Protein 2AZN (pdb70)

GO terms:
  GO:0050661 NADP binding (F, IDA)
  GO:0051287 NAD binding (F, IDA)
  GO:0016616 oxidoreductase activity, acting on the CH-OH group of donors, NAD or NADP as acceptor (F, IDA)
  GO:0009231 riboflavin biosynthetic process (P, IDA)
  GO:0046983 protein dimerization activity (F, IDA)

Secondary structure (DSSP, 8-state):
----EEEEEE--TT-BSS-TT-------HHHHHHHHHHHHTSSB--BHHHHHHH----S--SS--SSPPBEEEE-TT----TT-GGGSTTS-EEEEE-S---HHHHHHHHHHH---EEEE--SSS--TTT--HHHHTT--EEEE---HHHHH--TT----EEEEEE-S-----TTS-BSS-SS--SSGGGSPPEEEEEEEEETTEEEEEEEE--/-PPPEEEEEE--TT-BSS-TT-------HHHHHHHHHHHHTSSB--BHHHHHHH-------SS--S-PPBEEEE-TT----TT-GGGSSSS-EEEEE-S---HHHHHHHHHHH---EEEE--SSS--TTT--HHHHTT--EEEE---HHHHH--TT----EEEEEE-S-----TTS-BSS-SS--SSGGGSPPEEEEEEEEETTEEEEEEEE--/----EEEEEE--TT-BSS-TT-------HHHHHHHHHHHHTSSB--BHHHHHHH----S--SS--S--PBEEEE-TT----TT-GGGSTTS-EEEEE-S---HHHHHHHHHHH---EEEE--SSS--TTT--HHHHTT--EEEE---HHHHH--TT----EEEEEE-S-----TTS-BSS-SS--SSGGGSPPEEEEEEEEETTEEEEEEEE--/----EEEEEE--TT-BSS-TT-------HHHHHHHHHHHHTSSB--BHHHHHHH----S--SS--S--PBEEEE-TT----TT-GGGSSSS-EEEEE-S---HHHHHHHHHHH---EEEE--SSS--TTT--HHHHTT--EEEE---HHHHH--TT----EEEEEE-S-----TTS-BSS-SS--SSGGGSPPEEEEEEEEETTEEEEEEEE--/----EEEEEE--TT-BSS-TT-------HHHHHHHHHHHHTSSB--BHHHHHHH----S--SS--S--PBEEEE-TT----TT-GGGSSSS-EEEEE-S---HHHHHHHHHHH---EEEE--SSS--TTT--HHHHTT--EEEE---HHHHH--TT----EEEEEE-S-----TTS-BSS-SS--SSGGGSPPEEEEEEEEETTEEEEEEEE--/--S-EEEEEE--TT-BSS-TT-------HHHHHHHHHHHHTSSB--BHHHHHHH----S--SS--SSPPBEEEE-TT----TT-GGGSSSS-EEEEE-S---HHHHHHHHHHH---EEEE--SSS--TTT--HHHHTT--EEEE---HHHHH--TT----EEEEEE-S-----TTS-BSS-SS--SSGGGSPPEEEEEEEEETTEEEEEEEE--

Foldseek 3Di:
DAAAAEEEEAEAPVFFCAFLVRHRPTDDPQVVLVVLVVQQPFQEEEEVVCCVRPLDLSFRDPDDHDAGHEYEYFEAQPPRDPPRNVLDDSHAYEYEYAPDDDVVSVVVCVSSVVRHHYHHAHDPGHDVRVVCVCVVVVGRYYYYHYAADVVQCVLVVNHFKYKYKYGHDDRDDPNGGGRHDHPDDDDPVPHWDWDFDDKDATPRIMMTIIGTDD/DDAAAEEEEAEAPVFFCAFLVRHRPTDDLLVVVVVLVVQLVFQEEEELVCCVRPLDQQFRDSDDHPAGHEYEYFEAQPPRDPPRNVLDVRHAYEYEYAPDDDVVSVVVCVVSVVPHHYHHAHDPGHDVVVVCVCVVVVGRYYYYHYAADVQQCVLVVNHFKYKYKYGHDDRDDPNGGGRHDHPDDPDPVPHWDWDFDDKDAGDRIMMTIIGTDD/DDAAAEEEEAEAPVFFCAFLVRHRPTDDLQVVLVVLVVQLPFQEEEELVCCVRPLDQSFRDSDDHPAGHEYEYFEAQPPRDPPRNVLDVPHAYEYEYAPDDDVVSVVVCVVSVVPHHYHHAHDPGHDVRVVCVCVVVVGRYYYYHYAADVVQCVLVVNHFKYKYKYGHDDRDDPSGGGRHDHPDDPDPVSHWDWDFDDKDATDRIIMTIIGTDD/DFAAAEEEEAEAPVFFCAFLVRHRPTDDLQVVLVVLVVQQVFQEEEELVCCVRPLDQSFRDSDDHDAGHEYEYFEAQPPRDPPRNVLDDRHAYEYEYAPDDDPVSVVVCVSSVVPHHYHHAHDPGHDVVVVSVCRVVVGRYYYYHYAADVVQCVLVVRHFKYKYKYGHDDRDDPNGGGRHDHPDDPDPVSHWDWDFDDKDATDRIMMTIIGTDD/DLAAAEEEEAEAPVFFCAFLVRHRPTDDLQVVLVVLVVQLVFQEEEELVCCVRPLDQSFRDSDDHDAGHEYEYFEAQPPRDPPRNVLDVNHAYEYEYAPDDDVVSVVVCVVSVVPHHYHHAHDPGHDVVVVSVCSVVVGRYYYYHYAADVVQCVLVVRHFKYKYKYGHDDRDDPSGGGRHDHPDDPDPVSHWDWDFDDKDATDRIIMTIIGTDD/DLAAAEEEEAEAPVFFCAFLVRHRPTDDLQVVLVVLVVQQVFQEEEEPVCCVRPLDQQFRDSDDHDAGHEYEYFEAQPPRDPPRNVLDVSHAYEYEYAPDDDVVSVVVCVVSVVPHHYHHAHDPGHDVVVVSVCVVVVGRYYYYHYAADVVQCVLVVNHFKYKYKYGHDDRDDPSGGGRHDHPDDPDPVSHWDWDFDDKDATDRIMMTIIGTDD

InterPro domains:
  IPR002734 Bacterial bifunctional deaminase-reductase, C-terminal [PF01872] (9-218)
  IPR006401 2,5-diamino-6-hydroxy-4-(5-phosphoribosylamino)pyrimidine 1-reductase, archaeal [TIGR01508] (9-222)
  IPR011549 Riboflavin-specific deaminase, C-terminal [TIGR00227] (8-221)
  IPR024072 Dihydrofolate reductase-like domain superfamily [G3DSA:3.40.430.10] (6-224)
  IPR024072 Dihydrofolate reductase-like domain superfamily [SSF53597] (7-219)
  IPR050765 Riboflavin Biosynthesis HTP Reductase [PTHR38011] (6-221)

Radius of gyration: 44.78 Å; Cα contacts (8 Å, |Δi|>4): 2693; chains: 6; bounding box: 64×157×82 Å

Sequence (1284 aa):
EKKPYIISNVGTLDGKLATINNDSRISCEEDLIRVHKIRANVDGIVGIGTVLKDDPRLTVHKIKSDRNPVRIVVDSKLRVPLNARVLNKDAKTIIATTEDTNEEKEKKIKILEDGVEVVKCGRGKVDLKKLDILYDKGIKSILLEGGGTLNWGFKEGLVDEVSVYIAPKIFGGKEAPTYVDGEGFKTVDECVKLELKNFYRLGEGIVLEFKVKKEKKPYIISNVGTLDGKLATINNDSRISCEEDLIRVHKIRANVDGIVGIGTVLKDDPRLTVHKIKSDRNPVRIVVDSKLRVPLNARVLNKDAKTIIATTEDTNEEKEKKIKILEDGVEVVKCGRGKVDLKKLDILYDKGIKSILLEGGGTLNWGFKEGLVDEVSVYIAPKIFGGKEAPTYVDGEGFKTVDECVKLELKNFYRLGEGIVLEFKVKKEKKPYIISNVGTLDGKLATINNDSRISCEEDLIRVHKIRANVDGIVGIGTVLKDDPRLTVHKIKSDRNPVRIVVDSKLRVPLNARVLNKDAKTIIATTEDTNEEKEKKIKILEDGVEVVKCGRGKVDLKKLDILYDKGIKSILLEGGGTLNWGFKEGLVDEVSVYIAPKIFGGKEAPTYVDGEGFKTVDECVKLELKNFYRLGEGIVLEFKVKKEKKPYIISNVGTLDGKLATINNDSRISCEEDLIRVHKIRANVDGIVGIGTVLKDDPRLTVHKIKSDRNPVRIVVDSKLRVPLNARVLNKDAKTIIATTEDTNEEKEKKIKILEDGVEVVKCGRGKVDLKKLDILYDKGIKSILLEGGGTLNWGFKEGLVDEVSVYIAPKIFGGKEAPTYVDGEGFKTVDECVKLELKNFYRLGEGIVLEFKVKKEKKPYIISNVGTLDGKLATINNDSRISCEEDLIRVHKIRANVDGIVGIGTVLKDDPRLTVHKIKSDRNPVRIVVDSKLRVPLNARVLNKDAKTIIATTEDTNEEKEKKIKILEDGVEVVKCGRGKVDLKKLDILYDKGIKSILLEGGGTLNWGFKEGLVDEVSVYIAPKIFGGKEAPTYVDGEGFKTVDECVKLELKNFYRLGEGIVLEFKVKKEKKPYIISNVGTLDGKLATINNDSRISCEEDLIRVHKIRANVDGIVGIGTVLKDDPRLTVHKIKSDRNPVRIVVDSKLRVPLNARVLNKDAKTIIATTEDTNEEKEKKIKILEDGVEVVKCGRGKVDLKKLDILYDKGIKSILLEGGGTLNWGFKEGLVDEVSVYIAPKIFGGKEAPTYVDGEGFKTVDECVKLELKNFYRLGEGIVLEFKVKK

CATH classification: 3.40.430.10

Solvent-accessible surface area: 66749 Å² total

Structure (mmCIF, N/CA/C/O backbone):
data_2AZN
#
_entry.id   2AZN
#
_cell.length_a   137.171
_cell.length_b   137.171
_cell.length_c   213.870
_cell.angle_alpha   90.00
_cell.angle_beta   90.00
_cell.angle_gamma   90.00
#
_symmetry.space_group_name_H-M   'P 43 21 2'
#
loop_
_entity.id
_entity.type
_entity.pdbx_description
1 polymer 'Putative 5-amino-6-(5-phosphoribosylamino)uracil reductase'
2 non-polymer '2-(6-(2-CYCLOHEXYLETHOXY)-TETRAHYDRO-4,5-DIHYDROXY-2(HYDROXYMETHYL)-2H-PYRAN-3-YLOXY)-TETRAHYDRO-6(HYDROXYMETHYL)-2H-PY RAN-3,4,5-TRIOL'
3 non-polymer 'NADP NICOTINAMIDE-ADENINE-DINUCLEOTIDE PHOSPHATE'
4 non-polymer '4-(2-HYDROXYETHYL)-1-PIPERAZINE ETHANESULFONIC ACID'
5 water water
#
loop_
_atom_site.group_PDB
_atom_site.id
_atom_site.type_symbol
_atom_site.label_atom_id
_atom_site.label_alt_id
_atom_site.label_comp_id
_atom_site.label_asym_id
_atom_site.label_entity_id
_atom_site.label_seq_id
_atom_site.pdbx_PDB_ins_code
_atom_site.Cartn_x
_atom_site.Cartn_y
_atom_site.Cartn_z
_atom_site.occupancy
_atom_site.B_iso_or_equiv
_atom_site.auth_seq_id
_atom_site.auth_comp_id
_atom_site.auth_asym_id
_atom_site.auth_atom_id
_atom_site.pdbx_PDB_model_num
ATOM 1 N N . GLU A 1 1 ? 4.888 -71.738 -30.847 1.00 76.44 6 GLU A N 1
ATOM 2 C CA . GLU A 1 1 ? 4.281 -70.912 -31.945 1.00 76.64 6 GLU A CA 1
ATOM 3 C C . GLU A 1 1 ? 3.341 -71.614 -32.931 1.00 75.85 6 GLU A C 1
ATOM 4 O O . GLU A 1 1 ? 3.438 -72.815 -33.155 1.00 76.83 6 GLU A O 1
ATOM 10 N N . LYS A 1 2 ? 2.464 -70.832 -33.547 1.00 74.72 7 LYS A N 1
ATOM 11 C CA . LYS A 1 2 ? 1.503 -71.329 -34.522 1.00 73.96 7 LYS A CA 1
ATOM 12 C C . LYS A 1 2 ? 0.927 -70.057 -35.121 1.00 71.13 7 LYS A C 1
ATOM 13 O O . LYS A 1 2 ? 1.400 -69.589 -36.153 1.00 72.99 7 LYS A O 1
ATOM 19 N N . LYS A 1 3 ? -0.085 -69.507 -34.466 1.00 65.77 8 LYS A N 1
ATOM 20 C CA . LYS A 1 3 ? -0.738 -68.290 -34.912 1.00 61.65 8 LYS A CA 1
ATOM 21 C C . LYS A 1 3 ? -1.929 -68.033 -33.997 1.00 57.06 8 LYS A C 1
ATOM 22 O O . LYS A 1 3 ? -2.543 -68.959 -33.471 1.00 55.62 8 LYS A O 1
ATOM 28 N N . PRO A 1 4 ? -2.308 -66.778 -33.840 1.00 54.21 9 PRO A N 1
ATOM 29 C CA . PRO A 1 4 ? -3.439 -66.438 -32.975 1.00 51.96 9 PRO A CA 1
ATOM 30 C C . PRO A 1 4 ? -4.813 -66.748 -33.548 1.00 50.89 9 PRO A C 1
ATOM 31 O O . PRO A 1 4 ? -4.972 -66.944 -34.754 1.00 50.87 9 PRO A O 1
ATOM 35 N N . TYR A 1 5 ? -5.801 -66.789 -32.661 1.00 49.56 10 TYR A N 1
ATOM 36 C CA . TYR A 1 5 ? -7.169 -67.048 -33.063 1.00 49.12 10 TYR A CA 1
ATOM 37 C C . TYR A 1 5 ? -7.612 -65.690 -33.566 1.00 48.81 10 TYR A C 1
ATOM 38 O O . TYR A 1 5 ? -7.461 -64.680 -32.871 1.00 50.31 10 TYR A O 1
ATOM 47 N N . ILE A 1 6 ? -8.167 -65.651 -34.765 1.00 48.09 11 ILE A N 1
ATOM 48 C CA . ILE A 1 6 ? -8.596 -64.388 -35.327 1.00 47.00 11 ILE A CA 1
ATOM 49 C C . ILE A 1 6 ? -10.069 -64.213 -35.604 1.00 46.71 11 ILE A C 1
ATOM 50 O O . ILE A 1 6 ? -10.681 -65.005 -36.309 1.00 47.52 11 ILE A O 1
ATOM 55 N N . ILE A 1 7 ? -10.622 -63.152 -35.030 1.00 46.58 12 ILE A N 1
ATOM 56 C CA . ILE A 1 7 ? -12.027 -62.819 -35.185 1.00 46.79 12 ILE A CA 1
ATOM 57 C C . ILE A 1 7 ? -12.137 -61.574 -36.043 1.00 46.95 12 ILE A C 1
ATOM 58 O O . ILE A 1 7 ? -11.536 -60.537 -35.740 1.00 47.59 12 ILE A O 1
ATOM 63 N N . SER A 1 8 ? -12.903 -61.676 -37.118 1.00 47.34 13 SER A N 1
ATOM 64 C CA . SER A 1 8 ? -13.100 -60.553 -38.023 1.00 46.76 13 SER A CA 1
ATOM 65 C C . SER A 1 8 ? -14.455 -59.940 -37.716 1.00 47.26 13 SER A C 1
ATOM 66 O O . SER A 1 8 ? -15.485 -60.619 -37.795 1.00 48.62 13 SER A O 1
ATOM 69 N N . ASN A 1 9 ? -14.463 -58.667 -37.345 1.00 46.60 14 ASN A N 1
ATOM 70 C CA . ASN A 1 9 ? -15.722 -58.007 -37.040 1.00 46.60 14 ASN A CA 1
ATOM 71 C C . ASN A 1 9 ? -15.846 -56.759 -37.880 1.00 46.05 14 ASN A C 1
ATOM 72 O O . ASN A 1 9 ? -14.847 -56.129 -38.222 1.00 48.43 14 ASN A O 1
ATOM 77 N N . VAL A 1 10 ? -17.071 -56.403 -38.233 1.00 45.05 15 VAL A N 1
ATOM 78 C CA . VAL A 1 10 ? -17.263 -55.219 -39.041 1.00 43.77 15 VAL A CA 1
ATOM 79 C C . VAL A 1 10 ? -18.693 -54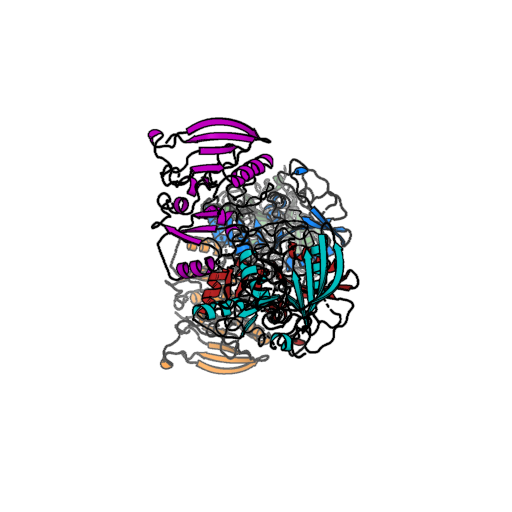.721 -38.948 1.00 42.62 15 VAL A C 1
ATOM 80 O O . VAL A 1 10 ? -19.596 -55.456 -38.546 1.00 42.03 15 VAL A O 1
ATOM 84 N N . GLY A 1 11 ? -18.881 -53.454 -39.297 1.00 42.83 16 GLY A N 1
ATOM 85 C CA . GLY A 1 11 ? -20.200 -52.849 -39.270 1.00 41.75 16 GLY A CA 1
ATOM 86 C C . GLY A 1 11 ? -20.374 -52.407 -40.704 1.00 43.57 16 GLY A C 1
ATOM 87 O O . GLY A 1 11 ? -19.568 -51.610 -41.203 1.00 43.77 16 GLY A O 1
ATOM 96 N N . THR A 1 13 ? -23.285 -51.676 -44.261 1.00 44.47 18 THR A N 1
ATOM 97 C CA . THR A 1 13 ? -24.627 -51.373 -44.708 1.00 44.50 18 THR A CA 1
ATOM 98 C C . THR A 1 13 ? -25.161 -52.652 -45.343 1.00 45.00 18 THR A C 1
ATOM 99 O O . THR A 1 13 ? -24.415 -53.622 -45.536 1.00 44.48 18 THR A O 1
ATOM 103 N N . LEU A 1 14 ? -26.448 -52.654 -45.667 1.00 44.97 19 LEU A N 1
ATOM 104 C CA . LEU A 1 14 ? -27.056 -53.823 -46.272 1.00 44.17 19 LEU A CA 1
ATOM 105 C C . LEU A 1 14 ? -26.360 -54.166 -47.588 1.00 44.61 19 LEU A C 1
ATOM 106 O O . LEU A 1 14 ? -26.304 -55.340 -47.964 1.00 43.61 19 LEU A O 1
ATOM 111 N N . ASP A 1 15 ? -25.821 -53.155 -48.279 1.00 44.32 20 ASP A N 1
ATOM 112 C CA . ASP A 1 15 ? -25.133 -53.414 -49.545 1.00 44.23 20 ASP A CA 1
ATOM 113 C C . ASP A 1 15 ? -23.624 -53.624 -49.382 1.00 44.81 20 ASP A C 1
ATOM 114 O O . ASP A 1 15 ? -22.839 -53.388 -50.310 1.00 43.58 20 ASP A O 1
ATOM 119 N N . GLY A 1 16 ? -23.240 -54.071 -48.184 1.00 44.80 21 GLY A N 1
ATOM 120 C CA . GLY A 1 16 ? -21.847 -54.346 -47.854 1.00 44.48 21 GLY A CA 1
ATOM 121 C C . GLY A 1 16 ? -20.813 -53.237 -47.786 1.00 45.02 21 GLY A C 1
ATOM 122 O O . GLY A 1 16 ? -19.613 -53.518 -47.790 1.00 44.74 21 GLY A O 1
ATOM 123 N N . LYS A 1 17 ? -21.246 -51.983 -47.711 1.00 44.95 22 LYS A N 1
ATOM 124 C CA . LYS A 1 17 ? -20.288 -50.885 -47.645 1.00 45.05 22 LYS A CA 1
ATOM 125 C C . LYS A 1 17 ? -19.835 -50.589 -46.217 1.00 45.86 22 LYS A C 1
ATOM 126 O O . LYS A 1 17 ? -20.611 -50.729 -45.264 1.00 46.90 22 LYS A O 1
ATOM 132 N N . LEU A 1 18 ? -18.574 -50.185 -46.068 1.00 46.59 23 LEU A N 1
ATOM 133 C CA . LEU A 1 18 ? -18.024 -49.861 -44.747 1.00 45.83 23 LEU A CA 1
ATOM 134 C C . LEU A 1 18 ? -18.044 -48.354 -44.554 1.00 46.91 23 LEU A C 1
ATOM 135 O O . LEU A 1 18 ? -17.749 -47.860 -43.466 1.00 49.18 23 LEU A O 1
ATOM 140 N N . ALA A 1 19 ? -18.375 -47.628 -45.620 1.00 46.81 24 ALA A N 1
ATOM 141 C CA . ALA A 1 19 ? -18.437 -46.170 -45.587 1.00 46.24 24 ALA A CA 1
ATOM 142 C C . ALA A 1 19 ? -18.933 -45.703 -46.943 1.00 46.85 24 ALA A C 1
ATOM 143 O O . ALA A 1 19 ? -18.962 -46.484 -47.890 1.00 48.73 24 ALA A O 1
ATOM 145 N N . THR A 1 20 ? -19.323 -44.437 -47.035 1.00 46.90 25 THR A N 1
ATOM 146 C CA . THR A 1 20 ? -19.816 -43.876 -48.285 1.00 47.64 25 THR A CA 1
ATOM 147 C C . THR A 1 20 ? -18.605 -43.552 -49.150 1.00 48.41 25 THR A C 1
ATOM 148 O O . THR A 1 20 ? -17.468 -43.730 -48.710 1.00 48.27 25 THR A O 1
ATOM 152 N N . ILE A 1 21 ? -18.841 -43.079 -50.373 1.00 49.70 26 ILE A N 1
ATOM 153 C CA . ILE A 1 21 ? -17.732 -42.739 -51.264 1.00 51.27 26 ILE A CA 1
ATOM 154 C C . ILE A 1 21 ? -16.976 -41.525 -50.728 1.00 53.07 26 ILE A C 1
ATOM 155 O O . ILE A 1 21 ? -15.894 -41.195 -51.216 1.00 52.80 26 ILE A O 1
ATOM 160 N N . ASN A 1 22 ? -17.559 -40.859 -49.732 1.00 54.74 27 ASN A N 1
ATOM 161 C CA . ASN A 1 22 ? -16.942 -39.680 -49.121 1.00 58.06 27 ASN A CA 1
ATOM 162 C C . ASN A 1 22 ? -16.465 -39.989 -47.704 1.00 59.13 27 ASN A C 1
ATOM 163 O O . ASN A 1 22 ? -16.347 -39.103 -46.857 1.00 59.60 27 ASN A O 1
ATOM 168 N N . ASN A 1 23 ? -16.205 -41.268 -47.464 1.00 59.88 28 ASN A N 1
ATOM 169 C CA . ASN A 1 23 ? -15.734 -41.773 -46.185 1.00 59.81 28 ASN A CA 1
ATOM 170 C C . ASN A 1 23 ? -16.598 -41.515 -44.961 1.00 60.00 28 ASN A C 1
ATOM 171 O O . ASN A 1 23 ? -16.087 -41.445 -43.848 1.00 60.02 28 ASN A O 1
ATOM 176 N N . ASP A 1 24 ? -17.904 -41.368 -45.150 1.00 60.88 29 ASP A N 1
ATOM 177 C CA . ASP A 1 24 ? -18.778 -41.138 -44.003 1.00 61.34 29 ASP A CA 1
ATOM 178 C C . ASP A 1 24 ? -19.115 -42.553 -43.533 1.00 62.31 29 ASP A C 1
ATOM 179 O O . ASP A 1 24 ? -19.757 -43.320 -44.261 1.00 62.87 29 ASP A O 1
ATOM 184 N N . SER A 1 25 ? -18.672 -42.909 -42.329 1.00 63.03 30 SER A N 1
ATOM 185 C CA . SER A 1 25 ? -18.942 -44.247 -41.810 1.00 64.55 30 SER A CA 1
ATOM 186 C C . SER A 1 25 ? -19.805 -44.370 -40.562 1.00 66.23 30 SER A C 1
ATOM 187 O O . SER A 1 25 ? -19.574 -45.258 -39.736 1.00 66.21 30 SER A O 1
ATOM 190 N N . ARG A 1 26 ? -20.795 -43.496 -40.413 1.00 68.44 31 ARG A N 1
ATOM 191 C CA . ARG A 1 26 ? -21.670 -43.566 -39.244 1.00 70.91 31 ARG A CA 1
ATOM 192 C C . ARG A 1 26 ? -22.683 -44.682 -39.528 1.00 71.60 31 ARG A C 1
ATOM 193 O O . ARG A 1 26 ? -23.842 -44.436 -39.876 1.00 72.50 31 ARG A O 1
ATOM 201 N N . ILE A 1 27 ? -22.217 -45.915 -39.376 1.00 71.49 32 ILE A N 1
ATOM 202 C CA . ILE A 1 27 ? -23.033 -47.095 -39.614 1.00 71.29 32 ILE A CA 1
ATOM 203 C C . ILE A 1 27 ? -23.564 -47.745 -38.343 1.00 72.51 32 ILE A C 1
ATOM 204 O O . ILE A 1 27 ? -24.777 -47.889 -38.173 1.00 72.61 32 ILE A O 1
ATOM 209 N N . SER A 1 28 ? -22.653 -48.142 -37.459 1.00 73.94 33 SER A N 1
ATOM 210 C CA . SER A 1 28 ? -23.025 -48.785 -36.200 1.00 75.59 33 SER A CA 1
ATOM 211 C C . SER A 1 28 ? -23.720 -47.857 -35.209 1.00 76.53 33 SER A C 1
ATOM 212 O O . SER A 1 28 ? -23.349 -46.689 -35.048 1.00 76.63 33 SER A O 1
ATOM 215 N N . CYS A 1 29 ? -24.730 -48.400 -34.542 1.00 77.12 34 CYS A N 1
ATOM 216 C CA . CYS A 1 29 ? -25.494 -47.664 -33.553 1.00 77.59 34 CYS A CA 1
ATOM 217 C C . CYS A 1 29 ? -24.742 -47.828 -32.228 1.00 77.00 34 CYS A C 1
ATOM 218 O O . CYS A 1 29 ? -23.634 -48.367 -32.195 1.00 76.89 34 CYS A O 1
ATOM 221 N N . GLU A 1 30 ? -25.353 -47.379 -31.142 1.00 76.32 35 GLU A N 1
ATOM 222 C CA . GLU A 1 30 ? -24.754 -47.468 -29.819 1.00 74.96 35 GLU A CA 1
ATOM 223 C C . GLU A 1 30 ? -24.664 -48.910 -29.319 1.00 72.99 35 GLU A C 1
ATOM 224 O O . GLU A 1 30 ? -23.640 -49.331 -28.778 1.00 72.75 35 GLU A O 1
ATOM 230 N N . GLU A 1 31 ? -25.746 -49.662 -29.489 1.00 70.87 36 GLU A N 1
ATOM 231 C CA . GLU A 1 31 ? -25.766 -51.049 -29.045 1.00 69.55 36 GLU A CA 1
ATOM 232 C C . GLU A 1 31 ? -24.608 -51.840 -29.645 1.00 68.38 36 GLU A C 1
ATOM 233 O O . GLU A 1 31 ? -23.936 -52.604 -28.943 1.00 68.06 36 GLU A O 1
ATOM 239 N N . ASP A 1 32 ? -24.370 -51.653 -30.942 1.00 66.38 37 ASP A N 1
ATOM 240 C CA . ASP A 1 32 ? -23.289 -52.365 -31.612 1.00 63.26 37 ASP A CA 1
ATOM 241 C C . ASP A 1 32 ? -21.906 -51.955 -31.110 1.00 62.26 37 ASP A C 1
ATOM 242 O O . ASP A 1 32 ? -21.017 -52.803 -30.980 1.00 61.69 37 ASP A O 1
ATOM 247 N N . LEU A 1 33 ? -21.717 -50.668 -30.829 1.00 61.44 38 LEU A N 1
ATOM 248 C CA . LEU A 1 33 ? -20.423 -50.206 -30.340 1.00 60.97 38 LEU A CA 1
ATOM 249 C C . LEU A 1 33 ? -20.112 -50.874 -29.005 1.00 59.35 38 LEU A C 1
ATOM 250 O O . LEU A 1 33 ? -18.963 -51.223 -28.735 1.00 59.58 38 LEU A O 1
ATOM 255 N N . ILE A 1 34 ? -21.137 -51.066 -28.179 1.00 57.81 39 ILE A N 1
ATOM 256 C CA . ILE A 1 34 ? -20.945 -51.707 -26.878 1.00 57.86 39 ILE A CA 1
ATOM 257 C C . ILE A 1 34 ? -20.481 -53.139 -27.140 1.00 57.08 39 ILE A C 1
ATOM 258 O O . ILE A 1 34 ? -19.505 -53.617 -26.539 1.00 57.59 39 ILE A O 1
ATOM 263 N N . ARG A 1 35 ? -21.184 -53.819 -28.044 1.00 55.28 40 ARG A N 1
ATOM 264 C CA . ARG A 1 35 ? -20.845 -55.198 -28.387 1.00 53.97 40 ARG A CA 1
ATOM 265 C C . ARG A 1 35 ? -19.398 -55.288 -28.860 1.00 53.99 40 ARG A C 1
ATOM 266 O O . ARG A 1 35 ? -18.653 -56.183 -28.446 1.00 54.56 40 ARG A O 1
ATOM 274 N N . VAL A 1 36 ? -19.003 -54.354 -29.718 1.00 52.39 41 VAL A N 1
ATOM 275 C CA . VAL A 1 36 ? -17.646 -54.341 -30.237 1.00 53.16 41 VAL A CA 1
ATOM 276 C C . VAL A 1 36 ? -16.624 -54.140 -29.132 1.00 53.94 41 VAL A C 1
ATOM 277 O O . VAL A 1 36 ? -15.596 -54.822 -29.088 1.00 54.19 41 VAL A O 1
ATOM 281 N N . HIS A 1 37 ? -16.903 -53.206 -28.229 1.00 56.18 42 HIS A N 1
ATOM 282 C CA . HIS A 1 37 ? -15.974 -52.951 -27.139 1.00 57.16 42 HIS A CA 1
ATOM 283 C C . HIS A 1 37 ? -15.870 -54.125 -26.179 1.00 56.26 42 HIS A C 1
ATOM 284 O O . HIS A 1 37 ? -14.811 -54.358 -25.579 1.00 54.92 42 HIS A O 1
ATOM 291 N N . LYS A 1 38 ? -16.950 -54.887 -26.052 1.00 55.12 43 LYS A N 1
ATOM 292 C CA . LYS A 1 38 ? -16.910 -56.034 -25.161 1.00 55.76 43 LYS A CA 1
ATOM 293 C C . LYS A 1 38 ? -15.944 -57.041 -25.782 1.00 55.24 43 LYS A C 1
ATOM 294 O O . LYS A 1 38 ? -15.190 -57.708 -25.074 1.00 55.09 43 LYS A O 1
ATOM 300 N N . ILE A 1 39 ? -15.962 -57.132 -27.112 1.00 54.22 44 ILE A N 1
ATOM 301 C CA . ILE A 1 39 ? -15.083 -58.049 -27.828 1.00 53.15 44 ILE A CA 1
ATOM 302 C C . ILE A 1 39 ? -13.644 -57.556 -27.665 1.00 53.44 44 ILE A C 1
ATOM 303 O O . ILE A 1 39 ? -12.722 -58.342 -27.431 1.00 53.50 44 ILE A O 1
ATOM 308 N N . ARG A 1 40 ? -13.458 -56.245 -27.788 1.00 53.35 45 ARG A N 1
ATOM 309 C CA . ARG A 1 40 ? -12.129 -55.653 -27.650 1.00 54.04 45 ARG A CA 1
ATOM 310 C C . ARG A 1 40 ? -11.560 -55.954 -26.271 1.00 53.97 45 ARG A C 1
ATOM 311 O O . ARG A 1 40 ? -10.361 -56.189 -26.114 1.00 54.08 45 ARG A O 1
ATOM 319 N N . ALA A 1 41 ? -12.436 -55.937 -25.275 1.00 53.94 46 ALA A N 1
ATOM 320 C CA . ALA A 1 41 ? -12.046 -56.204 -23.900 1.00 55.57 46 ALA A CA 1
ATOM 321 C C . ALA A 1 41 ? -11.655 -57.663 -23.671 1.00 56.56 46 ALA A C 1
ATOM 322 O O . ALA A 1 41 ? -11.013 -57.982 -22.673 1.00 57.46 46 ALA A O 1
ATOM 324 N N . ASN A 1 42 ? -12.013 -58.542 -24.602 1.00 57.48 47 ASN A N 1
ATOM 325 C CA . ASN A 1 42 ? -11.690 -59.958 -24.457 1.00 57.89 47 ASN A CA 1
ATOM 326 C C . ASN A 1 42 ? -10.635 -60.556 -25.370 1.00 57.02 47 ASN A C 1
ATOM 327 O O . ASN A 1 42 ? -10.446 -61.774 -25.367 1.00 58.55 47 ASN A O 1
ATOM 332 N N . VAL A 1 43 ? -9.946 -59.733 -26.148 1.00 53.67 48 VAL A N 1
ATOM 333 C CA . VAL A 1 43 ? -8.921 -60.255 -27.046 1.00 50.07 48 VAL A CA 1
ATOM 334 C C . VAL A 1 43 ? -7.570 -59.705 -26.630 1.00 49.00 48 VAL A C 1
ATOM 335 O O . VAL A 1 43 ? -7.503 -58.711 -25.921 1.00 47.84 48 VAL A O 1
ATOM 339 N N . ASP A 1 44 ? -6.498 -60.346 -27.069 1.00 49.99 49 ASP A N 1
ATOM 340 C CA . ASP A 1 44 ? -5.157 -59.887 -26.724 1.00 50.84 49 ASP A CA 1
ATOM 341 C C . ASP A 1 44 ? -4.730 -58.709 -27.592 1.00 50.99 49 ASP A C 1
ATOM 342 O O . ASP A 1 44 ? -3.936 -57.873 -27.164 1.00 52.11 49 ASP A O 1
ATOM 347 N N . GLY A 1 45 ? -5.256 -58.642 -28.812 1.00 50.04 50 GLY A N 1
ATOM 348 C CA . GLY A 1 45 ? -4.899 -57.549 -29.694 1.00 48.38 50 GLY A CA 1
ATOM 349 C C . GLY A 1 45 ? -5.971 -57.159 -30.695 1.00 47.77 50 GLY A C 1
ATOM 350 O O . GLY A 1 45 ? -6.891 -57.925 -30.978 1.00 47.33 50 GLY A O 1
ATOM 351 N N . ILE A 1 46 ? -5.863 -55.937 -31.207 1.00 46.92 51 ILE A N 1
ATOM 352 C CA . ILE A 1 46 ? -6.799 -55.416 -32.191 1.00 46.11 51 ILE A CA 1
ATOM 353 C C . ILE A 1 46 ? -5.908 -55.099 -33.380 1.00 45.74 51 ILE A C 1
ATOM 354 O O . ILE A 1 46 ? -4.877 -54.439 -33.237 1.00 46.95 51 ILE A O 1
ATOM 367 N N . VAL A 1 48 ? -5.611 -53.605 -37.420 1.00 40.99 53 VAL A N 1
ATOM 368 C CA . VAL A 1 48 ? -6.211 -52.742 -38.431 1.00 40.02 53 VAL A CA 1
ATOM 369 C C . VAL A 1 48 ? -5.179 -52.401 -39.519 1.00 39.42 53 VAL A C 1
ATOM 370 O O . VAL A 1 48 ? -3.969 -52.466 -39.288 1.00 39.62 53 VAL A O 1
ATOM 374 N N . GLY A 1 49 ? -5.663 -52.051 -40.706 1.00 38.41 54 GLY A N 1
ATOM 375 C CA . GLY A 1 49 ? -4.777 -51.710 -41.799 1.00 38.90 54 GLY A CA 1
ATOM 376 C C . GLY A 1 49 ? -4.445 -50.228 -41.829 1.00 39.63 54 GLY A C 1
ATOM 377 O O . GLY A 1 49 ? -5.211 -49.400 -41.322 1.00 40.02 54 GLY A O 1
ATOM 378 N N . ILE A 1 50 ? -3.310 -49.883 -42.431 1.00 39.89 55 ILE A N 1
ATOM 379 C CA . ILE A 1 50 ? -2.901 -48.487 -42.511 1.00 40.13 55 ILE A CA 1
ATOM 380 C C . ILE A 1 50 ? -3.981 -47.632 -43.175 1.00 41.74 55 ILE A C 1
ATOM 381 O O . ILE A 1 50 ? -4.215 -46.489 -42.772 1.00 42.59 55 ILE A O 1
ATOM 386 N N . GLY A 1 51 ? -4.651 -48.197 -44.177 1.00 41.76 56 GLY A N 1
ATOM 387 C CA . GLY A 1 51 ? -5.698 -47.468 -44.868 1.00 40.85 56 GLY A CA 1
ATOM 388 C C . GLY A 1 51 ? -6.732 -46.908 -43.911 1.00 43.40 56 GLY A C 1
ATOM 389 O O . GLY A 1 51 ? -7.146 -45.750 -44.030 1.00 45.82 56 GLY A O 1
ATOM 390 N N . THR A 1 52 ? -7.152 -47.720 -42.949 1.00 43.27 57 THR A N 1
ATOM 391 C CA . THR A 1 52 ? -8.144 -47.283 -41.980 1.00 43.64 57 THR A CA 1
ATOM 392 C C . THR A 1 52 ? -7.578 -46.226 -41.037 1.00 43.50 57 THR A C 1
ATOM 393 O O . THR A 1 52 ? -8.278 -45.289 -40.655 1.00 44.46 57 THR A O 1
ATOM 397 N N . VAL A 1 53 ? -6.310 -46.375 -40.666 1.00 43.04 58 VAL A N 1
ATOM 398 C CA . VAL A 1 53 ? -5.673 -45.421 -39.771 1.00 41.49 58 VAL A CA 1
ATOM 399 C C . VAL A 1 53 ? -5.619 -44.047 -40.436 1.00 43.19 58 VAL A C 1
ATOM 400 O O . VAL A 1 53 ? -5.934 -43.039 -39.804 1.00 44.29 58 VAL A O 1
ATOM 404 N N . LEU A 1 54 ? -5.234 -44.014 -41.713 1.00 43.51 59 LEU A N 1
ATOM 405 C CA . LEU A 1 54 ? -5.140 -42.760 -42.454 1.00 43.86 59 LEU A CA 1
ATOM 406 C C . LEU A 1 54 ? -6.484 -42.073 -42.637 1.00 45.21 59 LEU A C 1
ATOM 407 O O . LEU A 1 54 ? -6.578 -40.859 -42.535 1.00 46.27 59 LEU A O 1
ATOM 412 N N . LYS A 1 55 ? -7.529 -42.846 -42.882 1.00 47.77 60 LYS A N 1
ATOM 413 C CA . LYS A 1 55 ? -8.844 -42.268 -43.079 1.00 50.17 60 LYS A CA 1
ATOM 414 C C . LYS A 1 55 ? -9.674 -41.979 -41.828 1.00 50.74 60 LYS A C 1
ATOM 415 O O . LYS A 1 55 ? -10.452 -41.027 -41.817 1.00 51.31 60 LYS A O 1
ATOM 421 N N . ASP A 1 56 ? -9.506 -42.773 -40.775 1.00 51.38 61 ASP A N 1
ATOM 422 C CA . ASP A 1 56 ? -10.284 -42.558 -39.558 1.00 52.20 61 ASP A CA 1
ATOM 423 C C . ASP A 1 56 ? -9.548 -42.160 -38.287 1.00 50.90 61 ASP A C 1
ATOM 424 O O . ASP A 1 56 ? -10.180 -41.717 -37.331 1.00 52.28 61 ASP A O 1
ATOM 429 N N . ASP A 1 57 ? -8.229 -42.320 -38.268 1.00 49.35 62 ASP A N 1
ATOM 430 C CA . ASP A 1 57 ? -7.432 -41.974 -37.093 1.00 49.37 62 ASP A CA 1
ATOM 431 C C . ASP A 1 57 ? -8.091 -42.541 -35.823 1.00 48.68 62 ASP A C 1
ATOM 432 O O . ASP A 1 57 ? -8.390 -41.806 -34.884 1.00 48.26 62 ASP A O 1
ATOM 437 N N . PRO A 1 58 ? -8.321 -43.861 -35.783 1.00 48.54 63 PRO A N 1
ATOM 438 C CA . PRO A 1 58 ? -8.952 -44.502 -34.620 1.00 48.60 63 PRO A CA 1
ATOM 439 C C . PRO A 1 58 ? -8.010 -44.690 -33.442 1.00 48.27 63 PRO A C 1
ATOM 440 O O . PRO A 1 58 ? -6.796 -44.663 -33.605 1.00 48.10 63 PRO A O 1
ATOM 444 N N . ARG A 1 59 ? -8.578 -44.891 -32.257 1.00 50.17 64 ARG A N 1
ATOM 445 C CA . ARG A 1 59 ? -7.770 -45.094 -31.063 1.00 51.72 64 ARG A CA 1
ATOM 446 C C . ARG A 1 59 ? -7.564 -46.581 -30.847 1.00 50.30 64 ARG A C 1
ATOM 447 O O . ARG A 1 59 ? -6.523 -47.010 -30.346 1.00 49.66 64 ARG A O 1
ATOM 455 N N . LEU A 1 60 ? -8.551 -47.360 -31.277 1.00 50.21 65 LEU A N 1
ATOM 456 C CA . LEU A 1 60 ? -8.512 -48.811 -31.143 1.00 51.86 65 LEU A CA 1
ATOM 457 C C . LEU A 1 60 ? -8.320 -49.227 -29.690 1.00 52.72 65 LEU A C 1
ATOM 458 O O . LEU A 1 60 ? -7.468 -50.061 -29.384 1.00 52.26 65 LEU A O 1
ATOM 463 N N . THR A 1 61 ? -9.106 -48.632 -28.798 1.00 54.53 66 THR A N 1
ATOM 464 C CA . THR A 1 61 ? -9.027 -48.943 -27.373 1.00 57.48 66 THR A CA 1
ATOM 465 C C . THR A 1 61 ? -10.428 -49.160 -26.826 1.00 59.35 66 THR A C 1
ATOM 466 O O . THR A 1 61 ? -11.417 -48.801 -27.459 1.00 60.32 66 THR A O 1
ATOM 470 N N . VAL A 1 62 ? -10.506 -49.750 -25.646 1.00 63.00 67 VAL A N 1
ATOM 471 C CA . VAL A 1 62 ? -11.786 -50.010 -25.006 1.00 67.37 67 VAL A CA 1
ATOM 472 C C . VAL A 1 62 ? -12.195 -48.706 -24.312 1.00 71.41 67 VAL A C 1
ATOM 473 O O . VAL A 1 62 ? -11.550 -48.304 -23.346 1.00 71.38 67 VAL A O 1
ATOM 477 N N . HIS A 1 63 ? -13.240 -48.034 -24.790 1.00 76.76 68 HIS A N 1
ATOM 478 C CA . HIS A 1 63 ? -13.637 -46.788 -24.138 1.00 83.15 68 HIS A CA 1
ATOM 479 C C . HIS A 1 63 ? -15.104 -46.566 -23.784 1.00 86.08 68 HIS A C 1
ATOM 480 O O . HIS A 1 63 ? -15.423 -45.592 -23.106 1.00 87.31 68 HIS A O 1
ATOM 487 N N . LYS A 1 64 ? -16.005 -47.431 -24.234 1.00 88.96 69 LYS A N 1
ATOM 488 C CA . LYS A 1 64 ? -17.416 -47.247 -23.895 1.00 91.96 69 LYS A CA 1
ATOM 489 C C . LYS A 1 64 ? -17.918 -48.500 -23.186 1.00 93.54 69 LYS A C 1
ATOM 490 O O . LYS A 1 64 ? -18.992 -49.034 -23.484 1.00 93.73 69 LYS A O 1
ATOM 496 N N . ILE A 1 65 ? -17.107 -48.941 -22.229 1.00 94.93 70 ILE A N 1
ATOM 497 C CA . ILE A 1 65 ? -17.372 -50.122 -21.422 1.00 96.34 70 ILE A CA 1
ATOM 498 C C . ILE A 1 65 ? -16.282 -50.184 -20.350 1.00 97.76 70 ILE A C 1
ATOM 499 O O . ILE A 1 65 ? -15.190 -49.646 -20.546 1.00 97.85 70 ILE A O 1
ATOM 504 N N . LYS A 1 66 ? -16.585 -50.827 -19.223 1.00 99.60 71 LYS A N 1
ATOM 505 C CA . LYS A 1 66 ? -15.628 -50.963 -18.123 1.00 100.59 71 LYS A CA 1
ATOM 506 C C . LYS A 1 66 ? -14.325 -51.530 -18.679 1.00 100.38 71 LYS A C 1
ATOM 507 O O . LYS A 1 66 ? -14.308 -52.630 -19.241 1.00 100.46 71 LYS A O 1
ATOM 513 N N . SER A 1 67 ? -13.236 -50.786 -18.517 1.00 99.83 72 SER A N 1
ATOM 514 C CA . SER A 1 67 ? -11.941 -51.226 -19.018 1.00 99.10 72 SER A CA 1
ATOM 515 C C . SER A 1 67 ? -10.830 -51.317 -17.976 1.00 98.38 72 SER A C 1
ATOM 516 O O . SER A 1 67 ? -10.579 -50.366 -17.235 1.00 98.57 72 SER A O 1
ATOM 519 N N . ASP A 1 68 ? -10.175 -52.477 -17.921 1.00 97.22 73 ASP A N 1
ATOM 520 C CA . ASP A 1 68 ? -9.080 -52.696 -16.977 1.00 95.40 73 ASP A CA 1
ATOM 521 C C . ASP A 1 68 ? -7.814 -52.262 -17.708 1.00 92.55 73 ASP A C 1
ATOM 522 O O . ASP A 1 68 ? -7.165 -51.282 -17.334 1.00 92.99 73 ASP A O 1
ATOM 527 N N . ARG A 1 69 ? -7.476 -53.008 -18.758 1.00 87.84 74 ARG A N 1
ATOM 528 C CA . ARG A 1 69 ? -6.299 -52.729 -19.573 1.00 82.78 74 ARG A CA 1
ATOM 529 C C . ARG A 1 69 ? -6.675 -52.899 -21.043 1.00 78.39 74 ARG A C 1
ATOM 530 O O . ARG A 1 69 ? -7.631 -53.603 -21.372 1.00 78.10 74 ARG A O 1
ATOM 538 N N . ASN A 1 70 ? -5.933 -52.243 -21.926 1.00 72.30 75 ASN A N 1
ATOM 539 C CA . ASN A 1 70 ? -6.216 -52.331 -23.350 1.00 65.40 75 ASN A CA 1
ATOM 540 C C . ASN A 1 70 ? -5.398 -53.376 -24.083 1.00 59.55 75 ASN A C 1
ATOM 541 O O . ASN A 1 70 ? -4.262 -53.663 -23.720 1.00 57.75 75 ASN A O 1
ATOM 546 N N . PRO A 1 71 ? -5.981 -53.974 -25.130 1.00 55.48 76 PRO A N 1
ATOM 547 C CA . PRO A 1 71 ? -5.260 -54.988 -25.902 1.00 52.52 76 PRO A CA 1
ATOM 548 C C . PRO A 1 71 ? -4.222 -54.306 -26.779 1.00 49.87 76 PRO A C 1
ATOM 549 O O . PRO A 1 71 ? -4.336 -53.115 -27.059 1.00 48.69 76 PRO A O 1
ATOM 553 N N . VAL A 1 72 ? -3.207 -55.048 -27.198 1.00 47.32 77 VAL A N 1
ATOM 554 C CA . VAL A 1 72 ? -2.170 -54.480 -28.047 1.00 46.52 77 VAL A CA 1
ATOM 555 C C . VAL A 1 72 ? -2.780 -54.056 -29.388 1.00 45.45 77 VAL A C 1
ATOM 556 O O . VAL A 1 72 ? -3.645 -54.755 -29.926 1.00 44.32 77 VAL A O 1
ATOM 560 N N . ARG A 1 73 ? -2.356 -52.904 -29.908 1.00 44.07 78 ARG A N 1
ATOM 561 C CA . ARG A 1 73 ? -2.869 -52.417 -31.191 1.00 43.89 78 ARG A CA 1
ATOM 562 C C . ARG A 1 73 ? -1.839 -52.755 -32.258 1.00 43.90 78 ARG A C 1
ATOM 563 O O . ARG A 1 73 ? -0.646 -52.453 -32.115 1.00 43.43 78 ARG A O 1
ATOM 571 N N . ILE A 1 74 ? -2.306 -53.380 -33.330 1.00 42.45 79 ILE A N 1
ATOM 572 C CA . ILE A 1 74 ? -1.428 -53.764 -34.414 1.00 42.35 79 ILE A CA 1
ATOM 573 C C . ILE A 1 74 ? -1.856 -53.092 -35.707 1.00 41.69 79 ILE A C 1
ATOM 574 O O . ILE A 1 74 ? -3.028 -53.159 -36.096 1.00 42.71 79 ILE A O 1
ATOM 579 N N . VAL A 1 75 ? -0.909 -52.429 -36.360 1.00 40.09 80 VAL A N 1
ATOM 580 C CA . VAL A 1 75 ? -1.193 -51.741 -37.614 1.00 40.92 80 VAL A CA 1
ATOM 581 C C . VAL A 1 75 ? -0.347 -52.320 -38.750 1.00 41.08 80 VAL A C 1
ATOM 582 O O . VAL A 1 75 ? 0.888 -52.340 -38.656 1.00 41.10 80 VAL A O 1
ATOM 586 N N . VAL A 1 76 ? -0.998 -52.816 -39.804 1.00 40.27 81 VAL A N 1
ATOM 587 C CA . VAL A 1 76 ? -0.263 -53.380 -40.942 1.00 41.55 81 VAL A CA 1
ATOM 588 C C . VAL A 1 76 ? 0.000 -52.171 -41.840 1.00 41.90 81 VAL A C 1
ATOM 589 O O . VAL A 1 76 ? -0.933 -51.593 -42.413 1.00 41.18 81 VAL A O 1
ATOM 593 N N . ASP A 1 77 ? 1.273 -51.797 -41.944 1.00 42.73 82 ASP A N 1
ATOM 594 C CA . ASP A 1 77 ? 1.696 -50.646 -42.729 1.00 43.95 82 ASP A CA 1
ATOM 595 C C . ASP A 1 77 ? 2.987 -50.921 -43.499 1.00 43.79 82 ASP A C 1
ATOM 596 O O . ASP A 1 77 ? 4.086 -50.702 -42.998 1.00 43.74 82 ASP A O 1
ATOM 601 N N . SER A 1 78 ? 2.847 -51.386 -44.730 1.00 46.21 83 SER A N 1
ATOM 602 C CA . SER A 1 78 ? 3.996 -51.699 -45.587 1.00 48.03 83 SER A CA 1
ATOM 603 C C . SER A 1 78 ? 5.082 -50.654 -45.730 1.00 48.15 83 SER A C 1
ATOM 604 O O . SER A 1 78 ? 6.259 -50.976 -45.624 1.00 48.34 83 SER A O 1
ATOM 607 N N . LYS A 1 79 ? 4.692 -49.412 -45.991 1.00 49.66 84 LYS A N 1
ATOM 608 C CA . LYS A 1 79 ? 5.664 -48.346 -46.157 1.00 50.97 84 LYS A CA 1
ATOM 609 C C . LYS A 1 79 ? 5.837 -47.425 -44.960 1.00 50.47 84 LYS A C 1
ATOM 610 O O . LYS A 1 79 ? 6.494 -46.388 -45.075 1.00 52.05 84 LYS A O 1
ATOM 616 N N . LEU A 1 80 ? 5.264 -47.798 -43.819 1.00 47.35 85 LEU A N 1
ATOM 617 C CA . LEU A 1 80 ? 5.374 -46.978 -42.616 1.00 46.72 85 LEU A CA 1
ATOM 618 C C . LEU A 1 80 ? 4.820 -45.584 -42.855 1.00 46.28 85 LEU A C 1
ATOM 619 O O . LEU A 1 80 ? 5.496 -44.590 -42.612 1.00 47.63 85 LEU A O 1
ATOM 624 N N . ARG A 1 81 ? 3.590 -45.512 -43.337 1.00 46.23 86 ARG A N 1
ATOM 625 C CA . ARG A 1 81 ? 2.954 -44.238 -43.604 1.00 45.69 86 ARG A CA 1
ATOM 626 C C . ARG A 1 81 ? 2.140 -43.749 -42.410 1.00 45.22 86 ARG A C 1
ATOM 627 O O . ARG A 1 81 ? 1.535 -42.678 -42.469 1.00 46.17 86 ARG A O 1
ATOM 635 N N . VAL A 1 82 ? 2.115 -44.530 -41.331 1.00 43.95 87 VAL A N 1
ATOM 636 C CA . VAL A 1 82 ? 1.359 -44.133 -40.144 1.00 43.46 87 VAL A CA 1
ATOM 637 C C . VAL A 1 82 ? 1.835 -42.748 -39.686 1.00 42.99 87 VAL A C 1
ATOM 638 O O . VAL A 1 82 ? 3.009 -42.547 -39.392 1.00 44.07 87 VAL A O 1
ATOM 642 N N . PRO A 1 83 ? 0.932 -41.766 -39.658 1.00 42.71 88 PRO A N 1
ATOM 643 C CA . PRO A 1 83 ? 1.278 -40.403 -39.237 1.00 42.52 88 PRO A CA 1
ATOM 644 C C . PRO A 1 83 ? 1.847 -40.394 -37.820 1.00 42.43 88 PRO A C 1
ATOM 645 O O . PRO A 1 83 ? 1.294 -41.027 -36.922 1.00 43.53 88 PRO A O 1
ATOM 649 N N . LEU A 1 84 ? 2.944 -39.669 -37.623 1.00 42.82 89 LEU A N 1
ATOM 650 C CA . LEU A 1 84 ? 3.578 -39.587 -36.313 1.00 41.79 89 LEU A CA 1
ATOM 651 C C . LEU A 1 84 ? 2.646 -39.091 -35.210 1.00 42.32 89 LEU A C 1
ATOM 652 O O . LEU A 1 84 ? 2.905 -39.327 -34.030 1.00 44.76 89 LEU A O 1
ATOM 657 N N . ASN A 1 85 ? 1.554 -38.432 -35.590 1.00 40.99 90 ASN A N 1
ATOM 658 C CA . ASN A 1 85 ? 0.607 -37.916 -34.614 1.00 41.29 90 ASN A CA 1
ATOM 659 C C . ASN A 1 85 ? -0.712 -38.667 -34.606 1.00 41.98 90 ASN A C 1
ATOM 660 O O . ASN A 1 85 ? -1.719 -38.148 -34.107 1.00 41.57 90 ASN A O 1
ATOM 665 N N . ALA A 1 86 ? -0.712 -39.881 -35.158 1.00 41.30 91 ALA A N 1
ATOM 666 C CA . ALA A 1 86 ? -1.930 -40.695 -35.202 1.00 41.30 91 ALA A CA 1
ATOM 667 C C . ALA A 1 86 ? -2.290 -41.124 -33.783 1.00 41.64 91 ALA A C 1
ATOM 668 O O . ALA A 1 86 ? -1.413 -41.457 -32.984 1.00 41.98 91 ALA A O 1
ATOM 670 N N . ARG A 1 87 ? -3.578 -41.127 -33.469 1.00 42.36 92 ARG A N 1
ATOM 671 C CA . ARG A 1 87 ? -4.004 -41.521 -32.138 1.00 44.63 92 ARG A CA 1
ATOM 672 C C . ARG A 1 87 ? -3.624 -42.957 -31.787 1.00 44.56 92 ARG A C 1
ATOM 673 O O . ARG A 1 87 ? -3.394 -43.272 -30.616 1.00 44.35 92 ARG A O 1
ATOM 681 N N . VAL A 1 88 ? -3.533 -43.818 -32.800 1.00 43.31 93 VAL A N 1
ATOM 682 C CA . VAL A 1 88 ? -3.180 -45.213 -32.569 1.00 42.03 93 VAL A CA 1
ATOM 683 C C . VAL A 1 88 ? -1.779 -45.317 -31.967 1.00 42.54 93 VAL A C 1
ATOM 684 O O . VAL A 1 88 ? -1.377 -46.383 -31.491 1.00 42.88 93 VAL A O 1
ATOM 688 N N . LEU A 1 89 ? -1.040 -44.209 -31.989 1.00 41.79 94 LEU A N 1
ATOM 689 C CA . LEU A 1 89 ? 0.313 -44.195 -31.439 1.00 43.00 94 LEU A CA 1
ATOM 690 C C . LEU A 1 89 ? 0.363 -43.543 -30.058 1.00 43.43 94 LEU A C 1
ATOM 691 O O . LEU A 1 89 ? 1.445 -43.354 -29.499 1.00 44.29 94 LEU A O 1
ATOM 696 N N . ASN A 1 90 ? -0.791 -43.190 -29.504 1.00 44.21 95 ASN A N 1
ATOM 697 C CA . ASN A 1 90 ? -0.799 -42.565 -28.192 1.00 46.40 95 ASN A CA 1
ATOM 698 C C . ASN A 1 90 ? -0.409 -43.576 -27.108 1.00 49.21 95 ASN A C 1
ATOM 699 O O . ASN A 1 90 ? -0.085 -44.734 -27.402 1.00 51.41 95 ASN A O 1
ATOM 704 N N . LYS A 1 91 ? -0.472 -43.150 -25.854 1.00 51.22 96 LYS A N 1
ATOM 705 C CA . LYS A 1 91 ? -0.104 -44.010 -24.738 1.00 52.85 96 LYS A CA 1
ATOM 706 C C . LYS A 1 91 ? -1.205 -44.802 -24.040 1.00 51.56 96 LYS A C 1
ATOM 707 O O . LYS A 1 91 ? -0.954 -45.424 -23.018 1.00 51.12 96 LYS A O 1
ATOM 713 N N . ASP A 1 92 ? -2.411 -44.792 -24.587 1.00 51.73 97 ASP A N 1
ATOM 714 C CA . ASP A 1 92 ? -3.508 -45.530 -23.965 1.00 51.70 97 ASP A CA 1
ATOM 715 C C . ASP A 1 92 ? -3.276 -47.038 -23.987 1.00 50.60 97 ASP A C 1
ATOM 716 O O . ASP A 1 92 ? -3.883 -47.779 -23.213 1.00 50.74 97 ASP A O 1
ATOM 721 N N . ALA A 1 93 ? -2.400 -47.494 -24.876 1.00 48.31 98 ALA A N 1
ATOM 722 C CA . ALA A 1 93 ? -2.122 -48.914 -24.976 1.00 45.93 98 ALA A CA 1
ATOM 723 C C . ALA A 1 93 ? -0.837 -49.175 -25.725 1.00 45.74 98 ALA A C 1
ATOM 724 O O . ALA A 1 93 ? -0.243 -48.267 -26.293 1.00 47.11 98 ALA A O 1
ATOM 726 N N . LYS A 1 94 ? -0.408 -50.427 -25.721 1.00 45.57 99 LYS A N 1
ATOM 727 C CA . LYS A 1 94 ? 0.806 -50.807 -26.410 1.00 46.33 99 LYS A CA 1
ATOM 728 C C . LYS A 1 94 ? 0.483 -50.839 -27.907 1.00 45.12 99 LYS A C 1
ATOM 729 O O . LYS A 1 94 ? -0.641 -51.159 -28.302 1.00 44.43 99 LYS A O 1
ATOM 735 N N . THR A 1 95 ? 1.460 -50.504 -28.740 1.00 42.99 100 THR A N 1
ATOM 736 C CA . THR A 1 95 ? 1.236 -50.509 -30.172 1.00 42.01 100 THR A CA 1
ATOM 737 C C . THR A 1 95 ? 2.373 -51.130 -30.971 1.00 41.43 100 THR A C 1
ATOM 738 O O . THR A 1 95 ? 3.553 -50.916 -30.688 1.00 39.74 100 THR A O 1
ATOM 742 N N . ILE A 1 96 ? 1.997 -51.924 -31.966 1.00 41.48 101 ILE A N 1
ATOM 743 C CA . ILE A 1 96 ? 2.971 -52.577 -32.827 1.00 42.05 101 ILE A CA 1
ATOM 744 C C . ILE A 1 96 ? 2.648 -52.189 -34.263 1.00 42.41 101 ILE A C 1
ATOM 745 O O . ILE A 1 96 ? 1.493 -52.268 -34.696 1.00 41.65 101 ILE A O 1
ATOM 750 N N . ILE A 1 97 ? 3.659 -51.741 -34.994 1.00 42.20 102 ILE A N 1
ATOM 751 C CA . ILE A 1 97 ? 3.453 -51.365 -36.383 1.00 42.19 102 ILE A CA 1
ATOM 752 C C . ILE A 1 97 ? 4.165 -52.446 -37.192 1.00 42.26 102 ILE A C 1
ATOM 753 O O . ILE A 1 97 ? 5.382 -52.620 -37.059 1.00 41.81 102 ILE A O 1
ATOM 758 N N . ALA A 1 98 ? 3.411 -53.193 -37.995 1.00 41.67 103 ALA A N 1
ATOM 759 C CA . ALA A 1 98 ? 4.006 -54.246 -38.819 1.00 42.60 103 ALA A CA 1
ATOM 760 C C . ALA A 1 98 ? 4.274 -53.622 -40.197 1.00 43.26 103 ALA A C 1
ATOM 761 O O . ALA A 1 98 ? 3.347 -53.163 -40.878 1.00 42.95 103 ALA A O 1
ATOM 763 N N . THR A 1 99 ? 5.542 -53.585 -40.585 1.00 43.46 104 THR A N 1
ATOM 764 C CA . THR A 1 99 ? 5.933 -53.017 -41.864 1.00 44.83 104 THR A CA 1
ATOM 765 C C . THR A 1 99 ? 6.801 -54.032 -42.613 1.00 46.70 104 THR A C 1
ATOM 766 O O . THR A 1 99 ? 7.088 -55.107 -42.090 1.00 45.97 104 THR A O 1
ATOM 770 N N . THR A 1 100 ? 7.228 -53.692 -43.826 1.00 48.27 105 THR A N 1
ATOM 771 C CA . THR A 1 100 ? 8.059 -54.610 -44.604 1.00 51.50 105 THR A CA 1
ATOM 772 C C . THR A 1 100 ? 9.527 -54.467 -44.263 1.00 53.98 105 THR A C 1
ATOM 773 O O . THR A 1 100 ? 9.923 -53.531 -43.571 1.00 55.89 105 THR A O 1
ATOM 777 N N . GLU A 1 101 ? 10.333 -55.396 -44.766 1.00 56.47 106 GLU A N 1
ATOM 778 C CA . GLU A 1 101 ? 11.771 -55.374 -44.522 1.00 59.84 106 GLU A CA 1
ATOM 779 C C . GLU A 1 101 ? 12.465 -54.422 -45.494 1.00 60.42 106 GLU A C 1
ATOM 780 O O . GLU A 1 101 ? 13.663 -54.182 -45.381 1.00 59.80 106 GLU A O 1
ATOM 786 N N . ASP A 1 102 ? 11.712 -53.891 -46.454 1.00 61.78 107 ASP A N 1
ATOM 787 C CA . ASP A 1 102 ? 12.277 -52.962 -47.422 1.00 63.90 107 ASP A CA 1
ATOM 788 C C . ASP A 1 102 ? 12.724 -51.747 -46.614 1.00 65.63 107 ASP A C 1
ATOM 789 O O . ASP A 1 102 ? 12.099 -51.404 -45.610 1.00 66.19 107 ASP A O 1
ATOM 794 N N . THR A 1 103 ? 13.794 -51.087 -47.042 1.00 67.39 108 THR A N 1
ATOM 795 C CA . THR A 1 103 ? 14.272 -49.927 -46.305 1.00 69.77 108 THR A CA 1
ATOM 796 C C . THR A 1 103 ? 14.879 -48.804 -47.126 1.00 69.62 108 THR A C 1
ATOM 797 O O . THR A 1 103 ? 15.236 -48.977 -48.286 1.00 69.97 108 THR A O 1
ATOM 801 N N . ASN A 1 104 ? 14.953 -47.639 -46.492 1.00 70.13 109 ASN A N 1
ATOM 802 C CA . ASN A 1 104 ? 15.508 -46.425 -47.064 1.00 69.87 109 ASN A CA 1
ATOM 803 C C . ASN A 1 104 ? 15.856 -45.573 -45.849 1.00 70.36 109 ASN A C 1
ATOM 804 O O . ASN A 1 104 ? 15.343 -45.806 -44.753 1.00 71.08 109 ASN A O 1
ATOM 809 N N . GLU A 1 105 ? 16.737 -44.602 -46.031 1.00 70.47 110 GLU A N 1
ATOM 810 C CA . GLU A 1 105 ? 17.147 -43.741 -44.932 1.00 70.34 110 GLU A CA 1
ATOM 811 C C . GLU A 1 105 ? 16.038 -43.060 -44.141 1.00 68.45 110 GLU A C 1
ATOM 812 O O . GLU A 1 105 ? 16.100 -42.999 -42.909 1.00 67.68 110 GLU A O 1
ATOM 818 N N . GLU A 1 106 ? 15.027 -42.558 -44.841 1.00 66.52 111 GLU A N 1
ATOM 819 C CA . GLU A 1 106 ? 13.920 -41.884 -44.179 1.00 65.94 111 GLU A CA 1
ATOM 820 C C . GLU A 1 106 ? 13.098 -42.844 -43.322 1.00 63.54 111 GLU A C 1
ATOM 821 O O . GLU A 1 106 ? 12.686 -42.508 -42.205 1.00 63.92 111 GLU A O 1
ATOM 827 N N . LYS A 1 107 ? 12.884 -44.047 -43.833 1.00 59.78 112 LYS A N 1
ATOM 828 C CA . LYS A 1 107 ? 12.115 -45.044 -43.109 1.00 57.89 112 LYS A CA 1
ATOM 829 C C . LYS A 1 107 ? 12.807 -45.417 -41.799 1.00 56.76 112 LYS A C 1
ATOM 830 O O . LYS A 1 107 ? 12.165 -45.543 -40.752 1.00 56.05 112 LYS A O 1
ATOM 836 N N . GLU A 1 108 ? 14.121 -45.587 -41.862 1.00 56.28 113 GLU A N 1
ATOM 837 C CA . GLU A 1 108 ? 14.882 -45.945 -40.677 1.00 56.68 113 GLU A CA 1
ATOM 838 C C . GLU A 1 108 ? 14.777 -44.867 -39.615 1.00 55.74 113 GLU A C 1
ATOM 839 O O . GLU A 1 108 ? 14.679 -45.169 -38.423 1.00 56.33 113 GLU A O 1
ATOM 845 N N . LYS A 1 109 ? 14.789 -43.610 -40.048 1.00 53.86 114 LYS A N 1
ATOM 846 C CA . LYS A 1 109 ? 14.692 -42.495 -39.118 1.00 52.61 114 LYS A CA 1
ATOM 847 C C . LYS A 1 109 ? 13.325 -42.498 -38.454 1.00 50.74 114 LYS A C 1
ATOM 848 O O . LYS A 1 109 ? 13.209 -42.312 -37.238 1.00 50.97 114 LYS A O 1
ATOM 854 N N . LYS A 1 110 ? 12.291 -42.709 -39.262 1.00 47.99 115 LYS A N 1
ATOM 855 C CA . LYS A 1 110 ? 10.930 -42.731 -38.751 1.00 47.64 115 LYS A CA 1
ATOM 856 C C . LYS A 1 110 ? 10.795 -43.837 -37.708 1.00 46.99 115 LYS A C 1
ATOM 857 O O . LYS A 1 110 ? 10.136 -43.668 -36.685 1.00 48.31 115 LYS A O 1
ATOM 863 N N . ILE A 1 111 ? 11.439 -44.964 -37.964 1.00 47.23 116 ILE A N 1
ATOM 864 C CA . ILE A 1 111 ? 11.383 -46.079 -37.033 1.00 48.16 116 ILE A CA 1
ATOM 865 C C . ILE A 1 111 ? 12.003 -45.678 -35.692 1.00 48.71 116 ILE A C 1
ATOM 866 O O . ILE A 1 111 ? 11.488 -46.035 -34.630 1.00 47.89 116 ILE A O 1
ATOM 871 N N . LYS A 1 112 ? 13.101 -44.927 -35.744 1.00 48.97 117 LYS A N 1
ATOM 872 C CA . LYS A 1 112 ? 13.779 -44.479 -34.530 1.00 50.52 117 LYS A CA 1
ATOM 873 C C . LYS A 1 112 ? 12.837 -43.603 -33.697 1.00 50.69 117 LYS A C 1
ATOM 874 O O . LYS A 1 112 ? 12.742 -43.742 -32.472 1.00 52.15 117 LYS A O 1
ATOM 880 N N . ILE A 1 113 ? 12.142 -42.701 -34.378 1.00 48.75 118 ILE A N 1
ATOM 881 C CA . ILE A 1 113 ? 11.208 -41.799 -33.733 1.00 48.52 118 ILE A CA 1
ATOM 882 C C . ILE A 1 113 ? 10.064 -42.574 -33.089 1.00 48.60 118 ILE A C 1
ATOM 883 O O . ILE A 1 113 ? 9.672 -42.303 -31.954 1.00 50.03 118 ILE A O 1
ATOM 888 N N . LEU A 1 114 ? 9.529 -43.543 -33.822 1.00 48.96 119 LEU A N 1
ATOM 889 C CA . LEU A 1 114 ? 8.433 -44.349 -33.310 1.00 48.11 119 LEU A CA 1
ATOM 890 C C . LEU A 1 114 ? 8.867 -45.133 -32.067 1.00 48.04 119 LEU A C 1
ATOM 891 O O . LEU A 1 114 ? 8.124 -45.220 -31.092 1.00 48.64 119 LEU A O 1
ATOM 896 N N . GLU A 1 115 ? 10.071 -45.689 -32.100 1.00 47.90 120 GLU A N 1
ATOM 897 C CA . GLU A 1 115 ? 10.566 -46.454 -30.971 1.00 50.77 120 GLU A CA 1
ATOM 898 C C . GLU A 1 115 ? 10.768 -45.552 -29.765 1.00 50.91 120 GLU A C 1
ATOM 899 O O . GLU A 1 115 ? 10.495 -45.947 -28.632 1.00 50.80 120 GLU A O 1
ATOM 905 N N . ASP A 1 116 ? 11.213 -44.329 -30.021 1.00 51.14 121 ASP A N 1
ATOM 906 C CA . ASP A 1 116 ? 11.443 -43.368 -28.958 1.00 51.82 121 ASP A CA 1
ATOM 907 C C . ASP A 1 116 ? 10.107 -43.081 -28.274 1.00 52.76 121 ASP A C 1
ATOM 908 O O . ASP A 1 116 ? 10.057 -42.803 -27.073 1.00 55.03 121 ASP A O 1
ATOM 921 N N . GLY A 1 118 ? 7.916 -45.213 -27.749 1.00 48.54 123 GLY A N 1
ATOM 922 C CA . GLY A 1 118 ? 7.442 -46.447 -27.145 1.00 48.67 123 GLY A CA 1
ATOM 923 C C . GLY A 1 118 ? 6.661 -47.359 -28.076 1.00 48.67 123 GLY A C 1
ATOM 924 O O . GLY A 1 118 ? 5.978 -48.281 -27.630 1.00 49.29 123 GLY A O 1
ATOM 925 N N . VAL A 1 119 ? 6.759 -47.110 -29.374 1.00 47.41 124 VAL A N 1
ATOM 926 C CA . VAL A 1 119 ? 6.053 -47.924 -30.348 1.00 47.40 124 VAL A CA 1
ATOM 927 C C . VAL A 1 119 ? 6.991 -48.999 -30.868 1.00 47.22 124 VAL A C 1
ATOM 928 O O . VAL A 1 119 ? 8.138 -48.720 -31.190 1.00 48.30 124 VAL A O 1
ATOM 932 N N . GLU A 1 120 ? 6.522 -50.236 -30.926 1.00 47.74 125 GLU A N 1
ATOM 933 C CA . GLU A 1 120 ? 7.378 -51.296 -31.422 1.00 48.63 125 GLU A CA 1
ATOM 934 C C . GLU A 1 120 ? 7.157 -51.469 -32.923 1.00 47.72 125 GLU A C 1
ATOM 935 O O . GLU A 1 120 ? 6.018 -51.430 -33.402 1.00 48.23 125 GLU A O 1
ATOM 941 N N . VAL A 1 121 ? 8.244 -51.639 -33.663 1.00 46.70 126 VAL A N 1
ATOM 942 C CA . VAL A 1 121 ? 8.147 -51.818 -35.103 1.00 46.90 126 VAL A CA 1
ATOM 943 C C . VAL A 1 121 ? 8.669 -53.190 -35.509 1.00 47.84 126 VAL A C 1
ATOM 944 O O . VAL A 1 121 ? 9.824 -53.532 -35.252 1.00 47.60 126 VAL A O 1
ATOM 948 N N . VAL A 1 122 ? 7.800 -53.972 -36.138 1.00 48.89 127 VAL A N 1
ATOM 949 C CA . VAL A 1 122 ? 8.137 -55.316 -36.595 1.00 50.18 127 VAL A CA 1
ATOM 950 C C . VAL A 1 122 ? 8.255 -55.337 -38.124 1.00 51.77 127 VAL A C 1
ATOM 951 O O . VAL A 1 122 ? 7.326 -54.930 -38.828 1.00 52.91 127 VAL A O 1
ATOM 955 N N . LYS A 1 123 ? 9.402 -55.789 -38.626 1.00 52.65 128 LYS A N 1
ATOM 956 C CA . LYS A 1 123 ? 9.651 -55.871 -40.063 1.00 54.75 128 LYS A CA 1
ATOM 957 C C . LYS A 1 123 ? 9.317 -57.292 -40.492 1.00 55.95 128 LYS A C 1
ATOM 958 O O . LYS A 1 123 ? 9.857 -58.250 -39.942 1.00 56.59 128 LYS A O 1
ATOM 964 N N . CYS A 1 124 ? 8.456 -57.441 -41.490 1.00 56.52 129 CYS A N 1
ATOM 965 C CA . CYS A 1 124 ? 8.088 -58.782 -41.920 1.00 57.96 129 CYS A CA 1
ATOM 966 C C . CYS A 1 124 ? 7.534 -58.858 -43.347 1.00 56.95 129 CYS A C 1
ATOM 967 O O . CYS A 1 124 ? 6.367 -58.546 -43.582 1.00 57.02 129 CYS A O 1
ATOM 970 N N . GLY A 1 125 ? 8.371 -59.281 -44.289 1.00 56.25 130 GLY A N 1
ATOM 971 C CA . GLY A 1 125 ? 7.941 -59.390 -45.672 1.00 56.11 130 GLY A CA 1
ATOM 972 C C . GLY A 1 125 ? 8.576 -58.375 -46.605 1.00 56.16 130 GLY A C 1
ATOM 973 O O . GLY A 1 125 ? 9.259 -57.457 -46.159 1.00 56.62 130 GLY A O 1
ATOM 974 N N . ARG A 1 126 ? 8.342 -58.548 -47.904 1.00 56.70 131 ARG A N 1
ATOM 975 C CA . ARG A 1 126 ? 8.875 -57.663 -48.937 1.00 57.33 131 ARG A CA 1
ATOM 976 C C . ARG A 1 126 ? 7.723 -57.154 -49.800 1.00 56.32 131 ARG A C 1
ATOM 977 O O . ARG A 1 126 ? 6.814 -57.913 -50.127 1.00 55.86 131 ARG A O 1
ATOM 985 N N . GLY A 1 127 ? 7.756 -55.875 -50.162 1.00 55.38 132 GLY A N 1
ATOM 986 C CA . GLY A 1 127 ? 6.694 -55.317 -50.982 1.00 55.49 132 GLY A CA 1
ATOM 987 C C . GLY A 1 127 ? 5.427 -55.070 -50.186 1.00 55.23 132 GLY A C 1
ATOM 988 O O . GLY A 1 127 ? 4.896 -53.954 -50.162 1.00 55.83 132 GLY A O 1
ATOM 989 N N . LYS A 1 128 ? 4.929 -56.123 -49.547 1.00 54.33 133 LYS A N 1
ATOM 990 C CA . LYS A 1 128 ? 3.720 -56.030 -48.735 1.00 53.95 133 LYS A CA 1
ATOM 991 C C . LYS A 1 128 ? 4.042 -56.845 -47.491 1.00 52.72 133 LYS A C 1
ATOM 992 O O . LYS A 1 128 ? 4.944 -57.686 -47.515 1.00 52.39 133 LYS A O 1
ATOM 998 N N . VAL A 1 129 ? 3.324 -56.603 -46.402 1.00 51.70 134 VAL A N 1
ATOM 999 C CA . VAL A 1 129 ? 3.579 -57.351 -45.178 1.00 49.08 134 VAL A CA 1
ATOM 1000 C C . VAL A 1 129 ? 3.156 -58.818 -45.335 1.00 49.35 134 VAL A C 1
ATOM 1001 O O . VAL A 1 129 ? 2.079 -59.121 -45.863 1.00 48.35 134 VAL A O 1
ATOM 1005 N N . ASP A 1 130 ? 4.024 -59.717 -44.881 1.00 48.13 135 ASP A N 1
ATOM 1006 C CA . ASP A 1 130 ? 3.785 -61.157 -44.945 1.00 48.17 135 ASP A CA 1
ATOM 1007 C C . ASP A 1 130 ? 2.921 -61.509 -43.737 1.00 48.09 135 ASP A C 1
ATOM 1008 O O . ASP A 1 130 ? 3.434 -61.767 -42.651 1.00 46.60 135 ASP A O 1
ATOM 1013 N N . LEU A 1 131 ? 1.607 -61.522 -43.932 1.00 47.96 136 LEU A N 1
ATOM 1014 C CA . LEU A 1 131 ? 0.686 -61.832 -42.853 1.00 48.84 136 LEU A CA 1
ATOM 1015 C C . LEU A 1 131 ? 0.904 -63.162 -42.120 1.00 51.70 136 LEU A C 1
ATOM 1016 O O . LEU A 1 131 ? 0.757 -63.222 -40.891 1.00 50.32 136 LEU A O 1
ATOM 1021 N N . LYS A 1 132 ? 1.244 -64.228 -42.844 1.00 54.04 137 LYS A N 1
ATOM 1022 C CA . LYS A 1 132 ? 1.463 -65.519 -42.182 1.00 55.65 137 LYS A CA 1
ATOM 1023 C C . LYS A 1 132 ? 2.630 -65.424 -41.207 1.00 54.68 137 LYS A C 1
ATOM 1024 O O . LYS A 1 132 ? 2.523 -65.851 -40.059 1.00 52.76 137 LYS A O 1
ATOM 1030 N N . LYS A 1 133 ? 3.747 -64.865 -41.659 1.00 55.21 138 LYS A N 1
ATOM 1031 C CA . LYS A 1 133 ? 4.906 -64.732 -40.786 1.00 55.13 138 LYS A CA 1
ATOM 1032 C C . LYS A 1 133 ? 4.569 -63.802 -39.618 1.00 54.72 138 LYS A C 1
ATOM 1033 O O . LYS A 1 133 ? 4.995 -64.040 -38.489 1.00 54.19 138 LYS A O 1
ATOM 1039 N N . LEU A 1 134 ? 3.794 -62.751 -39.882 1.00 53.56 139 LEU A N 1
ATOM 1040 C CA . LEU A 1 134 ? 3.426 -61.818 -38.824 1.00 51.93 139 LEU A CA 1
ATOM 1041 C C . LEU A 1 134 ? 2.652 -62.537 -37.729 1.00 51.89 139 LEU A C 1
ATOM 1042 O O . LEU A 1 134 ? 2.844 -62.264 -36.542 1.00 49.46 139 LEU A O 1
ATOM 1055 N N . ASP A 1 136 ? 3.022 -65.517 -36.756 1.00 54.97 141 ASP A N 1
ATOM 1056 C CA . ASP A 1 136 ? 3.943 -66.279 -35.915 1.00 56.37 141 ASP A CA 1
ATOM 1057 C C . ASP A 1 136 ? 4.567 -65.343 -34.899 1.00 55.79 141 ASP A C 1
ATOM 1058 O O . ASP A 1 136 ? 4.627 -65.654 -33.712 1.00 54.93 141 ASP A O 1
ATOM 1063 N N . ILE A 1 137 ? 5.049 -64.199 -35.378 1.00 54.03 142 ILE A N 1
ATOM 1064 C CA . ILE A 1 137 ? 5.675 -63.214 -34.511 1.00 51.77 142 ILE A CA 1
ATOM 1065 C C . ILE A 1 137 ? 4.726 -62.761 -33.405 1.00 52.35 142 ILE A C 1
ATOM 1066 O O . ILE A 1 137 ? 5.113 -62.680 -32.239 1.00 51.78 142 ILE A O 1
ATOM 1071 N N . LEU A 1 138 ? 3.482 -62.469 -33.759 1.00 52.33 143 LEU A N 1
ATOM 1072 C CA . LEU A 1 138 ? 2.529 -62.029 -32.754 1.00 52.55 143 LEU A CA 1
ATOM 1073 C C . LEU A 1 138 ? 2.217 -63.125 -31.755 1.00 53.84 143 LEU A C 1
ATOM 1074 O O . LEU A 1 138 ? 2.008 -62.852 -30.575 1.00 53.17 143 LEU A O 1
ATOM 1079 N N . TYR A 1 139 ? 2.180 -64.371 -32.217 1.00 56.06 144 TYR A N 1
ATOM 1080 C CA . TYR A 1 139 ? 1.891 -65.468 -31.304 1.00 56.30 144 TYR A CA 1
ATOM 1081 C C . TYR A 1 139 ? 3.022 -65.595 -30.292 1.00 56.86 144 TYR A C 1
ATOM 1082 O O . TYR A 1 139 ? 2.764 -65.747 -29.102 1.00 55.84 144 TYR A O 1
ATOM 1091 N N . ASP A 1 140 ? 4.269 -65.520 -30.755 1.00 58.25 145 ASP A N 1
ATOM 1092 C CA . ASP A 1 140 ? 5.404 -65.630 -29.846 1.00 60.59 145 ASP A CA 1
ATOM 1093 C C . ASP A 1 140 ? 5.425 -64.509 -28.822 1.00 59.71 145 ASP A C 1
ATOM 1094 O O . ASP A 1 140 ? 6.085 -64.620 -27.795 1.00 60.62 145 ASP A O 1
ATOM 1099 N N . LYS A 1 141 ? 4.710 -63.426 -29.102 1.00 58.77 146 LYS A N 1
ATOM 1100 C CA . LYS A 1 141 ? 4.666 -62.299 -28.180 1.00 57.79 146 LYS A CA 1
ATOM 1101 C C . LYS A 1 141 ? 3.600 -62.521 -27.130 1.00 57.10 146 LYS A C 1
ATOM 1102 O O . LYS A 1 141 ? 3.419 -61.700 -26.238 1.00 57.13 146 LYS A O 1
ATOM 1108 N N . GLY A 1 142 ? 2.882 -63.628 -27.239 1.00 56.41 147 GLY A N 1
ATOM 1109 C CA . GLY A 1 142 ? 1.843 -63.904 -26.269 1.00 55.08 147 GLY A CA 1
ATOM 1110 C C . GLY A 1 142 ? 0.455 -63.476 -26.713 1.00 55.93 147 GLY A C 1
ATOM 1111 O O . GLY A 1 142 ? -0.511 -63.621 -25.959 1.00 56.37 147 GLY A O 1
ATOM 1112 N N . ILE A 1 143 ? 0.338 -62.939 -27.924 1.00 55.74 148 ILE A N 1
ATOM 1113 C CA . ILE A 1 143 ? -0.964 -62.508 -28.427 1.00 54.61 148 ILE A CA 1
ATOM 1114 C C . ILE A 1 143 ? -1.611 -63.725 -29.076 1.00 54.76 148 ILE A C 1
ATOM 1115 O O . ILE A 1 143 ? -1.244 -64.120 -30.181 1.00 56.52 148 ILE A O 1
ATOM 1120 N N . LYS A 1 144 ? -2.574 -64.327 -28.389 1.00 54.33 149 LYS A N 1
ATOM 1121 C CA . LYS A 1 144 ? -3.232 -65.505 -28.939 1.00 55.59 149 LYS A CA 1
ATOM 1122 C C . LYS A 1 144 ? -4.612 -65.289 -29.529 1.00 53.85 149 LYS A C 1
ATOM 1123 O O . LYS A 1 144 ? -5.168 -66.190 -30.151 1.00 53.27 149 LYS A O 1
ATOM 1129 N N . SER A 1 145 ? -5.171 -64.106 -29.329 1.00 52.16 150 SER A N 1
ATOM 1130 C CA . SER A 1 145 ? -6.486 -63.804 -29.866 1.00 50.89 150 SER A CA 1
ATOM 1131 C C . SER A 1 145 ? -6.411 -62.383 -30.400 1.00 49.96 150 SER A C 1
ATOM 1132 O O . SER A 1 145 ? -5.881 -61.485 -29.735 1.00 49.05 150 SER A O 1
ATOM 1135 N N . ILE A 1 146 ? -6.926 -62.182 -31.606 1.00 47.82 151 ILE A N 1
ATOM 1136 C CA . ILE A 1 146 ? -6.903 -60.862 -32.209 1.00 45.10 151 ILE A CA 1
ATOM 1137 C C . ILE A 1 146 ? -8.217 -60.504 -32.878 1.00 45.29 151 ILE A C 1
ATOM 1138 O O . ILE A 1 146 ? -8.811 -61.313 -33.588 1.00 44.78 151 ILE A O 1
ATOM 1143 N N . LEU A 1 147 ? -8.673 -59.284 -32.625 1.00 44.42 152 LEU A N 1
ATOM 1144 C CA . LEU A 1 147 ? -9.901 -58.799 -33.210 1.00 43.04 152 LEU A CA 1
ATOM 1145 C C . LEU A 1 147 ? -9.429 -58.036 -34.438 1.00 44.43 152 LEU A C 1
ATOM 1146 O O . LEU A 1 147 ? -8.716 -57.030 -34.325 1.00 41.70 152 LEU A O 1
ATOM 1151 N N . LEU A 1 148 ? -9.786 -58.537 -35.617 1.00 45.73 153 LEU A N 1
ATOM 1152 C CA . LEU A 1 148 ? -9.399 -57.893 -36.873 1.00 46.38 153 LEU A CA 1
ATOM 1153 C C . LEU A 1 148 ? -10.514 -56.919 -37.245 1.00 47.09 153 LEU A C 1
ATOM 1154 O O . LEU A 1 148 ? -11.632 -57.345 -37.477 1.00 47.78 153 LEU A O 1
ATOM 1159 N N . GLU A 1 149 ? -10.241 -55.627 -37.287 1.00 48.87 154 GLU A N 1
ATOM 1160 C CA . GLU A 1 149 ? -11.278 -54.658 -37.636 1.00 52.47 154 GLU A CA 1
ATOM 1161 C C . GLU A 1 149 ? -11.180 -54.169 -39.080 1.00 52.96 154 GLU A C 1
ATOM 1162 O O . GLU A 1 149 ? -11.973 -53.359 -39.546 1.00 55.50 154 GLU A O 1
ATOM 1168 N N . GLY A 1 150 ? -10.194 -54.689 -39.798 1.00 52.29 155 GLY A N 1
ATOM 1169 C CA . GLY A 1 150 ? -10.002 -54.313 -41.192 1.00 51.03 155 GLY A CA 1
ATOM 1170 C C . GLY A 1 150 ? -9.103 -53.133 -41.533 1.00 49.33 155 GLY A C 1
ATOM 1171 O O . GLY A 1 150 ? -8.068 -52.901 -40.926 1.00 51.34 155 GLY A O 1
ATOM 1172 N N . GLY A 1 151 ? -9.505 -52.338 -42.520 1.00 47.99 156 GLY A N 1
ATOM 1173 C CA . GLY A 1 151 ? -10.729 -52.575 -43.228 1.00 46.97 156 GLY A CA 1
ATOM 1174 C C . GLY A 1 151 ? -10.601 -53.463 -44.450 1.00 47.33 156 GLY A C 1
ATOM 1175 O O . GLY A 1 151 ? -9.822 -54.430 -44.510 1.00 47.86 156 GLY A O 1
ATOM 1176 N N . GLY A 1 152 ? -11.434 -53.114 -45.416 1.00 45.83 157 GLY A N 1
ATOM 1177 C CA . GLY A 1 152 ? -11.533 -53.808 -46.687 1.00 43.59 157 GLY A CA 1
ATOM 1178 C C . GLY A 1 152 ? -10.330 -54.443 -47.347 1.00 44.31 157 GLY A C 1
ATOM 1179 O O . GLY A 1 152 ? -10.390 -55.594 -47.763 1.00 44.73 157 GLY A O 1
ATOM 1180 N N . THR A 1 153 ? -9.253 -53.692 -47.505 1.00 43.18 158 THR A N 1
ATOM 1181 C CA . THR A 1 153 ? -8.054 -54.217 -48.128 1.00 43.32 158 THR A CA 1
ATOM 1182 C C . THR A 1 153 ? -7.325 -55.217 -47.254 1.00 43.51 158 THR A C 1
ATOM 1183 O O . THR A 1 153 ? -6.874 -56.267 -47.729 1.00 45.27 158 THR A O 1
ATOM 1187 N N . LEU A 1 154 ? -7.202 -54.910 -45.979 1.00 42.34 159 LEU A N 1
ATOM 1188 C CA . LEU A 1 154 ? -6.515 -55.824 -45.079 1.00 42.21 159 LEU A CA 1
ATOM 1189 C C . LEU A 1 154 ? -7.341 -57.104 -44.940 1.00 40.31 159 LEU A C 1
ATOM 1190 O O . LEU A 1 154 ? -6.786 -58.197 -44.901 1.00 38.59 159 LEU A O 1
ATOM 1195 N N . ASN A 1 155 ? -8.665 -56.965 -44.875 1.00 38.75 160 ASN A N 1
ATOM 1196 C CA . ASN A 1 155 ? -9.524 -58.136 -44.741 1.00 40.34 160 ASN A CA 1
ATOM 1197 C C . ASN A 1 155 ? -9.256 -59.080 -45.907 1.00 41.77 160 ASN A C 1
ATOM 1198 O O . ASN A 1 155 ? -9.156 -60.290 -45.717 1.00 42.26 160 ASN A O 1
ATOM 1203 N N . TRP A 1 156 ? -9.139 -58.532 -47.118 1.00 41.37 161 TRP A N 1
ATOM 1204 C CA . TRP A 1 156 ? -8.873 -59.376 -48.269 1.00 40.71 161 TRP A CA 1
ATOM 1205 C C . TRP A 1 156 ? -7.582 -60.145 -48.018 1.00 41.37 161 TRP A C 1
ATOM 1206 O O . TRP A 1 156 ? -7.536 -61.365 -48.178 1.00 42.00 161 TRP A O 1
ATOM 1217 N N . GLY A 1 157 ? -6.538 -59.421 -47.625 1.00 40.85 162 GLY A N 1
ATOM 1218 C CA . GLY A 1 157 ? -5.261 -60.051 -47.362 1.00 41.21 162 GLY A CA 1
ATOM 1219 C C . GLY A 1 157 ? -5.340 -61.188 -46.356 1.00 43.51 162 GLY A C 1
ATOM 1220 O O . GLY A 1 157 ? -4.719 -62.236 -46.545 1.00 42.55 162 GLY A O 1
ATOM 1229 N N . PHE A 1 159 ? -8.181 -62.944 -45.429 1.00 45.31 164 PHE A N 1
ATOM 1230 C CA . PHE A 1 159 ? -9.014 -64.031 -45.940 1.00 46.45 164 PHE A CA 1
ATOM 1231 C C . PHE A 1 159 ? -8.288 -64.807 -47.037 1.00 47.88 164 PHE A C 1
ATOM 1232 O O . PHE A 1 159 ? -8.387 -66.028 -47.120 1.00 47.74 164 PHE A O 1
ATOM 1240 N N . LYS A 1 160 ? -7.540 -64.097 -47.868 1.00 49.23 165 LYS A N 1
ATOM 1241 C CA . LYS A 1 160 ? -6.815 -64.747 -48.940 1.00 51.81 165 LYS A CA 1
ATOM 1242 C C . LYS A 1 160 ? -5.846 -65.784 -48.385 1.00 51.85 165 LYS A C 1
ATOM 1243 O O . LYS A 1 160 ? -5.688 -66.853 -48.962 1.00 52.93 165 LYS A O 1
ATOM 1249 N N . GLU A 1 161 ? -5.197 -65.467 -47.269 1.00 52.36 166 GLU A N 1
ATOM 1250 C CA . GLU A 1 161 ? -4.248 -66.393 -46.655 1.00 52.76 166 GLU A CA 1
ATOM 1251 C C . GLU A 1 161 ? -4.944 -67.354 -45.693 1.00 51.31 166 GLU A C 1
ATOM 1252 O O . GLU A 1 161 ? -4.287 -68.139 -45.014 1.00 51.60 166 GLU A O 1
ATOM 1258 N N . GLY A 1 162 ? -6.272 -67.283 -45.640 1.00 49.50 167 GLY A N 1
ATOM 1259 C CA . GLY A 1 162 ? -7.032 -68.149 -44.759 1.00 49.03 167 GLY A CA 1
ATOM 1260 C C . GLY A 1 162 ? -6.633 -68.033 -43.297 1.00 50.24 167 GLY A C 1
ATOM 1261 O O . GLY A 1 162 ? -6.538 -69.037 -42.588 1.00 51.07 167 GLY A O 1
ATOM 1262 N N . LEU A 1 163 ? -6.412 -66.808 -42.831 1.00 49.92 168 LEU A N 1
ATOM 1263 C CA . LEU A 1 163 ? -6.019 -66.587 -41.445 1.00 47.83 168 LEU A CA 1
ATOM 1264 C C . LEU A 1 163 ? -7.166 -66.203 -40.516 1.00 47.73 168 LEU A C 1
ATOM 1265 O O . LEU A 1 163 ? -6.951 -66.021 -39.320 1.00 48.56 168 LEU A O 1
ATOM 1270 N N . VAL A 1 164 ? -8.375 -66.070 -41.052 1.00 46.76 169 VAL A N 1
ATOM 1271 C CA . VAL A 1 164 ? -9.527 -65.704 -40.230 1.00 46.55 169 VAL A CA 1
ATOM 1272 C C . VAL A 1 164 ? -10.266 -66.944 -39.722 1.00 46.89 169 VAL A C 1
ATOM 1273 O O . VAL A 1 164 ? -10.617 -67.824 -40.503 1.00 47.55 169 VAL A O 1
ATOM 1277 N N . ASP A 1 165 ? -10.516 -67.003 -38.419 1.00 47.72 170 ASP A N 1
ATOM 1278 C CA . ASP A 1 165 ? -11.212 -68.142 -37.817 1.00 49.37 170 ASP A CA 1
ATOM 1279 C C . ASP A 1 165 ? -12.722 -67.964 -37.730 1.00 49.56 170 ASP A C 1
ATOM 1280 O O . ASP A 1 165 ? -13.472 -68.888 -38.031 1.00 49.51 170 ASP A O 1
ATOM 1285 N N . GLU A 1 166 ? -13.182 -66.800 -37.294 1.00 50.44 171 GLU A N 1
ATOM 1286 C CA . GLU A 1 166 ? -14.616 -66.593 -37.214 1.00 51.07 171 GLU A CA 1
ATOM 1287 C C . GLU A 1 166 ? -14.976 -65.172 -37.626 1.00 49.56 171 GLU A C 1
ATOM 1288 O O . GLU A 1 166 ? -14.121 -64.284 -37.662 1.00 49.31 171 GLU A O 1
ATOM 1294 N N . VAL A 1 167 ? -16.247 -64.965 -37.940 1.00 47.39 172 VAL A N 1
ATOM 1295 C CA . VAL A 1 167 ? -16.716 -63.668 -38.365 1.00 46.39 172 VAL A CA 1
ATOM 1296 C C . VAL A 1 167 ? -18.002 -63.207 -37.696 1.00 47.64 172 VAL A C 1
ATOM 1297 O O . VAL A 1 167 ? -18.914 -63.996 -37.484 1.00 48.65 172 VAL A O 1
ATOM 1301 N N . SER A 1 168 ? -18.062 -61.924 -37.360 1.00 48.11 173 SER A N 1
ATOM 1302 C CA . SER A 1 168 ? -19.243 -61.345 -36.736 1.00 48.96 173 SER A CA 1
ATOM 1303 C C . SER A 1 168 ? -19.466 -60.078 -37.561 1.00 47.85 173 SER A C 1
ATOM 1304 O O . SER A 1 168 ? -18.552 -59.271 -37.751 1.00 48.64 173 SER A O 1
ATOM 1307 N N . VAL A 1 169 ? -20.677 -59.927 -38.078 1.00 46.37 174 VAL A N 1
ATOM 1308 C CA . VAL A 1 169 ? -21.020 -58.774 -38.890 1.00 46.28 174 VAL A CA 1
ATOM 1309 C C . VAL A 1 169 ? -22.284 -58.074 -38.416 1.00 46.94 174 VAL A C 1
ATOM 1310 O O . VAL A 1 169 ? -23.300 -58.723 -38.159 1.00 47.77 174 VAL A O 1
ATOM 1314 N N . TYR A 1 170 ? -22.218 -56.755 -38.279 1.00 45.63 175 TYR A N 1
ATOM 1315 C CA . TYR A 1 170 ? -23.385 -56.015 -37.854 1.00 45.06 175 TYR A CA 1
ATOM 1316 C C . TYR A 1 170 ? -23.864 -55.361 -39.144 1.00 45.42 175 TYR A C 1
ATOM 1317 O O . TYR A 1 170 ? -23.105 -54.643 -39.795 1.00 47.39 175 TYR A O 1
ATOM 1326 N N . ILE A 1 171 ? -25.113 -55.606 -39.515 1.00 45.43 176 ILE A N 1
ATOM 1327 C CA . ILE A 1 171 ? -25.654 -55.027 -40.733 1.00 46.22 176 ILE A CA 1
ATOM 1328 C C . ILE A 1 171 ? -26.639 -53.922 -40.397 1.00 47.79 176 ILE A C 1
ATOM 1329 O O . ILE A 1 171 ? -27.670 -54.167 -39.769 1.00 48.49 176 ILE A O 1
ATOM 1334 N N . ALA A 1 172 ? -26.314 -52.704 -40.817 1.00 48.55 177 ALA A N 1
ATOM 1335 C CA . ALA A 1 172 ? -27.172 -51.558 -40.559 1.00 49.30 177 ALA A CA 1
ATOM 1336 C C . ALA A 1 172 ? -28.296 -51.509 -41.574 1.00 51.37 177 ALA A C 1
ATOM 1337 O O . ALA A 1 172 ? -28.125 -51.904 -42.730 1.00 52.40 177 ALA A O 1
ATOM 1339 N N . PRO A 1 173 ? -29.471 -51.021 -41.154 1.00 52.25 178 PRO A N 1
ATOM 1340 C CA . PRO A 1 173 ? -30.618 -50.927 -42.057 1.00 51.33 178 PRO A CA 1
ATOM 1341 C C . PRO A 1 173 ? -30.512 -49.758 -43.031 1.00 50.94 178 PRO A C 1
ATOM 1342 O O . PRO A 1 173 ? -31.385 -48.890 -43.062 1.00 50.93 178 PRO A O 1
ATOM 1346 N N . LYS A 1 174 ? -29.438 -49.718 -43.813 1.00 50.08 179 LYS A N 1
ATOM 1347 C CA . LYS A 1 174 ? -29.288 -48.633 -44.772 1.00 50.47 179 LYS A CA 1
ATOM 1348 C C . LYS A 1 174 ? -28.504 -49.045 -46.013 1.00 48.77 179 LYS A C 1
ATOM 1349 O O . LYS A 1 174 ? -27.834 -50.079 -46.025 1.00 49.91 179 LYS A O 1
ATOM 1355 N N . ILE A 1 175 ? -28.606 -48.231 -47.057 1.00 46.98 180 ILE A N 1
ATOM 1356 C CA . ILE A 1 175 ? -27.924 -48.494 -48.311 1.00 46.06 180 ILE A CA 1
ATOM 1357 C C . ILE A 1 175 ? -27.147 -47.273 -48.768 1.00 46.46 180 ILE A C 1
ATOM 1358 O O . ILE A 1 175 ? -27.711 -46.182 -48.876 1.00 46.76 180 ILE A O 1
ATOM 1363 N N . PHE A 1 176 ? -25.859 -47.465 -49.049 1.00 46.03 181 PHE A N 1
ATOM 1364 C CA . PHE A 1 176 ? -24.997 -46.367 -49.499 1.00 45.93 181 PHE A CA 1
ATOM 1365 C C . PHE A 1 176 ? -24.805 -46.300 -51.012 1.00 46.43 181 PHE A C 1
ATOM 1366 O O . PHE A 1 176 ? -24.819 -45.207 -51.594 1.00 47.19 181 PHE A O 1
ATOM 1374 N N . GLY A 1 177 ? -24.591 -47.462 -51.634 1.00 45.52 182 GLY A N 1
ATOM 1375 C CA . GLY A 1 177 ? -24.384 -47.509 -53.070 1.00 45.09 182 GLY A CA 1
ATOM 1376 C C . GLY A 1 177 ? -22.958 -47.076 -53.365 1.00 45.49 182 GLY A C 1
ATOM 1377 O O . GLY A 1 177 ? -22.185 -46.833 -52.437 1.00 45.06 182 GLY A O 1
ATOM 1378 N N . GLY A 1 178 ? -22.595 -46.997 -54.643 1.00 45.72 183 GLY A N 1
ATOM 1379 C CA . GLY A 1 178 ? -21.251 -46.588 -55.012 1.00 45.62 183 GLY A CA 1
ATOM 1380 C C . GLY A 1 178 ? -20.264 -47.699 -55.318 1.00 47.02 183 GLY A C 1
ATOM 1381 O O . GLY A 1 178 ? -19.828 -48.414 -54.418 1.00 46.03 183 GLY A O 1
ATOM 1382 N N . LYS A 1 179 ? -19.905 -47.836 -56.593 1.00 48.79 184 LYS A N 1
ATOM 1383 C CA . LYS A 1 179 ? -18.958 -48.861 -57.032 1.00 49.92 184 LYS A CA 1
ATOM 1384 C C . LYS A 1 179 ? -17.573 -48.599 -56.444 1.00 50.52 184 LYS A C 1
ATOM 1385 O O . LYS A 1 179 ? -16.731 -49.495 -56.393 1.00 51.21 184 LYS A O 1
ATOM 1391 N N . GLU A 1 180 ? -17.345 -47.361 -56.013 1.00 51.04 185 GLU A N 1
ATOM 1392 C CA . GLU A 1 180 ? -16.068 -46.947 -55.432 1.00 51.73 185 GLU A CA 1
ATOM 1393 C C . GLU A 1 180 ? -16.055 -46.993 -53.903 1.00 50.05 185 GLU A C 1
ATOM 1394 O O . GLU A 1 180 ? -15.005 -46.826 -53.283 1.00 49.02 185 GLU A O 1
ATOM 1400 N N . ALA A 1 181 ? -17.219 -47.191 -53.291 1.00 47.56 186 ALA A N 1
ATOM 1401 C CA . ALA A 1 181 ? -17.286 -47.246 -51.836 1.00 45.69 186 ALA A CA 1
ATOM 1402 C C . ALA A 1 181 ? -16.603 -48.506 -51.321 1.00 44.74 186 ALA A C 1
ATOM 1403 O O . ALA A 1 181 ? -16.665 -49.562 -51.956 1.00 46.74 186 ALA A O 1
ATOM 1405 N N . PRO A 1 182 ? -15.940 -48.411 -50.157 1.00 44.29 187 PRO A N 1
ATOM 1406 C CA . PRO A 1 182 ? -15.233 -49.551 -49.545 1.00 42.46 187 PRO A CA 1
ATOM 1407 C C . PRO A 1 182 ? -16.229 -50.611 -49.090 1.00 42.56 187 PRO A C 1
ATOM 1408 O O . PRO A 1 182 ? -17.298 -50.278 -48.566 1.00 42.07 187 PRO A O 1
ATOM 1412 N N . THR A 1 183 ? -15.887 -51.881 -49.275 1.00 41.72 188 THR A N 1
ATOM 1413 C CA . THR A 1 183 ? -16.790 -52.940 -48.859 1.00 40.82 188 THR A CA 1
ATOM 1414 C C . THR A 1 183 ? -16.097 -53.769 -47.793 1.00 41.30 188 THR A C 1
ATOM 1415 O O . THR A 1 183 ? -14.900 -53.604 -47.547 1.00 41.56 188 THR A O 1
ATOM 1419 N N . TYR A 1 184 ? -16.854 -54.654 -47.157 1.00 40.94 189 TYR A N 1
ATOM 1420 C CA . TYR A 1 184 ? -16.315 -55.514 -46.117 1.00 40.88 189 TYR A CA 1
ATOM 1421 C C . TYR A 1 184 ? -15.001 -56.156 -46.604 1.00 40.97 189 TYR A C 1
ATOM 1422 O O . TYR A 1 184 ? -14.016 -56.200 -45.872 1.00 41.05 189 TYR A O 1
ATOM 1431 N N . VAL A 1 185 ? -14.978 -56.643 -47.840 1.00 41.27 190 VAL A N 1
ATOM 1432 C CA . VAL A 1 185 ? -13.762 -57.256 -48.370 1.00 40.56 190 VAL A CA 1
ATOM 1433 C C . VAL A 1 185 ? -13.525 -56.791 -49.795 1.00 41.42 190 VAL A C 1
ATOM 1434 O O . VAL A 1 185 ? -14.344 -57.022 -50.687 1.00 41.84 190 VAL A O 1
ATOM 1438 N N . ASP A 1 186 ? -12.400 -56.116 -49.998 1.00 42.34 191 ASP A N 1
ATOM 1439 C CA . ASP A 1 186 ? -12.041 -55.604 -51.310 1.00 43.37 191 ASP A CA 1
ATOM 1440 C C . ASP A 1 186 ? -10.844 -56.352 -51.869 1.00 42.60 191 ASP A C 1
ATOM 1441 O O . ASP A 1 186 ? -10.899 -57.569 -52.023 1.00 42.46 191 ASP A O 1
ATOM 1446 N N . GLY A 1 187 ? -9.762 -55.640 -52.167 1.00 43.69 192 GLY A N 1
ATOM 1447 C CA . GLY A 1 187 ? -8.589 -56.302 -52.710 1.00 44.05 192 GLY A CA 1
ATOM 1448 C C . GLY A 1 187 ? -8.832 -56.926 -54.077 1.00 46.45 192 GLY A C 1
ATOM 1449 O O . GLY A 1 187 ? -9.723 -56.505 -54.822 1.00 46.20 192 GLY A O 1
ATOM 1450 N N . GLU A 1 188 ? -8.036 -57.938 -54.403 1.00 49.14 193 GLU A N 1
ATOM 1451 C CA . GLU A 1 188 ? -8.133 -58.649 -55.682 1.00 51.85 193 GLU A CA 1
ATOM 1452 C C . GLU A 1 188 ? -9.451 -59.409 -55.852 1.00 52.46 193 GLU A C 1
ATOM 1453 O O . GLU A 1 188 ? -10.140 -59.256 -56.863 1.00 51.64 193 GLU A O 1
ATOM 1459 N N . GLY A 1 189 ? -9.787 -60.235 -54.864 1.00 51.15 194 GLY A N 1
ATOM 1460 C CA . GLY A 1 189 ? -11.014 -61.002 -54.932 1.00 49.92 194 GLY A CA 1
ATOM 1461 C C . GLY A 1 189 ? -10.782 -62.378 -55.529 1.00 50.53 194 GLY A C 1
ATOM 1462 O O . GLY A 1 189 ? -9.880 -62.566 -56.349 1.00 49.69 194 GLY A O 1
ATOM 1463 N N . PHE A 1 190 ? -11.587 -63.348 -55.109 1.00 50.16 195 PHE A N 1
ATOM 1464 C CA . PHE A 1 190 ? -11.454 -64.703 -55.616 1.00 50.68 195 PHE A CA 1
ATOM 1465 C C . PHE A 1 190 ? -12.094 -64.779 -56.994 1.00 51.93 195 PHE A C 1
ATOM 1466 O O . PHE A 1 190 ? -13.116 -64.146 -57.241 1.00 51.49 195 PHE A O 1
ATOM 1474 N N . LYS A 1 191 ? -11.499 -65.557 -57.890 1.00 54.06 196 LYS A N 1
ATOM 1475 C CA . LYS A 1 191 ? -12.033 -65.689 -59.241 1.00 56.82 196 LYS A CA 1
ATOM 1476 C C . LYS A 1 191 ? -13.259 -66.585 -59.386 1.00 57.08 196 LYS A C 1
ATOM 1477 O O . LYS A 1 191 ? -14.122 -66.323 -60.226 1.00 56.75 196 LYS A O 1
ATOM 1483 N N . THR A 1 192 ? -13.346 -67.628 -58.571 1.00 57.32 197 THR A N 1
ATOM 1484 C CA . THR A 1 192 ? -14.478 -68.537 -58.652 1.00 57.28 197 THR A CA 1
ATOM 1485 C C . THR A 1 192 ? -15.043 -68.871 -57.281 1.00 58.64 197 THR A C 1
ATOM 1486 O O . THR A 1 192 ? -14.382 -68.686 -56.255 1.00 59.88 197 THR A O 1
ATOM 1490 N N . VAL A 1 193 ? -16.267 -69.381 -57.266 1.00 58.52 198 VAL A N 1
ATOM 1491 C CA . VAL A 1 193 ? -16.901 -69.741 -56.014 1.00 59.38 198 VAL A CA 1
ATOM 1492 C C . VAL A 1 193 ? -16.140 -70.891 -55.359 1.00 60.62 198 VAL A C 1
ATOM 1493 O O . VAL A 1 193 ? -16.097 -70.998 -54.139 1.00 61.03 198 VAL A O 1
ATOM 1497 N N . ASP A 1 194 ? -15.525 -71.735 -56.179 1.00 62.00 199 ASP A N 1
ATOM 1498 C CA . ASP A 1 194 ? -14.768 -72.877 -55.681 1.00 64.59 199 ASP A CA 1
ATOM 1499 C C . ASP A 1 194 ? -13.631 -72.484 -54.752 1.00 64.03 199 ASP A C 1
ATOM 1500 O O . ASP A 1 194 ? -13.368 -73.154 -53.750 1.00 64.83 199 ASP A O 1
ATOM 1505 N N . GLU A 1 195 ? -12.954 -71.394 -55.080 1.00 62.84 200 GLU A N 1
ATOM 1506 C CA . GLU A 1 195 ? -11.843 -70.946 -54.257 1.00 62.36 200 GLU A CA 1
ATOM 1507 C C . GLU A 1 195 ? -12.173 -69.856 -53.234 1.00 59.46 200 GLU A C 1
ATOM 1508 O O . GLU A 1 195 ? -11.288 -69.399 -52.514 1.00 58.77 200 GLU A O 1
ATOM 1514 N N . CYS A 1 196 ? -13.438 -69.454 -53.150 1.00 56.05 201 CYS A N 1
ATOM 1515 C CA . CYS A 1 196 ? -13.803 -68.420 -52.196 1.00 55.02 201 CYS A CA 1
ATOM 1516 C C . CYS A 1 196 ? -13.890 -68.965 -50.769 1.00 54.42 201 CYS A C 1
ATOM 1517 O O . CYS A 1 196 ? -13.873 -70.174 -50.548 1.00 56.19 201 CYS A O 1
ATOM 1520 N N . VAL A 1 197 ? -13.971 -68.059 -49.804 1.00 51.78 202 VAL A N 1
ATOM 1521 C CA . VAL A 1 197 ? -14.059 -68.424 -48.402 1.00 49.80 202 VAL A CA 1
ATOM 1522 C C . VAL A 1 197 ? -15.443 -68.952 -48.049 1.00 50.81 202 VAL A C 1
ATOM 1523 O O . VAL A 1 197 ? -16.455 -68.331 -48.386 1.00 50.50 202 VAL A O 1
ATOM 1527 N N . LYS A 1 198 ? -15.479 -70.093 -47.363 1.00 51.36 203 LYS A N 1
ATOM 1528 C CA . LYS A 1 198 ? -16.730 -70.713 -46.955 1.00 51.94 203 LYS A CA 1
ATOM 1529 C C . LYS A 1 198 ? -16.995 -70.470 -45.486 1.00 52.17 203 LYS A C 1
ATOM 1530 O O . LYS A 1 198 ? -16.088 -70.539 -44.662 1.00 52.27 203 LYS A O 1
ATOM 1536 N N . LEU A 1 199 ? -18.252 -70.211 -45.158 1.00 52.83 204 LEU A N 1
ATOM 1537 C CA . LEU A 1 199 ? -18.630 -69.948 -43.783 1.00 53.92 204 LEU A CA 1
ATOM 1538 C C . LEU A 1 199 ? -19.837 -70.759 -43.340 1.00 55.16 204 LEU A C 1
ATOM 1539 O O . LEU A 1 199 ? -20.516 -71.383 -44.157 1.00 55.01 204 LEU A O 1
ATOM 1544 N N . GLU A 1 200 ? -20.095 -70.737 -42.036 1.00 55.78 205 GLU A N 1
ATOM 1545 C CA . GLU A 1 200 ? -21.223 -71.447 -41.466 1.00 57.24 205 GLU A CA 1
ATOM 1546 C C . GLU A 1 200 ? -21.951 -70.478 -40.543 1.00 56.20 205 GLU A C 1
ATOM 1547 O O . GLU A 1 200 ? -21.384 -70.008 -39.564 1.00 57.47 205 GLU A O 1
ATOM 1553 N N . LEU A 1 201 ? -23.199 -70.166 -40.872 1.00 55.78 206 LEU A N 1
ATOM 1554 C CA . LEU A 1 201 ? -23.997 -69.253 -40.069 1.00 56.61 206 LEU A CA 1
ATOM 1555 C C . LEU A 1 201 ? -24.263 -69.930 -38.721 1.00 58.55 206 LEU A C 1
ATOM 1556 O O . LEU A 1 201 ? -25.084 -70.847 -38.633 1.00 59.59 206 LEU A O 1
ATOM 1561 N N . LYS A 1 202 ? -23.573 -69.481 -37.676 1.00 58.92 207 LYS A N 1
ATOM 1562 C CA . LYS A 1 202 ? -23.748 -70.063 -36.355 1.00 59.68 207 LYS A CA 1
ATOM 1563 C C . LYS A 1 202 ? -24.808 -69.388 -35.501 1.00 60.05 207 LYS A C 1
ATOM 1564 O O . LYS A 1 202 ? -25.520 -70.059 -34.752 1.00 61.33 207 LYS A O 1
ATOM 1570 N N . ASN A 1 203 ? -24.934 -68.071 -35.616 1.00 59.83 208 ASN A N 1
ATOM 1571 C CA . ASN A 1 203 ? -25.925 -67.373 -34.817 1.00 58.81 208 ASN A CA 1
ATOM 1572 C C . ASN A 1 203 ? -26.256 -66.003 -35.395 1.00 57.87 208 ASN A C 1
ATOM 1573 O O . ASN A 1 203 ? -25.502 -65.468 -36.206 1.00 58.93 208 ASN A O 1
ATOM 1578 N N . PHE A 1 204 ? -27.398 -65.452 -34.995 1.00 56.17 209 PHE A N 1
ATOM 1579 C CA . PHE A 1 204 ? -27.831 -64.142 -35.472 1.00 55.46 209 PHE A CA 1
ATOM 1580 C C . PHE A 1 204 ? -28.952 -63.607 -34.595 1.00 55.73 209 PHE A C 1
ATOM 1581 O O . PHE A 1 204 ? -29.709 -64.376 -34.003 1.00 56.70 209 PHE A O 1
ATOM 1589 N N . TYR A 1 205 ? -29.061 -62.286 -34.515 1.00 54.90 210 TYR A N 1
ATOM 1590 C CA . TYR A 1 205 ? -30.091 -61.671 -33.697 1.00 53.89 210 TYR A CA 1
ATOM 1591 C C . TYR A 1 205 ? -30.111 -60.180 -33.944 1.00 55.02 210 TYR A C 1
ATOM 1592 O O . TYR A 1 205 ? -29.081 -59.593 -34.295 1.00 54.97 210 TYR A O 1
ATOM 1601 N N . ARG A 1 206 ? -31.270 -59.554 -33.772 1.00 55.33 211 ARG A N 1
ATOM 1602 C CA . ARG A 1 206 ? -31.311 -58.126 -33.999 1.00 56.76 211 ARG A CA 1
ATOM 1603 C C . ARG A 1 206 ? -30.600 -57.405 -32.860 1.00 56.56 211 ARG A C 1
ATOM 1604 O O . ARG A 1 206 ? -30.500 -57.915 -31.747 1.00 55.95 211 ARG A O 1
ATOM 1612 N N . LEU A 1 207 ? -30.056 -56.240 -33.182 1.00 56.28 212 LEU A N 1
ATOM 1613 C CA . LEU A 1 207 ? -29.341 -55.415 -32.233 1.00 56.25 212 LEU A CA 1
ATOM 1614 C C . LEU A 1 207 ? -29.666 -54.006 -32.691 1.00 57.64 212 LEU A C 1
ATOM 1615 O O . LEU A 1 207 ? -29.313 -53.606 -33.809 1.00 58.15 212 LEU A O 1
ATOM 1620 N N . GLY A 1 208 ? -30.358 -53.256 -31.841 1.00 58.15 213 GLY A N 1
ATOM 1621 C CA . GLY A 1 208 ? -30.711 -51.905 -32.219 1.00 58.62 213 GLY A CA 1
ATOM 1622 C C . GLY A 1 208 ? -31.626 -52.045 -33.418 1.00 59.60 213 GLY A C 1
ATOM 1623 O O . GLY A 1 208 ? -32.448 -52.961 -33.470 1.00 59.05 213 GLY A O 1
ATOM 1624 N N . GLU A 1 209 ? -31.471 -51.158 -34.392 1.00 60.38 214 GLU A N 1
ATOM 1625 C CA . GLU A 1 209 ? -32.292 -51.190 -35.593 1.00 60.22 214 GLU A CA 1
ATOM 1626 C C . GLU A 1 209 ? -31.726 -52.166 -36.634 1.00 59.41 214 GLU A C 1
ATOM 1627 O O . GLU A 1 209 ? -32.339 -52.390 -37.682 1.00 58.20 214 GLU A O 1
ATOM 1633 N N . GLY A 1 210 ? -30.563 -52.746 -36.345 1.00 57.54 215 GLY A N 1
ATOM 1634 C CA . GLY A 1 210 ? -29.967 -53.674 -37.292 1.00 55.55 215 GLY A CA 1
ATOM 1635 C C . GLY A 1 210 ? -29.972 -55.128 -36.869 1.00 54.16 215 GLY A C 1
ATOM 1636 O O . GLY A 1 210 ? -30.826 -55.557 -36.094 1.00 55.53 215 GLY A O 1
ATOM 1637 N N . ILE A 1 211 ? -29.018 -55.896 -37.387 1.00 52.14 216 ILE A N 1
ATOM 1638 C CA . ILE A 1 211 ? -28.914 -57.314 -37.053 1.00 50.49 216 ILE A CA 1
ATOM 1639 C C . ILE A 1 211 ? -27.460 -57.770 -37.062 1.00 50.00 216 ILE A C 1
ATOM 1640 O O . ILE A 1 211 ? -26.641 -57.270 -37.833 1.00 49.93 216 ILE A O 1
ATOM 1645 N N . VAL A 1 212 ? -27.150 -58.721 -36.191 1.00 49.22 217 VAL A N 1
ATOM 1646 C CA . VAL A 1 212 ? -25.803 -59.258 -36.076 1.00 48.63 217 VAL A CA 1
ATOM 1647 C C . VAL A 1 212 ? -25.771 -60.689 -36.600 1.00 50.05 217 VAL A C 1
ATOM 1648 O O . VAL A 1 212 ? -26.651 -61.492 -36.274 1.00 50.33 217 VAL A O 1
ATOM 1652 N N . LEU A 1 213 ? -24.762 -61.000 -37.414 1.00 49.57 218 LEU A N 1
ATOM 1653 C CA . LEU A 1 213 ? -24.608 -62.339 -37.977 1.00 48.65 218 LEU A CA 1
ATOM 1654 C C . LEU A 1 213 ? -23.263 -62.873 -37.518 1.00 49.49 218 LEU A C 1
ATOM 1655 O O . LEU A 1 213 ? -22.248 -62.182 -37.628 1.00 49.12 218 LEU A O 1
ATOM 1660 N N . GLU A 1 214 ? -23.256 -64.097 -36.999 1.00 50.41 219 GLU A N 1
ATOM 1661 C CA . GLU A 1 214 ? -22.029 -64.716 -36.523 1.00 51.54 219 GLU A CA 1
ATOM 1662 C C . GLU A 1 214 ? -21.756 -65.975 -37.322 1.00 52.28 219 GLU A C 1
ATOM 1663 O O . GLU A 1 214 ? -22.605 -66.869 -37.406 1.00 54.02 219 GLU A O 1
ATOM 1669 N N . PHE A 1 215 ? -20.566 -66.036 -37.911 1.00 50.88 220 PHE A N 1
ATOM 1670 C CA . PHE A 1 215 ? -20.154 -67.173 -38.718 1.00 49.88 220 PHE A CA 1
ATOM 1671 C C . PHE A 1 215 ? -18.844 -67.766 -38.234 1.00 51.21 220 PHE A C 1
ATOM 1672 O O . PHE A 1 215 ? -18.050 -67.107 -37.559 1.00 51.88 220 PHE A O 1
ATOM 1680 N N . LYS A 1 216 ? -18.622 -69.019 -38.609 1.00 51.84 221 LYS A N 1
ATOM 1681 C CA . LYS A 1 216 ? -17.404 -69.718 -38.257 1.00 53.19 221 LYS A CA 1
ATOM 1682 C C . LYS A 1 216 ? -16.817 -69.933 -39.647 1.00 53.31 221 LYS A C 1
ATOM 1683 O O . LYS A 1 216 ? -17.551 -70.222 -40.592 1.00 53.33 221 LYS A O 1
ATOM 1689 N N . VAL A 1 217 ? -15.513 -69.761 -39.797 1.00 53.82 222 VAL A N 1
ATOM 1690 C CA . VAL A 1 217 ? -14.910 -69.955 -41.105 1.00 55.60 222 VAL A CA 1
ATOM 1691 C C . VAL A 1 217 ? -14.570 -71.424 -41.272 1.00 58.31 222 VAL A C 1
ATOM 1692 O O . VAL A 1 217 ? -13.936 -72.024 -40.405 1.00 60.01 222 VAL A O 1
ATOM 1696 N N . LYS A 1 218 ? -15.010 -72.007 -42.377 1.00 61.45 223 LYS A N 1
ATOM 1697 C CA . LYS A 1 218 ? -14.745 -73.409 -42.651 1.00 65.38 223 LYS A CA 1
ATOM 1698 C C . LYS A 1 218 ? -13.403 -73.495 -43.352 1.00 67.68 223 LYS A C 1
ATOM 1699 O O . LYS A 1 218 ? -13.309 -73.266 -44.553 1.00 67.85 223 LYS A O 1
ATOM 1705 N N . LYS A 1 219 ? -12.359 -73.808 -42.594 1.00 71.51 224 LYS A N 1
ATOM 1706 C CA . LYS A 1 219 ? -11.021 -73.915 -43.165 1.00 75.19 224 LYS A CA 1
ATOM 1707 C C . LYS A 1 219 ? -10.894 -75.196 -43.990 1.00 77.14 224 LYS A C 1
ATOM 1708 O O . LYS A 1 219 ? -10.538 -75.089 -45.190 1.00 78.65 224 LYS A O 1
ATOM 1711 N N . GLU B 1 1 ? 29.281 -19.680 -6.884 1.00 98.24 6 GLU B N 1
ATOM 1712 C CA . GLU B 1 1 ? 28.042 -18.902 -7.186 1.00 98.54 6 GLU B CA 1
ATOM 1713 C C . GLU B 1 1 ? 26.856 -19.404 -6.354 1.00 97.62 6 GLU B C 1
ATOM 1714 O O . GLU B 1 1 ? 26.626 -20.613 -6.263 1.00 98.88 6 GLU B O 1
ATOM 1720 N N . LYS B 1 2 ? 26.111 -18.478 -5.748 1.00 95.36 7 LYS B N 1
ATOM 1721 C CA . LYS B 1 2 ? 24.956 -18.846 -4.931 1.00 92.66 7 LYS B CA 1
ATOM 1722 C C . LYS B 1 2 ? 24.094 -19.852 -5.691 1.00 89.95 7 LYS B C 1
ATOM 1723 O O . LYS B 1 2 ? 23.834 -19.685 -6.888 1.00 90.13 7 LYS B O 1
ATOM 1729 N N . LYS B 1 3 ? 23.664 -20.901 -4.995 1.00 85.59 8 LYS B N 1
ATOM 1730 C CA . LYS B 1 3 ? 22.839 -21.937 -5.606 1.00 80.20 8 LYS B CA 1
ATOM 1731 C C . LYS B 1 3 ? 21.361 -21.788 -5.259 1.00 76.17 8 LYS B C 1
ATOM 1732 O O . LYS B 1 3 ? 20.983 -20.954 -4.429 1.00 76.14 8 LYS B O 1
ATOM 1738 N N . PRO B 1 4 ? 20.499 -22.578 -5.919 1.00 71.14 9 PRO B N 1
ATOM 1739 C CA . PRO B 1 4 ? 19.061 -22.517 -5.652 1.00 66.57 9 PRO B CA 1
ATOM 1740 C C . PRO B 1 4 ? 18.753 -23.262 -4.358 1.00 62.73 9 PRO B C 1
ATOM 1741 O O . PRO B 1 4 ? 19.436 -24.222 -4.002 1.00 62.44 9 PRO B O 1
ATOM 1745 N N . TYR B 1 5 ? 17.730 -22.815 -3.650 1.00 57.67 10 TYR B N 1
ATOM 1746 C CA . TYR B 1 5 ? 17.351 -23.459 -2.404 1.00 56.00 10 TYR B CA 1
ATOM 1747 C C . TYR B 1 5 ? 16.630 -24.724 -2.848 1.00 55.72 10 TYR B C 1
ATOM 1748 O O . TYR B 1 5 ? 15.722 -24.666 -3.683 1.00 55.40 10 TYR B O 1
ATOM 1757 N N . ILE B 1 6 ? 17.015 -25.864 -2.293 1.00 54.12 11 ILE B N 1
ATOM 1758 C CA . ILE B 1 6 ? 16.376 -27.106 -2.686 1.00 52.01 11 ILE B CA 1
ATOM 1759 C C . ILE B 1 6 ? 15.630 -27.868 -1.607 1.00 51.99 11 ILE B C 1
ATOM 1760 O O . ILE B 1 6 ? 16.185 -28.201 -0.554 1.00 54.07 11 ILE B O 1
ATOM 1765 N N . ILE B 1 7 ? 14.357 -28.128 -1.883 1.00 50.55 12 ILE B N 1
ATOM 1766 C CA . ILE B 1 7 ? 13.492 -28.860 -0.966 1.00 50.39 12 ILE B CA 1
ATOM 1767 C C . ILE B 1 7 ? 13.242 -30.240 -1.560 1.00 51.34 12 ILE B C 1
ATOM 1768 O O . ILE B 1 7 ? 12.825 -30.368 -2.723 1.00 52.22 12 ILE B O 1
ATOM 1773 N N . SER B 1 8 ? 13.510 -31.273 -0.773 1.00 50.06 13 SER B N 1
ATOM 1774 C CA . SER B 1 8 ? 13.299 -32.632 -1.228 1.00 47.75 13 SER B CA 1
ATOM 1775 C C . SER B 1 8 ? 12.029 -33.145 -0.582 1.00 48.28 13 SER B C 1
ATOM 1776 O O . SER B 1 8 ? 11.917 -33.175 0.646 1.00 50.08 13 SER B O 1
ATOM 1779 N N . ASN B 1 9 ? 11.053 -33.516 -1.400 1.00 48.49 14 ASN B N 1
ATOM 1780 C CA . ASN B 1 9 ? 9.802 -34.028 -0.861 1.00 48.00 14 ASN B CA 1
ATOM 1781 C C . ASN B 1 9 ? 9.535 -35.396 -1.449 1.00 47.70 14 ASN B C 1
ATOM 1782 O O . ASN B 1 9 ? 9.948 -35.695 -2.568 1.00 49.67 14 ASN B O 1
ATOM 1787 N N . VAL B 1 10 ? 8.842 -36.232 -0.691 1.00 46.53 15 VAL B N 1
ATOM 1788 C CA . VAL B 1 10 ? 8.546 -37.561 -1.169 1.00 46.00 15 VAL B CA 1
ATOM 1789 C C . VAL B 1 10 ? 7.404 -38.187 -0.381 1.00 46.08 15 VAL B C 1
ATOM 1790 O O . VAL B 1 10 ? 7.082 -37.761 0.737 1.00 46.88 15 VAL B O 1
ATOM 1794 N N . GLY B 1 11 ? 6.778 -39.188 -0.988 1.00 44.67 16 GLY B N 1
ATOM 1795 C CA . GLY B 1 11 ? 5.674 -39.886 -0.353 1.00 43.37 16 GLY B CA 1
ATOM 1796 C C . GLY B 1 11 ? 6.193 -41.306 -0.297 1.00 44.51 16 GLY B C 1
ATOM 1797 O O . GLY B 1 11 ? 6.497 -41.883 -1.340 1.00 44.40 16 GLY B O 1
ATOM 1806 N N . THR B 1 13 ? 6.292 -45.379 1.943 1.00 43.23 18 THR B N 1
ATOM 1807 C CA . THR B 1 13 ? 5.647 -46.320 2.845 1.00 43.23 18 THR B CA 1
ATOM 1808 C C . THR B 1 13 ? 6.464 -46.286 4.136 1.00 44.08 18 THR B C 1
ATOM 1809 O O . THR B 1 13 ? 7.556 -45.698 4.184 1.00 43.99 18 THR B O 1
ATOM 1813 N N . LEU B 1 14 ? 5.958 -46.934 5.179 1.00 44.99 19 LEU B N 1
ATOM 1814 C CA . LEU B 1 14 ? 6.682 -46.948 6.445 1.00 43.90 19 LEU B CA 1
ATOM 1815 C C . LEU B 1 14 ? 8.051 -47.592 6.253 1.00 44.74 19 LEU B C 1
ATOM 1816 O O . LEU B 1 14 ? 9.004 -47.218 6.939 1.00 44.13 19 LEU B O 1
ATOM 1821 N N . ASP B 1 15 ? 8.162 -48.544 5.321 1.00 44.10 20 ASP B N 1
ATOM 1822 C CA . ASP B 1 15 ? 9.453 -49.184 5.100 1.00 43.11 20 ASP B CA 1
ATOM 1823 C C . ASP B 1 15 ? 10.315 -48.489 4.044 1.00 42.83 20 ASP B C 1
ATOM 1824 O O . ASP B 1 15 ? 11.189 -49.099 3.426 1.00 40.63 20 ASP B O 1
ATOM 1829 N N . GLY B 1 16 ? 10.055 -47.195 3.863 1.00 42.66 21 GLY B N 1
ATOM 1830 C CA . GLY B 1 16 ? 10.795 -46.378 2.909 1.00 43.70 21 GLY B CA 1
ATOM 1831 C C . GLY B 1 16 ? 10.687 -46.604 1.414 1.00 43.88 21 GLY B C 1
ATOM 1832 O O . GLY B 1 16 ? 11.526 -46.113 0.656 1.00 45.44 21 GLY B O 1
ATOM 1833 N N . LYS B 1 17 ? 9.664 -47.318 0.970 1.00 43.24 22 LYS B N 1
ATOM 1834 C CA . LYS B 1 17 ? 9.512 -47.570 -0.453 1.00 43.60 22 LYS B CA 1
ATOM 1835 C C . LYS B 1 17 ? 8.736 -46.459 -1.170 1.00 44.73 22 LYS B C 1
ATOM 1836 O O . LYS B 1 17 ? 7.816 -45.863 -0.601 1.00 45.12 22 LYS B O 1
ATOM 1842 N N . LEU B 1 18 ? 9.118 -46.179 -2.414 1.00 45.06 23 LEU B N 1
ATOM 1843 C CA . LEU B 1 18 ? 8.458 -45.147 -3.207 1.00 45.24 23 LEU B CA 1
ATOM 1844 C C . LEU B 1 18 ? 7.435 -45.788 -4.128 1.00 45.90 23 LEU B C 1
ATOM 1845 O O . LEU B 1 18 ? 6.640 -45.095 -4.753 1.00 48.57 23 LEU B O 1
ATOM 1850 N N . ALA B 1 19 ? 7.470 -47.114 -4.208 1.00 45.70 24 ALA B N 1
ATOM 1851 C CA . ALA B 1 19 ? 6.552 -47.885 -5.048 1.00 45.81 24 ALA B CA 1
ATOM 1852 C C . ALA B 1 19 ? 6.836 -49.360 -4.803 1.00 46.55 24 ALA B C 1
ATOM 1853 O O . ALA B 1 19 ? 7.855 -49.702 -4.197 1.00 46.11 24 ALA B O 1
ATOM 1855 N N . THR B 1 20 ? 5.936 -50.230 -5.254 1.00 46.43 25 THR B N 1
ATOM 1856 C CA . THR B 1 20 ? 6.137 -51.657 -5.063 1.00 46.55 25 THR B CA 1
ATOM 1857 C C . THR B 1 20 ? 7.108 -52.143 -6.128 1.00 47.42 25 THR B C 1
ATOM 1858 O O . THR B 1 20 ? 7.558 -51.359 -6.966 1.00 47.48 25 THR B O 1
ATOM 1862 N N . ILE B 1 21 ? 7.437 -53.430 -6.086 1.00 49.52 26 ILE B N 1
ATOM 1863 C CA . ILE B 1 21 ? 8.359 -54.021 -7.045 1.00 50.16 26 ILE B CA 1
ATOM 1864 C C . ILE B 1 21 ? 7.765 -54.003 -8.450 1.00 51.45 26 ILE B C 1
ATOM 1865 O O . ILE B 1 21 ? 8.472 -54.237 -9.428 1.00 53.62 26 ILE B O 1
ATOM 1870 N N . ASN B 1 22 ? 6.467 -53.726 -8.538 1.00 52.72 27 ASN B N 1
ATOM 1871 C CA . ASN B 1 22 ? 5.764 -53.672 -9.823 1.00 55.56 27 ASN B CA 1
ATOM 1872 C C . ASN B 1 22 ? 5.350 -52.252 -10.167 1.00 56.82 27 ASN B C 1
ATOM 1873 O O . ASN B 1 22 ? 4.387 -52.023 -10.896 1.00 57.33 27 ASN B O 1
ATOM 1878 N N . ASN B 1 23 ? 6.092 -51.305 -9.613 1.00 57.53 28 ASN B N 1
ATOM 1879 C CA . ASN B 1 23 ? 5.871 -49.887 -9.812 1.00 58.10 28 ASN B CA 1
ATOM 1880 C C . ASN B 1 23 ? 4.507 -49.316 -9.445 1.00 58.74 28 ASN B C 1
ATOM 1881 O O . ASN B 1 23 ? 4.067 -48.319 -10.023 1.00 59.34 28 ASN B O 1
ATOM 1886 N N . ASP B 1 24 ? 3.824 -49.940 -8.493 1.00 58.91 29 ASP B N 1
ATOM 1887 C CA . ASP B 1 24 ? 2.518 -49.436 -8.076 1.00 60.41 29 ASP B CA 1
ATOM 1888 C C . ASP B 1 24 ? 2.873 -48.393 -7.013 1.00 61.98 29 ASP B C 1
ATOM 1889 O O . ASP B 1 24 ? 3.408 -48.743 -5.958 1.00 62.79 29 ASP B O 1
ATOM 1894 N N . SER B 1 25 ? 2.590 -47.121 -7.278 1.00 62.63 30 SER B N 1
ATOM 1895 C CA . SER B 1 25 ? 2.918 -46.082 -6.307 1.00 64.02 30 SER B CA 1
ATOM 1896 C C . SER B 1 25 ? 1.767 -45.287 -5.711 1.00 65.45 30 SER B C 1
ATOM 1897 O O . SER B 1 25 ? 1.912 -44.095 -5.442 1.00 64.70 30 SER B O 1
ATOM 1900 N N . ARG B 1 26 ? 0.628 -45.934 -5.501 1.00 67.74 31 ARG B N 1
ATOM 1901 C CA . ARG B 1 26 ? -0.521 -45.243 -4.922 1.00 70.18 31 ARG B CA 1
ATOM 1902 C C . ARG B 1 26 ? -0.267 -45.172 -3.414 1.00 70.91 31 ARG B C 1
ATOM 1903 O O . ARG B 1 26 ? -0.849 -45.924 -2.628 1.00 71.32 31 ARG B O 1
ATOM 1911 N N . ILE B 1 27 ? 0.619 -44.259 -3.027 1.00 71.32 32 ILE B N 1
ATOM 1912 C CA . ILE B 1 27 ? 0.986 -44.064 -1.627 1.00 70.82 32 ILE B CA 1
ATOM 1913 C C . ILE B 1 27 ? 0.303 -42.868 -0.968 1.00 72.34 32 ILE B C 1
ATOM 1914 O O . ILE B 1 27 ? -0.396 -43.020 0.036 1.00 71.68 32 ILE B O 1
ATOM 1919 N N . SER B 1 28 ? 0.514 -41.681 -1.529 1.00 74.37 33 SER B N 1
ATOM 1920 C CA . SER B 1 28 ? -0.078 -40.459 -0.989 1.00 75.99 33 SER B CA 1
ATOM 1921 C C . SER B 1 28 ? -1.593 -40.379 -1.144 1.00 76.38 33 SER B C 1
ATOM 1922 O O . SER B 1 28 ? -2.155 -40.776 -2.167 1.00 76.80 33 SER B O 1
ATOM 1925 N N . CYS B 1 29 ? -2.243 -39.861 -0.108 1.00 76.98 34 CYS B N 1
ATOM 1926 C CA . CYS B 1 29 ? -3.694 -39.700 -0.090 1.00 78.04 34 CYS B CA 1
ATOM 1927 C C . CYS B 1 29 ? -3.973 -38.341 -0.733 1.00 77.28 34 CYS B C 1
ATOM 1928 O O . CYS B 1 29 ? -3.049 -37.713 -1.262 1.00 77.18 34 CYS B O 1
ATOM 1931 N N . GLU B 1 30 ? -5.217 -37.860 -0.707 1.00 76.30 35 GLU B N 1
ATOM 1932 C CA . GLU B 1 30 ? -5.407 -36.562 -1.337 1.00 75.32 35 GLU B CA 1
ATOM 1933 C C . GLU B 1 30 ? -4.934 -35.410 -0.495 1.00 73.99 35 GLU B C 1
ATOM 1934 O O . GLU B 1 30 ? -4.500 -34.405 -1.053 1.00 73.60 35 GLU B O 1
ATOM 1940 N N . GLU B 1 31 ? -5.035 -35.512 0.829 1.00 71.78 36 GLU B N 1
ATOM 1941 C CA . GLU B 1 31 ? -4.573 -34.409 1.667 1.00 70.48 36 GLU B CA 1
ATOM 1942 C C . GLU B 1 31 ? -3.110 -34.114 1.330 1.00 68.67 36 GLU B C 1
ATOM 1943 O O . GLU B 1 31 ? -2.709 -32.954 1.211 1.00 69.06 36 GLU B O 1
ATOM 1949 N N . ASP B 1 32 ? -2.316 -35.170 1.167 1.00 66.16 37 ASP B N 1
ATOM 1950 C CA . ASP B 1 32 ? -0.904 -34.999 0.851 1.00 63.35 37 ASP B CA 1
ATOM 1951 C C . ASP B 1 32 ? -0.676 -34.395 -0.529 1.00 62.40 37 ASP B C 1
ATOM 1952 O O . ASP B 1 32 ? 0.211 -33.560 -0.705 1.00 62.20 37 ASP B O 1
ATOM 1957 N N . LEU B 1 33 ? -1.473 -34.809 -1.508 1.00 61.82 38 LEU B N 1
ATOM 1958 C CA . LEU B 1 33 ? -1.321 -34.275 -2.856 1.00 62.12 38 LEU B CA 1
ATOM 1959 C C . LEU B 1 33 ? -1.558 -32.767 -2.841 1.00 61.61 38 LEU B C 1
ATOM 1960 O O . LEU B 1 33 ? -0.878 -32.019 -3.548 1.00 62.03 38 LEU B O 1
ATOM 1965 N N . ILE B 1 34 ? -2.516 -32.322 -2.031 1.00 60.19 39 ILE B N 1
ATOM 1966 C CA . ILE B 1 34 ? -2.818 -30.900 -1.929 1.00 59.27 39 ILE B CA 1
ATOM 1967 C C . ILE B 1 34 ? -1.568 -30.208 -1.374 1.00 58.60 39 ILE B C 1
ATOM 1968 O O . ILE B 1 34 ? -1.102 -29.196 -1.912 1.00 59.35 39 ILE B O 1
ATOM 1973 N N . ARG B 1 35 ? -1.026 -30.771 -0.298 1.00 57.23 40 ARG B N 1
ATOM 1974 C CA . ARG B 1 35 ? 0.166 -30.222 0.338 1.00 55.67 40 ARG B CA 1
ATOM 1975 C C . ARG B 1 35 ? 1.299 -30.097 -0.672 1.00 56.19 40 ARG B C 1
ATOM 1976 O O . ARG B 1 35 ? 1.968 -29.058 -0.754 1.00 57.21 40 ARG B O 1
ATOM 1984 N N . VAL B 1 36 ? 1.504 -31.151 -1.456 1.00 55.36 41 VAL B N 1
ATOM 1985 C CA . VAL B 1 36 ? 2.565 -31.133 -2.452 1.00 54.74 41 VAL B CA 1
ATOM 1986 C C . VAL B 1 36 ? 2.335 -30.066 -3.514 1.00 54.90 41 VAL B C 1
ATOM 1987 O O . VAL B 1 36 ? 3.263 -29.352 -3.897 1.00 53.95 41 VAL B O 1
ATOM 1991 N N . HIS B 1 37 ? 1.102 -29.948 -3.987 1.00 56.06 42 HIS B N 1
ATOM 1992 C CA . HIS B 1 37 ? 0.817 -28.951 -5.006 1.00 58.50 42 HIS B CA 1
ATOM 1993 C C . HIS B 1 37 ? 0.983 -27.533 -4.471 1.00 58.23 42 HIS B C 1
ATOM 1994 O O . HIS B 1 37 ? 1.347 -26.623 -5.221 1.00 57.95 42 HIS B O 1
ATOM 2001 N N . LYS B 1 38 ? 0.747 -27.342 -3.176 1.00 58.29 43 LYS B N 1
ATOM 2002 C CA . LYS B 1 38 ? 0.903 -26.013 -2.602 1.00 58.14 43 LYS B CA 1
ATOM 2003 C C . LYS B 1 38 ? 2.391 -25.694 -2.651 1.00 57.51 43 LYS B C 1
ATOM 2004 O O . LYS B 1 38 ? 2.782 -24.560 -2.928 1.00 59.25 43 LYS B O 1
ATOM 2010 N N . ILE B 1 39 ? 3.225 -26.703 -2.407 1.00 56.24 44 ILE B N 1
ATOM 2011 C CA . ILE B 1 39 ? 4.672 -26.492 -2.439 1.00 55.59 44 ILE B CA 1
ATOM 2012 C C . ILE B 1 39 ? 5.088 -26.193 -3.875 1.00 55.77 44 ILE B C 1
ATOM 2013 O O . ILE B 1 39 ? 5.925 -25.321 -4.128 1.00 55.86 44 ILE B O 1
ATOM 2018 N N . ARG B 1 40 ? 4.508 -26.935 -4.813 1.00 55.88 45 ARG B N 1
ATOM 2019 C CA . ARG B 1 40 ? 4.820 -26.747 -6.223 1.00 56.49 45 ARG B CA 1
ATOM 2020 C C . ARG B 1 40 ? 4.476 -25.328 -6.653 1.00 57.56 45 ARG B C 1
ATOM 2021 O O . ARG B 1 40 ? 5.194 -24.719 -7.451 1.00 58.19 45 ARG B O 1
ATOM 2029 N N . ALA B 1 41 ? 3.381 -24.803 -6.110 1.00 57.23 46 ALA B N 1
ATOM 2030 C CA . ALA B 1 41 ? 2.940 -23.453 -6.439 1.00 58.56 46 ALA B CA 1
ATOM 2031 C C . ALA B 1 41 ? 3.855 -22.377 -5.856 1.00 59.44 46 ALA B C 1
ATOM 2032 O O . ALA B 1 41 ? 3.798 -21.220 -6.272 1.00 60.70 46 ALA B O 1
ATOM 2034 N N . ASN B 1 42 ? 4.711 -22.757 -4.912 1.00 60.09 47 ASN B N 1
ATOM 2035 C CA . ASN B 1 42 ? 5.620 -21.801 -4.289 1.00 60.13 47 ASN B CA 1
ATOM 2036 C C . ASN B 1 42 ? 7.099 -21.890 -4.636 1.00 58.46 47 ASN B C 1
ATOM 2037 O O . ASN B 1 42 ? 7.910 -21.192 -4.024 1.00 60.61 47 ASN B O 1
ATOM 2042 N N . VAL B 1 43 ? 7.470 -22.729 -5.596 1.00 55.45 48 VAL B N 1
ATOM 2043 C CA . VAL B 1 43 ? 8.880 -22.843 -5.959 1.00 52.94 48 VAL B CA 1
ATOM 2044 C C . VAL B 1 43 ? 9.069 -22.401 -7.402 1.00 52.48 48 VAL B C 1
ATOM 2045 O O . VAL B 1 43 ? 8.107 -22.327 -8.157 1.00 51.48 48 VAL B O 1
ATOM 2049 N N . ASP B 1 44 ? 10.303 -22.105 -7.785 1.00 52.53 49 ASP B N 1
ATOM 2050 C CA . ASP B 1 44 ? 10.573 -21.673 -9.150 1.00 54.58 49 ASP B CA 1
ATOM 2051 C C . ASP B 1 44 ? 10.624 -22.847 -10.112 1.00 54.68 49 ASP B C 1
ATOM 2052 O O . ASP B 1 44 ? 10.317 -22.704 -11.297 1.00 55.00 49 ASP B O 1
ATOM 2057 N N . GLY B 1 45 ? 11.032 -24.005 -9.604 1.00 54.28 50 GLY B N 1
ATOM 2058 C CA . GLY B 1 45 ? 11.114 -25.177 -10.452 1.00 52.03 50 GLY B CA 1
ATOM 2059 C C . GLY B 1 45 ? 10.894 -26.491 -9.729 1.00 51.76 50 GLY B C 1
ATOM 2060 O O . GLY B 1 45 ? 10.995 -26.574 -8.501 1.00 52.85 50 GLY B O 1
ATOM 2061 N N . ILE B 1 46 ? 10.566 -27.516 -10.511 1.00 50.44 51 ILE B N 1
ATOM 2062 C CA . ILE B 1 46 ? 10.322 -28.862 -10.016 1.00 48.85 51 ILE B CA 1
ATOM 2063 C C . ILE B 1 46 ? 11.350 -29.707 -10.744 1.00 48.84 51 ILE B C 1
ATOM 2064 O O . ILE B 1 46 ? 11.458 -29.638 -11.974 1.00 48.92 51 ILE B O 1
ATOM 2077 N N . VAL B 1 48 ? 13.069 -33.604 -11.416 1.00 42.67 53 VAL B N 1
ATOM 2078 C CA . VAL B 1 48 ? 12.833 -35.042 -11.366 1.00 41.32 53 VAL B CA 1
ATOM 2079 C C . VAL B 1 48 ? 13.853 -35.774 -12.242 1.00 40.32 53 VAL B C 1
ATOM 2080 O O . VAL B 1 48 ? 14.414 -35.195 -13.180 1.00 40.82 53 VAL B O 1
ATOM 2084 N N . GLY B 1 49 ? 14.107 -37.043 -11.935 1.00 40.08 54 GLY B N 1
ATOM 2085 C CA . GLY B 1 49 ? 15.062 -37.812 -12.719 1.00 39.17 54 GLY B CA 1
ATOM 2086 C C . GLY B 1 49 ? 14.407 -38.526 -13.896 1.00 38.86 54 GLY B C 1
ATOM 2087 O O . GLY B 1 49 ? 13.204 -38.784 -13.883 1.00 39.46 54 GLY B O 1
ATOM 2088 N N . ILE B 1 50 ? 15.191 -38.858 -14.914 1.00 38.60 55 ILE B N 1
ATOM 2089 C CA . ILE B 1 50 ? 14.654 -39.543 -16.082 1.00 39.19 55 ILE B CA 1
ATOM 2090 C C . ILE B 1 50 ? 13.961 -40.849 -15.695 1.00 42.40 55 ILE B C 1
ATOM 2091 O O . ILE B 1 50 ? 12.935 -41.221 -16.279 1.00 44.38 55 ILE B O 1
ATOM 2096 N N . GLY B 1 51 ? 14.519 -41.545 -14.711 1.00 42.38 56 GLY B N 1
ATOM 2097 C CA . GLY B 1 51 ? 13.933 -42.796 -14.278 1.00 40.17 56 GLY B CA 1
ATOM 2098 C C . GLY B 1 51 ? 12.471 -42.638 -13.930 1.00 42.68 56 GLY B C 1
ATOM 2099 O O . GLY B 1 51 ? 11.644 -43.469 -14.303 1.00 44.30 56 GLY B O 1
ATOM 2100 N N . THR B 1 52 ? 12.134 -41.567 -13.226 1.00 42.70 57 THR B N 1
ATOM 2101 C CA . THR B 1 52 ? 10.750 -41.343 -12.847 1.00 44.07 57 THR B CA 1
ATOM 2102 C C . THR B 1 52 ? 9.885 -40.981 -14.047 1.00 43.14 57 THR B C 1
ATOM 2103 O O . THR B 1 52 ? 8.717 -41.357 -14.124 1.00 41.89 57 THR B O 1
ATOM 2107 N N . VAL B 1 53 ? 10.461 -40.248 -14.990 1.00 42.94 58 VAL B N 1
ATOM 2108 C CA . VAL B 1 53 ? 9.711 -39.855 -16.166 1.00 42.04 58 VAL B CA 1
ATOM 2109 C C . VAL B 1 53 ? 9.353 -41.091 -16.977 1.00 43.45 58 VAL B C 1
ATOM 2110 O O . VAL B 1 53 ? 8.222 -41.237 -17.440 1.00 43.85 58 VAL B O 1
ATOM 2114 N N . LEU B 1 54 ? 10.314 -41.992 -17.135 1.00 43.96 59 LEU B N 1
ATOM 2115 C CA . LEU B 1 54 ? 10.077 -43.214 -17.894 1.00 45.14 59 LEU B CA 1
ATOM 2116 C C . LEU B 1 54 ? 9.044 -44.127 -17.249 1.00 46.97 59 LEU B C 1
ATOM 2117 O O . LEU B 1 54 ? 8.244 -44.739 -17.941 1.00 48.56 59 LEU B O 1
ATOM 2122 N N . LYS B 1 55 ? 9.047 -44.218 -15.927 1.00 48.95 60 LYS B N 1
ATOM 2123 C CA . LYS B 1 55 ? 8.092 -45.078 -15.246 1.00 50.88 60 LYS B CA 1
ATOM 2124 C C . LYS B 1 55 ? 6.727 -44.485 -14.934 1.00 51.23 60 LYS B C 1
ATOM 2125 O O . LYS B 1 55 ? 5.738 -45.210 -14.932 1.00 51.91 60 LYS B O 1
ATOM 2131 N N . ASP B 1 56 ? 6.654 -43.180 -14.687 1.00 50.75 61 ASP B N 1
ATOM 2132 C CA . ASP B 1 56 ? 5.373 -42.562 -14.360 1.00 50.73 61 ASP B CA 1
ATOM 2133 C C . ASP B 1 56 ? 4.797 -41.541 -15.331 1.00 49.92 61 ASP B C 1
ATOM 2134 O O . ASP B 1 56 ? 3.620 -41.197 -15.230 1.00 49.17 61 ASP B O 1
ATOM 2139 N N . ASP B 1 57 ? 5.616 -41.048 -16.254 1.00 49.57 62 ASP B N 1
ATOM 2140 C CA . ASP B 1 57 ? 5.162 -40.057 -17.228 1.00 49.45 62 ASP B CA 1
ATOM 2141 C C . ASP B 1 57 ? 4.352 -38.962 -16.525 1.00 48.54 62 ASP B C 1
ATOM 2142 O O . ASP B 1 57 ? 3.195 -38.714 -16.864 1.00 48.62 62 ASP B O 1
ATOM 2147 N N . PRO B 1 58 ? 4.954 -38.296 -15.534 1.00 48.41 63 PRO B N 1
ATOM 2148 C CA . PRO B 1 58 ? 4.282 -37.231 -14.784 1.00 49.61 63 PRO B CA 1
ATOM 2149 C C . PRO B 1 58 ? 4.202 -35.895 -15.541 1.00 50.31 63 PRO B C 1
ATOM 2150 O O . PRO B 1 58 ? 4.949 -35.664 -16.491 1.00 49.84 63 PRO B O 1
ATOM 2154 N N . ARG B 1 59 ? 3.290 -35.022 -15.116 1.00 52.48 64 ARG B N 1
ATOM 2155 C CA . ARG B 1 59 ? 3.123 -33.713 -15.748 1.00 53.87 64 ARG B CA 1
ATOM 2156 C C . ARG B 1 59 ? 3.985 -32.682 -15.027 1.00 54.65 64 ARG B C 1
ATOM 2157 O O . ARG B 1 59 ? 4.522 -31.765 -15.647 1.00 53.11 64 ARG B O 1
ATOM 2165 N N . LEU B 1 60 ? 4.120 -32.840 -13.715 1.00 55.61 65 LEU B N 1
ATOM 2166 C CA . LEU B 1 60 ? 4.918 -31.915 -12.926 1.00 57.25 65 LEU B CA 1
ATOM 2167 C C . LEU B 1 60 ? 4.382 -30.499 -13.081 1.00 57.60 65 LEU B C 1
ATOM 2168 O O . LEU B 1 60 ? 5.141 -29.550 -13.285 1.00 57.64 65 LEU B O 1
ATOM 2173 N N . THR B 1 61 ? 3.066 -30.366 -12.994 1.00 58.48 66 THR B N 1
ATOM 2174 C CA . THR B 1 61 ? 2.423 -29.065 -13.118 1.00 60.41 66 THR B CA 1
ATOM 2175 C C . THR B 1 61 ? 1.460 -28.888 -11.951 1.00 62.10 66 THR B C 1
ATOM 2176 O O . THR B 1 61 ? 0.987 -29.871 -11.377 1.00 61.63 66 THR B O 1
ATOM 2180 N N . VAL B 1 62 ? 1.191 -27.639 -11.586 1.00 65.25 67 VAL B N 1
ATOM 2181 C CA . VAL B 1 62 ? 0.282 -27.362 -10.486 1.00 69.14 67 VAL B CA 1
ATOM 2182 C C . VAL B 1 62 ? -1.126 -27.493 -11.033 1.00 73.06 67 VAL B C 1
ATOM 2183 O O . VAL B 1 62 ? -1.538 -26.706 -11.885 1.00 73.74 67 VAL B O 1
ATOM 2187 N N . HIS B 1 63 ? -1.863 -28.487 -10.545 1.00 78.07 68 HIS B N 1
ATOM 2188 C CA . HIS B 1 63 ? -3.227 -28.708 -11.008 1.00 83.34 68 HIS B CA 1
ATOM 2189 C C . HIS B 1 63 ? -4.219 -29.193 -9.949 1.00 86.23 68 HIS B C 1
ATOM 2190 O O . HIS B 1 63 ? -5.422 -29.256 -10.211 1.00 86.73 68 HIS B O 1
ATOM 2197 N N . LYS B 1 64 ? -3.727 -29.530 -8.759 1.00 89.64 69 LYS B N 1
ATOM 2198 C CA . LYS B 1 64 ? -4.609 -30.004 -7.692 1.00 93.00 69 LYS B CA 1
ATOM 2199 C C . LYS B 1 64 ? -5.111 -28.856 -6.814 1.00 94.76 69 LYS B C 1
ATOM 2200 O O . LYS B 1 64 ? -5.767 -29.074 -5.792 1.00 95.12 69 LYS B O 1
ATOM 2206 N N . ILE B 1 65 ? -4.784 -27.634 -7.227 1.00 96.54 70 ILE B N 1
ATOM 2207 C CA . ILE B 1 65 ? -5.180 -26.417 -6.525 1.00 97.87 70 ILE B CA 1
ATOM 2208 C C . ILE B 1 65 ? -5.197 -25.295 -7.564 1.00 99.25 70 ILE B C 1
ATOM 2209 O O . ILE B 1 65 ? -4.662 -25.452 -8.668 1.00 99.39 70 ILE B O 1
ATOM 2214 N N . LYS B 1 66 ? -5.816 -24.171 -7.219 1.00 100.36 71 LYS B N 1
ATOM 2215 C CA . LYS B 1 66 ? -5.883 -23.042 -8.134 1.00 100.86 71 LYS B CA 1
ATOM 2216 C C . LYS B 1 66 ? -4.458 -22.536 -8.330 1.00 101.16 71 LYS B C 1
ATOM 2217 O O . LYS B 1 66 ? -3.752 -22.240 -7.361 1.00 100.96 71 LYS B O 1
ATOM 2223 N N . SER B 1 67 ? -4.033 -22.461 -9.589 1.00 101.29 72 SER B N 1
ATOM 2224 C CA . SER B 1 67 ? -2.686 -22.002 -9.918 1.00 101.18 72 SER B CA 1
ATOM 2225 C C . SER B 1 67 ? -2.642 -20.815 -10.874 1.00 100.45 72 SER B C 1
ATOM 2226 O O . SER B 1 67 ? -3.418 -20.736 -11.829 1.00 100.71 72 SER B O 1
ATOM 2229 N N . ASP B 1 68 ? -1.719 -19.896 -10.602 1.00 99.20 73 ASP B N 1
ATOM 2230 C CA . ASP B 1 68 ? -1.541 -18.700 -11.422 1.00 97.16 73 ASP B CA 1
ATOM 2231 C C . ASP B 1 68 ? -0.550 -19.007 -12.550 1.00 95.35 73 ASP B C 1
ATOM 2232 O O . ASP B 1 68 ? -0.725 -18.566 -13.692 1.00 95.84 73 ASP B O 1
ATOM 2237 N N . ARG B 1 69 ? 0.492 -19.767 -12.217 1.00 91.96 74 ARG B N 1
ATOM 2238 C CA . ARG B 1 69 ? 1.515 -20.146 -13.186 1.00 87.77 74 ARG B CA 1
ATOM 2239 C C . ARG B 1 69 ? 2.315 -21.356 -12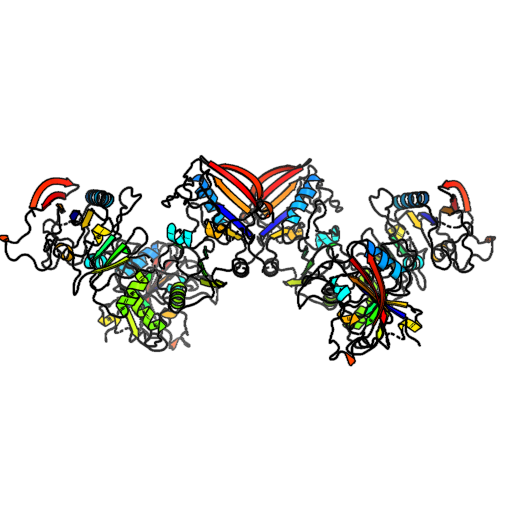.723 1.00 83.19 74 ARG B C 1
ATOM 2240 O O . ARG B 1 69 ? 2.525 -21.554 -11.525 1.00 83.26 74 ARG B O 1
ATOM 2248 N N . ASN B 1 70 ? 2.756 -22.162 -13.686 1.00 76.71 75 ASN B N 1
ATOM 2249 C CA . ASN B 1 70 ? 3.532 -23.361 -13.394 1.00 70.26 75 ASN B CA 1
ATOM 2250 C C . ASN B 1 70 ? 5.044 -23.126 -13.322 1.00 64.98 75 ASN B C 1
ATOM 2251 O O . ASN B 1 70 ? 5.602 -22.359 -14.111 1.00 64.01 75 ASN B O 1
ATOM 2256 N N . PRO B 1 71 ? 5.723 -23.782 -12.359 1.00 59.29 76 PRO B N 1
ATOM 2257 C CA . PRO B 1 71 ? 7.174 -23.645 -12.196 1.00 55.39 76 PRO B CA 1
ATOM 2258 C C . PRO B 1 71 ? 7.873 -24.377 -13.333 1.00 53.36 76 PRO B C 1
ATOM 2259 O O . PRO B 1 71 ? 7.277 -25.246 -13.968 1.00 52.29 76 PRO B O 1
ATOM 2263 N N . VAL B 1 72 ? 9.125 -24.024 -13.598 1.00 51.14 77 VAL B N 1
ATOM 2264 C CA . VAL B 1 72 ? 9.870 -24.674 -14.663 1.00 48.41 77 VAL B CA 1
ATOM 2265 C C . VAL B 1 72 ? 10.092 -26.134 -14.276 1.00 47.42 77 VAL B C 1
ATOM 2266 O O . VAL B 1 72 ? 10.343 -26.437 -13.112 1.00 45.95 77 VAL B O 1
ATOM 2270 N N . ARG B 1 73 ? 9.978 -27.028 -15.257 1.00 46.42 78 ARG B N 1
ATOM 2271 C CA . ARG B 1 73 ? 10.165 -28.461 -15.045 1.00 45.56 78 ARG B CA 1
ATOM 2272 C C . ARG B 1 73 ? 11.571 -28.829 -15.487 1.00 45.79 78 ARG B C 1
ATOM 2273 O O . ARG B 1 73 ? 11.978 -28.519 -16.610 1.00 46.72 78 ARG B O 1
ATOM 2281 N N . ILE B 1 74 ? 12.309 -29.492 -14.603 1.00 44.26 79 ILE B N 1
ATOM 2282 C CA . ILE B 1 74 ? 13.672 -29.891 -14.909 1.00 43.37 79 ILE B CA 1
ATOM 2283 C C . ILE B 1 74 ? 13.811 -31.409 -14.847 1.00 43.90 79 ILE B C 1
ATOM 2284 O O . ILE B 1 74 ? 13.416 -32.042 -13.861 1.00 44.96 79 ILE B O 1
ATOM 2289 N N . VAL B 1 75 ? 14.367 -31.990 -15.903 1.00 42.66 80 VAL B N 1
ATOM 2290 C CA . VAL B 1 75 ? 14.553 -33.427 -15.961 1.00 42.41 80 VAL B CA 1
ATOM 2291 C C . VAL B 1 75 ? 16.027 -33.751 -16.140 1.00 43.85 80 VAL B C 1
ATOM 2292 O O . VAL B 1 75 ? 16.648 -33.294 -17.108 1.00 45.16 80 VAL B O 1
ATOM 2296 N N . VAL B 1 76 ? 16.596 -34.520 -15.208 1.00 43.73 81 VAL B N 1
ATOM 2297 C CA . VAL B 1 76 ? 18.011 -34.894 -15.303 1.00 43.71 81 VAL B CA 1
ATOM 2298 C C . VAL B 1 76 ? 17.990 -36.158 -16.155 1.00 43.91 81 VAL B C 1
ATOM 2299 O O . VAL B 1 76 ? 17.497 -37.206 -15.723 1.00 42.70 81 VAL B O 1
ATOM 2303 N N . ASP B 1 77 ? 18.532 -36.048 -17.365 1.00 44.26 82 ASP B N 1
ATOM 2304 C CA . ASP B 1 77 ? 18.563 -37.148 -18.314 1.00 45.21 82 ASP B CA 1
ATOM 2305 C C . ASP B 1 77 ? 19.903 -37.238 -19.040 1.00 47.06 82 ASP B C 1
ATOM 2306 O O . ASP B 1 77 ? 20.083 -36.627 -20.097 1.00 48.27 82 ASP B O 1
ATOM 2311 N N . SER B 1 78 ? 20.827 -38.018 -18.489 1.00 48.56 83 SER B N 1
ATOM 2312 C CA . SER B 1 78 ? 22.159 -38.191 -19.071 1.00 49.72 83 SER B CA 1
ATOM 2313 C C . SER B 1 78 ? 22.246 -38.532 -20.546 1.00 50.03 83 SER B C 1
ATOM 2314 O O . SER B 1 78 ? 23.018 -37.917 -21.286 1.00 51.00 83 SER B O 1
ATOM 2317 N N . LYS B 1 79 ? 21.469 -39.512 -20.983 1.00 50.94 84 LYS B N 1
ATOM 2318 C CA . LYS B 1 79 ? 21.504 -39.905 -22.384 1.00 51.55 84 LYS B CA 1
ATOM 2319 C C . LYS B 1 79 ? 20.350 -39.391 -23.233 1.00 50.58 84 LYS B C 1
ATOM 2320 O O . LYS B 1 79 ? 20.183 -39.823 -24.375 1.00 51.15 84 LYS B O 1
ATOM 2326 N N . LEU B 1 80 ? 19.572 -38.460 -22.687 1.00 48.72 85 LEU B N 1
ATOM 2327 C CA . LEU B 1 80 ? 18.433 -37.896 -23.408 1.00 47.60 85 LEU B CA 1
ATOM 2328 C C . LEU B 1 80 ? 17.457 -38.989 -23.819 1.00 46.61 85 LEU B C 1
ATOM 2329 O O . LEU B 1 80 ? 17.106 -39.109 -24.995 1.00 46.73 85 LEU B O 1
ATOM 2334 N N . ARG B 1 81 ? 17.030 -39.795 -22.858 1.00 44.77 86 ARG B N 1
ATOM 2335 C CA . ARG B 1 81 ? 16.096 -40.867 -23.152 1.00 44.84 86 ARG B CA 1
ATOM 2336 C C . ARG B 1 81 ? 14.645 -40.446 -22.953 1.00 44.10 86 ARG B C 1
ATOM 2337 O O . ARG B 1 81 ? 13.737 -41.253 -23.141 1.00 44.48 86 ARG B O 1
ATOM 2345 N N . VAL B 1 82 ? 14.427 -39.188 -22.573 1.00 43.21 87 VAL B N 1
ATOM 2346 C CA . VAL B 1 82 ? 13.072 -38.688 -22.358 1.00 42.89 87 VAL B CA 1
ATOM 2347 C C . VAL B 1 82 ? 12.263 -38.915 -23.643 1.00 42.66 87 VAL B C 1
ATOM 2348 O O . VAL B 1 82 ? 12.627 -38.429 -24.713 1.00 42.68 87 VAL B O 1
ATOM 2352 N N . PRO B 1 83 ? 11.168 -39.685 -23.559 1.00 41.73 88 PRO B N 1
ATOM 2353 C CA . PRO B 1 83 ? 10.338 -39.960 -24.740 1.00 41.55 88 PRO B CA 1
ATOM 2354 C C . PRO B 1 83 ? 9.777 -38.673 -25.353 1.00 41.40 88 PRO B C 1
ATOM 2355 O O . PRO B 1 83 ? 9.277 -37.795 -24.643 1.00 40.74 88 PRO B O 1
ATOM 2359 N N . LEU B 1 84 ? 9.857 -38.566 -26.675 1.00 41.20 89 LEU B N 1
ATOM 2360 C CA . LEU B 1 84 ? 9.355 -37.383 -27.364 1.00 42.42 89 LEU B CA 1
ATOM 2361 C C . LEU B 1 84 ? 7.897 -37.058 -27.055 1.00 42.38 89 LEU B C 1
ATOM 2362 O O . LEU B 1 84 ? 7.477 -35.910 -27.200 1.00 44.47 89 LEU B O 1
ATOM 2367 N N . ASN B 1 85 ? 7.133 -38.049 -26.611 1.00 41.10 90 ASN B N 1
ATOM 2368 C CA . ASN B 1 85 ? 5.731 -37.824 -26.288 1.00 40.76 90 ASN B CA 1
ATOM 2369 C C . ASN B 1 85 ? 5.450 -37.811 -24.786 1.00 40.79 90 ASN B C 1
ATOM 2370 O O . ASN B 1 85 ? 4.306 -37.967 -24.356 1.00 40.57 90 ASN B O 1
ATOM 2375 N N . ALA B 1 86 ? 6.495 -37.616 -23.988 1.00 39.93 91 ALA B N 1
ATOM 2376 C CA . ALA B 1 86 ? 6.340 -37.577 -22.542 1.00 40.54 91 ALA B CA 1
ATOM 2377 C C . ALA B 1 86 ? 5.525 -36.341 -22.164 1.00 41.19 91 ALA B C 1
ATOM 2378 O O . ALA B 1 86 ? 5.711 -35.271 -22.743 1.00 41.89 91 ALA B O 1
ATOM 2380 N N . ARG B 1 87 ? 4.634 -36.471 -21.190 1.00 42.45 92 ARG B N 1
ATOM 2381 C CA . ARG B 1 87 ? 3.827 -35.329 -20.788 1.00 44.43 92 ARG B CA 1
ATOM 2382 C C . ARG B 1 87 ? 4.664 -34.175 -20.227 1.00 44.87 92 ARG B C 1
ATOM 2383 O O . ARG B 1 87 ? 4.282 -33.005 -20.338 1.00 44.90 92 ARG B O 1
ATOM 2391 N N . VAL B 1 88 ? 5.816 -34.501 -19.649 1.00 43.77 93 VAL B N 1
ATOM 2392 C CA . VAL B 1 88 ? 6.681 -33.480 -19.077 1.00 43.06 93 VAL B CA 1
ATOM 2393 C C . VAL B 1 88 ? 7.153 -32.517 -20.167 1.00 43.85 93 VAL B C 1
ATOM 2394 O O . VAL B 1 88 ? 7.691 -31.448 -19.886 1.00 43.89 93 VAL B O 1
ATOM 2398 N N . LEU B 1 89 ? 6.946 -32.899 -21.418 1.00 44.27 94 LEU B N 1
ATOM 2399 C CA . LEU B 1 89 ? 7.354 -32.051 -22.530 1.00 44.49 94 LEU B CA 1
ATOM 2400 C C . LEU B 1 89 ? 6.167 -31.292 -23.142 1.00 45.22 94 LEU B C 1
ATOM 2401 O O . LEU B 1 89 ? 6.335 -30.612 -24.151 1.00 44.65 94 LEU B O 1
ATOM 2406 N N . ASN B 1 90 ? 4.975 -31.400 -22.555 1.00 46.24 95 ASN B N 1
ATOM 2407 C CA . ASN B 1 90 ? 3.836 -30.683 -23.131 1.00 47.21 95 ASN B CA 1
ATOM 2408 C C . ASN B 1 90 ? 3.987 -29.178 -22.925 1.00 48.30 95 ASN B C 1
ATOM 2409 O O . ASN B 1 90 ? 5.022 -28.715 -22.453 1.00 49.11 95 ASN B O 1
ATOM 2414 N N . LYS B 1 91 ? 2.951 -28.415 -23.252 1.00 50.17 96 LYS B N 1
ATOM 2415 C CA . LYS B 1 91 ? 3.026 -26.971 -23.098 1.00 51.32 96 LYS B CA 1
ATOM 2416 C C . LYS B 1 91 ? 2.415 -26.342 -21.866 1.00 52.29 96 LYS B C 1
ATOM 2417 O O . LYS B 1 91 ? 2.266 -25.123 -21.813 1.00 54.29 96 LYS B O 1
ATOM 2423 N N . ASP B 1 92 ? 2.087 -27.144 -20.863 1.00 51.81 97 ASP B N 1
ATOM 2424 C CA . ASP B 1 92 ? 1.499 -26.579 -19.662 1.00 51.29 97 ASP B CA 1
ATOM 2425 C C . ASP B 1 92 ? 2.504 -25.741 -18.900 1.00 50.71 97 ASP B C 1
ATOM 2426 O O . ASP B 1 92 ? 2.123 -24.920 -18.063 1.00 52.21 97 ASP B O 1
ATOM 2431 N N . ALA B 1 93 ? 3.787 -25.933 -19.192 1.00 49.16 98 ALA B N 1
ATOM 2432 C CA . ALA B 1 93 ? 4.819 -25.170 -18.498 1.00 47.51 98 ALA B CA 1
ATOM 2433 C C . ALA B 1 93 ? 6.135 -25.245 -19.239 1.00 46.77 98 ALA B C 1
ATOM 2434 O O . ALA B 1 93 ? 6.274 -26.009 -20.191 1.00 47.79 98 ALA B O 1
ATOM 2436 N N . LYS B 1 94 ? 7.102 -24.448 -18.803 1.00 46.40 99 LYS B N 1
ATOM 2437 C CA . LYS B 1 94 ? 8.397 -24.453 -19.443 1.00 46.53 99 LYS B CA 1
ATOM 2438 C C . LYS B 1 94 ? 9.149 -25.704 -18.980 1.00 46.24 99 LYS B C 1
ATOM 2439 O O . LYS B 1 94 ? 8.960 -26.177 -17.849 1.00 45.23 99 LYS B O 1
ATOM 2445 N N . THR B 1 95 ? 10.002 -26.241 -19.848 1.00 44.67 100 THR B N 1
ATOM 2446 C CA . THR B 1 95 ? 10.746 -27.435 -19.496 1.00 43.09 100 THR B CA 1
ATOM 2447 C C . THR B 1 95 ? 12.206 -27.390 -19.903 1.00 44.14 100 THR B C 1
ATOM 2448 O O . THR B 1 95 ? 12.558 -26.938 -20.994 1.00 45.28 100 THR B O 1
ATOM 2452 N N . ILE B 1 96 ? 13.056 -27.863 -19.001 1.00 43.54 101 ILE B N 1
ATOM 2453 C CA . ILE B 1 96 ? 14.485 -27.898 -19.239 1.00 43.65 101 ILE B CA 1
ATOM 2454 C C . ILE B 1 96 ? 14.950 -29.335 -19.053 1.00 43.74 101 ILE B C 1
ATOM 2455 O O . ILE B 1 96 ? 14.630 -29.971 -18.044 1.00 44.86 101 ILE B O 1
ATOM 2460 N N . ILE B 1 97 ? 15.680 -29.855 -20.031 1.00 42.75 102 ILE B N 1
ATOM 2461 C CA . ILE B 1 97 ? 16.184 -31.212 -19.941 1.00 42.54 102 ILE B CA 1
ATOM 2462 C C . ILE B 1 97 ? 17.690 -31.083 -19.733 1.00 42.61 102 ILE B C 1
ATOM 2463 O O . ILE B 1 97 ? 18.391 -30.542 -20.586 1.00 42.48 102 ILE B O 1
ATOM 2468 N N . ALA B 1 98 ? 18.183 -31.555 -18.595 1.00 42.53 103 ALA B N 1
ATOM 2469 C CA . ALA B 1 98 ? 19.612 -31.481 -18.307 1.00 42.98 103 ALA B CA 1
ATOM 2470 C C . ALA B 1 98 ? 20.235 -32.806 -18.727 1.00 43.90 103 ALA B C 1
ATOM 2471 O O . ALA B 1 98 ? 19.889 -33.857 -18.190 1.00 44.61 103 ALA B O 1
ATOM 2473 N N . THR B 1 99 ? 21.133 -32.762 -19.700 1.00 44.26 104 THR B N 1
ATOM 2474 C CA . THR B 1 99 ? 21.781 -33.976 -20.163 1.00 45.28 104 THR B CA 1
ATOM 2475 C C . THR B 1 99 ? 23.298 -33.762 -20.126 1.00 47.29 104 THR B C 1
ATOM 2476 O O . THR B 1 99 ? 23.764 -32.706 -19.705 1.00 46.70 104 THR B O 1
ATOM 2480 N N . THR B 1 100 ? 24.070 -34.757 -20.553 1.00 49.45 105 THR B N 1
ATOM 2481 C CA . THR B 1 100 ? 25.525 -34.619 -20.542 1.00 52.50 105 THR B CA 1
ATOM 2482 C C . THR B 1 100 ? 26.049 -33.985 -21.812 1.00 54.62 105 THR B C 1
ATOM 2483 O O . THR B 1 100 ? 25.312 -33.798 -22.779 1.00 56.13 105 THR B O 1
ATOM 2487 N N . GLU B 1 101 ? 27.338 -33.665 -21.800 1.00 56.94 106 GLU B N 1
ATOM 2488 C CA . GLU B 1 101 ? 27.996 -33.048 -22.942 1.00 59.94 106 GLU B CA 1
ATOM 2489 C C . GLU B 1 101 ? 28.393 -34.102 -23.963 1.00 61.12 106 GLU B C 1
ATOM 2490 O O . GLU B 1 101 ? 28.833 -33.771 -25.065 1.00 62.16 106 GLU B O 1
ATOM 2496 N N . ASP B 1 102 ? 28.238 -35.371 -23.593 1.00 62.04 107 ASP B N 1
ATOM 2497 C CA . ASP B 1 102 ? 28.575 -36.470 -24.492 1.00 64.27 107 ASP B CA 1
ATOM 2498 C C . ASP B 1 102 ? 27.644 -36.322 -25.692 1.00 65.45 107 ASP B C 1
ATOM 2499 O O . ASP B 1 102 ? 26.504 -35.870 -25.540 1.00 65.16 107 ASP B O 1
ATOM 2504 N N . THR B 1 103 ? 28.110 -36.706 -26.876 1.00 67.04 108 THR B N 1
ATOM 2505 C CA . THR B 1 103 ? 27.279 -36.579 -28.065 1.00 68.90 108 THR B CA 1
ATOM 2506 C C . THR B 1 103 ? 27.440 -37.649 -29.125 1.00 69.12 108 THR B C 1
ATOM 2507 O O . THR B 1 103 ? 28.428 -38.378 -29.153 1.00 70.31 108 THR B O 1
ATOM 2511 N N . ASN B 1 104 ? 26.430 -37.732 -29.984 1.00 69.55 109 ASN B N 1
ATOM 2512 C CA . ASN B 1 104 ? 26.368 -38.669 -31.093 1.00 69.65 109 ASN B CA 1
ATOM 2513 C C . ASN B 1 104 ? 25.351 -38.042 -32.045 1.00 70.00 109 ASN B C 1
ATOM 2514 O O . ASN B 1 104 ? 24.555 -37.199 -31.634 1.00 69.52 109 ASN B O 1
ATOM 2519 N N . GLU B 1 105 ? 25.383 -38.436 -33.312 1.00 71.12 110 GLU B N 1
ATOM 2520 C CA . GLU B 1 105 ? 24.456 -37.890 -34.299 1.00 71.26 110 GLU B CA 1
ATOM 2521 C C . GLU B 1 105 ? 22.976 -37.961 -33.934 1.00 69.32 110 GLU B C 1
ATOM 2522 O O . GLU B 1 105 ? 22.244 -36.988 -34.121 1.00 69.13 110 GLU B O 1
ATOM 2528 N N . GLU B 1 106 ? 22.533 -39.097 -33.411 1.00 67.15 111 GLU B N 1
ATOM 2529 C CA . GLU B 1 106 ? 21.134 -39.236 -33.045 1.00 65.96 111 GLU B CA 1
ATOM 2530 C C . GLU B 1 106 ? 20.728 -38.317 -31.899 1.00 63.30 111 GLU B C 1
ATOM 2531 O O . GLU B 1 106 ? 19.635 -37.750 -31.910 1.00 63.40 111 GLU B O 1
ATOM 2537 N N . LYS B 1 107 ? 21.608 -38.152 -30.919 1.00 60.03 112 LYS B N 1
ATOM 2538 C CA . LYS B 1 107 ? 21.303 -37.292 -29.786 1.00 57.56 112 LYS B CA 1
ATOM 2539 C C . LYS B 1 107 ? 21.141 -35.839 -30.240 1.00 57.46 112 LYS B C 1
ATOM 2540 O O . LYS B 1 107 ? 20.239 -35.129 -29.783 1.00 57.10 112 LYS B O 1
ATOM 2546 N N . GLU B 1 108 ? 22.013 -35.393 -31.137 1.00 56.84 113 GLU B N 1
ATOM 2547 C CA . GLU B 1 108 ? 21.933 -34.027 -31.627 1.00 57.07 113 GLU B CA 1
ATOM 2548 C C . GLU B 1 108 ? 20.618 -33.798 -32.372 1.00 55.62 113 GLU B C 1
ATOM 2549 O O . GLU B 1 108 ? 20.022 -32.728 -32.271 1.00 55.29 113 GLU B O 1
ATOM 2555 N N . LYS B 1 109 ? 20.163 -34.801 -33.114 1.00 53.86 114 LYS B N 1
ATOM 2556 C CA . LYS B 1 109 ? 18.919 -34.658 -33.843 1.00 52.89 114 LYS B CA 1
ATOM 2557 C C . LYS B 1 109 ? 17.759 -34.572 -32.857 1.00 51.90 114 LYS B C 1
ATOM 2558 O O . LYS B 1 109 ? 16.869 -33.726 -33.011 1.00 52.01 114 LYS B O 1
ATOM 2564 N N . LYS B 1 110 ? 17.780 -35.424 -31.833 1.00 48.91 115 LYS B N 1
ATOM 2565 C CA . LYS B 1 110 ? 16.714 -35.411 -30.846 1.00 47.89 115 LYS B CA 1
ATOM 2566 C C . LYS B 1 110 ? 16.663 -34.040 -30.172 1.00 47.98 115 LYS B C 1
ATOM 2567 O O . LYS B 1 110 ? 15.587 -33.510 -29.881 1.00 49.42 115 LYS B O 1
ATOM 2573 N N . ILE B 1 111 ? 17.828 -33.456 -29.932 1.00 48.00 116 ILE B N 1
ATOM 2574 C CA . ILE B 1 111 ? 17.877 -32.148 -29.300 1.00 48.16 116 ILE B CA 1
ATOM 2575 C C . ILE B 1 111 ? 17.211 -31.096 -30.198 1.00 49.04 116 ILE B C 1
ATOM 2576 O O . ILE B 1 111 ? 16.527 -30.195 -29.706 1.00 48.72 116 ILE B O 1
ATOM 2581 N N . LYS B 1 112 ? 17.395 -31.214 -31.511 1.00 49.72 117 LYS B N 1
ATOM 2582 C CA . LYS B 1 112 ? 16.790 -30.258 -32.436 1.00 51.56 117 LYS B CA 1
ATOM 2583 C C . LYS B 1 112 ? 15.260 -30.375 -32.350 1.00 51.68 117 LYS B C 1
ATOM 2584 O O . LYS B 1 112 ? 14.554 -29.363 -32.319 1.00 51.71 117 LYS B O 1
ATOM 2590 N N . ILE B 1 113 ? 14.756 -31.607 -32.296 1.00 49.90 118 ILE B N 1
ATOM 2591 C CA . ILE B 1 113 ? 13.322 -31.824 -32.208 1.00 49.32 118 ILE B CA 1
ATOM 2592 C C . ILE B 1 113 ? 12.780 -31.243 -30.907 1.00 49.10 118 ILE B C 1
ATOM 2593 O O . ILE B 1 113 ? 11.733 -30.594 -30.891 1.00 49.47 118 ILE B O 1
ATOM 2598 N N . LEU B 1 114 ? 13.493 -31.478 -29.813 1.00 48.94 119 LEU B N 1
ATOM 2599 C CA . LEU B 1 114 ? 13.062 -30.970 -28.515 1.00 49.42 119 LEU B CA 1
ATOM 2600 C C . LEU B 1 114 ? 12.994 -29.454 -28.504 1.00 49.57 119 LEU B C 1
ATOM 2601 O O . LEU B 1 114 ? 12.054 -28.861 -27.964 1.00 48.78 119 LEU B O 1
ATOM 2606 N N . GLU B 1 115 ? 14.000 -28.819 -29.091 1.00 50.05 120 GLU B N 1
ATOM 2607 C CA . GLU B 1 115 ? 14.022 -27.363 -29.129 1.00 51.85 120 GLU B CA 1
ATOM 2608 C C . GLU B 1 115 ? 12.901 -26.832 -30.015 1.00 52.55 120 GLU B C 1
ATOM 2609 O O . GLU B 1 115 ? 12.307 -25.791 -29.719 1.00 52.02 120 GLU B O 1
ATOM 2615 N N . ASP B 1 116 ? 12.587 -27.554 -31.086 1.00 51.74 121 ASP B N 1
ATOM 2616 C CA . ASP B 1 116 ? 11.528 -27.104 -31.953 1.00 51.63 121 ASP B CA 1
ATOM 2617 C C . ASP B 1 116 ? 10.224 -27.140 -31.165 1.00 51.83 121 ASP B C 1
ATOM 2618 O O . ASP B 1 116 ? 9.325 -26.343 -31.410 1.00 53.64 121 ASP B O 1
ATOM 2631 N N . GLY B 1 118 ? 9.932 -26.300 -28.237 1.00 48.08 123 GLY B N 1
ATOM 2632 C CA . GLY B 1 118 ? 10.012 -25.294 -27.191 1.00 47.14 123 GLY B CA 1
ATOM 2633 C C . GLY B 1 118 ? 10.671 -25.779 -25.912 1.00 48.95 123 GLY B C 1
ATOM 2634 O O . GLY B 1 118 ? 10.570 -25.142 -24.861 1.00 48.04 123 GLY B O 1
ATOM 2635 N N . VAL B 1 119 ? 11.354 -26.914 -25.988 1.00 49.15 124 VAL B N 1
ATOM 2636 C CA . VAL B 1 119 ? 12.013 -27.450 -24.812 1.00 49.13 124 VAL B CA 1
ATOM 2637 C C . VAL B 1 119 ? 13.465 -27.015 -24.814 1.00 48.52 124 VAL B C 1
ATOM 2638 O O . VAL B 1 119 ? 14.129 -27.073 -25.845 1.00 49.65 124 VAL B O 1
ATOM 2642 N N . GLU B 1 120 ? 13.963 -26.567 -23.669 1.00 48.19 125 GLU B N 1
ATOM 2643 C CA . GLU B 1 120 ? 15.351 -26.145 -23.611 1.00 48.33 125 GLU B CA 1
ATOM 2644 C C . GLU B 1 120 ? 16.227 -27.295 -23.142 1.00 47.99 125 GLU B C 1
ATOM 2645 O O . GLU B 1 120 ? 15.878 -28.009 -22.203 1.00 46.37 125 GLU B O 1
ATOM 2651 N N . VAL B 1 121 ? 17.362 -27.475 -23.809 1.00 47.84 126 VAL B N 1
ATOM 2652 C CA . VAL B 1 121 ? 18.281 -28.538 -23.455 1.00 48.59 126 VAL B CA 1
ATOM 2653 C C . VAL B 1 121 ? 19.608 -27.977 -22.961 1.00 50.84 126 VAL B C 1
ATOM 2654 O O . VAL B 1 121 ? 20.301 -27.249 -23.675 1.00 51.98 126 VAL B O 1
ATOM 2658 N N . VAL B 1 122 ? 19.953 -28.330 -21.731 1.00 51.64 127 VAL B N 1
ATOM 2659 C CA . VAL B 1 122 ? 21.190 -27.890 -21.092 1.00 52.33 127 VAL B CA 1
ATOM 2660 C C . VAL B 1 122 ? 22.186 -29.053 -21.013 1.00 53.14 127 VAL B C 1
ATOM 2661 O O . VAL B 1 122 ? 21.867 -30.114 -20.476 1.00 53.27 127 VAL B O 1
ATOM 2665 N N . LYS B 1 123 ? 23.382 -28.856 -21.556 1.00 54.54 128 LYS B N 1
ATOM 2666 C CA . LYS B 1 123 ? 24.411 -29.891 -21.531 1.00 56.56 128 LYS B CA 1
ATOM 2667 C C . LYS B 1 123 ? 25.323 -29.571 -20.351 1.00 58.49 128 LYS B C 1
ATOM 2668 O O . LYS B 1 123 ? 25.846 -28.462 -20.244 1.00 59.41 128 LYS B O 1
ATOM 2674 N 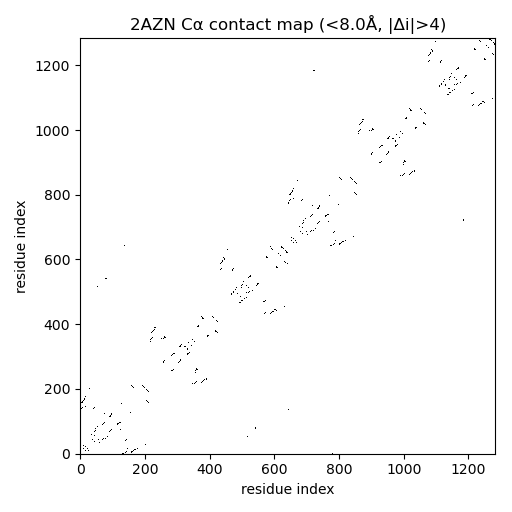N . CYS B 1 124 ? 25.529 -30.537 -19.464 1.00 59.36 129 CYS B N 1
ATOM 2675 C CA . CYS B 1 124 ? 26.378 -30.283 -18.313 1.00 60.33 129 CYS B CA 1
ATOM 2676 C C . CYS B 1 124 ? 26.952 -31.539 -17.656 1.00 59.63 129 CYS B C 1
ATOM 2677 O O . CYS B 1 124 ? 26.263 -32.236 -16.906 1.00 59.50 129 CYS B O 1
ATOM 2680 N N . GLY B 1 125 ? 28.222 -31.813 -17.931 1.00 58.77 130 GLY B N 1
ATOM 2681 C CA . GLY B 1 125 ? 28.867 -32.981 -17.360 1.00 57.22 130 GLY B CA 1
ATOM 2682 C C . GLY B 1 125 ? 29.189 -34.062 -18.374 1.00 57.26 130 GLY B C 1
ATOM 2683 O O . GLY B 1 125 ? 28.773 -33.986 -19.531 1.00 56.97 130 GLY B O 1
ATOM 2684 N N . ARG B 1 126 ? 29.935 -35.071 -17.928 1.00 57.32 131 ARG B N 1
ATOM 2685 C CA . ARG B 1 126 ? 30.338 -36.197 -18.769 1.00 57.94 131 ARG B CA 1
ATOM 2686 C C . ARG B 1 126 ? 29.920 -37.498 -18.085 1.00 57.18 131 ARG B C 1
ATOM 2687 O O . ARG B 1 126 ? 30.060 -37.627 -16.870 1.00 57.67 131 ARG B O 1
ATOM 2695 N N . GLY B 1 127 ? 29.417 -38.458 -18.858 1.00 55.80 132 GLY B N 1
ATOM 2696 C CA . GLY B 1 127 ? 28.998 -39.723 -18.277 1.00 54.64 132 GLY B CA 1
ATOM 2697 C C . GLY B 1 127 ? 27.676 -39.606 -17.544 1.00 54.62 132 GLY B C 1
ATOM 2698 O O . GLY B 1 127 ? 26.723 -40.335 -17.822 1.00 55.34 132 GLY B O 1
ATOM 2699 N N . LYS B 1 128 ? 27.623 -38.693 -16.586 1.00 54.42 133 LYS B N 1
ATOM 2700 C CA . LYS B 1 128 ? 26.415 -38.467 -15.808 1.00 54.40 133 LYS B CA 1
ATOM 2701 C C . LYS B 1 128 ? 26.312 -36.946 -15.686 1.00 53.29 133 LYS B C 1
ATOM 2702 O O . LYS B 1 128 ? 27.309 -36.241 -15.865 1.00 54.09 133 LYS B O 1
ATOM 2708 N N . VAL B 1 129 ? 25.123 -36.435 -15.392 1.00 50.43 134 VAL B N 1
ATOM 2709 C CA . VAL B 1 129 ? 24.957 -34.994 -15.267 1.00 49.85 134 VAL B CA 1
ATOM 2710 C C . VAL B 1 129 ? 25.689 -34.465 -14.042 1.00 50.22 134 VAL B C 1
ATOM 2711 O O . VAL B 1 129 ? 25.596 -35.044 -12.965 1.00 50.52 134 VAL B O 1
ATOM 2715 N N . ASP B 1 130 ? 26.417 -33.365 -14.214 1.00 50.64 135 ASP B N 1
ATOM 2716 C CA . ASP B 1 130 ? 27.160 -32.751 -13.122 1.00 50.15 135 ASP B CA 1
ATOM 2717 C C . ASP B 1 130 ? 26.166 -31.861 -12.393 1.00 50.39 135 ASP B C 1
ATOM 2718 O O . ASP B 1 130 ? 25.953 -30.709 -12.773 1.00 51.54 135 ASP B O 1
ATOM 2723 N N . LEU B 1 131 ? 25.562 -32.397 -11.339 1.00 50.46 136 LEU B N 1
ATOM 2724 C CA . LEU B 1 131 ? 24.582 -31.646 -10.568 1.00 51.73 136 LEU B CA 1
ATOM 2725 C C . LEU B 1 131 ? 25.031 -30.305 -9.994 1.00 53.64 136 LEU B C 1
ATOM 2726 O O . LEU B 1 131 ? 24.243 -29.353 -9.982 1.00 55.23 136 LEU B O 1
ATOM 2731 N N . LYS B 1 132 ? 26.273 -30.210 -9.520 1.00 56.02 137 LYS B N 1
ATOM 2732 C CA . LYS B 1 132 ? 26.760 -28.945 -8.961 1.00 57.22 137 LYS B CA 1
ATOM 2733 C C . LYS B 1 132 ? 26.747 -27.858 -10.034 1.00 56.67 137 LYS B C 1
ATOM 2734 O O . LYS B 1 132 ? 26.223 -26.763 -9.816 1.00 55.66 137 LYS B O 1
ATOM 2740 N N . LYS B 1 133 ? 27.322 -28.162 -11.191 1.00 56.80 138 LYS B N 1
ATOM 2741 C CA . LYS B 1 133 ? 27.351 -27.188 -12.269 1.00 58.60 138 LYS B CA 1
ATOM 2742 C C . LYS B 1 133 ? 25.927 -26.851 -12.714 1.00 58.44 138 LYS B C 1
ATOM 2743 O O . LYS B 1 133 ? 25.621 -25.693 -13.006 1.00 58.84 138 LYS B O 1
ATOM 2749 N N . LEU B 1 134 ? 25.055 -27.858 -12.741 1.00 57.17 139 LEU B N 1
ATOM 2750 C CA . LEU B 1 134 ? 23.674 -27.648 -13.149 1.00 56.06 139 LEU B CA 1
ATOM 2751 C C . LEU B 1 134 ? 23.011 -26.622 -12.250 1.00 56.58 139 LEU B C 1
ATOM 2752 O O . LEU B 1 134 ? 22.258 -25.764 -12.714 1.00 56.92 139 LEU B O 1
ATOM 2765 N N . ASP B 1 136 ? 24.347 -24.163 -10.805 1.00 58.69 141 ASP B N 1
ATOM 2766 C CA . ASP B 1 136 ? 24.812 -22.818 -11.142 1.00 60.53 141 ASP B CA 1
ATOM 2767 C C . ASP B 1 136 ? 24.008 -22.305 -12.330 1.00 59.93 141 ASP B C 1
ATOM 2768 O O . ASP B 1 136 ? 23.504 -21.179 -12.316 1.00 60.84 141 ASP B O 1
ATOM 2773 N N . ILE B 1 137 ? 23.895 -23.146 -13.354 1.00 58.32 142 ILE B N 1
ATOM 2774 C CA . ILE B 1 137 ? 23.160 -22.813 -14.561 1.00 55.88 142 ILE B CA 1
ATOM 2775 C C . ILE B 1 137 ? 21.712 -22.453 -14.238 1.00 56.52 142 ILE B C 1
ATOM 2776 O O . ILE B 1 137 ? 21.188 -21.445 -14.718 1.00 57.81 142 ILE B O 1
ATOM 2781 N N . LEU B 1 138 ? 21.067 -23.265 -13.410 1.00 56.11 143 LEU B N 1
ATOM 2782 C CA . LEU B 1 138 ? 19.680 -22.997 -13.050 1.00 57.43 143 LEU B CA 1
ATOM 2783 C C . LEU B 1 138 ? 19.545 -21.699 -12.267 1.00 58.41 143 LEU B C 1
ATOM 2784 O O . LEU B 1 138 ? 18.566 -20.957 -12.433 1.00 58.62 143 LEU B O 1
ATOM 2789 N N . TYR B 1 139 ? 20.521 -21.422 -11.410 1.00 59.79 144 TYR B N 1
ATOM 2790 C CA . TYR B 1 139 ? 20.462 -20.198 -10.628 1.00 61.38 144 TYR B CA 1
ATOM 2791 C C . TYR B 1 139 ? 20.548 -18.987 -11.559 1.00 62.06 144 TYR B C 1
ATOM 2792 O O . TYR B 1 139 ? 19.770 -18.039 -11.421 1.00 61.62 144 TYR B O 1
ATOM 2801 N N . ASP B 1 140 ? 21.478 -19.024 -12.512 1.00 62.09 145 ASP B N 1
ATOM 2802 C CA . ASP B 1 140 ? 21.628 -17.913 -13.446 1.00 64.17 145 ASP B CA 1
ATOM 2803 C C . ASP B 1 140 ? 20.368 -17.689 -14.273 1.00 64.51 145 ASP B C 1
ATOM 2804 O O . ASP B 1 140 ? 20.181 -16.614 -14.844 1.00 66.17 145 ASP B O 1
ATOM 2809 N N . LYS B 1 141 ? 19.508 -18.700 -14.352 1.00 63.45 146 LYS B N 1
ATOM 2810 C CA . LYS B 1 141 ? 18.279 -18.565 -15.119 1.00 60.96 146 LYS B CA 1
ATOM 2811 C C . LYS B 1 141 ? 17.191 -17.949 -14.263 1.00 60.53 146 LYS B C 1
ATOM 2812 O O . LYS B 1 141 ? 16.072 -17.747 -14.729 1.00 61.36 146 LYS B O 1
ATOM 2818 N N . GLY B 1 142 ? 17.508 -17.663 -13.005 1.00 59.31 147 GLY B N 1
ATOM 2819 C CA . GLY B 1 142 ? 16.513 -17.067 -12.134 1.00 59.05 147 GLY B CA 1
ATOM 2820 C C . GLY B 1 142 ? 15.752 -18.060 -11.278 1.00 60.20 147 GLY B C 1
ATOM 2821 O O . GLY B 1 142 ? 14.843 -17.679 -10.529 1.00 61.05 147 GLY B O 1
ATOM 2822 N N . ILE B 1 143 ? 16.103 -19.338 -11.388 1.00 59.52 148 ILE B N 1
ATOM 2823 C CA . ILE B 1 143 ? 15.432 -20.370 -10.600 1.00 58.59 148 ILE B CA 1
ATOM 2824 C C . ILE B 1 143 ? 16.169 -20.439 -9.258 1.00 58.92 148 ILE B C 1
ATOM 2825 O O . ILE B 1 143 ? 17.259 -21.010 -9.166 1.00 58.60 148 ILE B O 1
ATOM 2830 N N . LYS B 1 144 ? 15.567 -19.849 -8.228 1.00 58.56 149 LYS B N 1
ATOM 2831 C CA . LYS B 1 144 ? 16.160 -19.818 -6.892 1.00 60.10 149 LYS B CA 1
ATOM 2832 C C . LYS B 1 144 ? 15.657 -20.858 -5.905 1.00 59.25 149 LYS B C 1
ATOM 2833 O O . LYS B 1 144 ? 16.271 -21.068 -4.852 1.00 60.48 149 LYS B O 1
ATOM 2839 N N . SER B 1 145 ? 14.521 -21.468 -6.208 1.00 56.69 150 SER B N 1
ATOM 2840 C CA . SER B 1 145 ? 13.965 -22.476 -5.322 1.00 55.71 150 SER B CA 1
ATOM 2841 C C . SER B 1 145 ? 13.500 -23.624 -6.197 1.00 54.98 150 SER B C 1
ATOM 2842 O O . SER B 1 145 ? 12.852 -23.412 -7.232 1.00 55.14 150 SER B O 1
ATOM 2845 N N . ILE B 1 146 ? 13.829 -24.840 -5.781 1.00 52.50 151 ILE B N 1
ATOM 2846 C CA . ILE B 1 146 ? 13.450 -26.018 -6.539 1.00 49.35 151 ILE B CA 1
ATOM 2847 C C . ILE B 1 146 ? 12.907 -27.128 -5.670 1.00 49.24 151 ILE B C 1
ATOM 2848 O O . ILE B 1 146 ? 13.474 -27.435 -4.623 1.00 50.78 151 ILE B O 1
ATOM 2853 N N . LEU B 1 147 ? 11.798 -27.719 -6.101 1.00 48.18 152 LEU B N 1
ATOM 2854 C CA . LEU B 1 147 ? 11.191 -28.816 -5.362 1.00 47.47 152 LEU B CA 1
ATOM 2855 C C . LEU B 1 147 ? 11.744 -30.045 -6.053 1.00 47.91 152 LEU B C 1
ATOM 2856 O O . LEU B 1 147 ? 11.469 -30.275 -7.232 1.00 48.38 152 LEU B O 1
ATOM 2861 N N . LEU B 1 148 ? 12.557 -30.816 -5.344 1.00 48.50 153 LEU B N 1
ATOM 2862 C CA . LEU B 1 148 ? 13.141 -32.025 -5.914 1.00 49.00 153 LEU B CA 1
ATOM 2863 C C . LEU B 1 148 ? 12.189 -33.176 -5.588 1.00 49.69 153 LEU B C 1
ATOM 2864 O O . LEU B 1 148 ? 11.960 -33.465 -4.422 1.00 49.94 153 LEU B O 1
ATOM 2869 N N . GLU B 1 149 ? 11.612 -33.820 -6.588 1.00 51.17 154 GLU B N 1
ATOM 2870 C CA . GLU B 1 149 ? 10.690 -34.925 -6.323 1.00 54.39 154 GLU B CA 1
ATOM 2871 C C . GLU B 1 149 ? 11.313 -36.301 -6.544 1.00 54.32 154 GLU B C 1
ATOM 2872 O O . GLU B 1 149 ? 10.679 -37.332 -6.381 1.00 56.34 154 GLU B O 1
ATOM 2878 N N . GLY B 1 150 ? 12.594 -36.301 -6.885 1.00 53.65 155 GLY B N 1
ATOM 2879 C CA . GLY B 1 150 ? 13.311 -37.545 -7.111 1.00 51.78 155 GLY B CA 1
ATOM 2880 C C . GLY B 1 150 ? 13.323 -38.164 -8.504 1.00 50.88 155 GLY B C 1
ATOM 2881 O O . GLY B 1 150 ? 13.391 -37.494 -9.531 1.00 51.68 155 GLY B O 1
ATOM 2882 N N . GLY B 1 151 ? 13.235 -39.491 -8.561 1.00 50.02 156 GLY B N 1
ATOM 2883 C CA . GLY B 1 151 ? 13.130 -40.295 -7.376 1.00 48.19 156 GLY B CA 1
ATOM 2884 C C . GLY B 1 151 ? 14.447 -40.757 -6.785 1.00 48.18 156 GLY B C 1
ATOM 2885 O O . GLY B 1 151 ? 15.476 -40.063 -6.783 1.00 48.44 156 GLY B O 1
ATOM 2886 N N . GLY B 1 152 ? 14.354 -41.953 -6.229 1.00 47.34 157 GLY B N 1
ATOM 2887 C CA . GLY B 1 152 ? 15.465 -42.627 -5.572 1.00 45.49 157 GLY B CA 1
ATOM 2888 C C . GLY B 1 152 ? 16.897 -42.446 -6.040 1.00 45.44 157 GLY B C 1
ATOM 2889 O O . GLY B 1 152 ? 17.770 -42.191 -5.228 1.00 46.15 157 GLY B O 1
ATOM 2890 N N . THR B 1 153 ? 17.158 -42.646 -7.325 1.00 43.77 158 THR B N 1
ATOM 2891 C CA . THR B 1 153 ? 18.496 -42.499 -7.866 1.00 43.23 158 THR B CA 1
ATOM 2892 C C . THR B 1 153 ? 18.963 -41.049 -7.899 1.00 44.22 158 THR B C 1
ATOM 2893 O O . THR B 1 153 ? 20.101 -40.742 -7.529 1.00 45.57 158 THR B O 1
ATOM 2897 N N . LEU B 1 154 ? 18.095 -40.159 -8.340 1.00 42.71 159 LEU B N 1
ATOM 2898 C CA . LEU B 1 154 ? 18.431 -38.750 -8.413 1.00 42.50 159 LEU B CA 1
ATOM 2899 C C . LEU B 1 154 ? 18.644 -38.218 -7.007 1.00 42.27 159 LEU B C 1
ATOM 2900 O O . LEU B 1 154 ? 19.557 -37.442 -6.771 1.00 44.15 159 LEU B O 1
ATOM 2905 N N . ASN B 1 155 ? 17.800 -38.643 -6.073 1.00 41.98 160 ASN B N 1
ATOM 2906 C CA . ASN B 1 155 ? 17.912 -38.196 -4.689 1.00 42.46 160 ASN B CA 1
ATOM 2907 C C . ASN B 1 155 ? 19.311 -38.526 -4.179 1.00 43.65 160 ASN B C 1
ATOM 2908 O O . ASN B 1 155 ? 19.951 -37.704 -3.527 1.00 44.14 160 ASN B O 1
ATOM 2913 N N . TRP B 1 156 ? 19.786 -39.734 -4.475 1.00 44.25 161 TRP B N 1
ATOM 2914 C CA . TRP B 1 156 ? 21.116 -40.130 -4.036 1.00 45.14 161 TRP B CA 1
ATOM 2915 C C . TRP B 1 156 ? 22.124 -39.120 -4.589 1.00 46.41 161 TRP B C 1
ATOM 2916 O O . TRP B 1 156 ? 22.946 -38.571 -3.851 1.00 48.05 161 TRP B O 1
ATOM 2927 N N . GLY B 1 157 ? 22.047 -38.877 -5.894 1.00 45.86 162 GLY B N 1
ATOM 2928 C CA . GLY B 1 157 ? 22.955 -37.941 -6.525 1.00 46.01 162 GLY B CA 1
ATOM 2929 C C . GLY B 1 157 ? 22.965 -36.568 -5.880 1.00 47.52 162 GLY B C 1
ATOM 2930 O O . GLY B 1 157 ? 24.028 -35.966 -5.702 1.00 48.75 162 GLY B O 1
ATOM 2939 N N . PHE B 1 159 ? 21.855 -35.769 -2.680 1.00 49.33 164 PHE B N 1
ATOM 2940 C CA . PHE B 1 159 ? 22.320 -35.864 -1.299 1.00 49.17 164 PHE B CA 1
ATOM 2941 C C . PHE B 1 159 ? 23.832 -36.075 -1.252 1.00 50.53 164 PHE B C 1
ATOM 2942 O O . PHE B 1 159 ? 24.523 -35.495 -0.415 1.00 51.90 164 PHE B O 1
ATOM 2950 N N . LYS B 1 160 ? 24.341 -36.888 -2.166 1.00 51.34 165 LYS B N 1
ATOM 2951 C CA . LYS B 1 160 ? 25.767 -37.166 -2.229 1.00 54.44 165 LYS B CA 1
ATOM 2952 C C . LYS B 1 160 ? 26.576 -35.882 -2.389 1.00 55.71 165 LYS B C 1
ATOM 2953 O O . LYS B 1 160 ? 27.625 -35.726 -1.772 1.00 57.89 165 LYS B O 1
ATOM 2959 N N . GLU B 1 161 ? 26.096 -34.967 -3.227 1.00 56.45 166 GLU B N 1
ATOM 2960 C CA . GLU B 1 161 ? 26.796 -33.705 -3.446 1.00 55.62 166 GLU B CA 1
ATOM 2961 C C . GLU B 1 161 ? 26.364 -32.645 -2.435 1.00 54.71 166 GLU B C 1
ATOM 2962 O O . GLU B 1 161 ? 26.735 -31.480 -2.556 1.00 56.59 166 GLU B O 1
ATOM 2968 N N . GLY B 1 162 ? 25.581 -33.049 -1.441 1.00 53.44 167 GLY B N 1
ATOM 2969 C CA . GLY B 1 162 ? 25.120 -32.114 -0.428 1.00 53.24 167 GLY B CA 1
ATOM 2970 C C . GLY B 1 162 ? 24.401 -30.902 -0.992 1.00 54.52 167 GLY B C 1
ATOM 2971 O O . GLY B 1 162 ? 24.616 -29.775 -0.544 1.00 55.84 167 GLY B O 1
ATOM 2972 N N . LEU B 1 163 ? 23.524 -31.135 -1.962 1.00 53.66 168 LEU B N 1
ATOM 2973 C CA . LEU B 1 163 ? 22.771 -30.062 -2.596 1.00 52.20 168 LEU B CA 1
ATOM 2974 C C . LEU B 1 163 ? 21.360 -29.860 -2.051 1.00 51.34 168 LEU B C 1
ATOM 2975 O O . LEU B 1 163 ? 20.662 -28.941 -2.474 1.00 54.03 168 LEU B O 1
ATOM 2980 N N . VAL B 1 164 ? 20.935 -30.705 -1.120 1.00 50.23 169 VAL B N 1
ATOM 2981 C CA . VAL B 1 164 ? 19.595 -30.576 -0.550 1.00 48.69 169 VAL B CA 1
ATOM 2982 C C . VAL B 1 164 ? 19.603 -29.746 0.733 1.00 50.25 169 VAL B C 1
ATOM 2983 O O . VAL B 1 164 ? 20.385 -30.008 1.650 1.00 51.91 169 VAL B O 1
ATOM 2987 N N . ASP B 1 165 ? 18.716 -28.760 0.807 1.00 51.19 170 ASP B N 1
ATOM 2988 C CA . ASP B 1 165 ? 18.628 -27.892 1.977 1.00 52.09 170 ASP B CA 1
ATOM 2989 C C . ASP B 1 165 ? 17.646 -28.381 3.026 1.00 52.29 170 ASP B C 1
ATOM 2990 O O . ASP B 1 165 ? 17.955 -28.379 4.217 1.00 52.94 170 ASP B O 1
ATOM 2995 N N . GLU B 1 166 ? 16.452 -28.776 2.608 1.00 52.43 171 GLU B N 1
ATOM 2996 C CA . GLU B 1 166 ? 15.488 -29.261 3.585 1.00 53.97 171 GLU B CA 1
ATOM 2997 C C . GLU B 1 166 ? 14.714 -30.453 3.034 1.00 53.45 171 GLU B C 1
ATOM 2998 O O . GLU B 1 166 ? 14.697 -30.694 1.824 1.00 52.45 171 GLU B O 1
ATOM 3004 N N . VAL B 1 167 ? 14.077 -31.198 3.931 1.00 52.07 172 VAL B N 1
ATOM 3005 C CA . VAL B 1 167 ? 13.319 -32.366 3.528 1.00 49.79 172 VAL B CA 1
ATOM 3006 C C . VAL B 1 167 ? 11.948 -32.478 4.168 1.00 50.54 172 VAL B C 1
ATOM 3007 O O . VAL B 1 167 ? 11.779 -32.181 5.349 1.00 52.98 172 VAL B O 1
ATOM 3011 N N . SER B 1 168 ? 10.963 -32.891 3.376 1.00 49.22 173 SER B N 1
ATOM 3012 C CA . SER B 1 168 ? 9.605 -33.067 3.882 1.00 50.29 173 SER B CA 1
ATOM 3013 C C . SER B 1 168 ? 9.243 -34.455 3.363 1.00 50.21 173 SER B C 1
ATOM 3014 O O . SER B 1 168 ? 9.404 -34.751 2.176 1.00 50.94 173 SER B O 1
ATOM 3017 N N . VAL B 1 169 ? 8.782 -35.311 4.264 1.00 49.33 174 VAL B N 1
ATOM 3018 C CA . VAL B 1 169 ? 8.417 -36.662 3.905 1.00 47.94 174 VAL B CA 1
ATOM 3019 C C . VAL B 1 169 ? 7.046 -37.052 4.407 1.00 48.70 174 VAL B C 1
ATOM 3020 O O . VAL B 1 169 ? 6.715 -36.828 5.575 1.00 51.30 174 VAL B O 1
ATOM 3024 N N . TYR B 1 170 ? 6.228 -37.612 3.524 1.00 47.46 175 TYR B N 1
ATOM 3025 C CA . TYR B 1 170 ? 4.899 -38.035 3.940 1.00 45.99 175 TYR B CA 1
ATOM 3026 C C . TYR B 1 170 ? 5.029 -39.543 4.061 1.00 44.93 175 TYR B C 1
ATOM 3027 O O . TYR B 1 170 ? 5.420 -40.208 3.103 1.00 45.72 175 TYR B O 1
ATOM 3036 N N . ILE B 1 171 ? 4.709 -40.083 5.227 1.00 44.26 176 ILE B N 1
ATOM 3037 C CA . ILE B 1 171 ? 4.806 -41.520 5.436 1.00 45.12 176 ILE B CA 1
ATOM 3038 C C . ILE B 1 171 ? 3.422 -42.146 5.477 1.00 46.51 176 ILE B C 1
ATOM 3039 O O . ILE B 1 171 ? 2.607 -41.826 6.347 1.00 46.92 176 ILE B O 1
ATOM 3044 N N . ALA B 1 172 ? 3.160 -43.035 4.525 1.00 47.07 177 ALA B N 1
ATOM 3045 C CA . ALA B 1 172 ? 1.874 -43.711 4.442 1.00 46.62 177 ALA B CA 1
ATOM 3046 C C . ALA B 1 172 ? 1.834 -44.865 5.425 1.00 48.43 177 ALA B C 1
ATOM 3047 O O . ALA B 1 172 ? 2.853 -45.509 5.679 1.00 47.13 177 ALA B O 1
ATOM 3049 N N . PRO B 1 173 ? 0.649 -45.151 5.990 1.00 49.22 178 PRO B N 1
ATOM 3050 C CA . PRO B 1 173 ? 0.528 -46.256 6.943 1.00 47.55 178 PRO B CA 1
ATOM 3051 C C . PRO B 1 173 ? 0.475 -47.619 6.258 1.00 47.80 178 PRO B C 1
ATOM 3052 O O . PRO B 1 173 ? -0.499 -48.362 6.404 1.00 47.06 178 PRO B O 1
ATOM 3056 N N . LYS B 1 174 ? 1.515 -47.947 5.499 1.00 47.73 179 LYS B N 1
ATOM 3057 C CA . LYS B 1 174 ? 1.541 -49.231 4.821 1.00 48.83 179 LYS B CA 1
ATOM 3058 C C . LYS B 1 174 ? 2.956 -49.754 4.603 1.00 47.84 179 LYS B C 1
ATOM 3059 O O . LYS B 1 174 ? 3.931 -49.006 4.697 1.00 47.83 179 LYS B O 1
ATOM 3065 N N . ILE B 1 175 ? 3.058 -51.050 4.323 1.00 45.73 180 ILE B N 1
ATOM 3066 C CA . ILE B 1 175 ? 4.344 -51.688 4.098 1.00 44.86 180 ILE B CA 1
ATOM 3067 C C . ILE B 1 175 ? 4.335 -52.475 2.793 1.00 44.82 180 ILE B C 1
ATOM 3068 O O . ILE B 1 175 ? 3.459 -53.316 2.574 1.00 45.21 180 ILE B O 1
ATOM 3073 N N . PHE B 1 176 ? 5.318 -52.202 1.938 1.00 44.50 181 PHE B N 1
ATOM 3074 C CA . PHE B 1 176 ? 5.432 -52.873 0.647 1.00 44.30 181 PHE B CA 1
ATOM 3075 C C . PHE B 1 176 ? 6.398 -54.045 0.631 1.00 44.39 181 PHE B C 1
ATOM 3076 O O . PHE B 1 176 ? 6.100 -55.096 0.047 1.00 44.73 181 PHE B O 1
ATOM 3084 N N . GLY B 1 177 ? 7.556 -53.855 1.260 1.00 42.72 182 GLY B N 1
ATOM 3085 C CA . GLY B 1 177 ? 8.561 -54.899 1.296 1.00 42.32 182 GLY B CA 1
ATOM 3086 C C . GLY B 1 177 ? 9.273 -54.935 -0.049 1.00 43.17 182 GLY B C 1
ATOM 3087 O O . GLY B 1 177 ? 8.995 -54.098 -0.909 1.00 43.04 182 GLY B O 1
ATOM 3088 N N . GLY B 1 178 ? 10.194 -55.880 -0.231 1.00 43.43 183 GLY B N 1
ATOM 3089 C CA . GLY B 1 178 ? 10.918 -55.992 -1.485 1.00 44.04 183 GLY B CA 1
ATOM 3090 C C . GLY B 1 178 ? 12.292 -55.358 -1.537 1.00 45.21 183 GLY B C 1
ATOM 3091 O O . GLY B 1 178 ? 12.418 -54.139 -1.552 1.00 46.71 183 GLY B O 1
ATOM 3092 N N . LYS B 1 179 ? 13.329 -56.187 -1.583 1.00 46.64 184 LYS B N 1
ATOM 3093 C CA . LYS B 1 179 ? 14.701 -55.691 -1.637 1.00 49.36 184 LYS B CA 1
ATOM 3094 C C . LYS B 1 179 ? 14.976 -54.952 -2.948 1.00 49.62 184 LYS B C 1
ATOM 3095 O O . LYS B 1 179 ? 15.932 -54.180 -3.048 1.00 49.22 184 LYS B O 1
ATOM 3101 N N . GLU B 1 180 ? 14.121 -55.181 -3.940 1.00 50.60 185 GLU B N 1
ATOM 3102 C CA . GLU B 1 180 ? 14.257 -54.551 -5.251 1.00 51.41 185 GLU B CA 1
ATOM 3103 C C . GLU B 1 180 ? 13.367 -53.315 -5.418 1.00 49.44 185 GLU B C 1
ATOM 3104 O O . GLU B 1 180 ? 13.484 -52.586 -6.407 1.00 49.62 185 GLU B O 1
ATOM 3110 N N . ALA B 1 181 ? 12.471 -53.087 -4.466 1.00 45.62 186 ALA B N 1
ATOM 3111 C CA . ALA B 1 181 ? 11.582 -51.934 -4.534 1.00 45.00 186 ALA B CA 1
ATOM 3112 C C . ALA B 1 181 ? 12.384 -50.641 -4.357 1.00 44.41 186 ALA B C 1
ATOM 3113 O O . ALA B 1 181 ? 13.338 -50.584 -3.583 1.00 46.15 186 ALA B O 1
ATOM 3115 N N . PRO B 1 182 ? 11.996 -49.580 -5.069 1.00 43.97 187 PRO B N 1
ATOM 3116 C CA . PRO B 1 182 ? 12.679 -48.281 -4.996 1.00 42.93 187 PRO B CA 1
ATOM 3117 C C . PRO B 1 182 ? 12.479 -47.649 -3.617 1.00 43.37 187 PRO B C 1
ATOM 3118 O O . PRO B 1 182 ? 11.384 -47.731 -3.050 1.00 42.34 187 PRO B O 1
ATOM 3122 N N . THR B 1 183 ? 13.519 -47.019 -3.077 1.00 42.51 188 THR B N 1
ATOM 3123 C CA . THR B 1 183 ? 13.390 -46.386 -1.767 1.00 42.81 188 THR B CA 1
ATOM 3124 C C . THR B 1 183 ? 13.614 -44.886 -1.918 1.00 43.18 188 THR B C 1
ATOM 3125 O O . THR B 1 183 ? 14.024 -44.413 -2.983 1.00 43.60 188 THR B O 1
ATOM 3129 N N . TYR B 1 184 ? 13.337 -44.143 -0.853 1.00 42.18 189 TYR B N 1
ATOM 3130 C CA . TYR B 1 184 ? 13.506 -42.697 -0.863 1.00 42.12 189 TYR B CA 1
ATOM 3131 C C . TYR B 1 184 ? 14.880 -42.337 -1.428 1.00 42.29 189 TYR B C 1
ATOM 3132 O O . TYR B 1 184 ? 15.001 -41.415 -2.237 1.00 43.94 189 TYR B O 1
ATOM 3141 N N . VAL B 1 185 ? 15.914 -43.059 -1.005 1.00 41.16 190 VAL B N 1
ATOM 3142 C CA . VAL B 1 185 ? 17.265 -42.792 -1.491 1.00 40.13 190 VAL B CA 1
ATOM 3143 C C . VAL B 1 185 ? 17.970 -44.110 -1.814 1.00 41.96 190 VAL B C 1
ATOM 3144 O O . VAL B 1 185 ? 18.170 -44.948 -0.931 1.00 41.15 190 VAL B O 1
ATOM 3148 N N . ASP B 1 186 ? 18.343 -44.285 -3.081 1.00 42.48 191 ASP B N 1
ATOM 3149 C CA . ASP B 1 186 ? 19.026 -45.495 -3.521 1.00 44.16 191 ASP B CA 1
ATOM 3150 C C . ASP B 1 186 ? 20.4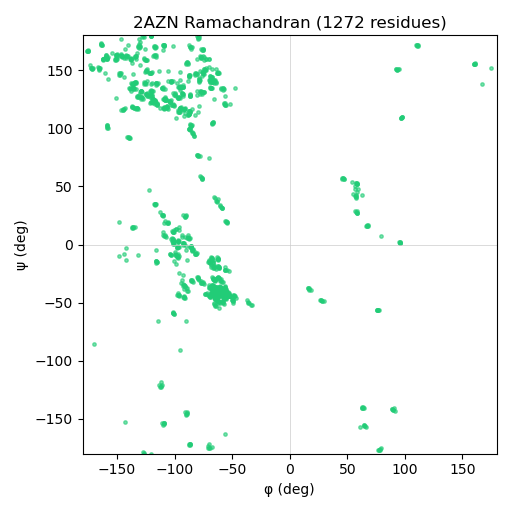45 -45.169 -3.941 1.00 44.18 191 ASP B C 1
ATOM 3151 O O . ASP B 1 186 ? 21.211 -44.640 -3.150 1.00 45.58 191 ASP B O 1
ATOM 3156 N N . GLY B 1 187 ? 20.796 -45.462 -5.185 1.00 43.91 192 GLY B N 1
ATOM 3157 C CA . GLY B 1 187 ? 22.143 -45.175 -5.635 1.00 46.00 192 GLY B CA 1
ATOM 3158 C C . GLY B 1 187 ? 23.185 -45.995 -4.894 1.00 48.11 192 GLY B C 1
ATOM 3159 O O . GLY B 1 187 ? 22.881 -47.059 -4.358 1.00 49.55 192 GLY B O 1
ATOM 3160 N N . GLU B 1 188 ? 24.411 -45.484 -4.858 1.00 50.64 193 GLU B N 1
ATOM 3161 C CA . GLU B 1 188 ? 25.541 -46.130 -4.198 1.00 52.92 193 GLU B CA 1
ATOM 3162 C C . GLU B 1 188 ? 25.362 -46.265 -2.677 1.00 53.01 193 GLU B C 1
ATOM 3163 O O . GLU B 1 188 ? 25.482 -47.363 -2.125 1.00 52.19 193 GLU B O 1
ATOM 3169 N N . GLY B 1 189 ? 25.066 -45.146 -2.014 1.00 52.11 194 GLY B N 1
ATOM 3170 C CA . GLY B 1 189 ? 24.874 -45.148 -0.575 1.00 52.64 194 GLY B CA 1
ATOM 3171 C C . GLY B 1 189 ? 26.152 -44.813 0.176 1.00 52.87 194 GLY B C 1
ATOM 3172 O O . GLY B 1 189 ? 27.247 -45.091 -0.308 1.00 52.62 194 GLY B O 1
ATOM 3173 N N . PHE B 1 190 ? 26.020 -44.206 1.352 1.00 53.17 195 PHE B N 1
ATOM 3174 C CA . PHE B 1 190 ? 27.187 -43.849 2.148 1.00 53.20 195 PHE B CA 1
ATOM 3175 C C . PHE B 1 190 ? 27.690 -45.096 2.863 1.00 55.51 195 PHE B C 1
ATOM 3176 O O . PHE B 1 190 ? 26.891 -45.927 3.304 1.00 56.17 195 PHE B O 1
ATOM 3184 N N . LYS B 1 191 ? 29.008 -45.231 2.977 1.00 57.19 196 LYS B N 1
ATOM 3185 C CA . LYS B 1 191 ? 29.593 -46.397 3.639 1.00 58.45 196 LYS B CA 1
ATOM 3186 C C . LYS B 1 191 ? 29.551 -46.395 5.165 1.00 58.51 196 LYS B C 1
ATOM 3187 O O . LYS B 1 191 ? 29.438 -47.452 5.785 1.00 59.67 196 LYS B O 1
ATOM 3193 N N . THR B 1 192 ? 29.618 -45.215 5.769 1.00 59.12 197 THR B N 1
ATOM 3194 C CA . THR B 1 192 ? 29.601 -45.113 7.222 1.00 58.91 197 THR B CA 1
ATOM 3195 C C . THR B 1 192 ? 28.641 -44.038 7.712 1.00 59.46 197 THR B C 1
ATOM 3196 O O . THR B 1 192 ? 28.280 -43.130 6.966 1.00 60.01 197 THR B O 1
ATOM 3200 N N . VAL B 1 193 ? 28.240 -44.134 8.973 1.00 60.21 198 VAL B N 1
ATOM 3201 C CA . VAL B 1 193 ? 27.327 -43.153 9.536 1.00 61.26 198 VAL B CA 1
ATOM 3202 C C . VAL B 1 193 ? 28.014 -41.795 9.580 1.00 62.81 198 VAL B C 1
ATOM 3203 O O . VAL B 1 193 ? 27.366 -40.760 9.461 1.00 63.54 198 VAL B O 1
ATOM 3207 N N . ASP B 1 194 ? 29.335 -41.805 9.732 1.00 64.93 199 ASP B N 1
ATOM 3208 C CA . ASP B 1 194 ? 30.111 -40.568 9.793 1.00 66.72 199 ASP B CA 1
ATOM 3209 C C . ASP B 1 194 ? 29.955 -39.707 8.548 1.00 65.99 199 ASP B C 1
ATOM 3210 O O . ASP B 1 194 ? 29.877 -38.482 8.635 1.00 65.88 199 ASP B O 1
ATOM 3215 N N . GLU B 1 195 ? 29.906 -40.344 7.386 1.00 65.24 200 GLU B N 1
ATOM 3216 C CA . GLU B 1 195 ? 29.762 -39.597 6.141 1.00 64.84 200 GLU B CA 1
ATOM 3217 C C . GLU B 1 195 ? 28.333 -39.471 5.606 1.00 62.64 200 GLU B C 1
ATOM 3218 O O . GLU B 1 195 ? 28.115 -38.891 4.542 1.00 61.94 200 GLU B O 1
ATOM 3224 N N . CYS B 1 196 ? 27.360 -39.992 6.343 1.00 59.94 201 CYS B N 1
ATOM 3225 C CA . CYS B 1 196 ? 25.977 -39.911 5.898 1.00 58.25 201 CYS B CA 1
ATOM 3226 C C . CYS B 1 196 ? 25.407 -38.508 6.099 1.00 56.96 201 CYS B C 1
ATOM 3227 O O . CYS B 1 196 ? 25.999 -37.677 6.782 1.00 58.94 201 CYS B O 1
ATOM 3230 N N . VAL B 1 197 ? 24.247 -38.253 5.509 1.00 54.80 202 VAL B N 1
ATOM 3231 C CA . VAL B 1 197 ? 23.601 -36.957 5.626 1.00 52.71 202 VAL B CA 1
ATOM 3232 C C . VAL B 1 197 ? 22.911 -36.823 6.977 1.00 53.39 202 VAL B C 1
ATOM 3233 O O . VAL B 1 197 ? 22.181 -37.723 7.400 1.00 54.02 202 VAL B O 1
ATOM 3237 N N . LYS B 1 198 ? 23.147 -35.691 7.642 1.00 52.98 203 LYS B N 1
ATOM 3238 C CA . LYS B 1 198 ? 22.559 -35.408 8.951 1.00 53.56 203 LYS B CA 1
ATOM 3239 C C . LYS B 1 198 ? 21.380 -34.465 8.830 1.00 52.23 203 LYS B C 1
ATOM 3240 O O . LYS B 1 198 ? 21.421 -33.508 8.068 1.00 51.50 203 LYS B O 1
ATOM 3246 N N . LEU B 1 199 ? 20.339 -34.716 9.606 1.00 52.80 204 LEU B N 1
ATOM 3247 C CA . LEU B 1 199 ? 19.162 -33.867 9.553 1.00 53.96 204 LEU B CA 1
ATOM 3248 C C . LEU B 1 199 ? 18.707 -33.454 10.942 1.00 55.93 204 LEU B C 1
ATOM 3249 O O . LEU B 1 199 ? 19.207 -33.957 11.953 1.00 57.04 204 LEU B O 1
ATOM 3254 N N . GLU B 1 200 ? 17.750 -32.532 10.978 1.00 56.97 205 GLU B N 1
ATOM 3255 C CA . GLU B 1 200 ? 17.199 -32.041 12.226 1.00 58.10 205 GLU B CA 1
ATOM 3256 C C . GLU B 1 200 ? 15.681 -32.041 12.086 1.00 56.69 205 GLU B C 1
ATOM 3257 O O . GLU B 1 200 ? 15.131 -31.349 11.232 1.00 56.81 205 GLU B O 1
ATOM 3263 N N . LEU B 1 201 ? 15.011 -32.832 12.914 1.00 56.39 206 LEU B N 1
ATOM 3264 C CA . LEU B 1 201 ? 13.556 -32.921 12.879 1.00 58.24 206 LEU B CA 1
ATOM 3265 C C . LEU B 1 201 ? 12.987 -31.582 13.338 1.00 59.68 206 LEU B C 1
ATOM 3266 O O . LEU B 1 201 ? 12.985 -31.278 14.533 1.00 61.18 206 LEU B O 1
ATOM 3271 N N . LYS B 1 202 ? 12.506 -30.781 12.393 1.00 60.55 207 LYS B N 1
ATOM 3272 C CA . LYS B 1 202 ? 11.941 -29.476 12.718 1.00 60.96 207 LYS B CA 1
ATOM 3273 C C . LYS B 1 202 ? 10.453 -29.492 13.029 1.00 60.51 207 LYS B C 1
ATOM 3274 O O . LYS B 1 202 ? 9.994 -28.772 13.914 1.00 62.17 207 LYS B O 1
ATOM 3280 N N . ASN B 1 203 ? 9.690 -30.309 12.316 1.00 59.64 208 ASN B N 1
ATOM 3281 C CA . ASN B 1 203 ? 8.262 -30.349 12.572 1.00 58.83 208 ASN B CA 1
ATOM 3282 C C . ASN B 1 203 ? 7.634 -31.642 12.060 1.00 57.40 208 ASN B C 1
ATOM 3283 O O . ASN B 1 203 ? 8.238 -32.356 11.259 1.00 57.59 208 ASN B O 1
ATOM 3288 N N . PHE B 1 204 ? 6.432 -31.944 12.539 1.00 55.12 209 PHE B N 1
ATOM 3289 C CA . PHE B 1 204 ? 5.728 -33.148 12.130 1.00 55.28 209 PHE B CA 1
ATOM 3290 C C . PHE B 1 204 ? 4.269 -33.080 12.558 1.00 55.91 209 PHE B C 1
ATOM 3291 O O . PHE B 1 204 ? 3.933 -32.425 13.544 1.00 57.06 209 PHE B O 1
ATOM 3299 N N . TYR B 1 205 ? 3.401 -33.765 11.822 1.00 55.10 210 TYR B N 1
ATOM 3300 C CA . TYR B 1 205 ? 1.984 -33.754 12.148 1.00 55.18 210 TYR B CA 1
ATOM 3301 C C . TYR B 1 205 ? 1.246 -34.749 11.275 1.00 55.29 210 TYR B C 1
ATOM 3302 O O . TYR B 1 205 ? 1.676 -35.022 10.156 1.00 56.80 210 TYR B O 1
ATOM 3311 N N . ARG B 1 206 ? 0.140 -35.290 11.768 1.00 55.28 211 ARG B N 1
ATOM 3312 C CA . ARG B 1 206 ? -0.582 -36.241 10.954 1.00 57.04 211 ARG B CA 1
ATOM 3313 C C . ARG B 1 206 ? -1.290 -35.515 9.826 1.00 57.54 211 ARG B C 1
ATOM 3314 O O . ARG B 1 206 ? -1.638 -34.343 9.949 1.00 57.93 211 ARG B O 1
ATOM 3322 N N . LEU B 1 207 ? -1.451 -36.220 8.712 1.00 57.51 212 LEU B N 1
ATOM 3323 C CA . LEU B 1 207 ? -2.104 -35.697 7.529 1.00 57.16 212 LEU B CA 1
ATOM 3324 C C . LEU B 1 207 ? -2.828 -36.905 6.967 1.00 58.68 212 LEU B C 1
ATOM 3325 O O . LEU B 1 207 ? -2.194 -37.894 6.580 1.00 59.52 212 LEU B O 1
ATOM 3330 N N . GLY B 1 208 ? -4.154 -36.837 6.931 1.00 59.36 213 GLY B N 1
ATOM 3331 C CA . GLY B 1 208 ? -4.905 -37.961 6.414 1.00 59.04 213 GLY B CA 1
ATOM 3332 C C . GLY B 1 208 ? -4.606 -39.118 7.348 1.00 59.19 213 GLY B C 1
ATOM 3333 O O . GLY B 1 208 ? -4.495 -38.924 8.558 1.00 58.13 213 GLY B O 1
ATOM 3334 N N . GLU B 1 209 ? -4.452 -40.317 6.797 1.00 60.16 214 GLU B N 1
ATOM 3335 C CA . GLU B 1 209 ? -4.162 -41.489 7.622 1.00 59.51 214 GLU B CA 1
ATOM 3336 C C . GLU B 1 209 ? -2.663 -41.626 7.902 1.00 57.98 214 GLU B C 1
ATOM 3337 O O . GLU B 1 209 ? -2.245 -42.518 8.635 1.00 57.49 214 GLU B O 1
ATOM 3343 N N . GLY B 1 210 ? -1.855 -40.743 7.322 1.00 56.06 215 GLY B N 1
ATOM 3344 C CA . GLY B 1 210 ? -0.423 -40.822 7.544 1.00 53.99 215 GLY B CA 1
ATOM 3345 C C . GLY B 1 210 ? 0.166 -39.711 8.396 1.00 53.27 215 GLY B C 1
ATOM 3346 O O . GLY B 1 210 ? -0.520 -39.121 9.234 1.00 53.31 215 GLY B O 1
ATOM 3347 N N . ILE B 1 211 ? 1.451 -39.429 8.187 1.00 51.02 216 ILE B N 1
ATOM 3348 C CA . ILE B 1 211 ? 2.136 -38.384 8.936 1.00 49.96 216 ILE B CA 1
ATOM 3349 C C . ILE B 1 211 ? 3.196 -37.698 8.090 1.00 49.92 216 ILE B C 1
ATOM 3350 O O . ILE B 1 211 ? 3.823 -38.325 7.235 1.00 50.48 216 ILE B O 1
ATOM 3355 N N . VAL B 1 212 ? 3.398 -36.409 8.338 1.00 48.82 217 VAL B N 1
ATOM 3356 C CA . VAL B 1 212 ? 4.389 -35.635 7.598 1.00 49.02 217 VAL B CA 1
ATOM 3357 C C . VAL B 1 212 ? 5.546 -35.268 8.516 1.00 49.53 217 VAL B C 1
ATOM 3358 O O . VAL B 1 212 ? 5.335 -34.838 9.647 1.00 52.01 217 VAL B O 1
ATOM 3362 N N . LEU B 1 213 ? 6.768 -35.446 8.032 1.00 49.39 218 LEU B N 1
ATOM 3363 C CA . LEU B 1 213 ? 7.950 -35.121 8.818 1.00 50.22 218 LEU B CA 1
ATOM 3364 C C . LEU B 1 213 ? 8.728 -34.074 8.043 1.00 51.96 218 LEU B C 1
ATOM 3365 O O . LEU B 1 213 ? 8.953 -34.222 6.837 1.00 52.85 218 LEU B O 1
ATOM 3370 N N . GLU B 1 214 ? 9.136 -33.012 8.730 1.00 53.15 219 GLU B N 1
ATOM 3371 C CA . GLU B 1 214 ? 9.893 -31.938 8.096 1.00 54.14 219 GLU B CA 1
ATOM 3372 C C . GLU B 1 214 ? 11.258 -31.812 8.760 1.00 53.61 219 GLU B C 1
ATOM 3373 O O . GLU B 1 214 ? 11.362 -31.645 9.974 1.00 55.27 219 GLU B O 1
ATOM 3379 N N . PHE B 1 215 ? 12.302 -31.901 7.948 1.00 52.90 220 PHE B N 1
ATOM 3380 C CA . PHE B 1 215 ? 13.674 -31.810 8.425 1.00 53.16 220 PHE B CA 1
ATOM 3381 C C . PHE B 1 215 ? 14.452 -30.714 7.716 1.00 54.65 220 PHE B C 1
ATOM 3382 O O . PHE B 1 215 ? 14.103 -30.291 6.615 1.00 54.50 220 PHE B O 1
ATOM 3390 N N . LYS B 1 216 ? 15.530 -30.278 8.360 1.00 56.43 221 LYS B N 1
ATOM 3391 C CA . LYS B 1 216 ? 16.400 -29.252 7.808 1.00 56.96 221 LYS B CA 1
ATOM 3392 C C . LYS B 1 216 ? 17.675 -30.067 7.652 1.00 57.19 221 LYS B C 1
ATOM 3393 O O . LYS B 1 216 ? 17.993 -30.888 8.514 1.00 58.15 221 LYS B O 1
ATOM 3399 N N . VAL B 1 217 ? 18.389 -29.885 6.554 1.00 57.72 222 VAL B N 1
ATOM 3400 C CA . VAL B 1 217 ? 19.614 -30.641 6.360 1.00 58.97 222 VAL B CA 1
ATOM 3401 C C . VAL B 1 217 ? 20.751 -29.895 7.026 1.00 61.96 222 VAL B C 1
ATOM 3402 O O . VAL B 1 217 ? 20.938 -28.704 6.786 1.00 63.15 222 VAL B O 1
ATOM 3406 N N . LYS B 1 218 ? 21.501 -30.589 7.875 1.00 65.07 223 LYS B N 1
ATOM 3407 C CA . LYS B 1 218 ? 22.620 -29.967 8.559 1.00 67.93 223 LYS B CA 1
ATOM 3408 C C . LYS B 1 218 ? 23.837 -30.090 7.658 1.00 70.16 223 LYS B C 1
ATOM 3409 O O . LYS B 1 218 ? 24.474 -31.142 7.593 1.00 70.39 223 LYS B O 1
ATOM 3415 N N . LYS B 1 219 ? 24.140 -29.011 6.945 1.00 73.13 224 LYS B N 1
ATOM 3416 C CA . LYS B 1 219 ? 25.281 -28.987 6.038 1.00 76.42 224 LYS B CA 1
ATOM 3417 C C . LYS B 1 219 ? 26.590 -28.926 6.827 1.00 78.32 224 LYS B C 1
ATOM 3418 O O . LYS B 1 219 ? 27.436 -29.832 6.635 1.00 79.58 224 LYS B O 1
ATOM 3421 N N . GLU C 1 1 ? -11.576 -15.763 -59.890 1.00 96.07 6 GLU C N 1
ATOM 3422 C CA . GLU C 1 1 ? -10.273 -15.059 -60.095 1.00 95.59 6 GLU C CA 1
ATOM 3423 C C . GLU C 1 1 ? -9.883 -14.282 -58.837 1.00 93.57 6 GLU C C 1
ATOM 3424 O O . GLU C 1 1 ? -8.716 -14.274 -58.428 1.00 94.06 6 GLU C O 1
ATOM 3430 N N . LYS C 1 2 ? -10.873 -13.634 -58.227 1.00 89.87 7 LYS C N 1
ATOM 3431 C CA . LYS C 1 2 ? -10.656 -12.849 -57.022 1.00 85.83 7 LYS C CA 1
ATOM 3432 C C . LYS C 1 2 ? -10.026 -13.628 -55.866 1.00 81.80 7 LYS C C 1
ATOM 3433 O O . LYS C 1 2 ? -9.446 -14.706 -56.046 1.00 81.99 7 LYS C O 1
ATOM 3439 N N . LYS C 1 3 ? -10.143 -13.059 -54.674 1.00 75.85 8 LYS C N 1
ATOM 3440 C CA . LYS C 1 3 ? -9.597 -13.663 -53.474 1.00 69.72 8 LYS C CA 1
ATOM 3441 C C . LYS C 1 3 ? -10.720 -14.159 -52.568 1.00 63.99 8 LYS C C 1
ATOM 3442 O O . LYS C 1 3 ? -11.897 -13.891 -52.814 1.00 63.61 8 LYS C O 1
ATOM 3448 N N . PRO C 1 4 ? -10.364 -14.888 -51.503 1.00 57.94 9 PRO C N 1
ATOM 3449 C CA . PRO C 1 4 ? -11.370 -15.402 -50.574 1.00 53.39 9 PRO C CA 1
ATOM 3450 C C . PRO C 1 4 ? -12.013 -14.250 -49.826 1.00 49.96 9 PRO C C 1
ATOM 3451 O O . PRO C 1 4 ? -11.397 -13.217 -49.620 1.00 49.37 9 PRO C O 1
ATOM 3455 N N . TYR C 1 5 ? -13.258 -14.410 -49.426 1.00 48.38 10 TYR C N 1
ATOM 3456 C CA . TYR C 1 5 ? -13.916 -13.347 -48.689 1.00 48.52 10 TYR C CA 1
ATOM 3457 C C . TYR C 1 5 ? -13.274 -13.449 -47.304 1.00 48.09 10 TYR C C 1
ATOM 3458 O O . TYR C 1 5 ? -13.195 -14.533 -46.725 1.00 47.52 10 TYR C O 1
ATOM 3467 N N . ILE C 1 6 ? -12.823 -12.329 -46.765 1.00 47.51 11 ILE C N 1
ATOM 3468 C CA . ILE C 1 6 ? -12.184 -12.350 -45.460 1.00 46.93 11 ILE C CA 1
ATOM 3469 C C . ILE C 1 6 ? -12.852 -11.564 -44.353 1.00 46.42 11 ILE C C 1
ATOM 3470 O O . ILE C 1 6 ? -13.073 -10.360 -44.461 1.00 47.08 11 ILE C O 1
ATOM 3475 N N . ILE C 1 7 ? -13.161 -12.274 -43.278 1.00 46.61 12 ILE C N 1
ATOM 3476 C CA . ILE C 1 7 ? -13.802 -11.688 -42.118 1.00 46.94 12 ILE C CA 1
ATOM 3477 C C . ILE C 1 7 ? -12.787 -11.641 -40.985 1.00 46.89 12 ILE C C 1
ATOM 3478 O O . ILE C 1 7 ? -12.192 -12.659 -40.628 1.00 47.23 12 ILE C O 1
ATOM 3483 N N . SER C 1 8 ? -12.588 -10.452 -40.437 1.00 45.05 13 SER C N 1
ATOM 3484 C CA . SER C 1 8 ? -11.654 -10.252 -39.345 1.00 44.81 13 SER C CA 1
ATOM 3485 C C . SER C 1 8 ? -12.448 -10.180 -38.047 1.00 45.09 13 SER C C 1
ATOM 3486 O O . SER C 1 8 ? -13.318 -9.317 -37.885 1.00 45.44 13 SER C O 1
ATOM 3489 N N . ASN C 1 9 ? -12.182 -11.101 -37.131 1.00 44.86 14 ASN C N 1
ATOM 3490 C CA . ASN C 1 9 ? -12.902 -11.082 -35.868 1.00 45.56 14 ASN C CA 1
ATOM 3491 C C . ASN C 1 9 ? -11.909 -11.038 -34.726 1.00 44.34 14 ASN C C 1
ATOM 3492 O O . ASN C 1 9 ? -10.807 -11.560 -34.838 1.00 45.42 14 ASN C O 1
ATOM 3497 N N . VAL C 1 10 ? -12.297 -10.416 -33.625 1.00 43.15 15 VAL C N 1
ATOM 3498 C CA . VAL C 1 10 ? -11.395 -10.332 -32.504 1.00 41.51 15 VAL C CA 1
ATOM 3499 C C . VAL C 1 10 ? -12.142 -9.995 -31.217 1.00 41.10 15 VAL C C 1
ATOM 3500 O O . VAL C 1 10 ? -13.271 -9.490 -31.245 1.00 40.65 15 VAL C O 1
ATOM 3504 N N . GLY C 1 11 ? -11.511 -10.303 -30.088 1.00 41.29 16 GLY C N 1
ATOM 3505 C CA . GLY C 1 11 ? -12.091 -10.027 -28.785 1.00 38.34 16 GLY C CA 1
ATOM 3506 C C . GLY C 1 11 ? -11.063 -9.098 -28.165 1.00 40.57 16 GLY C C 1
ATOM 3507 O O . GLY C 1 11 ? -9.898 -9.476 -28.010 1.00 40.31 16 GLY C O 1
ATOM 3516 N N . THR C 1 13 ? -10.206 -5.540 -25.311 1.00 39.97 18 THR C N 1
ATOM 3517 C CA . THR C 1 13 ? -10.595 -4.756 -24.159 1.00 39.56 18 THR C CA 1
ATOM 3518 C C . THR C 1 13 ? -11.040 -3.410 -24.711 1.00 40.09 18 THR C C 1
ATOM 3519 O O . THR C 1 13 ? -10.858 -3.123 -25.895 1.00 40.84 18 THR C O 1
ATOM 3523 N N . LEU C 1 14 ? -11.611 -2.580 -23.855 1.00 40.39 19 LEU C N 1
ATOM 3524 C CA . LEU C 1 14 ? -12.066 -1.279 -24.286 1.00 40.52 19 LEU C CA 1
ATOM 3525 C C . LEU C 1 14 ? -10.892 -0.471 -24.830 1.00 41.87 19 LEU C C 1
ATOM 3526 O O . LEU C 1 14 ? -11.077 0.343 -25.732 1.00 42.37 19 LEU C O 1
ATOM 3531 N N . ASP C 1 15 ? -9.687 -0.701 -24.298 1.00 41.96 20 ASP C N 1
ATOM 3532 C CA . ASP C 1 15 ? -8.512 0.034 -24.763 1.00 41.84 20 ASP C CA 1
ATOM 3533 C C . ASP C 1 15 ? -7.775 -0.653 -25.912 1.00 41.50 20 ASP C C 1
ATOM 3534 O O . ASP C 1 15 ? -6.585 -0.425 -26.134 1.00 40.46 20 ASP C O 1
ATOM 3539 N N . GLY C 1 16 ? -8.512 -1.493 -26.638 1.00 41.00 21 GLY C N 1
ATOM 3540 C CA . GLY C 1 16 ? -7.977 -2.218 -27.781 1.00 39.61 21 GLY C CA 1
ATOM 3541 C C . GLY C 1 16 ? -6.936 -3.297 -27.609 1.00 40.83 21 GLY C C 1
ATOM 3542 O O . GLY C 1 16 ? -6.305 -3.705 -28.589 1.00 41.77 21 GLY C O 1
ATOM 3543 N N . LYS C 1 17 ? -6.754 -3.793 -26.393 1.00 41.32 22 LYS C N 1
ATOM 3544 C CA . LYS C 1 17 ? -5.759 -4.832 -26.183 1.00 40.42 22 LYS C CA 1
ATOM 3545 C C . LYS C 1 17 ? -6.320 -6.236 -26.421 1.00 40.94 22 LYS C C 1
ATOM 3546 O O . LYS C 1 17 ? -7.493 -6.495 -26.157 1.00 39.52 22 LYS C O 1
ATOM 3552 N N . LEU C 1 18 ? -5.473 -7.124 -26.938 1.00 41.64 23 LEU C N 1
ATOM 3553 C CA . LEU C 1 18 ? -5.851 -8.508 -27.216 1.00 42.66 23 LEU C CA 1
ATOM 3554 C C . LEU C 1 18 ? -5.389 -9.411 -26.074 1.00 43.15 23 LEU C C 1
ATOM 3555 O O . LEU C 1 18 ? -5.753 -10.586 -26.016 1.00 45.93 23 LEU C O 1
ATOM 3560 N N . ALA C 1 19 ? -4.582 -8.856 -25.175 1.00 43.71 24 ALA C N 1
ATOM 3561 C CA . ALA C 1 19 ? -4.047 -9.584 -24.019 1.00 44.60 24 ALA C CA 1
ATOM 3562 C C . ALA C 1 19 ? -3.263 -8.591 -23.173 1.00 45.33 24 ALA C C 1
ATOM 3563 O O . ALA C 1 19 ? -2.954 -7.492 -23.630 1.00 44.64 24 ALA C O 1
ATOM 3565 N N . THR C 1 20 ? -2.937 -8.981 -21.948 1.00 45.57 25 THR C N 1
ATOM 3566 C CA . THR C 1 20 ? -2.183 -8.117 -21.051 1.00 45.49 25 THR C CA 1
ATOM 3567 C C . THR C 1 20 ? -0.728 -8.206 -21.471 1.00 46.35 25 THR C C 1
ATOM 3568 O O . THR C 1 20 ? -0.392 -8.960 -22.388 1.00 45.73 25 THR C O 1
ATOM 3572 N N . ILE C 1 21 ? 0.135 -7.451 -20.793 1.00 46.93 26 ILE C N 1
ATOM 3573 C CA . ILE C 1 21 ? 1.558 -7.468 -21.105 1.00 48.56 26 ILE C CA 1
ATOM 3574 C C . ILE C 1 21 ? 2.162 -8.826 -20.726 1.00 49.78 26 ILE C C 1
ATOM 3575 O O . ILE C 1 21 ? 3.290 -9.131 -21.091 1.00 49.36 26 ILE C O 1
ATOM 3580 N N . ASN C 1 22 ? 1.402 -9.634 -19.991 1.00 52.16 27 ASN C N 1
ATOM 3581 C CA . ASN C 1 22 ? 1.869 -10.955 -19.577 1.00 55.71 27 ASN C CA 1
ATOM 3582 C C . ASN C 1 22 ? 1.095 -12.061 -20.285 1.00 56.20 27 ASN C C 1
ATOM 3583 O O . ASN C 1 22 ? 0.972 -13.180 -19.781 1.00 57.38 27 ASN C O 1
ATOM 3588 N N . ASN C 1 23 ? 0.569 -11.714 -21.456 1.00 56.11 28 ASN C N 1
ATOM 3589 C CA . ASN C 1 23 ? -0.202 -12.611 -22.307 1.00 56.33 28 ASN C CA 1
ATOM 3590 C C . ASN C 1 23 ? -1.456 -13.249 -21.714 1.00 56.26 28 ASN C C 1
ATOM 3591 O O . ASN C 1 23 ? -1.850 -14.341 -22.115 1.00 55.39 28 ASN C O 1
ATOM 3596 N N . ASP C 1 24 ? -2.087 -12.573 -20.763 1.00 57.08 29 ASP C N 1
ATOM 3597 C CA . ASP C 1 24 ? -3.296 -13.108 -20.159 1.00 58.30 29 ASP C CA 1
ATOM 3598 C C . ASP C 1 24 ? -4.393 -12.599 -21.094 1.00 59.41 29 ASP C C 1
ATOM 3599 O O . ASP C 1 24 ? -4.602 -11.391 -21.196 1.00 59.85 29 ASP C O 1
ATOM 3604 N N . SER C 1 25 ? -5.079 -13.507 -21.788 1.00 60.91 30 SER C N 1
ATOM 3605 C CA . SER C 1 25 ? -6.135 -13.099 -22.712 1.00 62.80 30 SER C CA 1
ATOM 3606 C C . SER C 1 25 ? -7.562 -13.553 -22.427 1.00 63.79 30 SER C C 1
ATOM 3607 O O . SER C 1 25 ? -8.323 -13.816 -23.356 1.00 63.85 30 SER C O 1
ATOM 3610 N N . ARG C 1 26 ? -7.930 -13.640 -21.156 1.00 65.73 31 ARG C N 1
ATOM 3611 C CA . ARG C 1 26 ? -9.280 -14.056 -20.797 1.00 68.31 31 ARG C CA 1
ATOM 3612 C C . ARG C 1 26 ? -10.168 -12.812 -20.964 1.00 68.97 31 ARG C C 1
ATOM 3613 O O . ARG C 1 26 ? -10.544 -12.142 -19.996 1.00 69.61 31 ARG C O 1
ATOM 3621 N N . ILE C 1 27 ? -10.487 -12.518 -22.219 1.00 68.72 32 ILE C N 1
ATOM 3622 C CA . ILE C 1 27 ? -11.310 -11.371 -22.591 1.00 69.10 32 ILE C CA 1
ATOM 3623 C C . ILE C 1 27 ? -12.765 -11.732 -22.899 1.00 70.30 32 ILE C C 1
ATOM 3624 O O . ILE C 1 27 ? -13.693 -11.232 -22.257 1.00 70.00 32 ILE C O 1
ATOM 3629 N N . SER C 1 28 ? -12.949 -12.598 -23.891 1.00 71.58 33 SER C N 1
ATOM 3630 C CA . SER C 1 28 ? -14.275 -13.039 -24.309 1.00 73.34 33 SER C CA 1
ATOM 3631 C C . SER C 1 28 ? -15.006 -13.897 -23.285 1.00 74.26 33 SER C C 1
ATOM 3632 O O . SER C 1 28 ? -14.418 -14.763 -22.642 1.00 73.90 33 SER C O 1
ATOM 3635 N N . CYS C 1 29 ? -16.304 -13.652 -23.162 1.00 75.41 34 CYS C N 1
ATOM 3636 C CA . CYS C 1 29 ? -17.158 -14.385 -22.242 1.00 76.62 34 CYS C CA 1
ATOM 3637 C C . CYS C 1 29 ? -17.625 -15.619 -23.006 1.00 75.69 34 CYS C C 1
ATOM 3638 O O . CYS C 1 29 ? -17.171 -15.878 -24.119 1.00 76.35 34 CYS C O 1
ATOM 3641 N N . GLU C 1 30 ? -18.553 -16.359 -22.418 1.00 74.44 35 GLU C N 1
ATOM 3642 C CA . GLU C 1 30 ? -19.091 -17.563 -23.034 1.00 73.51 35 GLU C CA 1
ATOM 3643 C C . GLU C 1 30 ? -19.956 -17.236 -24.255 1.00 71.68 35 GLU C C 1
ATOM 3644 O O . GLU C 1 30 ? -19.856 -17.888 -25.298 1.00 71.85 35 GLU C O 1
ATOM 3650 N N . GLU C 1 31 ? -20.813 -16.232 -24.118 1.00 69.27 36 GLU C N 1
ATOM 3651 C CA . GLU C 1 31 ? -21.686 -15.834 -25.208 1.00 67.10 36 GLU C CA 1
ATOM 3652 C C . GLU C 1 31 ? -20.884 -15.526 -26.468 1.00 65.08 36 GLU C C 1
ATOM 3653 O O . GLU C 1 31 ? -21.245 -15.958 -27.565 1.00 64.99 36 GLU C O 1
ATOM 3659 N N . ASP C 1 32 ? -19.787 -14.791 -26.308 1.00 62.56 37 ASP C N 1
ATOM 3660 C CA . ASP C 1 32 ? -18.949 -14.436 -27.447 1.00 60.64 37 ASP C CA 1
ATOM 3661 C C . ASP C 1 32 ? -18.273 -15.639 -28.082 1.00 58.58 37 ASP C C 1
ATOM 3662 O O . ASP C 1 32 ? -18.140 -15.708 -29.300 1.00 58.24 37 ASP C O 1
ATOM 3667 N N . LEU C 1 33 ? -17.835 -16.581 -27.258 1.00 58.08 38 LEU C N 1
ATOM 3668 C CA . LEU C 1 33 ? -17.181 -17.776 -27.769 1.00 58.32 38 LEU C CA 1
ATOM 3669 C C . LEU C 1 33 ? -18.135 -18.554 -28.666 1.00 57.51 38 LEU C C 1
ATOM 3670 O O . LEU C 1 33 ? -17.723 -19.098 -29.697 1.00 58.23 38 LEU C O 1
ATOM 3675 N N . ILE C 1 34 ? -19.408 -18.609 -28.277 1.00 55.82 39 ILE C N 1
ATOM 3676 C CA . ILE C 1 34 ? -20.396 -19.324 -29.074 1.00 54.65 39 ILE C CA 1
ATOM 3677 C C . ILE C 1 34 ? -20.515 -18.603 -30.416 1.00 53.28 39 ILE C C 1
ATOM 3678 O O . ILE C 1 34 ? -20.502 -19.241 -31.475 1.00 53.14 39 ILE C O 1
ATOM 3683 N N . ARG C 1 35 ? -20.609 -17.274 -30.363 1.00 50.83 40 ARG C N 1
ATOM 3684 C CA . ARG C 1 35 ? -20.727 -16.467 -31.570 1.00 49.65 40 ARG C CA 1
ATOM 3685 C C . ARG C 1 35 ? -19.565 -16.743 -32.511 1.00 48.99 40 ARG C C 1
ATOM 3686 O O . ARG C 1 35 ? -19.752 -16.944 -33.710 1.00 48.96 40 ARG C O 1
ATOM 3694 N N . VAL C 1 36 ? -18.362 -16.769 -31.953 1.00 48.42 41 VAL C N 1
ATOM 3695 C CA . VAL C 1 36 ? -17.168 -17.017 -32.739 1.00 49.23 41 VAL C CA 1
ATOM 3696 C C . VAL C 1 36 ? -17.193 -18.398 -33.365 1.00 50.36 41 VAL C C 1
ATOM 3697 O O . VAL C 1 36 ? -16.851 -18.563 -34.539 1.00 49.06 41 VAL C O 1
ATOM 3701 N N . HIS C 1 37 ? -17.596 -19.399 -32.590 1.00 51.98 42 HIS C N 1
ATOM 3702 C CA . HIS C 1 37 ? -17.642 -20.749 -33.135 1.00 54.82 42 HIS C CA 1
ATOM 3703 C C . HIS C 1 37 ? -18.701 -20.905 -34.223 1.00 54.03 42 HIS C C 1
ATOM 3704 O O . HIS C 1 37 ? -18.539 -21.713 -35.144 1.00 52.58 42 HIS C O 1
ATOM 3711 N N . LYS C 1 38 ? -19.771 -20.123 -34.140 1.00 53.74 43 LYS C N 1
ATOM 3712 C CA . LYS C 1 38 ? -20.800 -20.222 -35.160 1.00 55.31 43 LYS C CA 1
ATOM 3713 C C . LYS C 1 38 ? -20.185 -19.684 -36.448 1.00 54.35 43 LYS C C 1
ATOM 3714 O O . LYS C 1 38 ? -20.445 -20.209 -37.531 1.00 55.73 43 LYS C O 1
ATOM 3720 N N . ILE C 1 39 ? -19.355 -18.648 -36.329 1.00 52.50 44 ILE C N 1
ATOM 3721 C CA . ILE C 1 39 ? -18.707 -18.063 -37.501 1.00 51.89 44 ILE C CA 1
ATOM 3722 C C . ILE C 1 39 ? -17.723 -19.081 -38.059 1.00 51.97 44 ILE C C 1
ATOM 3723 O O . ILE C 1 39 ? -17.618 -19.263 -39.273 1.00 52.93 44 ILE C O 1
ATOM 3728 N N . ARG C 1 40 ? -17.004 -19.748 -37.163 1.00 51.79 45 ARG C N 1
ATOM 3729 C CA . ARG C 1 40 ? -16.029 -20.750 -37.568 1.00 52.49 45 ARG C CA 1
ATOM 3730 C C . ARG C 1 40 ? -16.711 -21.870 -38.337 1.00 53.21 45 ARG C C 1
ATOM 3731 O O . ARG C 1 40 ? -16.165 -22.399 -39.303 1.00 52.72 45 ARG C O 1
ATOM 3739 N N . ALA C 1 41 ? -17.917 -22.218 -37.899 1.00 54.36 46 ALA C N 1
ATOM 3740 C CA . ALA C 1 41 ? -18.681 -23.276 -38.536 1.00 55.62 46 ALA C CA 1
ATOM 3741 C C . ALA C 1 41 ? -19.186 -22.871 -39.917 1.00 57.17 46 ALA C C 1
ATOM 3742 O O . ALA C 1 41 ? -19.585 -23.730 -40.709 1.00 58.60 46 ALA C O 1
ATOM 3744 N N . ASN C 1 42 ? -19.145 -21.577 -40.222 1.00 56.72 47 ASN C N 1
ATOM 3745 C CA . ASN C 1 42 ? -19.617 -21.127 -41.520 1.00 57.92 47 ASN C CA 1
ATOM 3746 C C . ASN C 1 42 ? -18.601 -20.610 -42.528 1.00 57.06 47 ASN C C 1
ATOM 3747 O O . ASN C 1 42 ? -18.986 -20.034 -43.546 1.00 58.52 47 ASN C O 1
ATOM 3752 N N . VAL C 1 43 ? -17.310 -20.803 -42.265 1.00 54.24 48 VAL C N 1
ATOM 3753 C CA . VAL C 1 43 ? -16.288 -20.338 -43.207 1.00 50.63 48 VAL C CA 1
ATOM 3754 C C . VAL C 1 43 ? -15.498 -21.543 -43.688 1.00 49.45 48 VAL C C 1
ATOM 3755 O O . VAL C 1 43 ? -15.529 -22.596 -43.063 1.00 48.90 48 VAL C O 1
ATOM 3759 N N . ASP C 1 44 ? -14.794 -21.391 -44.796 1.00 49.44 49 ASP C N 1
ATOM 3760 C CA . ASP C 1 44 ? -14.002 -22.479 -45.343 1.00 50.67 49 ASP C CA 1
ATOM 3761 C C . ASP C 1 44 ? -12.679 -22.641 -44.610 1.00 50.96 49 ASP C C 1
ATOM 3762 O O . ASP C 1 44 ? -12.125 -23.738 -44.553 1.00 53.05 49 ASP C O 1
ATOM 3767 N N . GLY C 1 45 ? -12.169 -21.546 -44.058 1.00 50.09 50 GLY C N 1
ATOM 3768 C CA . GLY C 1 45 ? -10.909 -21.612 -43.346 1.00 49.70 50 GLY C CA 1
ATOM 3769 C C . GLY C 1 45 ? -10.740 -20.584 -42.243 1.00 49.63 50 GLY C C 1
ATOM 3770 O O . GLY C 1 45 ? -11.429 -19.558 -42.211 1.00 48.67 50 GLY C O 1
ATOM 3771 N N . ILE C 1 46 ? -9.836 -20.886 -41.315 1.00 47.94 51 ILE C N 1
ATOM 3772 C CA . ILE C 1 46 ? -9.544 -20.002 -40.195 1.00 46.60 51 ILE C CA 1
ATOM 3773 C C . ILE C 1 46 ? -8.063 -19.697 -40.359 1.00 46.31 51 ILE C C 1
ATOM 3774 O O . ILE C 1 46 ? -7.242 -20.602 -40.533 1.00 45.63 51 ILE C O 1
ATOM 3787 N N . VAL C 1 48 ? -4.567 -17.652 -38.885 1.00 39.52 53 VAL C N 1
ATOM 3788 C CA . VAL C 1 48 ? -3.928 -17.089 -37.711 1.00 39.57 53 VAL C CA 1
ATOM 3789 C C . VAL C 1 48 ? -2.421 -16.940 -37.952 1.00 38.88 53 VAL C C 1
ATOM 3790 O O . VAL C 1 48 ? -1.845 -17.644 -38.793 1.00 38.77 53 VAL C O 1
ATOM 3794 N N . GLY C 1 49 ? -1.787 -16.010 -37.237 1.00 38.23 54 GLY C N 1
ATOM 3795 C CA . GLY C 1 49 ? -0.354 -15.796 -37.396 1.00 37.51 54 GLY C CA 1
ATOM 3796 C C . GLY C 1 49 ? 0.480 -16.679 -36.473 1.00 38.14 54 GLY C C 1
ATOM 3797 O O . GLY C 1 49 ? -0.003 -17.131 -35.432 1.00 39.39 54 GLY C O 1
ATOM 3798 N N . ILE C 1 50 ? 1.730 -16.936 -36.844 1.00 37.32 55 ILE C N 1
ATOM 3799 C CA . ILE C 1 50 ? 2.598 -17.773 -36.021 1.00 37.81 55 ILE C CA 1
ATOM 3800 C C . ILE C 1 50 ? 2.710 -17.227 -34.596 1.00 39.31 55 ILE C C 1
ATOM 3801 O O . ILE C 1 50 ? 2.774 -17.989 -33.636 1.00 39.33 55 ILE C O 1
ATOM 3806 N N . GLY C 1 51 ? 2.737 -15.902 -34.470 1.00 40.35 56 GLY C N 1
ATOM 3807 C CA . GLY C 1 51 ? 2.839 -15.278 -33.167 1.00 39.74 56 GLY C CA 1
ATOM 3808 C C . GLY C 1 51 ? 1.780 -15.794 -32.212 1.00 43.18 56 GLY C C 1
ATOM 3809 O O . GLY C 1 51 ? 2.064 -16.112 -31.048 1.00 45.21 56 GLY C O 1
ATOM 3810 N N . THR C 1 52 ? 0.551 -15.895 -32.698 1.00 42.92 57 THR C N 1
ATOM 3811 C CA . THR C 1 52 ? -0.548 -16.377 -31.874 1.00 43.46 57 THR C CA 1
ATOM 3812 C C . THR C 1 52 ? -0.402 -17.864 -31.547 1.00 43.16 57 THR C C 1
ATOM 3813 O O . THR C 1 52 ? -0.744 -18.302 -30.451 1.00 44.18 57 THR C O 1
ATOM 3817 N N . VAL C 1 53 ? 0.102 -18.639 -32.497 1.00 41.16 58 VAL C N 1
ATOM 3818 C CA . VAL C 1 53 ? 0.279 -20.057 -32.282 1.00 39.89 58 VAL C CA 1
ATOM 3819 C C . VAL C 1 53 ? 1.305 -20.289 -31.183 1.00 42.32 58 VAL C C 1
ATOM 3820 O O . VAL C 1 53 ? 1.091 -21.103 -30.283 1.00 43.52 58 VAL C O 1
ATOM 3824 N N . LEU C 1 54 ? 2.421 -19.569 -31.252 1.00 44.00 59 LEU C N 1
ATOM 3825 C CA . LEU C 1 54 ? 3.478 -19.706 -30.255 1.00 44.48 59 LEU C CA 1
ATOM 3826 C C . LEU C 1 54 ? 3.029 -19.296 -28.857 1.00 45.67 59 LEU C C 1
ATOM 3827 O O . LEU C 1 54 ? 3.397 -19.940 -27.880 1.00 48.18 59 LEU C O 1
ATOM 3832 N N . LYS C 1 55 ? 2.220 -18.252 -28.753 1.00 46.30 60 LYS C N 1
ATOM 3833 C CA . LYS C 1 55 ? 1.761 -17.802 -27.447 1.00 50.18 60 LYS C CA 1
ATOM 3834 C C . LYS C 1 55 ? 0.531 -18.474 -26.857 1.00 50.24 60 LYS C C 1
ATOM 3835 O O . LYS C 1 55 ? 0.425 -18.598 -25.643 1.00 50.79 60 LYS C O 1
ATOM 3841 N N . ASP C 1 56 ? -0.388 -18.923 -27.700 1.00 51.19 61 ASP C N 1
ATOM 3842 C CA . ASP C 1 56 ? -1.601 -19.560 -27.204 1.00 51.72 61 ASP C CA 1
ATOM 3843 C C . ASP C 1 56 ? -1.829 -21.022 -27.550 1.00 51.31 61 ASP C C 1
ATOM 3844 O O . ASP C 1 56 ? -2.693 -21.663 -26.950 1.00 52.36 61 ASP C O 1
ATOM 3849 N N . ASP C 1 57 ? -1.075 -21.550 -28.508 1.00 49.77 62 ASP C N 1
ATOM 3850 C CA . ASP C 1 57 ? -1.239 -22.944 -28.908 1.00 49.17 62 ASP C CA 1
ATOM 3851 C C . ASP C 1 57 ? -2.728 -23.285 -29.079 1.00 48.11 62 ASP C C 1
ATOM 3852 O O . ASP C 1 57 ? -3.240 -24.207 -28.448 1.00 47.27 62 ASP C O 1
ATOM 3857 N N . PRO C 1 58 ? -3.442 -22.540 -29.938 1.00 47.48 63 PRO C N 1
ATOM 3858 C CA . PRO C 1 58 ? -4.871 -22.776 -30.180 1.00 46.67 63 PRO C CA 1
ATOM 3859 C C . PRO C 1 58 ? -5.151 -23.974 -31.082 1.00 46.47 63 PRO C C 1
ATOM 3860 O O . PRO C 1 58 ? -4.280 -24.431 -31.817 1.00 45.74 63 PRO C O 1
ATOM 3864 N N . ARG C 1 59 ? -6.379 -24.473 -31.026 1.00 48.17 64 ARG C N 1
ATOM 3865 C CA . ARG C 1 59 ? -6.766 -25.610 -31.847 1.00 49.38 64 ARG C CA 1
ATOM 3866 C C . ARG C 1 59 ? -7.419 -25.124 -33.124 1.00 47.85 64 ARG C C 1
ATOM 3867 O O . ARG C 1 59 ? -7.286 -25.757 -34.169 1.00 46.49 64 ARG C O 1
ATOM 3875 N N . LEU C 1 60 ? -8.118 -23.992 -32.997 1.00 47.51 65 LEU C N 1
ATOM 3876 C CA . LEU C 1 60 ? -8.846 -23.322 -34.080 1.00 47.59 65 LEU C CA 1
ATOM 3877 C C . LEU C 1 60 ? -9.832 -24.245 -34.779 1.00 47.37 65 LEU C C 1
ATOM 3878 O O . LEU C 1 60 ? -9.803 -24.391 -36.005 1.00 46.40 65 LEU C O 1
ATOM 3883 N N . THR C 1 61 ? -10.703 -24.868 -33.994 1.00 48.05 66 THR C N 1
ATOM 3884 C CA . THR C 1 61 ? -11.705 -25.779 -34.531 1.00 49.46 66 THR C CA 1
ATOM 3885 C C . THR C 1 61 ? -13.050 -25.393 -33.951 1.00 51.36 66 THR C C 1
ATOM 3886 O O . THR C 1 61 ? -13.147 -24.485 -33.124 1.00 51.99 66 THR C O 1
ATOM 3890 N N . VAL C 1 62 ? -14.093 -26.081 -34.390 1.00 53.95 67 VAL C N 1
ATOM 3891 C CA . VAL C 1 62 ? -15.426 -25.799 -33.890 1.00 56.99 67 VAL C CA 1
ATOM 3892 C C . VAL C 1 62 ? -15.615 -26.817 -32.774 1.00 60.25 67 VAL C C 1
ATOM 3893 O O . VAL C 1 62 ? -15.583 -28.025 -33.029 1.00 60.73 67 VAL C O 1
ATOM 3897 N N . HIS C 1 63 ? -15.768 -26.346 -31.539 1.00 63.65 68 HIS C N 1
ATOM 3898 C CA . HIS C 1 63 ? -15.955 -27.270 -30.427 1.00 68.32 68 HIS C CA 1
ATOM 3899 C C . HIS C 1 63 ? -16.936 -26.802 -29.359 1.00 70.97 68 HIS C C 1
ATOM 3900 O O . HIS C 1 63 ? -17.359 -27.597 -28.517 1.00 72.22 68 HIS C O 1
ATOM 3907 N N . LYS C 1 64 ? -17.315 -25.529 -29.390 1.00 73.49 69 LYS C N 1
ATOM 3908 C CA . LYS C 1 64 ? -18.256 -25.036 -28.393 1.00 76.52 69 LYS C CA 1
ATOM 3909 C C . LYS C 1 64 ? -19.699 -25.193 -28.872 1.00 78.21 69 LYS C C 1
ATOM 3910 O O . LYS C 1 64 ? -20.648 -24.914 -28.136 1.00 78.61 69 LYS C O 1
ATOM 3916 N N . ILE C 1 65 ? -19.850 -25.651 -30.113 1.00 79.89 70 ILE C N 1
ATOM 3917 C CA . ILE C 1 65 ? -21.161 -25.871 -30.717 1.00 81.83 70 ILE C CA 1
ATOM 3918 C C . ILE C 1 65 ? -21.040 -27.131 -31.585 1.00 84.45 70 ILE C C 1
ATOM 3919 O O . ILE C 1 65 ? -19.929 -27.621 -31.813 1.00 83.99 70 ILE C O 1
ATOM 3924 N N . LYS C 1 66 ? -22.170 -27.661 -32.052 1.00 87.80 71 LYS C N 1
ATOM 3925 C CA . LYS C 1 66 ? -22.172 -28.863 -32.891 1.00 91.13 71 LYS C CA 1
ATOM 3926 C C . LYS C 1 66 ? -21.297 -28.646 -34.135 1.00 92.48 71 LYS C C 1
ATOM 3927 O O . LYS C 1 66 ? -21.479 -27.668 -34.867 1.00 92.76 71 LYS C O 1
ATOM 3933 N N . SER C 1 67 ? -20.360 -29.561 -34.379 1.00 93.42 72 SER C N 1
ATOM 3934 C CA . SER C 1 67 ? -19.456 -29.450 -35.529 1.00 93.88 72 SER C CA 1
ATOM 3935 C C . SER C 1 67 ? -19.845 -30.203 -36.805 1.00 93.55 72 SER C C 1
ATOM 3936 O O . SER C 1 67 ? -20.535 -29.660 -37.670 1.00 94.12 72 SER C O 1
ATOM 3939 N N . ASP C 1 68 ? -19.373 -31.442 -36.927 1.00 92.63 73 ASP C N 1
ATOM 3940 C CA . ASP C 1 68 ? -19.654 -32.284 -38.089 1.00 91.30 73 ASP C CA 1
ATOM 3941 C C . ASP C 1 68 ? -18.755 -31.888 -39.265 1.00 88.56 73 ASP C C 1
ATOM 3942 O O . ASP C 1 68 ? -18.913 -32.368 -40.399 1.00 88.33 73 ASP C O 1
ATOM 3947 N N . ARG C 1 69 ? -17.814 -30.995 -38.970 1.00 84.51 74 ARG C N 1
ATOM 3948 C CA . ARG C 1 69 ? -16.858 -30.503 -39.955 1.00 79.49 74 ARG C CA 1
ATOM 3949 C C . ARG C 1 69 ? -16.116 -29.285 -39.443 1.00 74.75 74 ARG C C 1
ATOM 3950 O O . ARG C 1 69 ? -16.700 -28.398 -38.828 1.00 74.51 74 ARG C O 1
ATOM 3958 N N . ASN C 1 70 ? -14.818 -29.264 -39.705 1.00 68.53 75 ASN C N 1
ATOM 3959 C CA . ASN C 1 70 ? -13.952 -28.176 -39.289 1.00 61.81 75 ASN C CA 1
ATOM 3960 C C . ASN C 1 70 ? -13.309 -27.538 -40.499 1.00 57.32 75 ASN C C 1
ATOM 3961 O O . ASN C 1 70 ? -12.867 -28.234 -41.410 1.00 56.87 75 ASN C O 1
ATOM 3966 N N . PRO C 1 71 ? -13.225 -26.204 -40.516 1.00 53.84 76 PRO C N 1
ATOM 3967 C CA . PRO C 1 71 ? -12.620 -25.480 -41.634 1.00 51.46 76 PRO C CA 1
ATOM 3968 C C . PRO C 1 71 ? -11.126 -25.693 -41.681 1.00 49.11 76 PRO C C 1
ATOM 3969 O O . PRO C 1 71 ? -10.527 -26.070 -40.678 1.00 48.79 76 PRO C O 1
ATOM 3973 N N . VAL C 1 72 ? -10.519 -25.451 -42.836 1.00 46.92 77 VAL C N 1
ATOM 3974 C CA . VAL C 1 72 ? -9.076 -25.628 -42.954 1.00 46.65 77 VAL C CA 1
ATOM 3975 C C . VAL C 1 72 ? -8.389 -24.587 -42.070 1.00 46.30 77 VAL C C 1
ATOM 3976 O O . VAL C 1 72 ? -8.842 -23.439 -41.982 1.00 44.78 77 VAL C O 1
ATOM 3980 N N . ARG C 1 73 ? -7.305 -24.985 -41.409 1.00 44.97 78 ARG C N 1
ATOM 3981 C CA . ARG C 1 73 ? -6.578 -24.060 -40.547 1.00 43.60 78 ARG C CA 1
ATOM 3982 C C . ARG C 1 73 ? -5.359 -23.591 -41.311 1.00 43.38 78 ARG C C 1
ATOM 3983 O O . ARG C 1 73 ? -4.606 -24.397 -41.870 1.00 43.34 78 ARG C O 1
ATOM 3991 N N . ILE C 1 74 ? -5.166 -22.278 -41.336 1.00 42.34 79 ILE C N 1
ATOM 3992 C CA . ILE C 1 74 ? -4.034 -21.699 -42.039 1.00 41.41 79 ILE C CA 1
ATOM 3993 C C . ILE C 1 74 ? -3.176 -20.889 -41.079 1.00 40.72 79 ILE C C 1
ATOM 3994 O O . ILE C 1 74 ? -3.674 -20.032 -40.341 1.00 39.92 79 ILE C O 1
ATOM 3999 N N . VAL C 1 75 ? -1.882 -21.172 -41.093 1.00 40.05 80 VAL C N 1
ATOM 4000 C CA . VAL C 1 75 ? -0.950 -20.471 -40.227 1.00 40.71 80 VAL C CA 1
ATOM 4001 C C . VAL C 1 75 ? 0.109 -19.757 -41.063 1.00 41.08 80 VAL C C 1
ATOM 4002 O O . VAL C 1 75 ? 0.794 -20.391 -41.865 1.00 41.59 80 VAL C O 1
ATOM 4006 N N . VAL C 1 76 ? 0.225 -18.441 -40.895 1.00 41.16 81 VAL C N 1
ATOM 4007 C CA . VAL C 1 76 ? 1.217 -17.656 -41.640 1.00 41.14 81 VAL C CA 1
ATOM 4008 C C . VAL C 1 76 ? 2.463 -17.746 -40.771 1.00 40.82 81 VAL C C 1
ATOM 4009 O O . VAL C 1 76 ? 2.513 -17.183 -39.680 1.00 41.26 81 VAL C O 1
ATOM 4013 N N . ASP C 1 77 ? 3.474 -18.437 -41.273 1.00 42.28 82 ASP C N 1
ATOM 4014 C CA . ASP C 1 77 ? 4.716 -18.634 -40.540 1.00 43.96 82 ASP C CA 1
ATOM 4015 C C . ASP C 1 77 ? 5.933 -18.552 -41.476 1.00 43.97 82 ASP C C 1
ATOM 4016 O O . ASP C 1 77 ? 6.359 -19.545 -42.071 1.00 43.13 82 ASP C O 1
ATOM 4021 N N . SER C 1 78 ? 6.487 -17.351 -41.585 1.00 45.59 83 SER C N 1
ATOM 4022 C CA . SER C 1 78 ? 7.646 -17.075 -42.434 1.00 47.67 83 SER C CA 1
ATOM 4023 C C . SER C 1 78 ? 8.839 -18.000 -42.312 1.00 48.56 83 SER C C 1
ATOM 4024 O O . SER C 1 78 ? 9.370 -18.474 -43.317 1.00 49.44 83 SER C O 1
ATOM 4027 N N . LYS C 1 79 ? 9.272 -18.254 -41.087 1.00 49.57 84 LYS C N 1
ATOM 4028 C CA . LYS C 1 79 ? 10.421 -19.120 -40.876 1.00 50.84 84 LYS C CA 1
ATOM 4029 C C . LYS C 1 79 ? 10.095 -20.547 -40.455 1.00 50.67 84 LYS C C 1
ATOM 4030 O O . LYS C 1 79 ? 10.997 -21.301 -40.079 1.00 51.00 84 LYS C O 1
ATOM 4036 N N . LEU C 1 80 ? 8.819 -20.923 -40.537 1.00 48.51 85 LEU C N 1
ATOM 4037 C CA . LEU C 1 80 ? 8.398 -22.265 -40.155 1.00 47.07 85 LEU C CA 1
ATOM 4038 C C . LEU C 1 80 ? 8.763 -22.556 -38.698 1.00 46.31 85 LEU C C 1
ATOM 4039 O O . LEU C 1 80 ? 9.391 -23.563 -38.403 1.00 46.78 85 LEU C O 1
ATOM 4044 N N . ARG C 1 81 ? 8.374 -21.673 -37.790 1.00 45.79 86 ARG C N 1
ATOM 4045 C CA . ARG C 1 81 ? 8.676 -21.868 -36.384 1.00 45.10 86 ARG C CA 1
ATOM 4046 C C . ARG C 1 81 ? 7.560 -22.594 -35.642 1.00 44.97 86 ARG C C 1
ATOM 4047 O O . ARG C 1 81 ? 7.656 -22.809 -34.435 1.00 45.12 86 ARG C O 1
ATOM 4055 N N . VAL C 1 82 ? 6.504 -22.974 -36.356 1.00 43.67 87 VAL C N 1
ATOM 4056 C CA . VAL C 1 82 ? 5.394 -23.674 -35.721 1.00 43.10 87 VAL C CA 1
ATOM 4057 C C . VAL C 1 82 ? 5.936 -24.930 -35.032 1.00 42.71 87 VAL C C 1
ATOM 4058 O O . VAL C 1 82 ? 6.535 -25.796 -35.675 1.00 41.90 87 VAL C O 1
ATOM 4062 N N . PRO C 1 83 ? 5.763 -25.027 -33.701 1.00 42.08 88 PRO C N 1
ATOM 4063 C CA . PRO C 1 83 ? 6.261 -26.201 -32.966 1.00 41.89 88 PRO C CA 1
ATOM 4064 C C . PRO C 1 83 ? 5.641 -27.509 -33.453 1.00 42.43 88 PRO C C 1
ATOM 4065 O O . PRO C 1 83 ? 4.427 -27.593 -33.649 1.00 42.24 88 PRO C O 1
ATOM 4069 N N . LEU C 1 84 ? 6.484 -28.521 -33.661 1.00 41.43 89 LEU C N 1
ATOM 4070 C CA . LEU C 1 84 ? 6.017 -29.812 -34.137 1.00 41.58 89 LEU C CA 1
ATOM 4071 C C . LEU C 1 84 ? 4.895 -30.412 -33.318 1.00 42.92 89 LEU C C 1
ATOM 4072 O O . LEU C 1 84 ? 4.128 -31.233 -33.821 1.00 45.31 89 LEU C O 1
ATOM 4077 N N . ASN C 1 85 ? 4.781 -29.995 -32.065 1.00 41.25 90 ASN C N 1
ATOM 4078 C CA . ASN C 1 85 ? 3.740 -30.508 -31.200 1.00 41.01 90 ASN C CA 1
ATOM 4079 C C . ASN C 1 85 ? 2.611 -29.513 -30.953 1.00 41.81 90 ASN C C 1
ATOM 4080 O O . ASN C 1 85 ? 1.857 -29.650 -29.982 1.00 40.87 90 ASN C O 1
ATOM 4085 N N . ALA C 1 86 ? 2.483 -28.508 -31.816 1.00 41.82 91 ALA C N 1
ATOM 4086 C CA . ALA C 1 86 ? 1.418 -27.520 -31.646 1.00 40.03 91 ALA C CA 1
ATOM 4087 C C . ALA C 1 86 ? 0.080 -28.185 -31.931 1.00 40.80 91 ALA C C 1
ATOM 4088 O O . ALA C 1 86 ? -0.037 -29.030 -32.826 1.00 40.99 91 ALA C O 1
ATOM 4090 N N . ARG C 1 87 ? -0.938 -27.809 -31.174 1.00 41.43 92 ARG C N 1
ATOM 4091 C CA . ARG C 1 87 ? -2.245 -28.397 -31.382 1.00 43.31 92 ARG C CA 1
ATOM 4092 C C . ARG C 1 87 ? -2.826 -28.092 -32.757 1.00 43.98 92 ARG C C 1
ATOM 4093 O O . ARG C 1 87 ? -3.590 -28.892 -33.299 1.00 44.42 92 ARG C O 1
ATOM 4101 N N . VAL C 1 88 ? -2.446 -26.953 -33.331 1.00 43.09 93 VAL C N 1
ATOM 4102 C CA . VAL C 1 88 ? -2.944 -26.560 -34.644 1.00 41.69 93 VAL C CA 1
ATOM 4103 C C . VAL C 1 88 ? -2.516 -27.578 -35.702 1.00 41.31 93 VAL C C 1
ATOM 4104 O O . VAL C 1 88 ? -3.015 -27.560 -36.826 1.00 41.07 93 VAL C O 1
ATOM 4108 N N . LEU C 1 89 ? -1.594 -28.466 -35.333 1.00 41.22 94 LEU C N 1
ATOM 4109 C CA . LEU C 1 89 ? -1.118 -29.489 -36.262 1.00 42.09 94 LEU C CA 1
ATOM 4110 C C . LEU C 1 89 ? -1.754 -30.851 -35.990 1.00 42.30 94 LEU C C 1
ATOM 4111 O O . LEU C 1 89 ? -1.387 -31.832 -36.628 1.00 42.58 94 LEU C O 1
ATOM 4116 N N . ASN C 1 90 ? -2.699 -30.926 -35.052 1.00 43.98 95 ASN C N 1
ATOM 4117 C CA . ASN C 1 90 ? -3.317 -32.218 -34.767 1.00 45.45 95 ASN C CA 1
ATOM 4118 C C . ASN C 1 90 ? -4.222 -32.649 -35.906 1.00 46.98 95 ASN C C 1
ATOM 4119 O O . ASN C 1 90 ? -4.296 -31.977 -36.932 1.00 48.75 95 ASN C O 1
ATOM 4124 N N . LYS C 1 91 ? -4.926 -33.758 -35.732 1.00 48.93 96 LYS C N 1
ATOM 4125 C CA . LYS C 1 91 ? -5.799 -34.232 -36.789 1.00 49.26 96 LYS C CA 1
ATOM 4126 C C . LYS C 1 91 ? -7.267 -33.883 -36.733 1.00 49.66 96 LYS C C 1
ATOM 4127 O O . LYS C 1 91 ? -8.062 -34.477 -37.454 1.00 50.23 96 LYS C O 1
ATOM 4133 N N . ASP C 1 92 ? -7.642 -32.917 -35.904 1.00 49.54 97 ASP C N 1
ATOM 4134 C CA . ASP C 1 92 ? -9.047 -32.538 -35.821 1.00 49.61 97 ASP C CA 1
ATOM 4135 C C . ASP C 1 92 ? -9.501 -31.867 -37.115 1.00 48.99 97 ASP C C 1
ATOM 4136 O O . ASP C 1 92 ? -10.698 -31.767 -37.386 1.00 47.70 97 ASP C O 1
ATOM 4141 N N . ALA C 1 93 ? -8.548 -31.387 -37.907 1.00 47.90 98 ALA C N 1
ATOM 4142 C CA . ALA C 1 93 ? -8.887 -30.727 -39.159 1.00 46.21 98 ALA C CA 1
ATOM 4143 C C . ALA C 1 93 ? -7.686 -30.627 -40.062 1.00 46.47 98 ALA C C 1
ATOM 4144 O O . ALA C 1 93 ? -6.573 -30.964 -39.667 1.00 48.21 98 ALA C O 1
ATOM 4146 N N . LYS C 1 94 ? -7.919 -30.172 -41.288 1.00 46.71 99 LYS C N 1
ATOM 4147 C CA . LYS C 1 94 ? -6.844 -30.018 -42.258 1.00 46.59 99 LYS C CA 1
ATOM 4148 C C . LYS C 1 94 ? -6.057 -28.779 -41.879 1.00 44.89 99 LYS C C 1
ATOM 4149 O O . LYS C 1 94 ? -6.613 -27.817 -41.348 1.00 44.01 99 LYS C O 1
ATOM 4155 N N . THR C 1 95 ? -4.763 -28.791 -42.158 1.00 43.75 100 THR C N 1
ATOM 4156 C CA . THR C 1 95 ? -3.951 -27.641 -41.820 1.00 42.49 100 THR C CA 1
ATOM 4157 C C . THR C 1 95 ? -2.955 -27.276 -42.917 1.00 42.30 100 THR C C 1
ATOM 4158 O O . THR C 1 95 ? -2.340 -28.145 -43.546 1.00 40.77 100 THR C O 1
ATOM 4162 N N . ILE C 1 96 ? -2.825 -25.975 -43.149 1.00 41.52 101 ILE C N 1
ATOM 4163 C CA . ILE C 1 96 ? -1.912 -25.459 -44.153 1.00 42.17 101 ILE C CA 1
ATOM 4164 C C . ILE C 1 96 ? -0.996 -24.461 -43.465 1.00 42.88 101 ILE C C 1
ATOM 4165 O O . ILE C 1 96 ? -1.468 -23.565 -42.744 1.00 43.26 101 ILE C O 1
ATOM 4170 N N . ILE C 1 97 ? 0.306 -24.620 -43.670 1.00 41.60 102 ILE C N 1
ATOM 4171 C CA . ILE C 1 97 ? 1.266 -23.710 -43.073 1.00 41.91 102 ILE C CA 1
ATOM 4172 C C . ILE C 1 97 ? 1.831 -22.887 -44.235 1.00 43.01 102 ILE C C 1
ATOM 4173 O O . ILE C 1 97 ? 2.447 -23.444 -45.153 1.00 43.36 102 ILE C O 1
ATOM 4178 N N . ALA C 1 98 ? 1.604 -21.577 -44.215 1.00 41.91 103 ALA C N 1
ATOM 4179 C CA . ALA C 1 98 ? 2.109 -20.716 -45.277 1.00 41.31 103 ALA C CA 1
ATOM 4180 C C . ALA C 1 98 ? 3.432 -20.143 -44.804 1.00 41.39 103 ALA C C 1
ATOM 4181 O O . ALA C 1 98 ? 3.489 -19.431 -43.802 1.00 39.06 103 ALA C O 1
ATOM 4183 N N . THR C 1 99 ? 4.501 -20.476 -45.516 1.00 42.62 104 THR C N 1
ATOM 4184 C CA . THR C 1 99 ? 5.823 -19.985 -45.160 1.00 44.36 104 THR C CA 1
ATOM 4185 C C . THR C 1 99 ? 6.453 -19.322 -46.388 1.00 46.57 104 THR C C 1
ATOM 4186 O O . THR C 1 99 ? 5.832 -19.264 -47.455 1.00 46.66 104 THR C O 1
ATOM 4190 N N . THR C 1 100 ? 7.675 -18.818 -46.249 1.00 47.49 105 THR C N 1
ATOM 4191 C CA . THR C 1 100 ? 8.336 -18.168 -47.376 1.00 50.27 105 THR C CA 1
ATOM 4192 C C . THR C 1 100 ? 9.084 -19.166 -48.236 1.00 52.93 105 THR C C 1
ATOM 4193 O O . THR C 1 100 ? 9.251 -20.322 -47.858 1.00 52.81 105 THR C O 1
ATOM 4197 N N . GLU C 1 101 ? 9.546 -18.699 -49.391 1.00 56.46 106 GLU C N 1
ATOM 4198 C CA . GLU C 1 101 ? 10.286 -19.537 -50.325 1.00 59.08 106 GLU C CA 1
ATOM 4199 C C . GLU C 1 101 ? 11.747 -19.647 -49.910 1.00 59.84 106 GLU C C 1
ATOM 4200 O O . GLU C 1 101 ? 12.507 -20.423 -50.489 1.00 59.42 106 GLU C O 1
ATOM 4206 N N . ASP C 1 102 ? 12.141 -18.863 -48.912 1.00 61.28 107 ASP C N 1
ATOM 4207 C CA . ASP C 1 102 ? 13.518 -18.903 -48.436 1.00 63.25 107 ASP C CA 1
ATOM 4208 C C . ASP C 1 102 ? 13.732 -20.315 -47.910 1.00 64.89 107 ASP C C 1
ATOM 4209 O O . ASP C 1 102 ? 12.797 -20.938 -47.402 1.00 65.83 107 ASP C O 1
ATOM 4214 N N . THR C 1 103 ? 14.950 -20.827 -48.018 1.00 66.77 108 THR C N 1
ATOM 4215 C CA . THR C 1 103 ? 15.220 -22.173 -47.537 1.00 68.52 108 THR C CA 1
ATOM 4216 C C . THR C 1 103 ? 16.608 -22.408 -46.958 1.00 69.10 108 THR C C 1
ATOM 4217 O O . THR C 1 103 ? 17.536 -21.625 -47.155 1.00 70.38 108 THR C O 1
ATOM 4221 N N . ASN C 1 104 ? 16.708 -23.502 -46.213 1.00 69.61 109 ASN C N 1
ATOM 4222 C CA . ASN C 1 104 ? 17.924 -23.955 -45.557 1.00 69.52 109 ASN C CA 1
ATOM 4223 C C . ASN C 1 104 ? 17.673 -25.442 -45.312 1.00 69.84 109 ASN C C 1
ATOM 4224 O O . ASN C 1 104 ? 16.528 -25.892 -45.330 1.00 69.49 109 ASN C O 1
ATOM 4229 N N . GLU C 1 105 ? 18.735 -26.206 -45.089 1.00 70.46 110 GLU C N 1
ATOM 4230 C CA . GLU C 1 105 ? 18.597 -27.641 -44.851 1.00 70.49 110 GLU C CA 1
ATOM 4231 C C . GLU C 1 105 ? 17.644 -28.043 -43.724 1.00 68.76 110 GLU C C 1
ATOM 4232 O O . GLU C 1 105 ? 16.864 -28.981 -43.880 1.00 68.00 110 GLU C O 1
ATOM 4238 N N . GLU C 1 106 ? 17.704 -27.346 -42.595 1.00 67.15 111 GLU C N 1
ATOM 4239 C CA . GLU C 1 106 ? 16.829 -27.673 -41.478 1.00 65.42 111 GLU C CA 1
ATOM 4240 C C . GLU C 1 106 ? 15.358 -27.417 -41.803 1.00 62.74 111 GLU C C 1
ATOM 4241 O O . GLU C 1 106 ? 14.489 -28.200 -41.424 1.00 61.71 111 GLU C O 1
ATOM 4247 N N . LYS C 1 107 ? 15.079 -26.329 -42.513 1.00 59.93 112 LYS C N 1
ATOM 4248 C CA . LYS C 1 107 ? 13.706 -26.000 -42.870 1.00 57.52 112 LYS C CA 1
ATOM 4249 C C . LYS C 1 107 ? 13.116 -27.077 -43.765 1.00 56.17 112 LYS C C 1
ATOM 4250 O O . LYS C 1 107 ? 11.969 -27.479 -43.591 1.00 54.56 112 LYS C O 1
ATOM 4256 N N . GLU C 1 108 ? 13.899 -27.541 -44.732 1.00 56.20 113 GLU C N 1
ATOM 4257 C CA . GLU C 1 108 ? 13.412 -28.575 -45.637 1.00 57.04 113 GLU C CA 1
ATOM 4258 C C . GLU C 1 108 ? 13.085 -29.857 -44.878 1.00 55.67 113 GLU C C 1
ATOM 4259 O O . GLU C 1 108 ? 12.111 -30.540 -45.193 1.00 54.98 113 GLU C O 1
ATOM 4265 N N . LYS C 1 109 ? 13.892 -30.190 -43.877 1.00 54.54 114 LYS C N 1
ATOM 4266 C CA . LYS C 1 109 ? 13.633 -31.399 -43.107 1.00 53.29 114 LYS C CA 1
ATOM 4267 C C . LYS C 1 109 ? 12.354 -31.232 -42.302 1.00 51.96 114 LYS C C 1
ATOM 4268 O O . LYS C 1 109 ? 11.533 -32.144 -42.237 1.00 51.60 114 LYS C O 1
ATOM 4274 N N . LYS C 1 110 ? 12.174 -30.071 -41.684 1.00 49.80 115 LYS C N 1
ATOM 4275 C CA . LYS C 1 110 ? 10.967 -29.860 -40.903 1.00 47.72 115 LYS C CA 1
ATOM 4276 C C . LYS C 1 110 ? 9.750 -29.975 -41.816 1.00 48.63 115 LYS C C 1
ATOM 4277 O O . LYS C 1 110 ? 8.710 -30.494 -41.407 1.00 49.02 115 LYS C O 1
ATOM 4283 N N . ILE C 1 111 ? 9.871 -29.502 -43.053 1.00 48.54 116 ILE C N 1
ATOM 4284 C CA . ILE C 1 111 ? 8.741 -29.591 -43.966 1.00 49.62 116 ILE C CA 1
ATOM 4285 C C . ILE C 1 111 ? 8.405 -31.056 -44.232 1.00 50.31 116 ILE C C 1
ATOM 4286 O O . ILE C 1 111 ? 7.234 -31.424 -44.323 1.00 48.94 116 ILE C O 1
ATOM 4291 N N . LYS C 1 112 ? 9.427 -31.897 -44.358 1.00 52.07 117 LYS C N 1
ATOM 4292 C CA . LYS C 1 112 ? 9.182 -33.323 -44.611 1.00 52.31 117 LYS C CA 1
ATOM 4293 C C . LYS C 1 112 ? 8.402 -33.919 -43.440 1.00 52.01 117 LYS C C 1
ATOM 4294 O O . LYS C 1 112 ? 7.448 -34.670 -43.634 1.00 51.58 117 LYS C O 1
ATOM 4300 N N . ILE C 1 113 ? 8.810 -33.582 -42.222 1.00 50.59 118 ILE C N 1
ATOM 4301 C CA . ILE C 1 113 ? 8.138 -34.089 -41.035 1.00 49.24 118 ILE C CA 1
ATOM 4302 C C . ILE C 1 113 ? 6.687 -33.617 -40.997 1.00 50.73 118 ILE C C 1
ATOM 4303 O O . ILE C 1 113 ? 5.786 -34.393 -40.682 1.00 50.54 118 ILE C O 1
ATOM 4308 N N . LEU C 1 114 ? 6.456 -32.343 -41.306 1.00 51.26 119 LEU C N 1
ATOM 4309 C CA . LEU C 1 114 ? 5.097 -31.812 -41.294 1.00 50.41 119 LEU C CA 1
ATOM 4310 C C . LEU C 1 114 ? 4.225 -32.520 -42.314 1.00 51.52 119 LEU C C 1
ATOM 4311 O O . LEU C 1 114 ? 3.064 -32.836 -42.040 1.00 50.54 119 LEU C O 1
ATOM 4316 N N . GLU C 1 115 ? 4.780 -32.763 -43.498 1.00 52.16 120 GLU C N 1
ATOM 4317 C CA . GLU C 1 115 ? 4.017 -33.433 -44.538 1.00 53.98 120 GLU C CA 1
ATOM 4318 C C . GLU C 1 115 ? 3.697 -34.858 -44.120 1.00 54.30 120 GLU C C 1
ATOM 4319 O O . GLU C 1 115 ? 2.602 -35.365 -44.389 1.00 53.49 120 GLU C O 1
ATOM 4325 N N . ASP C 1 116 ? 4.643 -35.504 -43.442 1.00 54.95 121 ASP C N 1
ATOM 4326 C CA . ASP C 1 116 ? 4.416 -36.871 -42.998 1.00 53.51 121 ASP C CA 1
ATOM 4327 C C . ASP C 1 116 ? 3.245 -36.868 -42.032 1.00 53.74 121 ASP C C 1
ATOM 4328 O O . ASP C 1 116 ? 2.491 -37.830 -41.962 1.00 56.62 121 ASP C O 1
ATOM 4341 N N . GLY C 1 118 ? 0.721 -35.157 -42.331 1.00 49.50 123 GLY C N 1
ATOM 4342 C CA . GLY C 1 118 ? -0.487 -34.771 -43.044 1.00 48.74 123 GLY C CA 1
ATOM 4343 C C . GLY C 1 118 ? -0.721 -33.271 -43.129 1.00 49.51 123 GLY C C 1
ATOM 4344 O O . GLY C 1 118 ? -1.826 -32.816 -43.442 1.00 48.91 123 GLY C O 1
ATOM 4345 N N . VAL C 1 119 ? 0.312 -32.488 -42.839 1.00 48.87 124 VAL C N 1
ATOM 4346 C CA . VAL C 1 119 ? 0.179 -31.048 -42.898 1.00 46.82 124 VAL C CA 1
ATOM 4347 C C . VAL C 1 119 ? 0.700 -30.561 -44.243 1.00 47.49 124 VAL C C 1
ATOM 4348 O O . VAL C 1 119 ? 1.747 -31.014 -44.726 1.00 47.67 124 VAL C O 1
ATOM 4352 N N . GLU C 1 120 ? -0.043 -29.660 -44.869 1.00 47.08 125 GLU C N 1
ATOM 4353 C CA . GLU C 1 120 ? 0.386 -29.137 -46.157 1.00 48.13 125 GLU C CA 1
ATOM 4354 C C . GLU C 1 120 ? 1.188 -27.859 -45.954 1.00 46.71 125 GLU C C 1
ATOM 4355 O O . GLU C 1 120 ? 0.804 -26.993 -45.163 1.00 45.29 125 GLU C O 1
ATOM 4361 N N . VAL C 1 121 ? 2.303 -27.747 -46.663 1.00 46.35 126 VAL C N 1
ATOM 4362 C CA . VAL C 1 121 ? 3.141 -26.567 -46.552 1.00 47.46 126 VAL C CA 1
ATOM 4363 C C . VAL C 1 121 ? 3.180 -25.806 -47.872 1.00 49.81 126 VAL C C 1
ATOM 4364 O O . VAL C 1 121 ? 3.573 -26.345 -48.911 1.00 51.39 126 VAL C O 1
ATOM 4368 N N . VAL C 1 122 ? 2.764 -24.547 -47.818 1.00 51.14 127 VAL C N 1
ATOM 4369 C CA . VAL C 1 122 ? 2.735 -23.677 -48.988 1.00 52.03 127 VAL C CA 1
ATOM 4370 C C . VAL C 1 122 ? 3.831 -22.623 -48.890 1.00 52.41 127 VAL C C 1
ATOM 4371 O O . VAL C 1 122 ? 3.907 -21.895 -47.898 1.00 52.51 127 VAL C O 1
ATOM 4375 N N . LYS C 1 123 ? 4.685 -22.554 -49.909 1.00 54.12 128 LYS C N 1
ATOM 4376 C CA . LYS C 1 123 ? 5.773 -21.579 -49.936 1.00 55.41 128 LYS C CA 1
ATOM 4377 C C . LYS C 1 123 ? 5.292 -20.393 -50.765 1.00 56.86 128 LYS C C 1
ATOM 4378 O O . LYS C 1 123 ? 4.863 -20.552 -51.905 1.00 58.19 128 LYS C O 1
ATOM 4384 N N . CYS C 1 124 ? 5.368 -19.196 -50.198 1.00 58.32 129 CYS C N 1
ATOM 4385 C CA . CYS C 1 124 ? 4.910 -18.032 -50.923 1.00 58.84 129 CYS C CA 1
ATOM 4386 C C . CYS C 1 124 ? 5.481 -16.703 -50.432 1.00 58.02 129 CYS C C 1
ATOM 4387 O O . CYS C 1 124 ? 5.038 -16.165 -49.414 1.00 57.45 129 CYS C O 1
ATOM 4390 N N . GLY C 1 125 ? 6.455 -16.176 -51.170 1.00 56.98 130 GLY C N 1
ATOM 4391 C CA . GLY C 1 125 ? 7.071 -14.914 -50.806 1.00 55.66 130 GLY C CA 1
ATOM 4392 C C . GLY C 1 125 ? 8.495 -15.038 -50.301 1.00 56.00 130 GLY C C 1
ATOM 4393 O O . GLY C 1 125 ? 8.995 -16.141 -50.097 1.00 56.03 130 GLY C O 1
ATOM 4394 N N . ARG C 1 126 ? 9.154 -13.896 -50.114 1.00 56.25 131 ARG C N 1
ATOM 4395 C CA . ARG C 1 126 ? 10.532 -13.847 -49.624 1.00 56.03 131 ARG C CA 1
ATOM 4396 C C . ARG C 1 126 ? 10.590 -12.936 -48.409 1.00 55.12 131 ARG C C 1
ATOM 4397 O O . ARG C 1 126 ? 9.948 -11.889 -48.381 1.00 55.03 131 ARG C O 1
ATOM 4405 N N . GLY C 1 127 ? 11.366 -13.332 -47.407 1.00 54.68 132 GLY C N 1
ATOM 4406 C CA . GLY C 1 127 ? 11.483 -12.528 -46.206 1.00 53.45 132 GLY C CA 1
ATOM 4407 C C . GLY C 1 127 ? 10.260 -12.665 -45.322 1.00 53.54 132 GLY C C 1
ATOM 4408 O O . GLY C 1 127 ? 10.362 -13.012 -44.145 1.00 53.03 132 GLY C O 1
ATOM 4409 N N . LYS C 1 128 ? 9.097 -12.367 -45.884 1.00 52.13 133 LYS C N 1
ATOM 4410 C CA . LYS C 1 128 ? 7.850 -12.466 -45.149 1.00 52.33 133 LYS C CA 1
ATOM 4411 C C . LYS C 1 128 ? 6.877 -13.103 -46.138 1.00 51.38 133 LYS C C 1
ATOM 4412 O O . LYS C 1 128 ? 7.119 -13.090 -47.343 1.00 52.63 133 LYS C O 1
ATOM 4418 N N . VAL C 1 129 ? 5.791 -13.676 -45.647 1.00 49.59 134 VAL C N 1
ATOM 4419 C CA . VAL C 1 129 ? 4.836 -14.297 -46.548 1.00 48.10 134 VAL C CA 1
ATOM 4420 C C . VAL C 1 129 ? 4.107 -13.243 -47.375 1.00 47.84 134 VAL C C 1
ATOM 4421 O O . VAL C 1 129 ? 3.698 -12.205 -46.856 1.00 46.05 134 VAL C O 1
ATOM 4425 N N . ASP C 1 130 ? 3.974 -13.509 -48.670 1.00 47.79 135 ASP C N 1
ATOM 4426 C CA . ASP C 1 130 ? 3.292 -12.593 -49.564 1.00 48.22 135 ASP C CA 1
ATOM 4427 C C . ASP C 1 130 ? 1.803 -12.931 -49.460 1.00 47.92 135 ASP C C 1
ATOM 4428 O O . ASP C 1 130 ? 1.300 -13.852 -50.105 1.00 47.40 135 ASP C O 1
ATOM 4433 N N . LEU C 1 131 ? 1.103 -12.171 -48.629 1.00 47.68 136 LEU C N 1
ATOM 4434 C CA . LEU C 1 131 ? -0.317 -12.379 -48.416 1.00 48.93 136 LEU C CA 1
ATOM 4435 C C . LEU C 1 131 ? -1.210 -12.350 -49.659 1.00 51.21 136 LEU C C 1
ATOM 4436 O O . LEU C 1 131 ? -2.140 -13.164 -49.769 1.00 51.94 136 LEU C O 1
ATOM 4441 N N . LYS C 1 132 ? -0.940 -11.442 -50.599 1.00 53.36 137 LYS C N 1
ATOM 4442 C CA . LYS C 1 132 ? -1.754 -11.364 -51.814 1.00 54.51 137 LYS C CA 1
ATOM 4443 C C . LYS C 1 132 ? -1.664 -12.663 -52.597 1.00 54.46 137 LYS C C 1
ATOM 4444 O O . LYS C 1 132 ? -2.682 -13.230 -52.998 1.00 55.04 137 LYS C O 1
ATOM 4450 N N . LYS C 1 133 ? -0.442 -13.132 -52.820 1.00 55.24 138 LYS C N 1
ATOM 4451 C CA . LYS C 1 133 ? -0.245 -14.373 -53.557 1.00 56.56 138 LYS C CA 1
ATOM 4452 C C . LYS C 1 133 ? -0.885 -15.539 -52.806 1.00 57.29 138 LYS C C 1
ATOM 4453 O O . LYS C 1 133 ? -1.494 -16.425 -53.420 1.00 59.48 138 LYS C O 1
ATOM 4459 N N . LEU C 1 134 ? -0.756 -15.533 -51.478 1.00 54.75 139 LEU C N 1
ATOM 4460 C CA . LEU C 1 134 ? -1.324 -16.593 -50.657 1.00 52.90 139 LEU C CA 1
ATOM 4461 C C . LEU C 1 134 ? -2.828 -16.679 -50.874 1.00 52.84 139 LEU C C 1
ATOM 4462 O O . LEU C 1 134 ? -3.391 -17.771 -50.958 1.00 52.42 139 LEU C O 1
ATOM 4475 N N . ASP C 1 136 ? -4.450 -16.051 -53.500 1.00 56.15 141 ASP C N 1
ATOM 4476 C CA . ASP C 1 136 ? -4.721 -16.700 -54.785 1.00 57.71 141 ASP C CA 1
ATOM 4477 C C . ASP C 1 136 ? -4.653 -18.206 -54.613 1.00 56.90 141 ASP C C 1
ATOM 4478 O O . ASP C 1 136 ? -5.536 -18.948 -55.056 1.00 57.67 141 ASP C O 1
ATOM 4483 N N . ILE C 1 137 ? -3.580 -18.647 -53.973 1.00 55.05 142 ILE C N 1
ATOM 4484 C CA . ILE C 1 137 ? -3.355 -20.058 -53.719 1.00 53.69 142 ILE C CA 1
ATOM 4485 C C . ILE C 1 137 ? -4.506 -20.673 -52.931 1.00 53.68 142 ILE C C 1
ATOM 4486 O O . ILE C 1 137 ? -5.003 -21.742 -53.281 1.00 54.78 142 ILE C O 1
ATOM 4491 N N . LEU C 1 138 ? -4.945 -19.987 -51.881 1.00 53.18 143 LEU C N 1
ATOM 4492 C CA . LEU C 1 138 ? -6.034 -20.498 -51.068 1.00 53.96 143 LEU C CA 1
ATOM 4493 C C . LEU C 1 138 ? -7.340 -20.555 -51.844 1.00 55.58 143 LEU C C 1
ATOM 4494 O O . LEU C 1 138 ? -8.147 -21.479 -51.663 1.00 55.39 143 LEU C O 1
ATOM 4499 N N . TYR C 1 139 ? -7.546 -19.569 -52.710 1.00 56.83 144 TYR C N 1
ATOM 4500 C CA . TYR C 1 139 ? -8.756 -19.518 -53.513 1.00 58.49 144 TYR C CA 1
ATOM 4501 C C . TYR C 1 139 ? -8.800 -20.729 -54.445 1.00 59.10 144 TYR C C 1
ATOM 4502 O O . TYR C 1 139 ? -9.823 -21.410 -54.550 1.00 58.95 144 TYR C O 1
ATOM 4511 N N . ASP C 1 140 ? -7.681 -21.002 -55.110 1.00 59.69 145 ASP C N 1
ATOM 4512 C CA . ASP C 1 140 ? -7.605 -22.132 -56.023 1.00 61.82 145 ASP C CA 1
ATOM 4513 C C . ASP C 1 140 ? -7.836 -23.456 -55.313 1.00 62.22 145 ASP C C 1
ATOM 4514 O O . ASP C 1 140 ? -8.152 -24.458 -55.952 1.00 63.74 145 ASP C O 1
ATOM 4519 N N . LYS C 1 141 ? -7.673 -23.468 -53.994 1.00 61.45 146 LYS C N 1
ATOM 4520 C CA . LYS C 1 141 ? -7.875 -24.694 -53.232 1.00 60.12 146 LYS C CA 1
ATOM 4521 C C . LYS C 1 141 ? -9.337 -24.858 -52.858 1.00 59.22 146 LYS C C 1
ATOM 4522 O O . LYS C 1 141 ? -9.719 -25.848 -52.241 1.00 60.67 146 LYS C O 1
ATOM 4528 N N . GLY C 1 142 ? -10.156 -23.882 -53.228 1.00 57.64 147 GLY C N 1
ATOM 4529 C CA . GLY C 1 142 ? -11.567 -23.968 -52.911 1.00 57.45 147 GLY C CA 1
ATOM 4530 C C . GLY C 1 142 ? -11.960 -23.230 -51.650 1.00 57.52 147 GLY C C 1
ATOM 4531 O O . GLY C 1 142 ? -13.125 -23.255 -51.246 1.00 58.38 147 GLY C O 1
ATOM 4532 N N . ILE C 1 143 ? -10.995 -22.573 -51.020 1.00 56.89 148 ILE C N 1
ATOM 4533 C CA . ILE C 1 143 ? -11.264 -21.829 -49.798 1.00 56.40 148 ILE C CA 1
ATOM 4534 C C . ILE C 1 143 ? -11.749 -20.447 -50.215 1.00 56.52 148 ILE C C 1
ATOM 4535 O O . ILE C 1 143 ? -10.944 -19.602 -50.598 1.00 57.20 148 ILE C O 1
ATOM 4540 N N . LYS C 1 144 ? -13.054 -20.209 -50.146 1.00 56.50 149 LYS C N 1
ATOM 4541 C CA . LYS C 1 144 ? -13.565 -18.909 -50.543 1.00 57.54 149 LYS C CA 1
ATOM 4542 C C . LYS C 1 144 ? -13.958 -17.959 -49.431 1.00 56.55 149 LYS C C 1
ATOM 4543 O O . LYS C 1 144 ? -14.261 -16.794 -49.689 1.00 57.49 149 LYS C O 1
ATOM 4549 N N . SER C 1 145 ? -13.962 -18.444 -48.198 1.00 54.10 150 SER C N 1
ATOM 4550 C CA . SER C 1 145 ? -14.307 -17.592 -47.069 1.00 52.07 150 SER C CA 1
ATOM 4551 C C . SER C 1 145 ? -13.320 -17.969 -45.973 1.00 51.02 150 SER C C 1
ATOM 4552 O O . SER C 1 145 ? -13.067 -19.150 -45.727 1.00 51.00 150 SER C O 1
ATOM 4555 N N . ILE C 1 146 ? -12.752 -16.957 -45.331 1.00 48.53 151 ILE C N 1
ATOM 4556 C CA . ILE C 1 146 ? -11.787 -17.176 -44.271 1.00 44.75 151 ILE C CA 1
ATOM 4557 C C . ILE C 1 146 ? -12.017 -16.283 -43.071 1.00 44.71 151 ILE C C 1
ATOM 4558 O O . ILE C 1 146 ? -12.240 -15.081 -43.214 1.00 44.35 151 ILE C O 1
ATOM 4563 N N . LEU C 1 147 ? -11.976 -16.880 -41.885 1.00 44.01 152 LEU C N 1
ATOM 4564 C CA . LEU C 1 147 ? -12.160 -16.121 -40.662 1.00 43.51 152 LEU C CA 1
ATOM 4565 C C . LEU C 1 147 ? -10.730 -15.836 -40.222 1.00 43.60 152 LEU C C 1
ATOM 4566 O O . LEU C 1 147 ? -9.964 -16.755 -39.926 1.00 43.00 152 LEU C O 1
ATOM 4571 N N . LEU C 1 148 ? -10.348 -14.565 -40.228 1.00 44.01 153 LEU C N 1
ATOM 4572 C CA . LEU C 1 148 ? -9.002 -14.177 -39.818 1.00 44.48 153 LEU C CA 1
ATOM 4573 C C . LEU C 1 148 ? -9.058 -13.851 -38.325 1.00 46.34 153 LEU C C 1
ATOM 4574 O O . LEU C 1 148 ? -9.755 -12.921 -37.920 1.00 45.60 153 LEU C O 1
ATOM 4579 N N . GLU C 1 149 ? -8.361 -14.615 -37.498 1.00 48.65 154 GLU C N 1
ATOM 4580 C CA . GLU C 1 149 ? -8.377 -14.359 -36.062 1.00 52.60 154 GLU C CA 1
ATOM 4581 C C . GLU C 1 149 ? -7.148 -13.619 -35.556 1.00 52.12 154 GLU C C 1
ATOM 4582 O O . GLU C 1 149 ? -6.998 -13.358 -34.374 1.00 55.03 154 GLU C O 1
ATOM 4588 N N . GLY C 1 150 ? -6.272 -13.258 -36.484 1.00 50.72 155 GLY C N 1
ATOM 4589 C CA . GLY C 1 150 ? -5.061 -12.531 -36.137 1.00 48.13 155 GLY C CA 1
ATOM 4590 C C . GLY C 1 150 ? -3.792 -13.292 -35.777 1.00 47.04 155 GLY C C 1
ATOM 4591 O O . GLY C 1 150 ? -3.468 -14.339 -36.327 1.00 48.24 155 GLY C O 1
ATOM 4592 N N . GLY C 1 151 ? -3.052 -12.783 -34.796 1.00 45.29 156 GLY C N 1
ATOM 4593 C CA . GLY C 1 151 ? -3.427 -11.584 -34.105 1.00 43.78 156 GLY C CA 1
ATOM 4594 C C . GLY C 1 151 ? -2.926 -10.284 -34.697 1.00 44.39 156 GLY C C 1
ATOM 4595 O O . GLY C 1 151 ? -2.855 -10.073 -35.913 1.00 43.82 156 GLY C O 1
ATOM 4596 N N . GLY C 1 152 ? -2.624 -9.392 -33.771 1.00 43.50 157 GLY C N 1
ATOM 4597 C CA . GLY C 1 152 ? -2.141 -8.059 -34.070 1.00 41.31 157 GLY C CA 1
ATOM 4598 C C . GLY C 1 152 ? -1.191 -7.799 -35.221 1.00 42.25 157 GLY C C 1
ATOM 4599 O O . GLY C 1 152 ? -1.385 -6.856 -35.976 1.00 41.04 157 GLY C O 1
ATOM 4600 N N . THR C 1 153 ? -0.129 -8.580 -35.337 1.00 40.79 158 THR C N 1
ATOM 4601 C CA . THR C 1 153 ? 0.820 -8.388 -36.411 1.00 41.32 158 THR C CA 1
ATOM 4602 C C . THR C 1 153 ? 0.288 -8.860 -37.751 1.00 42.58 158 THR C C 1
ATOM 4603 O O . THR C 1 153 ? 0.463 -8.182 -38.771 1.00 43.22 158 THR C O 1
ATOM 4607 N N . LEU C 1 154 ? -0.369 -10.005 -37.764 1.00 40.99 159 LEU C N 1
ATOM 4608 C CA . LEU C 1 154 ? -0.914 -10.521 -39.006 1.00 40.44 159 LEU C CA 1
ATOM 4609 C C . LEU C 1 154 ? -2.040 -9.593 -39.473 1.00 40.27 159 LEU C C 1
ATOM 4610 O O . LEU C 1 154 ? -2.176 -9.334 -40.661 1.00 37.59 159 LEU C O 1
ATOM 4615 N N . ASN C 1 155 ? -2.850 -9.097 -38.540 1.00 39.56 160 ASN C N 1
ATOM 4616 C CA . ASN C 1 155 ? -3.939 -8.212 -38.913 1.00 39.27 160 ASN C CA 1
ATOM 4617 C C . ASN C 1 155 ? -3.363 -7.001 -39.633 1.00 41.57 160 ASN C C 1
ATOM 4618 O O . ASN C 1 155 ? -3.915 -6.551 -40.638 1.00 42.15 160 ASN C O 1
ATOM 4623 N N . TRP C 1 156 ? -2.258 -6.455 -39.127 1.00 42.09 161 TRP C N 1
ATOM 4624 C CA . TRP C 1 156 ? -1.668 -5.297 -39.789 1.00 41.81 161 TRP C CA 1
ATOM 4625 C C . TRP C 1 156 ? -1.316 -5.690 -41.225 1.00 42.47 161 TRP C C 1
ATOM 4626 O O . TRP C 1 156 ? -1.651 -4.978 -42.170 1.00 42.74 161 TRP C O 1
ATOM 4637 N N . GLY C 1 157 ? -0.650 -6.827 -41.385 1.00 41.54 162 GLY C N 1
ATOM 4638 C CA . GLY C 1 157 ? -0.282 -7.274 -42.712 1.00 42.62 162 GLY C CA 1
ATOM 4639 C C . GLY C 1 157 ? -1.472 -7.402 -43.650 1.00 45.44 162 GLY C C 1
ATOM 4640 O O . GLY C 1 157 ? -1.379 -7.020 -44.819 1.00 47.33 162 GLY C O 1
ATOM 4649 N N . PHE C 1 159 ? -4.575 -5.895 -43.306 1.00 46.69 164 PHE C N 1
ATOM 4650 C CA . PHE C 1 159 ? -5.187 -4.592 -43.533 1.00 47.14 164 PHE C CA 1
ATOM 4651 C C . PHE C 1 159 ? -4.331 -3.725 -44.449 1.00 48.86 164 PHE C C 1
ATOM 4652 O O . PHE C 1 159 ? -4.852 -2.997 -45.289 1.00 49.18 164 PHE C O 1
ATOM 4660 N N . LYS C 1 160 ? -3.016 -3.812 -44.292 1.00 50.38 165 LYS C N 1
ATOM 4661 C CA . LYS C 1 160 ? -2.113 -3.028 -45.115 1.00 51.29 165 LYS C CA 1
ATOM 4662 C C . LYS C 1 160 ? -2.295 -3.359 -46.591 1.00 51.31 165 LYS C C 1
ATOM 4663 O O . LYS C 1 160 ? -2.231 -2.474 -47.430 1.00 51.88 165 LYS C O 1
ATOM 4669 N N . GLU C 1 161 ? -2.520 -4.628 -46.910 1.00 51.67 166 GLU C N 1
ATOM 4670 C CA . GLU C 1 161 ? -2.707 -5.035 -48.301 1.00 50.73 166 GLU C CA 1
ATOM 4671 C C . GLU C 1 161 ? -4.172 -4.937 -48.711 1.00 49.64 166 GLU C C 1
ATOM 4672 O O . GLU C 1 161 ? -4.543 -5.356 -49.804 1.00 49.07 166 GLU C O 1
ATOM 4678 N N . GLY C 1 162 ? -5.003 -4.390 -47.830 1.00 48.32 167 GLY C N 1
ATOM 4679 C CA . GLY C 1 162 ? -6.419 -4.256 -48.128 1.00 47.23 167 GLY C CA 1
ATOM 4680 C C . GLY C 1 162 ? -7.103 -5.573 -48.462 1.00 48.49 167 GLY C C 1
ATOM 4681 O O . GLY C 1 162 ? -7.938 -5.631 -49.360 1.00 49.14 167 GLY C O 1
ATOM 4682 N N . LEU C 1 163 ? -6.772 -6.631 -47.729 1.00 48.32 168 LEU C N 1
ATOM 4683 C CA . LEU C 1 163 ? -7.366 -7.938 -47.975 1.00 47.71 168 LEU C CA 1
ATOM 4684 C C . LEU C 1 163 ? -8.550 -8.285 -47.076 1.00 47.11 168 LEU C C 1
ATOM 4685 O O . LEU C 1 163 ? -9.145 -9.341 -47.235 1.00 50.14 168 LEU C O 1
ATOM 4690 N N . VAL C 1 164 ? -8.893 -7.410 -46.139 1.00 45.31 169 VAL C N 1
ATOM 4691 C CA . VAL C 1 164 ? -10.011 -7.664 -45.237 1.00 45.43 169 VAL C CA 1
ATOM 4692 C C . VAL C 1 164 ? -11.320 -7.078 -45.775 1.00 46.47 169 VAL C C 1
ATOM 4693 O O . VAL C 1 164 ? -11.381 -5.896 -46.101 1.00 46.94 169 VAL C O 1
ATOM 4697 N N . ASP C 1 165 ? -12.370 -7.896 -45.845 1.00 47.71 170 ASP C N 1
ATOM 4698 C CA . ASP C 1 165 ? -13.667 -7.435 -46.349 1.00 48.27 170 ASP C CA 1
ATOM 4699 C C . ASP C 1 165 ? -14.582 -6.893 -45.260 1.00 48.97 170 ASP C C 1
ATOM 4700 O O . ASP C 1 165 ? -15.207 -5.849 -45.443 1.00 48.91 170 ASP C O 1
ATOM 4705 N N . GLU C 1 166 ? -14.695 -7.596 -44.138 1.00 49.19 171 GLU C N 1
ATOM 4706 C CA . GLU C 1 166 ? -15.550 -7.094 -43.076 1.00 49.11 171 GLU C CA 1
ATOM 4707 C C . GLU C 1 166 ? -14.930 -7.363 -41.711 1.00 48.21 171 GLU C C 1
ATOM 4708 O O . GLU C 1 166 ? -14.016 -8.179 -41.573 1.00 47.22 171 GLU C O 1
ATOM 4714 N N . VAL C 1 167 ? -15.433 -6.667 -40.704 1.00 46.67 172 VAL C N 1
ATOM 4715 C CA . VAL C 1 167 ? -14.924 -6.808 -39.361 1.00 45.20 172 VAL C CA 1
ATOM 4716 C C . VAL C 1 167 ? -15.975 -6.916 -38.270 1.00 46.24 172 VAL C C 1
ATOM 4717 O O . VAL C 1 167 ? -16.987 -6.215 -38.285 1.00 47.02 172 VAL C O 1
ATOM 4721 N N . SER C 1 168 ? -15.731 -7.809 -37.321 1.00 46.60 173 SER C N 1
ATOM 4722 C CA . SER C 1 168 ? -16.644 -7.999 -36.201 1.00 46.39 173 SER C CA 1
ATOM 4723 C C . SER C 1 168 ? -15.721 -7.955 -34.979 1.00 45.18 173 SER C C 1
ATOM 4724 O O . SER C 1 168 ? -14.706 -8.647 -34.913 1.00 44.48 173 SER C O 1
ATOM 4727 N N . VAL C 1 169 ? -16.064 -7.103 -34.030 1.00 45.36 174 VAL C N 1
ATOM 4728 C CA . VAL C 1 169 ? -15.275 -6.958 -32.829 1.00 45.27 174 VAL C CA 1
ATOM 4729 C C . VAL C 1 169 ? -16.102 -7.066 -31.565 1.00 45.68 174 VAL C C 1
ATOM 4730 O O . VAL C 1 169 ? -17.164 -6.456 -31.447 1.00 47.57 174 VAL C O 1
ATOM 4734 N N . TYR C 1 170 ? -15.626 -7.867 -30.625 1.00 44.37 175 TYR C N 1
ATOM 4735 C CA . TYR C 1 170 ? -16.330 -8.021 -29.369 1.00 43.09 175 TYR C CA 1
ATOM 4736 C C . TYR C 1 170 ? -15.498 -7.189 -28.398 1.00 43.15 175 TYR C C 1
ATOM 4737 O O . TYR C 1 170 ? -14.293 -7.422 -28.256 1.00 42.95 175 TYR C O 1
ATOM 4746 N N . ILE C 1 171 ? -16.123 -6.216 -27.745 1.00 43.53 176 ILE C N 1
ATOM 4747 C CA . ILE C 1 171 ? -15.402 -5.373 -26.800 1.00 44.00 176 ILE C CA 1
ATOM 4748 C C . ILE C 1 171 ? -15.788 -5.733 -25.378 1.00 45.36 176 ILE C C 1
ATOM 4749 O O . ILE C 1 171 ? -16.951 -5.607 -24.988 1.00 45.75 176 ILE C O 1
ATOM 4754 N N . ALA C 1 172 ? -14.806 -6.182 -24.605 1.00 45.10 177 ALA C N 1
ATOM 4755 C CA . ALA C 1 172 ? -15.040 -6.559 -23.222 1.00 44.96 177 ALA C CA 1
ATOM 4756 C C . ALA C 1 172 ? -15.035 -5.315 -22.331 1.00 46.63 177 ALA C C 1
ATOM 4757 O O . ALA C 1 172 ? -14.303 -4.354 -22.576 1.00 45.67 177 ALA C O 1
ATOM 4759 N N . PRO C 1 173 ? -15.857 -5.324 -21.276 1.00 47.81 178 PRO C N 1
ATOM 4760 C CA . PRO C 1 173 ? -15.937 -4.185 -20.361 1.00 48.10 178 PRO C CA 1
ATOM 4761 C C . PRO C 1 173 ? -14.751 -4.107 -19.404 1.00 48.50 178 PRO C C 1
ATOM 4762 O O . PRO C 1 173 ? -14.933 -4.125 -18.185 1.00 48.56 178 PRO C O 1
ATOM 4766 N N . LYS C 1 174 ? -13.541 -4.037 -19.948 1.00 48.12 179 LYS C N 1
ATOM 4767 C CA . LYS C 1 174 ? -12.358 -3.950 -19.103 1.00 48.26 179 LYS C CA 1
ATOM 4768 C C . LYS C 1 174 ? -11.199 -3.199 -19.760 1.00 47.41 179 LYS C C 1
ATOM 4769 O O . LYS C 1 174 ? -11.181 -2.990 -20.977 1.00 48.09 179 LYS C O 1
ATOM 4775 N N . ILE C 1 175 ? -10.240 -2.783 -18.942 1.00 45.42 180 ILE C N 1
ATOM 4776 C CA . ILE C 1 175 ? -9.078 -2.052 -19.423 1.00 43.92 180 ILE C CA 1
ATOM 4777 C C . ILE C 1 175 ? -7.784 -2.686 -18.914 1.00 44.42 180 ILE C C 1
ATOM 4778 O O . ILE C 1 175 ? -7.618 -2.883 -17.706 1.00 44.90 180 ILE C O 1
ATOM 4783 N N . PHE C 1 176 ? -6.875 -2.996 -19.837 1.00 42.70 181 PHE C N 1
ATOM 4784 C CA . PHE C 1 176 ? -5.590 -3.612 -19.495 1.00 42.70 181 PHE C CA 1
ATOM 4785 C C . PHE C 1 176 ? -4.436 -2.627 -19.367 1.00 43.74 181 PHE C C 1
ATOM 4786 O O . PHE C 1 176 ? -3.614 -2.739 -18.449 1.00 44.33 181 PHE C O 1
ATOM 4794 N N . GLY C 1 177 ? -4.361 -1.686 -20.308 1.00 43.51 182 GLY C N 1
ATOM 4795 C CA . GLY C 1 177 ? -3.297 -0.698 -20.294 1.00 42.00 182 GLY C CA 1
ATOM 4796 C C . GLY C 1 177 ? -2.033 -1.345 -20.837 1.00 43.20 182 GLY C C 1
ATOM 4797 O O . GLY C 1 177 ? -2.066 -2.496 -21.281 1.00 43.18 182 GLY C O 1
ATOM 4798 N N . GLY C 1 178 ? -0.922 -0.613 -20.831 1.00 42.58 183 GLY C N 1
ATOM 4799 C CA . GLY C 1 178 ? 0.323 -1.165 -21.326 1.00 43.36 183 GLY C CA 1
ATOM 4800 C C . GLY C 1 178 ? 0.703 -0.842 -22.755 1.00 45.11 183 GLY C C 1
ATOM 4801 O O . GLY C 1 178 ? 0.101 -1.355 -23.689 1.00 46.30 183 GLY C O 1
ATOM 4802 N N . LYS C 1 179 ? 1.715 0.002 -22.927 1.00 46.11 184 LYS C N 1
ATOM 4803 C CA . LYS C 1 179 ? 2.172 0.384 -24.258 1.00 47.11 184 LYS C CA 1
ATOM 4804 C C . LYS C 1 179 ? 2.791 -0.794 -24.999 1.00 47.08 184 LYS C C 1
ATOM 4805 O O . LYS C 1 179 ? 2.956 -0.748 -26.215 1.00 46.38 184 LYS C O 1
ATOM 4811 N N . GLU C 1 180 ? 3.107 -1.862 -24.271 1.00 48.41 185 GLU C N 1
ATOM 4812 C CA . GLU C 1 180 ? 3.706 -3.059 -24.863 1.00 48.07 185 GLU C CA 1
ATOM 4813 C C . GLU C 1 180 ? 2.665 -4.173 -25.095 1.00 46.24 185 GLU C C 1
ATOM 4814 O O . GLU C 1 180 ? 2.962 -5.187 -25.723 1.00 44.97 185 GLU C O 1
ATOM 4820 N N . ALA C 1 181 ? 1.452 -3.990 -24.578 1.00 43.15 186 ALA C N 1
ATOM 4821 C CA . ALA C 1 181 ? 0.402 -4.985 -24.755 1.00 42.98 186 ALA C CA 1
ATOM 4822 C C . ALA C 1 181 ? -0.022 -5.047 -26.221 1.00 42.58 186 ALA C C 1
ATOM 4823 O O . ALA C 1 181 ? -0.066 -4.039 -26.919 1.00 43.20 186 ALA C O 1
ATOM 4825 N N . PRO C 1 182 ? -0.349 -6.243 -26.706 1.00 42.29 187 PRO C N 1
ATOM 4826 C CA . PRO C 1 182 ? -0.777 -6.438 -28.099 1.00 41.84 187 PRO C CA 1
ATOM 4827 C C . PRO C 1 182 ? -2.125 -5.767 -28.341 1.00 41.18 187 PRO C C 1
ATOM 4828 O O . PRO C 1 182 ? -3.007 -5.827 -27.472 1.00 41.27 187 PRO C O 1
ATOM 4832 N N . THR C 1 183 ? -2.296 -5.131 -29.498 1.00 39.29 188 THR C N 1
ATOM 4833 C CA . THR C 1 183 ? -3.577 -4.481 -29.793 1.00 40.61 188 THR C CA 1
ATOM 4834 C C . THR C 1 183 ? -4.193 -5.165 -31.014 1.00 39.90 188 THR C C 1
ATOM 4835 O O . THR C 1 183 ? -3.543 -5.976 -31.683 1.00 39.69 188 THR C O 1
ATOM 4839 N N . TYR C 1 184 ? -5.447 -4.840 -31.289 1.00 39.86 189 TYR C N 1
ATOM 4840 C CA . TYR C 1 184 ? -6.169 -5.406 -32.428 1.00 39.15 189 TYR C CA 1
ATOM 4841 C C . TYR C 1 184 ? -5.287 -5.336 -33.679 1.00 38.12 189 TYR C C 1
ATOM 4842 O O . TYR C 1 184 ? -5.176 -6.299 -34.434 1.00 37.68 189 TYR C O 1
ATOM 4851 N N . VAL C 1 185 ? -4.656 -4.187 -33.900 1.00 38.18 190 VAL C N 1
ATOM 4852 C CA . VAL C 1 185 ? -3.791 -4.027 -35.065 1.00 38.23 190 VAL C CA 1
ATOM 4853 C C . VAL C 1 185 ? -2.491 -3.348 -34.677 1.00 38.71 190 VAL C C 1
ATOM 4854 O O . VAL C 1 185 ? -2.496 -2.208 -34.222 1.00 40.12 190 VAL C O 1
ATOM 4858 N N . ASP C 1 186 ? -1.380 -4.053 -34.850 1.00 40.31 191 ASP C N 1
ATOM 4859 C CA . ASP C 1 186 ? -0.071 -3.510 -34.515 1.00 41.08 191 ASP C CA 1
ATOM 4860 C C . ASP C 1 186 ? 0.755 -3.275 -35.771 1.00 41.29 191 ASP C C 1
ATOM 4861 O O . ASP C 1 186 ? 0.355 -2.492 -36.616 1.00 41.38 191 ASP C O 1
ATOM 4866 N N . GLY C 1 187 ? 1.893 -3.950 -35.900 1.00 41.08 192 GLY C N 1
ATOM 4867 C CA . GLY C 1 187 ? 2.723 -3.759 -37.072 1.00 41.80 192 GLY C CA 1
ATOM 4868 C C . GLY C 1 187 ? 3.218 -2.318 -37.210 1.00 45.46 192 GLY C C 1
ATOM 4869 O O . GLY C 1 187 ? 3.283 -1.561 -36.232 1.00 44.62 192 GLY C O 1
ATOM 4870 N N . GLU C 1 188 ? 3.561 -1.940 -38.439 1.00 47.38 193 GLU C N 1
ATOM 4871 C CA . GLU C 1 188 ? 4.059 -0.600 -38.759 1.00 49.72 193 GLU C CA 1
ATOM 4872 C C . GLU C 1 188 ? 3.051 0.499 -38.460 1.00 49.51 193 GLU C C 1
ATOM 4873 O O . GLU C 1 188 ? 3.355 1.463 -37.759 1.00 47.97 193 GLU C O 1
ATOM 4879 N N . GLY C 1 189 ? 1.854 0.358 -39.024 1.00 48.54 194 GLY C N 1
ATOM 4880 C CA . GLY C 1 189 ? 0.815 1.351 -38.817 1.00 48.69 194 GLY C CA 1
ATOM 4881 C C . GLY C 1 189 ? 0.787 2.382 -39.940 1.00 49.30 194 GLY C C 1
ATOM 4882 O O . GLY C 1 189 ? 1.809 2.656 -40.573 1.00 48.22 194 GLY C O 1
ATOM 4883 N N . PHE C 1 190 ? -0.390 2.945 -40.203 1.00 49.45 195 PHE C N 1
ATOM 4884 C CA . PHE C 1 190 ? -0.545 3.950 -41.252 1.00 49.89 195 PHE C CA 1
ATOM 4885 C C . PHE C 1 190 ? -0.047 5.291 -40.741 1.00 52.15 195 PHE C C 1
ATOM 4886 O O . PHE C 1 190 ? -0.294 5.645 -39.593 1.00 53.66 195 PHE C O 1
ATOM 4894 N N . LYS C 1 191 ? 0.640 6.046 -41.592 1.00 54.22 196 LYS C N 1
ATOM 4895 C CA . LYS C 1 191 ? 1.167 7.346 -41.191 1.00 56.69 196 LYS C CA 1
ATOM 4896 C C . LYS C 1 191 ? 0.139 8.466 -41.079 1.00 56.54 196 LYS C C 1
ATOM 4897 O O . LYS C 1 191 ? 0.261 9.343 -40.223 1.00 57.41 196 LYS C O 1
ATOM 4903 N N . THR C 1 192 ? -0.873 8.446 -41.934 1.00 56.37 197 THR C N 1
ATOM 4904 C CA . THR C 1 192 ? -1.895 9.487 -41.894 1.00 56.42 197 THR C CA 1
ATOM 4905 C C . THR C 1 192 ? -3.297 8.910 -41.968 1.00 56.62 197 THR C C 1
ATOM 4906 O O . THR C 1 192 ? -3.497 7.768 -42.386 1.00 55.53 197 THR C O 1
ATOM 4910 N N . VAL C 1 193 ? -4.271 9.719 -41.576 1.00 57.18 198 VAL C N 1
ATOM 4911 C CA . VAL C 1 193 ? -5.656 9.290 -41.598 1.00 59.13 198 VAL C CA 1
ATOM 4912 C C . VAL C 1 193 ? -6.097 9.040 -43.032 1.00 61.09 198 VAL C C 1
ATOM 4913 O O . VAL C 1 193 ? -6.940 8.188 -43.293 1.00 61.53 198 VAL C O 1
ATOM 4917 N N . ASP C 1 194 ? -5.515 9.780 -43.966 1.00 63.63 199 ASP C N 1
ATOM 4918 C CA . ASP C 1 194 ? -5.860 9.628 -45.377 1.00 65.06 199 ASP C CA 1
ATOM 4919 C C . ASP C 1 194 ? -5.582 8.238 -45.914 1.00 63.86 199 ASP C C 1
ATOM 4920 O O . ASP C 1 194 ? -6.341 7.729 -46.733 1.00 64.73 199 ASP C O 1
ATOM 4925 N N . GLU C 1 195 ? -4.504 7.614 -45.460 1.00 62.19 200 GLU C N 1
ATOM 4926 C CA . GLU C 1 195 ? -4.178 6.280 -45.941 1.00 62.24 200 GLU C CA 1
ATOM 4927 C C . GLU C 1 195 ? -4.634 5.131 -45.037 1.00 59.97 200 GLU C C 1
ATOM 4928 O O . GLU C 1 195 ? -4.383 3.962 -45.335 1.00 59.30 200 GLU C O 1
ATOM 4934 N N . CYS C 1 196 ? -5.328 5.456 -43.953 1.00 57.17 201 CYS C N 1
ATOM 4935 C CA . CYS C 1 196 ? -5.796 4.430 -43.032 1.00 55.98 201 CYS C CA 1
ATOM 4936 C C . CYS C 1 196 ? -6.995 3.680 -43.592 1.00 55.12 201 CYS C C 1
ATOM 4937 O O . CYS C 1 196 ? -7.600 4.108 -44.573 1.00 56.67 201 CYS C O 1
ATOM 4940 N N . VAL C 1 197 ? -7.335 2.562 -42.956 1.00 51.95 202 VAL C N 1
ATOM 4941 C CA . VAL C 1 197 ? -8.462 1.742 -43.378 1.00 48.85 202 VAL C CA 1
ATOM 4942 C C . VAL C 1 197 ? -9.773 2.384 -42.944 1.00 48.91 202 VAL C C 1
ATOM 4943 O O . VAL C 1 197 ? -9.922 2.782 -41.784 1.00 46.21 202 VAL C O 1
ATOM 4947 N N . LYS C 1 198 ? -10.720 2.482 -43.880 1.00 49.03 203 LYS C N 1
ATOM 4948 C CA . LYS C 1 198 ? -12.025 3.076 -43.598 1.00 50.20 203 LYS C CA 1
ATOM 4949 C C . LYS C 1 198 ? -13.080 2.009 -43.438 1.00 49.34 203 LYS C C 1
ATOM 4950 O O . LYS C 1 198 ? -13.103 1.038 -44.185 1.00 49.11 203 LYS C O 1
ATOM 4956 N N . LEU C 1 199 ? -13.973 2.208 -42.479 1.00 49.49 204 LEU C N 1
ATOM 4957 C CA . LEU C 1 199 ? -15.032 1.240 -42.226 1.00 51.68 204 LEU C CA 1
ATOM 4958 C C . LEU C 1 199 ? -16.396 1.879 -42.149 1.00 52.59 204 LEU C C 1
ATOM 4959 O O . LEU C 1 199 ? -16.524 3.095 -42.099 1.00 53.64 204 LEU C O 1
ATOM 4964 N N . GLU C 1 200 ? -17.418 1.032 -42.118 1.00 53.96 205 GLU C N 1
ATOM 4965 C CA . GLU C 1 200 ? -18.795 1.487 -42.032 1.00 55.01 205 GLU C CA 1
ATOM 4966 C C . GLU C 1 200 ? -19.483 0.651 -40.950 1.00 53.78 205 GLU C C 1
ATOM 4967 O O . GLU C 1 200 ? -19.596 -0.563 -41.080 1.00 52.91 205 GLU C O 1
ATOM 4973 N N . LEU C 1 201 ? -19.922 1.304 -39.879 1.00 53.68 206 LEU C N 1
ATOM 4974 C CA . LEU C 1 201 ? -20.593 0.616 -38.780 1.00 54.09 206 LEU C CA 1
ATOM 4975 C C . LEU C 1 201 ? -21.920 0.091 -39.301 1.00 55.46 206 LEU C C 1
ATOM 4976 O O . LEU C 1 201 ? -22.861 0.864 -39.490 1.00 56.47 206 LEU C O 1
ATOM 4981 N N . LYS C 1 202 ? -22.004 -1.213 -39.534 1.00 56.11 207 LYS C N 1
ATOM 4982 C CA . LYS C 1 202 ? -23.240 -1.802 -40.040 1.00 57.72 207 LYS C CA 1
ATOM 4983 C C . LYS C 1 202 ? -24.191 -2.304 -38.965 1.00 57.76 207 LYS C C 1
ATOM 4984 O O . LYS C 1 202 ? -25.404 -2.203 -39.117 1.00 58.70 207 LYS C O 1
ATOM 4990 N N . ASN C 1 203 ? -23.651 -2.820 -37.869 1.00 56.71 208 ASN C N 1
ATOM 4991 C CA . ASN C 1 203 ? -24.504 -3.332 -36.808 1.00 54.66 208 ASN C CA 1
ATOM 4992 C C . ASN C 1 203 ? -23.774 -3.416 -35.463 1.00 53.30 208 ASN C C 1
ATOM 4993 O O . ASN C 1 203 ? -22.549 -3.425 -35.403 1.00 53.07 208 ASN C O 1
ATOM 4998 N N . PHE C 1 204 ? -24.538 -3.480 -34.383 1.00 51.92 209 PHE C N 1
ATOM 4999 C CA . PHE C 1 204 ? -23.971 -3.564 -33.048 1.00 51.59 209 PHE C CA 1
ATOM 5000 C C . PHE C 1 204 ? -25.043 -3.973 -32.038 1.00 52.23 209 PHE C C 1
ATOM 5001 O O . PHE C 1 204 ? -26.225 -3.660 -32.208 1.00 51.80 209 PHE C O 1
ATOM 5009 N N . TYR C 1 205 ? -24.628 -4.661 -30.980 1.00 51.16 210 TYR C N 1
ATOM 5010 C CA . TYR C 1 205 ? -25.571 -5.101 -29.956 1.00 50.70 210 TYR C CA 1
ATOM 5011 C C . TYR C 1 205 ? -24.824 -5.668 -28.767 1.00 51.34 210 TYR C C 1
ATOM 5012 O O . TYR C 1 205 ? -23.718 -6.192 -28.921 1.00 51.23 210 TYR C O 1
ATOM 5021 N N . ARG C 1 206 ? -25.411 -5.574 -27.580 1.00 51.62 211 ARG C N 1
ATOM 5022 C CA . ARG C 1 206 ? -24.703 -6.115 -26.441 1.00 54.54 211 ARG C CA 1
ATOM 5023 C C . ARG C 1 206 ? -24.749 -7.628 -26.473 1.00 53.98 211 ARG C C 1
ATOM 5024 O O . ARG C 1 206 ? -25.661 -8.220 -27.034 1.00 53.67 211 ARG C O 1
ATOM 5032 N N . LEU C 1 207 ? -23.706 -8.236 -25.922 1.00 54.14 212 LEU C N 1
ATOM 5033 C CA . LEU C 1 207 ? -23.571 -9.683 -25.858 1.00 54.23 212 LEU C CA 1
ATOM 5034 C C . LEU C 1 207 ? -22.882 -9.921 -24.527 1.00 54.94 212 LEU C C 1
ATOM 5035 O O . LEU C 1 207 ? -21.742 -9.498 -24.322 1.00 55.90 212 LEU C O 1
ATOM 5040 N N . GLY C 1 208 ? -23.579 -10.585 -23.614 1.00 55.33 213 GLY C N 1
ATOM 5041 C CA . GLY C 1 208 ? -22.995 -10.839 -22.314 1.00 54.96 213 GLY C CA 1
ATOM 5042 C C . GLY C 1 208 ? -22.806 -9.473 -21.680 1.00 55.86 213 GLY C C 1
ATOM 5043 O O . GLY C 1 208 ? -23.655 -8.587 -21.837 1.00 55.89 213 GLY C O 1
ATOM 5044 N N . GLU C 1 209 ? -21.687 -9.289 -20.989 1.00 56.06 214 GLU C N 1
ATOM 5045 C CA . GLU C 1 209 ? -21.390 -8.021 -20.333 1.00 56.67 214 GLU C CA 1
ATOM 5046 C C . GLU C 1 209 ? -20.742 -7.020 -21.298 1.00 55.20 214 GLU C C 1
ATOM 5047 O O . GLU C 1 209 ? -20.521 -5.860 -20.941 1.00 54.06 214 GLU C O 1
ATOM 5053 N N . GLY C 1 210 ? -20.445 -7.473 -22.516 1.00 53.10 215 GLY C N 1
ATOM 5054 C CA . GLY C 1 210 ? -19.824 -6.599 -23.493 1.00 51.22 215 GLY C CA 1
ATOM 5055 C C . GLY C 1 210 ? -20.705 -6.173 -24.652 1.00 50.31 215 GLY C C 1
ATOM 5056 O O . GLY C 1 210 ? -21.936 -6.147 -24.541 1.00 50.10 215 GLY C O 1
ATOM 5057 N N . ILE C 1 211 ? -20.070 -5.843 -25.772 1.00 47.11 216 ILE C N 1
ATOM 5058 C CA . ILE C 1 211 ? -20.802 -5.415 -26.948 1.00 47.19 216 ILE C CA 1
ATOM 5059 C C . ILE C 1 211 ? -20.091 -5.823 -28.225 1.00 45.98 216 ILE C C 1
ATOM 5060 O O . ILE C 1 211 ? -18.867 -5.860 -28.277 1.00 47.59 216 ILE C O 1
ATOM 5065 N N . VAL C 1 212 ? -20.870 -6.140 -29.252 1.00 44.51 217 VAL C N 1
ATOM 5066 C CA . VAL C 1 212 ? -20.323 -6.551 -30.540 1.00 44.48 217 VAL C CA 1
ATOM 5067 C C . VAL C 1 212 ? -20.536 -5.460 -31.579 1.00 44.33 217 VAL C C 1
ATOM 5068 O O . VAL C 1 212 ? -21.624 -4.905 -31.677 1.00 44.09 217 VAL C O 1
ATOM 5072 N N . LEU C 1 213 ? -19.492 -5.160 -32.347 1.00 44.91 218 LEU C N 1
ATOM 5073 C CA . LEU C 1 213 ? -19.565 -4.142 -33.385 1.00 45.33 218 LEU C CA 1
ATOM 5074 C C . LEU C 1 213 ? -19.252 -4.823 -34.712 1.00 46.19 218 LEU C C 1
ATOM 5075 O O . LEU C 1 213 ? -18.288 -5.581 -34.813 1.00 45.83 218 LEU C O 1
ATOM 5080 N N . GLU C 1 214 ? -20.082 -4.576 -35.720 1.00 46.87 219 GLU C N 1
ATOM 5081 C CA . GLU C 1 214 ? -19.873 -5.172 -37.031 1.00 48.53 219 GLU C CA 1
ATOM 5082 C C . GLU C 1 214 ? -19.683 -4.076 -38.062 1.00 48.97 219 GLU C C 1
ATOM 5083 O O . GLU C 1 214 ? -20.507 -3.166 -38.183 1.00 49.74 219 GLU C O 1
ATOM 5089 N N . PHE C 1 215 ? -18.578 -4.170 -38.796 1.00 47.94 220 PHE C N 1
ATOM 5090 C CA . PHE C 1 215 ? -18.228 -3.199 -39.823 1.00 47.48 220 PHE C CA 1
ATOM 5091 C C . PHE C 1 215 ? -17.985 -3.845 -41.166 1.00 49.57 220 PHE C C 1
ATOM 5092 O O . PHE C 1 215 ? -17.666 -5.026 -41.269 1.00 49.16 220 PHE C O 1
ATOM 5100 N N . LYS C 1 216 ? -18.096 -3.024 -42.195 1.00 50.74 221 LYS C N 1
ATOM 5101 C CA . LYS C 1 216 ? -17.884 -3.456 -43.554 1.00 52.56 221 LYS C CA 1
ATOM 5102 C C . LYS C 1 216 ? -16.664 -2.616 -43.910 1.00 52.21 221 LYS C C 1
ATOM 5103 O O . LYS C 1 216 ? -16.596 -1.448 -43.536 1.00 51.54 221 LYS C O 1
ATOM 5109 N N . VAL C 1 217 ? -15.680 -3.197 -44.580 1.00 52.77 222 VAL C N 1
ATOM 5110 C CA . VAL C 1 217 ? -14.507 -2.417 -44.936 1.00 55.84 222 VAL C CA 1
ATOM 5111 C C . VAL C 1 217 ? -14.772 -1.705 -46.258 1.00 58.24 222 VAL C C 1
ATOM 5112 O O . VAL C 1 217 ? -15.179 -2.330 -47.235 1.00 59.26 222 VAL C O 1
ATOM 5116 N N . LYS C 1 218 ? -14.564 -0.395 -46.282 1.00 61.37 223 LYS C N 1
ATOM 5117 C CA . LYS C 1 218 ? -14.782 0.370 -47.502 1.00 65.34 223 LYS C CA 1
ATOM 5118 C C . LYS C 1 218 ? -13.495 0.326 -48.316 1.00 67.76 223 LYS C C 1
ATOM 5119 O O . LYS C 1 218 ? -12.540 1.049 -48.034 1.00 68.25 223 LYS C O 1
ATOM 5125 N N . LYS C 1 219 ? -13.466 -0.551 -49.313 1.00 71.03 224 LYS C N 1
ATOM 5126 C CA . LYS C 1 219 ? -12.290 -0.692 -50.164 1.00 74.80 224 LYS C CA 1
ATOM 5127 C C . LYS C 1 219 ? -12.168 0.492 -51.120 1.00 77.16 224 LYS C C 1
ATOM 5128 O O . LYS C 1 219 ? -11.110 1.170 -51.085 1.00 78.04 224 LYS C O 1
ATOM 5131 N N . GLU D 1 1 ? 1.616 -64.355 -18.408 1.00 72.92 6 GLU D N 1
ATOM 5132 C CA . GLU D 1 1 ? 1.555 -63.634 -19.718 1.00 72.17 6 GLU D CA 1
ATOM 5133 C C . GLU D 1 1 ? 1.133 -64.583 -20.845 1.00 71.88 6 GLU D C 1
ATOM 5134 O O . GLU D 1 1 ? 0.285 -64.241 -21.677 1.00 73.09 6 GLU D O 1
ATOM 5140 N N . LYS D 1 2 ? 1.729 -65.774 -20.867 1.00 68.50 7 LYS D N 1
ATOM 5141 C CA . LYS D 1 2 ? 1.421 -66.765 -21.885 1.00 64.33 7 LYS D CA 1
ATOM 5142 C C . LYS D 1 2 ? 0.725 -67.951 -21.242 1.00 61.59 7 LYS D C 1
ATOM 5143 O O . LYS D 1 2 ? 1.282 -68.633 -20.385 1.00 62.51 7 LYS D O 1
ATOM 5149 N N . LYS D 1 3 ? -0.513 -68.181 -21.653 1.00 57.03 8 LYS D N 1
ATOM 5150 C CA . LYS D 1 3 ? -1.299 -69.275 -21.116 1.00 52.71 8 LYS D CA 1
ATOM 5151 C C . LYS D 1 3 ? -2.398 -69.654 -22.091 1.00 49.00 8 LYS D C 1
ATOM 5152 O O . LYS D 1 3 ? -2.991 -68.798 -22.728 1.00 48.47 8 LYS D O 1
ATOM 5158 N N . PRO D 1 4 ? -2.691 -70.947 -22.214 1.00 46.26 9 PRO D N 1
ATOM 5159 C CA . PRO D 1 4 ? -3.749 -71.349 -23.142 1.00 44.06 9 PRO D CA 1
ATOM 5160 C C . PRO D 1 4 ? -5.120 -71.006 -22.560 1.00 43.99 9 PRO D C 1
ATOM 5161 O O . PRO D 1 4 ? -5.260 -70.786 -21.357 1.00 42.87 9 PRO D O 1
ATOM 5165 N N . TYR D 1 5 ? -6.128 -70.949 -23.420 1.00 44.03 10 TYR D N 1
ATOM 5166 C CA . TYR D 1 5 ? -7.473 -70.653 -22.972 1.00 44.75 10 TYR D CA 1
ATOM 5167 C C . TYR D 1 5 ? -7.933 -72.017 -22.457 1.00 44.62 10 TYR D C 1
ATOM 5168 O O . TYR D 1 5 ? -7.790 -73.029 -23.138 1.00 44.13 10 TYR D O 1
ATOM 5177 N N . ILE D 1 6 ? -8.498 -72.043 -21.261 1.00 44.51 11 ILE D N 1
ATOM 5178 C CA . ILE D 1 6 ? -8.941 -73.295 -20.684 1.00 43.63 11 ILE D CA 1
ATOM 5179 C C . ILE D 1 6 ? -10.420 -73.470 -20.416 1.00 43.33 11 ILE D C 1
ATOM 5180 O O . ILE D 1 6 ? -11.037 -72.682 -19.706 1.00 41.41 11 ILE D O 1
ATOM 5185 N N . ILE D 1 7 ? -10.974 -74.527 -20.996 1.00 43.87 12 ILE D N 1
ATOM 5186 C CA . ILE D 1 7 ? -12.381 -74.846 -20.837 1.00 44.27 12 ILE D CA 1
ATOM 5187 C C . ILE D 1 7 ? -12.505 -76.092 -19.974 1.00 44.33 12 ILE D C 1
ATOM 5188 O O . ILE D 1 7 ? -11.915 -77.130 -20.276 1.00 44.99 12 ILE D O 1
ATOM 5193 N N . SER D 1 8 ? -13.264 -75.982 -18.895 1.00 43.86 13 SER D N 1
ATOM 5194 C CA . SER D 1 8 ? -13.477 -77.099 -17.987 1.00 43.16 13 SER D CA 1
ATOM 5195 C C . SER D 1 8 ? -14.841 -77.703 -18.297 1.00 43.30 13 SER D C 1
ATOM 5196 O O . SER D 1 8 ? -15.870 -77.020 -18.217 1.00 43.69 13 SER D O 1
ATOM 5199 N N . ASN D 1 9 ? -14.855 -78.974 -18.671 1.00 43.13 14 ASN D N 1
ATOM 5200 C CA . ASN D 1 9 ? -16.115 -79.634 -18.983 1.00 43.42 14 ASN D CA 1
ATOM 5201 C C . ASN D 1 9 ? -16.244 -80.879 -18.127 1.00 42.52 14 ASN D C 1
ATOM 5202 O O . ASN D 1 9 ? -15.251 -81.498 -17.773 1.00 44.07 14 ASN D O 1
ATOM 5207 N N . VAL D 1 10 ? -17.470 -81.242 -17.783 1.00 41.58 15 VAL D N 1
ATOM 5208 C CA . VAL D 1 10 ? -17.670 -82.413 -16.965 1.00 40.23 15 VAL D CA 1
ATOM 5209 C C . VAL D 1 10 ? -19.106 -82.904 -17.050 1.00 39.51 15 VAL D C 1
ATOM 5210 O O . VAL D 1 10 ? -20.012 -82.165 -17.442 1.00 40.28 15 VAL D O 1
ATOM 5214 N N . GLY D 1 11 ? -19.299 -84.169 -16.709 1.00 37.51 16 GLY D N 1
ATOM 5215 C CA . GLY D 1 11 ? -20.618 -84.763 -16.729 1.00 36.92 16 GLY D CA 1
ATOM 5216 C C . GLY D 1 11 ? -20.813 -85.193 -15.293 1.00 38.78 16 GLY D C 1
ATOM 5217 O O . GLY D 1 11 ? -20.029 -85.990 -14.786 1.00 40.72 16 GLY D O 1
ATOM 5226 N N . THR D 1 13 ? -23.726 -85.888 -11.732 1.00 38.62 18 THR D N 1
ATOM 5227 C CA . THR D 1 13 ? -25.060 -86.181 -11.263 1.00 39.22 18 THR D CA 1
ATOM 5228 C C . THR D 1 13 ? -25.592 -84.897 -10.634 1.00 39.83 18 THR D C 1
ATOM 5229 O O . THR D 1 13 ? -24.851 -83.926 -10.446 1.00 39.65 18 THR D O 1
ATOM 5233 N N . LEU D 1 14 ? -26.875 -84.890 -10.311 1.00 39.54 19 LEU D N 1
ATOM 5234 C CA . LEU D 1 14 ? -27.485 -83.728 -9.712 1.00 38.88 19 LEU D CA 1
ATOM 5235 C C . LEU D 1 14 ? -26.770 -83.369 -8.414 1.00 39.09 19 LEU D C 1
ATOM 5236 O O . LEU D 1 14 ? -26.689 -82.190 -8.051 1.00 37.53 19 LEU D O 1
ATOM 5241 N N . ASP D 1 15 ? -26.255 -84.385 -7.719 1.00 39.01 20 ASP D N 1
ATOM 5242 C CA . ASP D 1 15 ? -25.556 -84.150 -6.466 1.00 38.81 20 ASP D CA 1
ATOM 5243 C C . ASP D 1 15 ? -24.050 -83.935 -6.619 1.00 39.54 20 ASP D C 1
ATOM 5244 O O . ASP D 1 15 ? -23.274 -84.140 -5.682 1.00 38.19 20 ASP D O 1
ATOM 5249 N N . GLY D 1 16 ? -23.660 -83.497 -7.817 1.00 38.74 21 GLY D N 1
ATOM 5250 C CA . GLY D 1 16 ? -22.267 -83.222 -8.129 1.00 39.05 21 GLY D CA 1
ATOM 5251 C C . GLY D 1 16 ? -21.242 -84.338 -8.196 1.00 39.40 21 GLY D C 1
ATOM 5252 O O . GLY D 1 16 ? -20.046 -84.069 -8.178 1.00 40.23 21 GLY D O 1
ATOM 5253 N N . LYS D 1 17 ? -21.680 -85.585 -8.280 1.00 38.90 22 LYS D N 1
ATOM 5254 C CA . LYS D 1 17 ? -20.733 -86.682 -8.347 1.00 39.45 22 LYS D CA 1
ATOM 5255 C C . LYS D 1 17 ? -20.292 -86.992 -9.777 1.00 41.16 22 LYS D C 1
ATOM 5256 O O . LYS D 1 17 ? -21.080 -86.859 -10.723 1.00 43.17 22 LYS D O 1
ATOM 5262 N N . LEU D 1 18 ? -19.032 -87.404 -9.925 1.00 41.19 23 LEU D N 1
ATOM 5263 C CA . LEU D 1 18 ? -18.460 -87.750 -11.228 1.00 41.77 23 LEU D CA 1
ATOM 5264 C C . LEU D 1 18 ? -18.514 -89.256 -11.432 1.00 41.82 23 LEU D C 1
ATOM 5265 O O . LEU D 1 18 ? -18.263 -89.751 -12.527 1.00 43.95 23 LEU D O 1
ATOM 5270 N N . ALA D 1 19 ? -18.834 -89.978 -10.365 1.00 42.02 24 ALA D N 1
ATOM 5271 C CA . ALA D 1 19 ? -18.928 -91.439 -10.401 1.00 42.27 24 ALA D CA 1
ATOM 5272 C C . ALA D 1 19 ? -19.423 -91.901 -9.042 1.00 42.40 24 ALA D C 1
ATOM 5273 O O . ALA D 1 19 ? -19.431 -91.121 -8.090 1.00 41.61 24 ALA D O 1
ATOM 5275 N N . THR D 1 20 ? -19.834 -93.161 -8.947 1.00 42.47 25 THR D N 1
ATOM 5276 C CA . THR D 1 20 ? -20.324 -93.695 -7.682 1.00 43.76 25 THR D CA 1
ATOM 5277 C C . THR D 1 20 ? -19.114 -94.035 -6.820 1.00 44.94 25 THR D C 1
ATOM 5278 O O . THR D 1 20 ? -17.975 -93.870 -7.261 1.00 45.41 25 THR D O 1
ATOM 5282 N N . ILE D 1 21 ? -19.350 -94.500 -5.595 1.00 45.98 26 ILE D N 1
ATOM 5283 C CA . ILE D 1 21 ? -18.244 -94.861 -4.712 1.00 47.98 26 ILE D CA 1
ATOM 5284 C C . ILE D 1 21 ? -17.516 -96.090 -5.257 1.00 49.90 26 ILE D C 1
ATOM 5285 O O . ILE D 1 21 ? -16.454 -96.445 -4.765 1.00 50.22 26 ILE D O 1
ATOM 5290 N N . ASN D 1 22 ? -18.103 -96.751 -6.250 1.00 51.88 27 ASN D N 1
ATOM 5291 C CA . ASN D 1 22 ? -17.483 -97.933 -6.849 1.00 54.00 27 ASN D CA 1
ATOM 5292 C C . ASN D 1 22 ? -17.008 -97.631 -8.266 1.00 54.92 27 ASN D C 1
ATOM 5293 O O . ASN D 1 22 ? -16.902 -98.518 -9.110 1.00 54.93 27 ASN D O 1
ATOM 5298 N N . ASN D 1 23 ? -16.738 -96.357 -8.511 1.00 54.94 28 ASN D N 1
ATOM 5299 C CA . ASN D 1 23 ? -16.264 -95.874 -9.791 1.00 55.98 28 ASN D CA 1
ATOM 5300 C C . ASN D 1 23 ? -17.136 -96.123 -11.026 1.00 56.84 28 ASN D C 1
ATOM 5301 O O . ASN D 1 23 ? -16.628 -96.208 -12.145 1.00 56.13 28 ASN D O 1
ATOM 5306 N N . ASP D 1 24 ? -18.446 -96.242 -10.835 1.00 58.16 29 ASP D N 1
ATOM 5307 C CA . ASP D 1 24 ? -19.334 -96.462 -11.969 1.00 58.36 29 ASP D CA 1
ATOM 5308 C C . ASP D 1 24 ? -19.651 -95.040 -12.440 1.00 58.88 29 ASP D C 1
ATOM 5309 O O . ASP D 1 24 ? -20.258 -94.260 -11.708 1.00 58.95 29 ASP D O 1
ATOM 5314 N N . SER D 1 25 ? -19.223 -94.697 -13.650 1.00 60.56 30 SER D N 1
ATOM 5315 C CA . SER D 1 25 ? -19.465 -93.362 -14.178 1.00 61.81 30 SER D CA 1
ATOM 5316 C C . SER D 1 25 ? -20.320 -93.234 -15.432 1.00 63.32 30 SER D C 1
ATOM 5317 O O . SER D 1 25 ? -20.073 -92.359 -16.265 1.00 63.04 30 SER D O 1
ATOM 5320 N N . ARG D 1 26 ? -21.322 -94.092 -15.576 1.00 65.22 31 ARG D N 1
ATOM 5321 C CA . ARG D 1 26 ? -22.192 -94.024 -16.743 1.00 67.79 31 ARG D CA 1
ATOM 5322 C C . ARG D 1 26 ? -23.199 -92.904 -16.453 1.00 68.00 31 ARG D C 1
ATOM 5323 O O . ARG D 1 26 ? -24.352 -93.147 -16.100 1.00 69.01 31 ARG D O 1
ATOM 5331 N N . ILE D 1 27 ? -22.728 -91.672 -16.608 1.00 68.61 32 ILE D N 1
ATOM 5332 C CA . ILE D 1 27 ? -23.519 -90.471 -16.371 1.00 68.88 32 ILE D CA 1
ATOM 5333 C C . ILE D 1 27 ? -24.050 -89.819 -17.644 1.00 69.45 32 ILE D C 1
ATOM 5334 O O . ILE D 1 27 ? -25.256 -89.662 -17.806 1.00 69.76 32 ILE D O 1
ATOM 5339 N N . SER D 1 28 ? -23.144 -89.434 -18.538 1.00 71.02 33 SER D N 1
ATOM 5340 C CA . SER D 1 28 ? -23.527 -88.793 -19.791 1.00 72.28 33 SER D CA 1
ATOM 5341 C C . SER D 1 28 ? -24.217 -89.713 -20.785 1.00 73.21 33 SER D C 1
ATOM 5342 O O . SER D 1 28 ? -23.861 -90.881 -20.941 1.00 73.09 33 SER D O 1
ATOM 5345 N N . CYS D 1 29 ? -25.213 -89.156 -21.458 1.00 74.09 34 CYS D N 1
ATOM 5346 C CA . CYS D 1 29 ? -25.983 -89.874 -22.456 1.00 74.72 34 CYS D CA 1
ATOM 5347 C C . CYS D 1 29 ? -25.226 -89.730 -23.772 1.00 73.75 34 CYS D C 1
ATOM 5348 O O . CYS D 1 29 ? -24.118 -89.203 -23.805 1.00 73.37 34 CYS D O 1
ATOM 5351 N N . GLU D 1 30 ? -25.839 -90.179 -24.855 1.00 73.02 35 GLU D N 1
ATOM 5352 C CA . GLU D 1 30 ? -25.231 -90.106 -26.174 1.00 71.97 35 GLU D CA 1
ATOM 5353 C C . GLU D 1 30 ? -25.133 -88.666 -26.679 1.00 70.02 35 GLU D C 1
ATOM 5354 O O . GLU D 1 30 ? -24.107 -88.261 -27.225 1.00 68.84 35 GLU D O 1
ATOM 5360 N N . GLU D 1 31 ? -26.207 -87.898 -26.508 1.00 67.52 36 GLU D N 1
ATOM 5361 C CA . GLU D 1 31 ? -26.215 -86.514 -26.959 1.00 65.25 36 GLU D CA 1
ATOM 5362 C C . GLU D 1 31 ? -25.065 -85.731 -26.353 1.00 63.09 36 GLU D C 1
ATOM 5363 O O . GLU D 1 31 ? -24.406 -84.957 -27.043 1.00 62.85 36 GLU D O 1
ATOM 5369 N N . ASP D 1 32 ? -24.816 -85.936 -25.064 1.00 60.60 37 ASP D N 1
ATOM 5370 C CA . ASP D 1 32 ? -23.737 -85.228 -24.397 1.00 58.42 37 ASP D CA 1
ATOM 5371 C C . ASP D 1 32 ? -22.360 -85.644 -24.892 1.00 56.81 37 ASP D C 1
ATOM 5372 O O . ASP D 1 32 ? -21.466 -84.807 -25.014 1.00 55.60 37 ASP D O 1
ATOM 5377 N N . LEU D 1 33 ? -22.180 -86.928 -25.177 1.00 56.28 38 LEU D N 1
ATOM 5378 C CA . LEU D 1 33 ? -20.888 -87.390 -25.661 1.00 56.35 38 LEU D CA 1
ATOM 5379 C C . LEU D 1 33 ? -20.570 -86.734 -26.999 1.00 55.34 38 LEU D C 1
ATOM 5380 O O . LEU D 1 33 ? -19.417 -86.410 -27.267 1.00 54.59 38 LEU D O 1
ATOM 5385 N N . ILE D 1 34 ? -21.588 -86.530 -27.836 1.00 54.11 39 ILE D N 1
ATOM 5386 C CA . ILE D 1 34 ? -21.366 -85.897 -29.133 1.00 52.65 39 ILE D CA 1
ATOM 5387 C C . ILE D 1 34 ? -20.912 -84.465 -28.863 1.00 51.16 39 ILE D C 1
ATOM 5388 O O . ILE D 1 34 ? -19.952 -83.978 -29.461 1.00 49.83 39 ILE D O 1
ATOM 5393 N N . ARG D 1 35 ? -21.609 -83.790 -27.955 1.00 50.43 40 ARG D N 1
ATOM 5394 C CA . ARG D 1 35 ? -21.269 -82.413 -27.610 1.00 49.47 40 ARG D CA 1
ATOM 5395 C C . ARG D 1 35 ? -19.822 -82.333 -27.153 1.00 48.70 40 ARG D C 1
ATOM 5396 O O . ARG D 1 35 ? -19.076 -81.451 -27.579 1.00 48.28 40 ARG D O 1
ATOM 5404 N N . VAL D 1 36 ? -19.428 -83.258 -26.282 1.00 47.84 41 VAL D N 1
ATOM 5405 C CA . VAL D 1 36 ? -18.065 -83.268 -25.780 1.00 47.77 41 VAL D CA 1
ATOM 5406 C C . VAL D 1 36 ? -17.053 -83.495 -26.885 1.00 47.88 41 VAL D C 1
ATOM 5407 O O . VAL D 1 36 ? -16.024 -82.828 -26.931 1.00 46.32 41 VAL D O 1
ATOM 5411 N N . HIS D 1 37 ? -17.336 -84.434 -27.780 1.00 49.75 42 HIS D N 1
ATOM 5412 C CA . HIS D 1 37 ? -16.405 -84.696 -28.862 1.00 51.01 42 HIS D CA 1
ATOM 5413 C C . HIS D 1 37 ? -16.295 -83.524 -29.822 1.00 50.48 42 HIS D C 1
ATOM 5414 O O . HIS D 1 37 ? -15.243 -83.311 -30.423 1.00 48.76 42 HIS D O 1
ATOM 5421 N N . LYS D 1 38 ? -17.365 -82.747 -29.955 1.00 50.46 43 LYS D N 1
ATOM 5422 C CA . LYS D 1 38 ? -17.315 -81.599 -30.846 1.00 51.19 43 LYS D CA 1
ATOM 5423 C C . LYS D 1 38 ? -16.351 -80.613 -30.220 1.00 50.44 43 LYS D C 1
ATOM 5424 O O . LYS D 1 38 ? -15.584 -79.967 -30.922 1.00 51.18 43 LYS D O 1
ATOM 5430 N N . ILE D 1 39 ? -16.381 -80.503 -28.895 1.00 49.93 44 ILE D N 1
ATOM 5431 C CA . ILE D 1 39 ? -15.479 -79.584 -28.206 1.00 49.57 44 ILE D CA 1
ATOM 5432 C C . ILE D 1 39 ? -14.051 -80.092 -28.362 1.00 48.79 44 ILE D C 1
ATOM 5433 O O . ILE D 1 39 ? -13.130 -79.307 -28.595 1.00 48.41 44 ILE D O 1
ATOM 5438 N N . ARG D 1 40 ? -13.871 -81.406 -28.233 1.00 47.60 45 ARG D N 1
ATOM 5439 C CA . ARG D 1 40 ? -12.543 -82.004 -28.368 1.00 49.09 45 ARG D CA 1
ATOM 5440 C C . ARG D 1 40 ? -11.978 -81.714 -29.748 1.00 49.95 45 ARG D C 1
ATOM 5441 O O . ARG D 1 40 ? -10.782 -81.463 -29.908 1.00 48.45 45 ARG D O 1
ATOM 5449 N N . ALA D 1 41 ? -12.850 -81.747 -30.750 1.00 50.64 46 ALA D N 1
ATOM 5450 C CA . ALA D 1 41 ? -12.432 -81.489 -32.118 1.00 51.80 46 ALA D CA 1
ATOM 5451 C C . ALA D 1 41 ? -12.054 -80.031 -32.351 1.00 53.38 46 ALA D C 1
ATOM 5452 O O . ALA D 1 41 ? -11.427 -79.711 -33.361 1.00 54.10 46 ALA D O 1
ATOM 5454 N N . ASN D 1 42 ? -12.399 -79.150 -31.415 1.00 53.95 47 ASN D N 1
ATOM 5455 C CA . ASN D 1 42 ? -12.072 -77.737 -31.576 1.00 54.13 47 ASN D CA 1
ATOM 5456 C C . ASN D 1 42 ? -11.013 -77.141 -30.662 1.00 53.54 47 ASN D C 1
ATOM 5457 O O . ASN D 1 42 ? -10.819 -75.930 -30.663 1.00 54.53 47 ASN D O 1
ATOM 5462 N N . VAL D 1 43 ? -10.326 -77.962 -29.875 1.00 51.11 48 VAL D N 1
ATOM 5463 C CA . VAL D 1 43 ? -9.295 -77.430 -28.989 1.00 47.25 48 VAL D CA 1
ATOM 5464 C C . VAL D 1 43 ? -7.942 -77.998 -29.404 1.00 46.89 48 VAL D C 1
ATOM 5465 O O . VAL D 1 43 ? -7.873 -78.980 -30.130 1.00 44.99 48 VAL D O 1
ATOM 5469 N N . ASP D 1 44 ? -6.864 -77.373 -28.955 1.00 47.06 49 ASP D N 1
ATOM 5470 C CA . ASP D 1 44 ? -5.535 -77.849 -29.299 1.00 47.76 49 ASP D CA 1
ATOM 5471 C C . ASP D 1 44 ? -5.110 -79.029 -28.422 1.00 47.84 49 ASP D C 1
ATOM 5472 O O . ASP D 1 44 ? -4.317 -79.868 -28.846 1.00 48.87 49 ASP D O 1
ATOM 5477 N N . GLY D 1 45 ? -5.644 -79.097 -27.205 1.00 45.80 50 GLY D N 1
ATOM 5478 C CA . GLY D 1 45 ? -5.293 -80.185 -26.318 1.00 43.96 50 GLY D CA 1
ATOM 5479 C C . GLY D 1 45 ? -6.369 -80.556 -25.320 1.00 43.53 50 GLY D C 1
ATOM 5480 O O . GLY D 1 45 ? -7.286 -79.777 -25.050 1.00 44.25 50 GLY D O 1
ATOM 5481 N N . ILE D 1 46 ? -6.271 -81.773 -24.801 1.00 42.62 51 ILE D N 1
ATOM 5482 C CA . ILE D 1 46 ? -7.208 -82.287 -23.817 1.00 43.15 51 ILE D CA 1
ATOM 5483 C C . ILE D 1 46 ? -6.318 -82.611 -22.625 1.00 43.41 51 ILE D C 1
ATOM 5484 O O . ILE D 1 46 ? -5.293 -83.284 -22.766 1.00 43.37 51 ILE D O 1
ATOM 5497 N N . VAL D 1 48 ? -6.042 -84.102 -18.583 1.00 38.03 53 VAL D N 1
ATOM 5498 C CA . VAL D 1 48 ? -6.662 -84.964 -17.586 1.00 37.37 53 VAL D CA 1
ATOM 5499 C C . VAL D 1 48 ? -5.640 -85.316 -16.487 1.00 36.45 53 VAL D C 1
ATOM 5500 O O . VAL D 1 48 ? -4.426 -85.260 -16.707 1.00 37.35 53 VAL D O 1
ATOM 5504 N N . GLY D 1 49 ? -6.126 -85.650 -15.299 1.00 35.68 54 GLY D N 1
ATOM 5505 C CA . GLY D 1 49 ? -5.233 -86.004 -14.211 1.00 36.48 54 GLY D CA 1
ATOM 5506 C C . GLY D 1 49 ? -4.919 -87.498 -14.175 1.00 36.93 54 GLY D C 1
ATOM 5507 O O . GLY D 1 49 ? -5.695 -88.318 -14.671 1.00 36.65 54 GLY D O 1
ATOM 5508 N N . ILE D 1 50 ? -3.783 -87.860 -13.585 1.00 37.77 55 ILE D N 1
ATOM 5509 C CA . ILE D 1 50 ? -3.387 -89.257 -13.494 1.00 36.55 55 ILE D CA 1
ATOM 5510 C C . ILE D 1 50 ? -4.483 -90.092 -12.831 1.00 37.71 55 ILE D C 1
ATOM 5511 O O . ILE D 1 50 ? -4.743 -91.224 -13.238 1.00 37.45 55 ILE D O 1
ATOM 5516 N N . GLY D 1 51 ? -5.136 -89.522 -11.822 1.00 37.41 56 GLY D N 1
ATOM 5517 C CA . GLY D 1 51 ? -6.192 -90.240 -11.136 1.00 38.36 56 GLY D CA 1
ATOM 5518 C C . GLY D 1 51 ? -7.233 -90.792 -12.096 1.00 40.98 56 GLY D C 1
ATOM 5519 O O . GLY D 1 51 ? -7.663 -91.943 -11.980 1.00 42.00 56 GLY D O 1
ATOM 5520 N N . THR D 1 52 ? -7.641 -89.976 -13.057 1.00 40.73 57 THR D N 1
ATOM 5521 C CA . THR D 1 52 ? -8.635 -90.409 -14.026 1.00 42.12 57 THR D CA 1
ATOM 5522 C C . THR D 1 52 ? -8.082 -91.466 -14.970 1.00 42.10 57 THR D C 1
ATOM 5523 O O . THR D 1 52 ? -8.789 -92.391 -15.359 1.00 43.36 57 THR D O 1
ATOM 5527 N N . VAL D 1 53 ? -6.816 -91.331 -15.344 1.00 40.99 58 VAL D N 1
ATOM 5528 C CA . VAL D 1 53 ? -6.215 -92.297 -16.236 1.00 40.32 58 VAL D CA 1
ATOM 5529 C C . VAL D 1 53 ? -6.163 -93.671 -15.561 1.00 41.30 58 VAL D C 1
ATOM 5530 O O . VAL D 1 53 ? -6.489 -94.676 -16.188 1.00 42.36 58 VAL D O 1
ATOM 5534 N N . LEU D 1 54 ? -5.770 -93.707 -14.289 1.00 41.26 59 LEU D N 1
ATOM 5535 C CA . LEU D 1 54 ? -5.683 -94.962 -13.542 1.00 42.65 59 LEU D CA 1
ATOM 5536 C C . LEU D 1 54 ? -7.040 -95.636 -13.370 1.00 44.81 59 LEU D C 1
ATOM 5537 O O . LEU D 1 54 ? -7.149 -96.850 -13.475 1.00 46.34 59 LEU D O 1
ATOM 5542 N N . LYS D 1 55 ? -8.079 -94.851 -13.129 1.00 47.30 60 LYS D N 1
ATOM 5543 C CA . LYS D 1 55 ? -9.409 -95.408 -12.938 1.00 50.51 60 LYS D CA 1
ATOM 5544 C C . LYS D 1 55 ? -10.235 -95.702 -14.175 1.00 51.41 60 LYS D C 1
ATOM 5545 O O . LYS D 1 55 ? -11.019 -96.649 -14.173 1.00 51.97 60 LYS D O 1
ATOM 5551 N N . ASP D 1 56 ? -10.062 -94.917 -15.234 1.00 51.44 61 ASP D N 1
ATOM 5552 C CA . ASP D 1 56 ? -10.839 -95.132 -16.453 1.00 50.72 61 ASP D CA 1
ATOM 5553 C C . ASP D 1 56 ? -10.094 -95.525 -17.723 1.00 50.19 61 ASP D C 1
ATOM 5554 O O . ASP D 1 56 ? -10.719 -95.953 -18.689 1.00 49.64 61 ASP D O 1
ATOM 5559 N N . ASP D 1 57 ? -8.775 -95.372 -17.733 1.00 49.56 62 ASP D N 1
ATOM 5560 C CA . ASP D 1 57 ? -7.983 -95.712 -18.908 1.00 48.28 62 ASP D CA 1
ATOM 5561 C C . ASP D 1 57 ? -8.641 -95.146 -20.175 1.00 47.32 62 ASP D C 1
ATOM 5562 O O . ASP D 1 57 ? -8.955 -95.877 -21.106 1.00 47.42 62 ASP D O 1
ATOM 5567 N N . PRO D 1 58 ? -8.856 -93.829 -20.224 1.00 46.55 63 PRO D N 1
ATOM 5568 C CA . PRO D 1 58 ? -9.484 -93.194 -21.387 1.00 46.33 63 PRO D CA 1
ATOM 5569 C C . PRO D 1 58 ? -8.539 -93.001 -22.574 1.00 46.71 63 PRO D C 1
ATOM 5570 O O . PRO D 1 58 ? -7.323 -93.034 -22.420 1.00 46.90 63 PRO D O 1
ATOM 5574 N N . ARG D 1 59 ? -9.112 -92.784 -23.755 1.00 47.15 64 ARG D N 1
ATOM 5575 C CA . ARG D 1 59 ? -8.322 -92.576 -24.965 1.00 47.73 64 ARG D CA 1
ATOM 5576 C C . ARG D 1 59 ? -8.085 -91.092 -25.197 1.00 46.19 64 ARG D C 1
ATOM 5577 O O . ARG D 1 59 ? -7.037 -90.695 -25.687 1.00 43.77 64 ARG D O 1
ATOM 5585 N N . LEU D 1 60 ? -9.075 -90.282 -24.829 1.00 46.02 65 LEU D N 1
ATOM 5586 C CA . LEU D 1 60 ? -9.036 -88.830 -24.977 1.00 45.55 65 LEU D CA 1
ATOM 5587 C C . LEU D 1 60 ? -8.854 -88.396 -26.425 1.00 46.55 65 LEU D C 1
ATOM 5588 O O . LEU D 1 60 ? -8.024 -87.539 -26.726 1.00 45.57 65 LEU D O 1
ATOM 5593 N N . THR D 1 61 ? -9.651 -88.982 -27.315 1.00 47.01 66 THR D N 1
ATOM 5594 C CA . THR D 1 61 ? -9.581 -88.655 -28.735 1.00 49.40 66 THR D CA 1
ATOM 5595 C C . THR D 1 61 ? -10.965 -88.345 -29.299 1.00 50.81 66 THR D C 1
ATOM 5596 O O . THR D 1 61 ? -11.976 -88.487 -28.615 1.00 50.72 66 THR D O 1
ATOM 5600 N N . VAL D 1 62 ? -11.005 -87.912 -30.552 1.00 52.74 67 VAL D N 1
ATOM 5601 C CA . VAL D 1 62 ? -12.277 -87.602 -31.186 1.00 55.15 67 VAL D CA 1
ATOM 5602 C C . VAL D 1 62 ? -12.739 -88.895 -31.870 1.00 57.70 67 VAL D C 1
ATOM 5603 O O . VAL D 1 62 ? -12.102 -89.362 -32.813 1.00 57.91 67 VAL D O 1
ATOM 5607 N N . HIS D 1 63 ? -13.829 -89.483 -31.386 1.00 61.86 68 HIS D N 1
ATOM 5608 C CA . HIS D 1 63 ? -14.339 -90.722 -31.973 1.00 67.05 68 HIS D CA 1
ATOM 5609 C C . HIS D 1 63 ? -15.862 -90.894 -31.909 1.00 70.04 68 HIS D C 1
ATOM 5610 O O . HIS D 1 63 ? -16.367 -92.014 -32.018 1.00 71.87 68 HIS D O 1
ATOM 5617 N N . LYS D 1 64 ? -16.590 -89.801 -31.717 1.00 72.20 69 LYS D N 1
ATOM 5618 C CA . LYS D 1 64 ? -18.045 -89.862 -31.646 1.00 74.25 69 LYS D CA 1
ATOM 5619 C C . LYS D 1 64 ? -18.592 -89.076 -32.823 1.00 75.41 69 LYS D C 1
ATOM 5620 O O . LYS D 1 64 ? -19.800 -89.016 -33.047 1.00 75.99 69 LYS D O 1
ATOM 5626 N N . ILE D 1 65 ? -17.675 -88.458 -33.558 1.00 76.06 70 ILE D N 1
ATOM 5627 C CA . ILE D 1 65 ? -17.990 -87.661 -34.734 1.00 77.55 70 ILE D CA 1
ATOM 5628 C C . ILE D 1 65 ? -16.788 -87.897 -35.641 1.00 80.87 70 ILE D C 1
ATOM 5629 O O . ILE D 1 65 ? -15.854 -88.594 -35.241 1.00 82.61 70 ILE D O 1
ATOM 5634 N N . LYS D 1 66 ? -16.791 -87.347 -36.850 1.00 83.15 71 LYS D N 1
ATOM 5635 C CA . LYS D 1 66 ? -15.648 -87.559 -37.732 1.00 85.77 71 LYS D CA 1
ATOM 5636 C C . LYS D 1 66 ? -14.697 -86.364 -37.657 1.00 86.65 71 LYS D C 1
ATOM 5637 O O . LYS D 1 66 ? -15.136 -85.216 -37.601 1.00 86.29 71 LYS D O 1
ATOM 5643 N N . SER D 1 67 ? -13.397 -86.642 -37.633 1.00 87.95 72 SER D N 1
ATOM 5644 C CA . SER D 1 67 ? -12.390 -85.588 -37.558 1.00 89.57 72 SER D CA 1
ATOM 5645 C C . SER D 1 67 ? -11.156 -85.949 -38.377 1.00 90.17 72 SER D C 1
ATOM 5646 O O . SER D 1 67 ? -10.930 -87.121 -38.684 1.00 90.25 72 SER D O 1
ATOM 5649 N N . ASP D 1 68 ? -10.357 -84.941 -38.727 1.00 90.42 73 ASP D N 1
ATOM 5650 C CA . ASP D 1 68 ? -9.148 -85.182 -39.510 1.00 90.29 73 ASP D CA 1
ATOM 5651 C C . ASP D 1 68 ? -7.907 -85.292 -38.614 1.00 88.82 73 ASP D C 1
ATOM 5652 O O . ASP D 1 68 ? -6.915 -85.922 -38.991 1.00 89.58 73 ASP D O 1
ATOM 5657 N N . ARG D 1 69 ? -7.964 -84.693 -37.425 1.00 85.12 74 ARG D N 1
ATOM 5658 C CA . ARG D 1 69 ? -6.835 -84.747 -36.499 1.00 81.35 74 ARG D CA 1
ATOM 5659 C C . ARG D 1 69 ? -7.325 -84.786 -35.052 1.00 76.30 74 ARG D C 1
ATOM 5660 O O . ARG D 1 69 ? -8.480 -84.459 -34.762 1.00 75.38 74 ARG D O 1
ATOM 5668 N N . ASN D 1 70 ? -6.436 -85.199 -34.154 1.00 69.24 75 ASN D N 1
ATOM 5669 C CA . ASN D 1 70 ? -6.748 -85.285 -32.735 1.00 62.08 75 ASN D CA 1
ATOM 5670 C C . ASN D 1 70 ? -5.914 -84.259 -31.984 1.00 56.94 75 ASN D C 1
ATOM 5671 O O . ASN D 1 70 ? -4.810 -83.917 -32.403 1.00 54.85 75 ASN D O 1
ATOM 5676 N N . PRO D 1 71 ? -6.440 -83.740 -30.871 1.00 53.18 76 PRO D N 1
ATOM 5677 C CA . PRO D 1 71 ? -5.684 -82.752 -30.103 1.00 50.36 76 PRO D CA 1
ATOM 5678 C C . PRO D 1 71 ? -4.648 -83.449 -29.229 1.00 47.69 76 PRO D C 1
ATOM 5679 O O . PRO D 1 71 ? -4.756 -84.645 -28.961 1.00 45.62 76 PRO D O 1
ATOM 5683 N N . VAL D 1 72 ? -3.641 -82.705 -28.803 1.00 44.67 77 VAL D N 1
ATOM 5684 C CA . VAL D 1 72 ? -2.599 -83.261 -27.958 1.00 43.60 77 VAL D CA 1
ATOM 5685 C C . VAL D 1 72 ? -3.221 -83.699 -26.631 1.00 42.67 77 VAL D C 1
ATOM 5686 O O . VAL D 1 72 ? -4.079 -82.999 -26.089 1.00 40.82 77 VAL D O 1
ATOM 5690 N N . ARG D 1 73 ? -2.800 -84.850 -26.117 1.00 41.26 78 ARG D N 1
ATOM 5691 C CA . ARG D 1 73 ? -3.319 -85.356 -24.850 1.00 41.49 78 ARG D CA 1
ATOM 5692 C C . ARG D 1 73 ? -2.285 -85.023 -23.773 1.00 40.50 78 ARG D C 1
ATOM 5693 O O . ARG D 1 73 ? -1.104 -85.305 -23.935 1.00 39.78 78 ARG D O 1
ATOM 5701 N N . ILE D 1 74 ? -2.738 -84.402 -22.689 1.00 40.30 79 ILE D N 1
ATOM 5702 C CA . ILE D 1 74 ? -1.859 -84.016 -21.597 1.00 39.71 79 ILE D CA 1
ATOM 5703 C C . ILE D 1 74 ? -2.309 -84.668 -20.303 1.00 39.15 79 ILE D C 1
ATOM 5704 O O . ILE D 1 74 ? -3.469 -84.560 -19.914 1.00 39.35 79 ILE D O 1
ATOM 5709 N N . VAL D 1 75 ? -1.381 -85.348 -19.643 1.00 39.04 80 VAL D N 1
ATOM 5710 C CA . VAL D 1 75 ? -1.670 -86.028 -18.389 1.00 39.23 80 VAL D CA 1
ATOM 5711 C C . VAL D 1 75 ? -0.801 -85.454 -17.273 1.00 39.32 80 VAL D C 1
ATOM 5712 O O . VAL D 1 75 ? 0.427 -85.443 -17.393 1.00 39.23 80 VAL D O 1
ATOM 5716 N N . VAL D 1 76 ? -1.434 -84.952 -16.211 1.00 39.15 81 VAL D N 1
ATOM 5717 C CA . VAL D 1 76 ? -0.694 -84.387 -15.082 1.00 40.30 81 VAL D CA 1
ATOM 5718 C C . VAL D 1 76 ? -0.453 -85.589 -14.185 1.00 41.10 81 VAL D C 1
ATOM 5719 O O . VAL D 1 76 ? -1.395 -86.139 -13.604 1.00 40.92 81 VAL D O 1
ATOM 5723 N N . ASP D 1 77 ? 0.816 -85.986 -14.082 1.00 42.11 82 ASP D N 1
ATOM 5724 C CA . ASP D 1 77 ? 1.227 -87.146 -13.296 1.00 43.01 82 ASP D CA 1
ATOM 5725 C C . ASP D 1 77 ? 2.526 -86.887 -12.521 1.00 43.76 82 ASP D C 1
ATOM 5726 O O . ASP D 1 77 ? 3.624 -87.128 -13.028 1.00 41.58 82 ASP D O 1
ATOM 5731 N N . SER D 1 78 ? 2.389 -86.414 -11.287 1.00 44.88 83 SER D N 1
ATOM 5732 C CA . SER D 1 78 ? 3.533 -86.111 -10.418 1.00 46.76 83 SER D CA 1
ATOM 5733 C C . SER D 1 78 ? 4.611 -87.166 -10.274 1.00 47.07 83 SER D C 1
ATOM 5734 O O . SER D 1 78 ? 5.797 -86.865 -10.389 1.00 47.22 83 SER D O 1
ATOM 5737 N N . LYS D 1 79 ? 4.201 -88.398 -10.010 1.00 47.75 84 LYS D N 1
ATOM 5738 C CA . LYS D 1 79 ? 5.150 -89.481 -9.838 1.00 49.22 84 LYS D CA 1
ATOM 5739 C C . LYS D 1 79 ? 5.323 -90.401 -11.034 1.00 48.64 84 LYS D C 1
ATOM 5740 O O . LYS D 1 79 ? 5.960 -91.446 -10.915 1.00 49.84 84 LYS D O 1
ATOM 5746 N N . LEU D 1 80 ? 4.771 -90.014 -12.181 1.00 46.61 85 LEU D N 1
ATOM 5747 C CA . LEU D 1 80 ? 4.875 -90.828 -13.388 1.00 45.22 85 LEU D CA 1
ATOM 5748 C C . LEU D 1 80 ? 4.294 -92.217 -13.162 1.00 43.71 85 LEU D C 1
ATOM 5749 O O . LEU D 1 80 ? 4.948 -93.217 -13.432 1.00 44.58 85 LEU D O 1
ATOM 5754 N N . ARG D 1 81 ? 3.064 -92.274 -12.668 1.00 42.24 86 ARG D N 1
ATOM 5755 C CA . ARG D 1 81 ? 2.411 -93.551 -12.419 1.00 42.69 86 ARG D CA 1
ATOM 5756 C C . ARG D 1 81 ? 1.588 -94.030 -13.605 1.00 41.33 86 ARG D C 1
ATOM 5757 O O . ARG D 1 81 ? 0.952 -95.078 -13.532 1.00 41.45 86 ARG D O 1
ATOM 5765 N N . VAL D 1 82 ? 1.583 -93.265 -14.691 1.00 39.86 87 VAL D N 1
ATOM 5766 C CA . VAL D 1 82 ? 0.816 -93.665 -15.859 1.00 39.26 87 VAL D CA 1
ATOM 5767 C C . VAL D 1 82 ? 1.287 -95.048 -16.320 1.00 39.63 87 VAL D C 1
ATOM 5768 O O . VAL D 1 82 ? 2.463 -95.258 -16.616 1.00 39.34 87 VAL D O 1
ATOM 5772 N N . PRO D 1 83 ? 0.362 -96.015 -16.375 1.00 39.19 88 PRO D N 1
ATOM 5773 C CA . PRO D 1 83 ? 0.658 -97.389 -16.791 1.00 38.85 88 PRO D CA 1
ATOM 5774 C C . PRO D 1 83 ? 1.264 -97.407 -18.193 1.00 38.01 88 PRO D C 1
ATOM 5775 O O . PRO D 1 83 ? 0.740 -96.753 -19.087 1.00 37.43 88 PRO D O 1
ATOM 5779 N N . LEU D 1 84 ? 2.347 -98.157 -18.382 1.00 38.04 89 LEU D N 1
ATOM 5780 C CA . LEU D 1 84 ? 3.008 -98.247 -19.684 1.00 39.12 89 LEU D CA 1
ATOM 5781 C C . LEU D 1 84 ? 2.074 -98.713 -20.796 1.00 39.53 89 LEU D C 1
ATOM 5782 O O . LEU D 1 84 ? 2.342 -98.464 -21.967 1.00 40.89 89 LEU D O 1
ATOM 5787 N N . ASN D 1 85 ? 0.982 -99.384 -20.434 1.00 38.73 90 ASN D N 1
ATOM 5788 C CA . ASN D 1 85 ? 0.036 -99.858 -21.433 1.00 40.04 90 ASN D CA 1
ATOM 5789 C C . ASN D 1 85 ? -1.279 -99.075 -21.416 1.00 40.51 90 ASN D C 1
ATOM 5790 O O . ASN D 1 85 ? -2.300 -99.564 -21.900 1.00 40.14 90 ASN D O 1
ATOM 5795 N N . ALA D 1 86 ? -1.263 -97.868 -20.854 1.00 38.81 91 ALA D N 1
ATOM 5796 C CA . ALA D 1 86 ? -2.481 -97.052 -20.806 1.00 40.20 91 ALA D CA 1
ATOM 5797 C C . ALA D 1 86 ? -2.851 -96.620 -22.224 1.00 39.86 91 ALA D C 1
ATOM 5798 O O . ALA D 1 86 ? -1.979 -96.297 -23.030 1.00 38.56 91 ALA D O 1
ATOM 5800 N N . ARG D 1 87 ? -4.142 -96.600 -22.531 1.00 40.95 92 ARG D N 1
ATOM 5801 C CA . ARG D 1 87 ? -4.567 -96.199 -23.867 1.00 42.73 92 ARG D CA 1
ATOM 5802 C C . ARG D 1 87 ? -4.175 -94.766 -24.222 1.00 43.00 92 ARG D C 1
ATOM 5803 O O . ARG D 1 87 ? -3.948 -94.448 -25.394 1.00 43.45 92 ARG D O 1
ATOM 5811 N N . VAL D 1 88 ? -4.071 -93.905 -23.213 1.00 41.32 93 VAL D N 1
ATOM 5812 C CA . VAL D 1 88 ? -3.702 -92.518 -23.447 1.00 40.00 93 VAL D CA 1
ATOM 5813 C C . VAL D 1 88 ? -2.296 -92.435 -24.050 1.00 40.24 93 VAL D C 1
ATOM 5814 O O . VAL D 1 88 ? -1.879 -91.387 -24.534 1.00 40.50 93 VAL D O 1
ATOM 5818 N N . LEU D 1 89 ? -1.572 -93.548 -24.023 1.00 40.46 94 LEU D N 1
ATOM 5819 C CA . LEU D 1 89 ? -0.218 -93.600 -24.564 1.00 41.39 94 LEU D CA 1
ATOM 5820 C C . LEU D 1 89 ? -0.180 -94.229 -25.950 1.00 42.38 94 LEU D C 1
ATOM 5821 O O . LEU D 1 89 ? 0.897 -94.408 -26.515 1.00 41.93 94 LEU D O 1
ATOM 5826 N N . ASN D 1 90 ? -1.342 -94.581 -26.500 1.00 43.37 95 ASN D N 1
ATOM 5827 C CA . ASN D 1 90 ? -1.357 -95.189 -27.819 1.00 44.02 95 ASN D CA 1
ATOM 5828 C C . ASN D 1 90 ? -0.961 -94.194 -28.909 1.00 45.27 95 ASN D C 1
ATOM 5829 O O . ASN D 1 90 ? -0.615 -93.049 -28.619 1.00 46.75 95 ASN D O 1
ATOM 5834 N N . LYS D 1 91 ? -1.032 -94.622 -30.162 1.00 46.62 96 LYS D N 1
ATOM 5835 C CA . LYS D 1 91 ? -0.659 -93.765 -31.282 1.00 48.98 96 LYS D CA 1
ATOM 5836 C C . LYS D 1 91 ? -1.748 -92.965 -31.968 1.00 48.67 96 LYS D C 1
ATOM 5837 O O . LYS D 1 91 ? -1.488 -92.348 -32.994 1.00 47.29 96 LYS D O 1
ATOM 5843 N N . ASP D 1 92 ? -2.959 -92.975 -31.431 1.00 49.10 97 ASP D N 1
ATOM 5844 C CA . ASP D 1 92 ? -4.038 -92.220 -32.055 1.00 47.93 97 ASP D CA 1
ATOM 5845 C C . ASP D 1 92 ? -3.768 -90.720 -32.042 1.00 47.07 97 ASP D C 1
ATOM 5846 O O . ASP D 1 92 ? -4.348 -89.976 -32.831 1.00 46.19 97 ASP D O 1
ATOM 5851 N N . ALA D 1 93 ? -2.901 -90.267 -31.142 1.00 45.68 98 ALA D N 1
ATOM 5852 C CA . ALA D 1 93 ? -2.597 -88.845 -31.058 1.00 43.73 98 ALA D CA 1
ATOM 5853 C C . ALA D 1 93 ? -1.329 -88.596 -30.279 1.00 43.44 98 ALA D C 1
ATOM 5854 O O . ALA D 1 93 ? -0.774 -89.511 -29.686 1.00 45.12 98 ALA D O 1
ATOM 5856 N N . LYS D 1 94 ? -0.872 -87.350 -30.288 1.00 42.96 99 LYS D N 1
ATOM 5857 C CA . LYS D 1 94 ? 0.334 -86.981 -29.570 1.00 44.45 99 LYS D CA 1
ATOM 5858 C C . LYS D 1 94 ? 0.007 -86.944 -28.089 1.00 44.38 99 LYS D C 1
ATOM 5859 O O . LYS D 1 94 ? -1.112 -86.605 -27.704 1.00 44.71 99 LYS D O 1
ATOM 5865 N N . THR D 1 95 ? 0.977 -87.296 -27.253 1.00 43.29 100 THR D N 1
ATOM 5866 C CA . THR D 1 95 ? 0.746 -87.287 -25.818 1.00 40.77 100 THR D CA 1
ATOM 5867 C C . THR D 1 95 ? 1.901 -86.667 -25.039 1.00 41.33 100 THR D C 1
ATOM 5868 O O . THR D 1 95 ? 3.081 -86.875 -25.345 1.00 40.22 100 THR D O 1
ATOM 5872 N N . ILE D 1 96 ? 1.538 -85.880 -24.035 1.00 40.72 101 ILE D N 1
ATOM 5873 C CA . ILE D 1 96 ? 2.511 -85.224 -23.187 1.00 40.35 101 ILE D CA 1
ATOM 5874 C C . ILE D 1 96 ? 2.184 -85.609 -21.757 1.00 39.57 101 ILE D C 1
ATOM 5875 O O . ILE D 1 96 ? 1.034 -85.518 -21.343 1.00 38.51 101 ILE D O 1
ATOM 5880 N N . ILE D 1 97 ? 3.184 -86.067 -21.016 1.00 39.14 102 ILE D N 1
ATOM 5881 C CA . ILE D 1 97 ? 2.969 -86.438 -19.630 1.00 39.11 102 ILE D CA 1
ATOM 5882 C C . ILE D 1 97 ? 3.707 -85.373 -18.816 1.00 39.04 102 ILE D C 1
ATOM 5883 O O . ILE D 1 97 ? 4.923 -85.212 -18.959 1.00 38.95 102 ILE D O 1
ATOM 5888 N N . ALA D 1 98 ? 2.972 -84.619 -18.005 1.00 38.70 103 ALA D N 1
ATOM 5889 C CA . ALA D 1 98 ? 3.585 -83.580 -17.179 1.00 39.11 103 ALA D CA 1
ATOM 5890 C C . ALA D 1 98 ? 3.836 -84.186 -15.809 1.00 40.76 103 ALA D C 1
ATOM 5891 O O . ALA D 1 98 ? 2.894 -84.602 -15.127 1.00 40.87 103 ALA D O 1
ATOM 5893 N N . THR D 1 99 ? 5.107 -84.263 -15.425 1.00 41.30 104 THR D N 1
ATOM 5894 C CA . THR D 1 99 ? 5.482 -84.819 -14.135 1.00 42.94 104 THR D CA 1
ATOM 5895 C C . THR D 1 99 ? 6.363 -83.807 -13.393 1.00 44.74 104 THR D C 1
ATOM 5896 O O . THR D 1 99 ? 6.658 -82.734 -13.919 1.00 44.92 104 THR D O 1
ATOM 5900 N N . THR D 1 100 ? 6.778 -84.139 -12.174 1.00 46.37 105 THR D N 1
ATOM 5901 C CA . THR D 1 100 ? 7.617 -83.236 -11.392 1.00 48.13 105 THR D CA 1
ATOM 5902 C C . THR D 1 100 ? 9.089 -83.403 -11.725 1.00 50.88 105 THR D C 1
ATOM 5903 O O . THR D 1 100 ? 9.477 -84.355 -12.399 1.00 51.71 105 THR D O 1
ATOM 5907 N N . GLU D 1 101 ? 9.904 -82.469 -11.243 1.00 53.59 106 GLU D N 1
ATOM 5908 C CA . GLU D 1 101 ? 11.342 -82.501 -11.479 1.00 56.47 106 GLU D CA 1
ATOM 5909 C C . GLU D 1 101 ? 12.026 -83.465 -10.520 1.00 56.84 106 GLU D C 1
ATOM 5910 O O . GLU D 1 101 ? 13.216 -83.734 -10.647 1.00 56.16 106 GLU D O 1
ATOM 5916 N N . ASP D 1 102 ? 11.272 -83.984 -9.557 1.00 58.92 107 ASP D N 1
ATOM 5917 C CA . ASP D 1 102 ? 11.831 -84.926 -8.593 1.00 62.03 107 ASP D CA 1
ATOM 5918 C C . ASP D 1 102 ? 12.261 -86.141 -9.394 1.00 64.02 107 ASP D C 1
ATOM 5919 O O . ASP D 1 102 ? 11.633 -86.478 -10.392 1.00 65.20 107 ASP D O 1
ATOM 5924 N N . THR D 1 103 ? 13.318 -86.814 -8.964 1.00 66.27 108 THR D N 1
ATOM 5925 C CA . THR D 1 103 ? 13.767 -87.978 -9.703 1.00 68.79 108 THR D CA 1
ATOM 5926 C C . THR D 1 103 ? 14.372 -89.102 -8.885 1.00 68.75 108 THR D C 1
ATOM 5927 O O . THR D 1 103 ? 14.716 -88.932 -7.719 1.00 69.28 108 THR D O 1
ATOM 5931 N N . ASN D 1 104 ? 14.453 -90.264 -9.524 1.00 68.90 109 ASN D N 1
ATOM 5932 C CA . ASN D 1 104 ? 15.008 -91.479 -8.951 1.00 68.23 109 ASN D CA 1
ATOM 5933 C C . ASN D 1 104 ? 15.338 -92.348 -10.159 1.00 68.28 109 ASN D C 1
ATOM 5934 O O . ASN D 1 104 ? 14.825 -92.114 -11.251 1.00 67.97 109 ASN D O 1
ATOM 5939 N N . GLU D 1 105 ? 16.211 -93.327 -9.970 1.00 69.41 110 GLU D N 1
ATOM 5940 C CA . GLU D 1 105 ? 16.624 -94.228 -11.043 1.00 70.12 110 GLU D CA 1
ATOM 5941 C C . GLU D 1 105 ? 15.508 -94.876 -11.853 1.00 68.33 110 GLU D C 1
ATOM 5942 O O . GLU D 1 105 ? 15.581 -94.940 -13.085 1.00 67.89 110 GLU D O 1
ATOM 5948 N N . GLU D 1 106 ? 14.486 -95.368 -11.162 1.00 65.55 111 GLU D N 1
ATOM 5949 C CA . GLU D 1 106 ? 13.369 -96.013 -11.835 1.00 64.71 111 GLU D CA 1
ATOM 5950 C C . GLU D 1 106 ? 12.543 -95.055 -12.687 1.00 62.63 111 GLU D C 1
ATOM 5951 O O . GLU D 1 106 ? 12.131 -95.392 -13.799 1.00 61.91 111 GLU D O 1
ATOM 5957 N N . LYS D 1 107 ? 12.315 -93.855 -12.176 1.00 59.46 112 LYS D N 1
ATOM 5958 C CA . LYS D 1 107 ? 11.544 -92.877 -12.908 1.00 55.70 112 LYS D CA 1
ATOM 5959 C C . LYS D 1 107 ? 12.272 -92.486 -14.190 1.00 54.74 112 LYS D C 1
ATOM 5960 O O . LYS D 1 107 ? 11.641 -92.332 -15.235 1.00 55.24 112 LYS D O 1
ATOM 5966 N N . GLU D 1 108 ? 13.593 -92.345 -14.119 1.00 52.99 113 GLU D N 1
ATOM 5967 C CA . GLU D 1 108 ? 14.366 -91.978 -15.296 1.00 54.56 113 GLU D CA 1
ATOM 5968 C C . GLU D 1 108 ? 14.244 -93.053 -16.373 1.00 52.95 113 GLU D C 1
ATOM 5969 O O . GLU D 1 108 ? 14.144 -92.750 -17.566 1.00 53.59 113 GLU D O 1
ATOM 5975 N N . LYS D 1 109 ? 14.242 -94.309 -15.944 1.00 50.94 114 LYS D N 1
ATOM 5976 C CA . LYS D 1 109 ? 14.127 -95.434 -16.867 1.00 51.13 114 LYS D CA 1
ATOM 5977 C C . LYS D 1 109 ? 12.767 -95.409 -17.544 1.00 48.74 114 LYS D C 1
ATOM 5978 O O . LYS D 1 109 ? 12.653 -95.581 -18.755 1.00 48.37 114 LYS D O 1
ATOM 5984 N N . LYS D 1 110 ? 11.731 -95.211 -16.743 1.00 46.38 115 LYS D N 1
ATOM 5985 C CA . LYS D 1 110 ? 10.381 -95.167 -17.269 1.00 45.72 115 LYS D CA 1
ATOM 5986 C C . LYS D 1 110 ? 10.249 -94.046 -18.295 1.00 45.26 115 LYS D C 1
ATOM 5987 O O . LYS D 1 110 ? 9.570 -94.198 -19.302 1.00 45.30 115 LYS D O 1
ATOM 5993 N N . ILE D 1 111 ? 10.911 -92.923 -18.043 1.00 45.70 116 ILE D N 1
ATOM 5994 C CA . ILE D 1 111 ? 10.855 -91.806 -18.966 1.00 45.53 116 ILE D CA 1
ATOM 5995 C C . ILE D 1 111 ? 11.476 -92.211 -20.303 1.00 46.25 116 ILE D C 1
ATOM 5996 O O . ILE D 1 111 ? 10.971 -91.834 -21.360 1.00 46.35 116 ILE D O 1
ATOM 6001 N N . LYS D 1 112 ? 12.555 -92.989 -20.250 1.00 46.93 117 LYS D N 1
ATOM 6002 C CA . LYS D 1 112 ? 13.240 -93.449 -21.458 1.00 49.79 117 LYS D CA 1
ATOM 6003 C C . LYS D 1 112 ? 12.289 -94.308 -22.291 1.00 48.17 117 LYS D C 1
ATOM 6004 O O . LYS D 1 112 ? 12.201 -94.167 -23.514 1.00 48.92 117 LYS D O 1
ATOM 6010 N N . ILE D 1 113 ? 11.581 -95.199 -21.608 1.00 46.64 118 ILE D N 1
ATOM 6011 C CA . ILE D 1 113 ? 10.629 -96.096 -22.248 1.00 46.68 118 ILE D CA 1
ATOM 6012 C C . ILE D 1 113 ? 9.496 -95.311 -22.900 1.00 45.96 118 ILE D C 1
ATOM 6013 O O . ILE D 1 113 ? 9.105 -95.581 -24.038 1.00 45.87 118 ILE D O 1
ATOM 6018 N N . LEU D 1 114 ? 8.979 -94.327 -22.176 1.00 46.00 119 LEU D N 1
ATOM 6019 C CA . LEU D 1 114 ? 7.896 -93.504 -22.692 1.00 45.09 119 LEU D CA 1
ATOM 6020 C C . LEU D 1 114 ? 8.328 -92.726 -23.928 1.00 44.70 119 LEU D C 1
ATOM 6021 O O . LEU D 1 114 ? 7.575 -92.632 -24.886 1.00 45.34 119 LEU D O 1
ATOM 6026 N N . GLU D 1 115 ? 9.539 -92.180 -23.905 1.00 45.32 120 GLU D N 1
ATOM 6027 C CA . GLU D 1 115 ? 10.044 -91.419 -25.031 1.00 48.59 120 GLU D CA 1
ATOM 6028 C C . GLU D 1 115 ? 10.255 -92.325 -26.235 1.00 48.58 120 GLU D C 1
ATOM 6029 O O . GLU D 1 115 ? 10.010 -91.934 -27.372 1.00 49.09 120 GLU D O 1
ATOM 6035 N N . ASP D 1 116 ? 10.683 -93.548 -25.972 1.00 49.38 121 ASP D N 1
ATOM 6036 C CA . ASP D 1 116 ? 10.916 -94.512 -27.027 1.00 51.08 121 ASP D CA 1
ATOM 6037 C C . ASP D 1 116 ? 9.577 -94.784 -27.722 1.00 50.86 121 ASP D C 1
ATOM 6038 O O . ASP D 1 116 ? 9.527 -95.039 -28.927 1.00 51.07 121 ASP D O 1
ATOM 6051 N N . GLY D 1 118 ? 7.398 -92.637 -28.221 1.00 45.29 123 GLY D N 1
ATOM 6052 C CA . GLY D 1 118 ? 6.939 -91.405 -28.833 1.00 46.47 123 GLY D CA 1
ATOM 6053 C C . GLY D 1 118 ? 6.162 -90.483 -27.925 1.00 46.93 123 GLY D C 1
ATOM 6054 O O . GLY D 1 118 ? 5.488 -89.560 -28.383 1.00 47.05 123 GLY D O 1
ATOM 6055 N N . VAL D 1 119 ? 6.247 -90.732 -26.627 1.00 46.39 124 VAL D N 1
ATOM 6056 C CA . VAL D 1 119 ? 5.547 -89.908 -25.666 1.00 46.25 124 VAL D CA 1
ATOM 6057 C C . VAL D 1 119 ? 6.502 -88.852 -25.147 1.00 46.80 124 VAL D C 1
ATOM 6058 O O . VAL D 1 119 ? 7.649 -89.156 -24.831 1.00 48.15 124 VAL D O 1
ATOM 6062 N N . GLU D 1 120 ? 6.045 -87.609 -25.074 1.00 46.50 125 GLU D N 1
ATOM 6063 C CA . GLU D 1 120 ? 6.903 -86.552 -24.582 1.00 46.22 125 GLU D CA 1
ATOM 6064 C C . GLU D 1 120 ? 6.695 -86.376 -23.085 1.00 45.55 125 GLU D C 1
ATOM 6065 O O . GLU D 1 120 ? 5.563 -86.387 -22.601 1.00 46.81 125 GLU D O 1
ATOM 6071 N N . VAL D 1 121 ? 7.786 -86.234 -22.346 1.00 44.74 126 VAL D N 1
ATOM 6072 C CA . VAL D 1 121 ? 7.698 -86.053 -20.904 1.00 45.15 126 VAL D CA 1
ATOM 6073 C C . VAL D 1 121 ? 8.221 -84.679 -20.488 1.00 45.70 126 VAL D C 1
ATOM 6074 O O . VAL D 1 121 ? 9.371 -84.338 -20.742 1.00 46.56 126 VAL D O 1
ATOM 6078 N N . VAL D 1 122 ? 7.361 -83.893 -19.856 1.00 46.73 127 VAL D N 1
ATOM 6079 C CA . VAL D 1 122 ? 7.728 -82.560 -19.404 1.00 48.97 127 VAL D CA 1
ATOM 6080 C C . VAL D 1 122 ? 7.846 -82.535 -17.882 1.00 49.76 127 VAL D C 1
ATOM 6081 O O . VAL D 1 122 ? 6.925 -82.947 -17.174 1.00 49.53 127 VAL D O 1
ATOM 6085 N N . LYS D 1 123 ? 8.992 -82.077 -17.385 1.00 50.91 128 LYS D N 1
ATOM 6086 C CA . LYS D 1 123 ? 9.235 -81.993 -15.943 1.00 53.62 128 LYS D CA 1
ATOM 6087 C C . LYS D 1 123 ? 8.908 -80.568 -15.523 1.00 54.28 128 LYS D C 1
ATOM 6088 O O . LYS D 1 123 ? 9.432 -79.612 -16.088 1.00 54.62 128 LYS D O 1
ATOM 6094 N N . CYS D 1 124 ? 8.059 -80.416 -14.517 1.00 54.51 129 CYS D N 1
ATOM 6095 C CA . CYS D 1 124 ? 7.692 -79.079 -14.098 1.00 56.41 129 CYS D CA 1
ATOM 6096 C C . CYS D 1 124 ? 7.147 -78.992 -12.674 1.00 55.16 129 CYS D C 1
ATOM 6097 O O . CYS D 1 124 ? 5.982 -79.294 -12.439 1.00 54.37 129 CYS D O 1
ATOM 6100 N N . GLY D 1 125 ? 7.990 -78.574 -11.732 1.00 55.37 130 GLY D N 1
ATOM 6101 C CA . GLY D 1 125 ? 7.561 -78.456 -10.348 1.00 55.22 130 GLY D CA 1
ATOM 6102 C C . GLY D 1 125 ? 8.188 -79.473 -9.413 1.00 55.21 130 GLY D C 1
ATOM 6103 O O . GLY D 1 125 ? 8.855 -80.396 -9.865 1.00 55.61 130 GLY D O 1
ATOM 6104 N N . ARG D 1 126 ? 7.973 -79.292 -8.110 1.00 55.54 131 ARG D N 1
ATOM 6105 C CA . ARG D 1 126 ? 8.504 -80.181 -7.072 1.00 55.76 131 ARG D CA 1
ATOM 6106 C C . ARG D 1 126 ? 7.339 -80.673 -6.217 1.00 54.45 131 ARG D C 1
ATOM 6107 O O . ARG D 1 126 ? 6.448 -79.891 -5.886 1.00 52.74 131 ARG D O 1
ATOM 6115 N N . GLY D 1 127 ? 7.345 -81.957 -5.859 1.00 53.20 132 GLY D N 1
ATOM 6116 C CA . GLY D 1 127 ? 6.274 -82.503 -5.042 1.00 52.24 132 GLY D CA 1
ATOM 6117 C C . GLY D 1 127 ? 5.011 -82.737 -5.841 1.00 53.23 132 GLY D C 1
ATOM 6118 O O . GLY D 1 127 ? 4.468 -83.845 -5.852 1.00 55.44 132 GLY D O 1
ATOM 6119 N N . LYS D 1 128 ? 4.518 -81.682 -6.482 1.00 51.59 133 LYS D N 1
ATOM 6120 C CA . LYS D 1 128 ? 3.318 -81.775 -7.297 1.00 51.58 133 LYS D CA 1
ATOM 6121 C C . LYS D 1 128 ? 3.625 -80.952 -8.545 1.00 49.69 133 LYS D C 1
ATOM 6122 O O . LYS D 1 128 ? 4.528 -80.120 -8.529 1.00 49.01 133 LYS D O 1
ATOM 6128 N N . VAL D 1 129 ? 2.905 -81.190 -9.631 1.00 46.78 134 VAL D N 1
ATOM 6129 C CA . VAL D 1 129 ? 3.167 -80.437 -10.847 1.00 45.77 134 VAL D CA 1
ATOM 6130 C C . VAL D 1 129 ? 2.770 -78.971 -10.694 1.00 46.01 134 VAL D C 1
ATOM 6131 O O . VAL D 1 129 ? 1.701 -78.656 -10.173 1.00 45.06 134 VAL D O 1
ATOM 6135 N N . ASP D 1 130 ? 3.649 -78.080 -11.147 1.00 45.86 135 ASP D N 1
ATOM 6136 C CA . ASP D 1 130 ? 3.417 -76.639 -11.077 1.00 46.84 135 ASP D CA 1
ATOM 6137 C C . ASP D 1 130 ? 2.559 -76.275 -12.286 1.00 47.06 135 ASP D C 1
ATOM 6138 O O . ASP D 1 130 ? 3.075 -76.020 -13.373 1.00 45.39 135 ASP D O 1
ATOM 6143 N N . LEU D 1 131 ? 1.246 -76.252 -12.085 1.00 46.45 136 LEU D N 1
ATOM 6144 C CA . LEU D 1 131 ? 0.313 -75.934 -13.149 1.00 46.97 136 LEU D CA 1
ATOM 6145 C C . LEU D 1 131 ? 0.550 -74.617 -13.894 1.00 49.32 136 LEU D C 1
ATOM 6146 O O . LEU D 1 131 ? 0.411 -74.571 -15.125 1.00 47.63 136 LEU D O 1
ATOM 6151 N N . LYS D 1 132 ? 0.905 -73.551 -13.176 1.00 51.22 137 LYS D N 1
ATOM 6152 C CA . LYS D 1 132 ? 1.146 -72.264 -13.840 1.00 53.43 137 LYS D CA 1
ATOM 6153 C C . LYS D 1 132 ? 2.298 -72.377 -14.816 1.00 52.99 137 LYS D C 1
ATOM 6154 O O . LYS D 1 132 ? 2.193 -71.937 -15.959 1.00 51.71 137 LYS D O 1
ATOM 6160 N N . LYS D 1 133 ? 3.405 -72.958 -14.367 1.00 53.48 138 LYS D N 1
ATOM 6161 C CA . LYS D 1 133 ? 4.559 -73.110 -15.242 1.00 54.35 138 LYS D CA 1
ATOM 6162 C C . LYS D 1 133 ? 4.222 -74.021 -16.412 1.00 53.40 138 LYS D C 1
ATOM 6163 O O . LYS D 1 133 ? 4.662 -73.776 -17.535 1.00 52.89 138 LYS D O 1
ATOM 6169 N N . LEU D 1 134 ? 3.443 -75.070 -16.152 1.00 51.50 139 LEU D N 1
ATOM 6170 C CA . LEU D 1 134 ? 3.068 -75.995 -17.213 1.00 49.68 139 LEU D CA 1
ATOM 6171 C C . LEU D 1 134 ? 2.293 -75.266 -18.301 1.00 49.86 139 LEU D C 1
ATOM 6172 O O . LEU D 1 134 ? 2.491 -75.533 -19.484 1.00 47.99 139 LEU D O 1
ATOM 6185 N N . ASP D 1 136 ? 2.653 -72.325 -19.278 1.00 53.85 141 ASP D N 1
ATOM 6186 C CA . ASP D 1 136 ? 3.593 -71.567 -20.067 1.00 55.17 141 ASP D CA 1
ATOM 6187 C C . ASP D 1 136 ? 4.232 -72.478 -21.106 1.00 54.27 141 ASP D C 1
ATOM 6188 O O . ASP D 1 136 ? 4.305 -72.143 -22.291 1.00 54.00 141 ASP D O 1
ATOM 6193 N N . ILE D 1 137 ? 4.700 -73.633 -20.646 1.00 52.09 142 ILE D N 1
ATOM 6194 C CA . ILE D 1 137 ? 5.333 -74.606 -21.521 1.00 49.88 142 ILE D CA 1
ATOM 6195 C C . ILE D 1 137 ? 4.374 -75.055 -22.624 1.00 50.32 142 ILE D C 1
ATOM 6196 O O . ILE D 1 137 ? 4.761 -75.153 -23.784 1.00 48.92 142 ILE D O 1
ATOM 6201 N N . LEU D 1 138 ? 3.122 -75.327 -22.267 1.00 49.49 143 LEU D N 1
ATOM 6202 C CA . LEU D 1 138 ? 2.154 -75.760 -23.259 1.00 49.96 143 LEU D CA 1
ATOM 6203 C C . LEU D 1 138 ? 1.866 -74.669 -24.274 1.00 51.55 143 LEU D C 1
ATOM 6204 O O . LEU D 1 138 ? 1.674 -74.947 -25.461 1.00 50.27 143 LEU D O 1
ATOM 6209 N N . TYR D 1 139 ? 1.834 -73.423 -23.813 1.00 53.11 144 TYR D N 1
ATOM 6210 C CA . TYR D 1 139 ? 1.569 -72.316 -24.715 1.00 54.17 144 TYR D CA 1
ATOM 6211 C C . TYR D 1 139 ? 2.700 -72.211 -25.730 1.00 54.82 144 TYR D C 1
ATOM 6212 O O . TYR D 1 139 ? 2.446 -72.047 -26.922 1.00 53.12 144 TYR D O 1
ATOM 6221 N N . ASP D 1 140 ? 3.945 -72.309 -25.264 1.00 56.20 145 ASP D N 1
ATOM 6222 C CA . ASP D 1 140 ? 5.087 -72.222 -26.173 1.00 58.70 145 ASP D CA 1
ATOM 6223 C C . ASP D 1 140 ? 5.098 -73.343 -27.196 1.00 58.07 145 ASP D C 1
ATOM 6224 O O . ASP D 1 140 ? 5.776 -73.252 -28.209 1.00 58.16 145 ASP D O 1
ATOM 6229 N N . LYS D 1 141 ? 4.361 -74.412 -26.925 1.00 57.81 146 LYS D N 1
ATOM 6230 C CA . LYS D 1 141 ? 4.308 -75.533 -27.851 1.00 56.56 146 LYS D CA 1
ATOM 6231 C C . LYS D 1 141 ? 3.239 -75.288 -28.893 1.00 55.78 146 LYS D C 1
ATOM 6232 O O . LYS D 1 141 ? 3.045 -76.103 -29.783 1.00 57.86 146 LYS D O 1
ATOM 6238 N N . GLY D 1 142 ? 2.534 -74.173 -28.783 1.00 53.83 147 GLY D N 1
ATOM 6239 C CA . GLY D 1 142 ? 1.495 -73.883 -29.748 1.00 53.22 147 GLY D CA 1
ATOM 6240 C C . GLY D 1 142 ? 0.101 -74.294 -29.299 1.00 53.19 147 GLY D C 1
ATOM 6241 O O . GLY D 1 142 ? -0.868 -74.126 -30.033 1.00 53.70 147 GLY D O 1
ATOM 6242 N N . ILE D 1 143 ? -0.009 -74.838 -28.096 1.00 52.80 148 ILE D N 1
ATOM 6243 C CA . ILE D 1 143 ? -1.295 -75.261 -27.574 1.00 52.45 148 ILE D CA 1
ATOM 6244 C C . ILE D 1 143 ? -1.947 -74.034 -26.934 1.00 53.28 148 ILE D C 1
ATOM 6245 O O . ILE D 1 143 ? -1.585 -73.636 -25.833 1.00 53.00 148 ILE D O 1
ATOM 6250 N N . LYS D 1 144 ? -2.910 -73.429 -27.620 1.00 53.05 149 LYS D N 1
ATOM 6251 C CA . LYS D 1 144 ? -3.562 -72.251 -27.068 1.00 53.21 149 LYS D CA 1
ATOM 6252 C C . LYS D 1 144 ? -4.952 -72.453 -26.492 1.00 52.03 149 LYS D C 1
ATOM 6253 O O . LYS D 1 144 ? -5.506 -71.548 -25.885 1.00 53.32 149 LYS D O 1
ATOM 6259 N N . SER D 1 145 ? -5.528 -73.627 -26.685 1.00 50.16 150 SER D N 1
ATOM 6260 C CA . SER D 1 145 ? -6.850 -73.899 -26.147 1.00 48.10 150 SER D CA 1
ATOM 6261 C C . SER D 1 145 ? -6.783 -75.329 -25.631 1.00 47.01 150 SER D C 1
ATOM 6262 O O . SER D 1 145 ? -6.260 -76.219 -26.308 1.00 46.46 150 SER D O 1
ATOM 6265 N N . ILE D 1 146 ? -7.302 -75.539 -24.429 1.00 43.80 151 ILE D N 1
ATOM 6266 C CA . ILE D 1 146 ? -7.292 -76.851 -23.825 1.00 41.53 151 ILE D CA 1
ATOM 6267 C C . ILE D 1 146 ? -8.606 -77.202 -23.166 1.00 42.22 151 ILE D C 1
ATOM 6268 O O . ILE D 1 146 ? -9.198 -76.385 -22.465 1.00 40.86 151 ILE D O 1
ATOM 6273 N N . LEU D 1 147 ? -9.063 -78.427 -23.398 1.00 41.80 152 LEU D N 1
ATOM 6274 C CA . LEU D 1 147 ? -10.299 -78.880 -22.798 1.00 41.74 152 LEU D CA 1
ATOM 6275 C C . LEU D 1 147 ? -9.820 -79.649 -21.579 1.00 43.36 152 LEU D C 1
ATOM 6276 O O . LEU D 1 147 ? -9.111 -80.653 -21.704 1.00 42.29 152 LEU D O 1
ATOM 6281 N N . LEU D 1 148 ? -10.171 -79.156 -20.397 1.00 43.68 153 LEU D N 1
ATOM 6282 C CA . LEU D 1 148 ? -9.781 -79.803 -19.149 1.00 43.91 153 LEU D CA 1
ATOM 6283 C C . LEU D 1 148 ? -10.906 -80.758 -18.772 1.00 45.08 153 LEU D C 1
ATOM 6284 O O . LEU D 1 148 ? -12.023 -80.313 -18.538 1.00 44.91 153 LEU D O 1
ATOM 6289 N N . GLU D 1 149 ? -10.646 -82.056 -18.724 1.00 46.85 154 GLU D N 1
ATOM 6290 C CA . GLU D 1 149 ? -11.693 -83.014 -18.368 1.00 49.88 154 GLU D CA 1
ATOM 6291 C C . GLU D 1 149 ? -11.602 -83.511 -16.932 1.00 50.14 154 GLU D C 1
ATOM 6292 O O . GLU D 1 149 ? -12.397 -84.322 -16.478 1.00 53.36 154 GLU D O 1
ATOM 6298 N N . GLY D 1 150 ? -10.624 -82.991 -16.205 1.00 49.23 155 GLY D N 1
ATOM 6299 C CA . GLY D 1 150 ? -10.441 -83.376 -14.815 1.00 48.06 155 GLY D CA 1
ATOM 6300 C C . GLY D 1 150 ? -9.540 -84.558 -14.472 1.00 46.14 155 GLY D C 1
ATOM 6301 O O . GLY D 1 150 ? -8.508 -84.799 -15.079 1.00 47.87 155 GLY D O 1
ATOM 6302 N N . GLY D 1 151 ? -9.934 -85.341 -13.475 1.00 43.43 156 GLY D N 1
ATOM 6303 C CA . GLY D 1 151 ? -11.145 -85.095 -12.755 1.00 41.66 156 GLY D CA 1
ATOM 6304 C C . GLY D 1 151 ? -11.038 -84.194 -11.542 1.00 41.50 156 GLY D C 1
ATOM 6305 O O . GLY D 1 151 ? -10.306 -83.204 -11.489 1.00 40.09 156 GLY D O 1
ATOM 6306 N N . GLY D 1 152 ? -11.853 -84.559 -10.574 1.00 41.30 157 GLY D N 1
ATOM 6307 C CA . GLY D 1 152 ? -11.963 -83.856 -9.311 1.00 40.83 157 GLY D CA 1
ATOM 6308 C C . GLY D 1 152 ? -10.763 -83.227 -8.644 1.00 41.39 157 GLY D C 1
ATOM 6309 O O . GLY D 1 152 ? -10.834 -82.085 -8.203 1.00 40.91 157 GLY D O 1
ATOM 6310 N N . THR D 1 153 ? -9.677 -83.974 -8.508 1.00 40.12 158 THR D N 1
ATOM 6311 C CA . THR D 1 153 ? -8.477 -83.457 -7.880 1.00 40.33 158 THR D CA 1
ATOM 6312 C C . THR D 1 153 ? -7.729 -82.472 -8.752 1.00 39.54 158 THR D C 1
ATOM 6313 O O . THR D 1 153 ? -7.259 -81.437 -8.278 1.00 39.67 158 THR D O 1
ATOM 6317 N N . LEU D 1 154 ? -7.615 -82.776 -10.027 1.00 39.38 159 LEU D N 1
ATOM 6318 C CA . LEU D 1 154 ? -6.918 -81.875 -10.921 1.00 38.40 159 LEU D CA 1
ATOM 6319 C C . LEU D 1 154 ? -7.743 -80.595 -11.085 1.00 37.94 159 LEU D C 1
ATOM 6320 O O . LEU D 1 154 ? -7.182 -79.508 -11.160 1.00 37.09 159 LEU D O 1
ATOM 6325 N N . ASN D 1 155 ? -9.070 -80.717 -11.128 1.00 37.36 160 ASN D N 1
ATOM 6326 C CA . ASN D 1 155 ? -9.911 -79.531 -11.279 1.00 38.19 160 ASN D CA 1
ATOM 6327 C C . ASN D 1 155 ? -9.635 -78.598 -10.115 1.00 39.53 160 ASN D C 1
ATOM 6328 O O . ASN D 1 155 ? -9.531 -77.388 -10.303 1.00 37.97 160 ASN D O 1
ATOM 6333 N N . TRP D 1 156 ? -9.519 -79.155 -8.906 1.00 39.55 161 TRP D N 1
ATOM 6334 C CA . TRP D 1 156 ? -9.244 -78.311 -7.749 1.00 39.63 161 TRP D CA 1
ATOM 6335 C C . TRP D 1 156 ? -7.946 -77.545 -7.997 1.00 39.75 161 TRP D C 1
ATOM 6336 O O . TRP D 1 156 ? -7.883 -76.331 -7.832 1.00 40.66 161 TRP D O 1
ATOM 6347 N N . GLY D 1 157 ? -6.912 -78.270 -8.398 1.00 39.56 162 GLY D N 1
ATOM 6348 C CA . GLY D 1 157 ? -5.634 -77.647 -8.660 1.00 39.87 162 GLY D CA 1
ATOM 6349 C C . GLY D 1 157 ? -5.714 -76.522 -9.665 1.00 41.73 162 GLY D C 1
ATOM 6350 O O . GLY D 1 157 ? -5.100 -75.479 -9.476 1.00 42.64 162 GLY D O 1
ATOM 6359 N N . PHE D 1 159 ? -8.530 -74.743 -10.585 1.00 44.05 164 PHE D N 1
ATOM 6360 C CA . PHE D 1 159 ? -9.355 -73.647 -10.091 1.00 44.21 164 PHE D CA 1
ATOM 6361 C C . PHE D 1 159 ? -8.623 -72.871 -9.001 1.00 46.40 164 PHE D C 1
ATOM 6362 O O . PHE D 1 159 ? -8.712 -71.643 -8.934 1.00 46.04 164 PHE D O 1
ATOM 6370 N N . LYS D 1 160 ? -7.885 -73.587 -8.160 1.00 47.53 165 LYS D N 1
ATOM 6371 C CA . LYS D 1 160 ? -7.145 -72.948 -7.089 1.00 49.70 165 LYS D CA 1
ATOM 6372 C C . LYS D 1 160 ? -6.166 -71.916 -7.646 1.00 49.74 165 LYS D C 1
ATOM 6373 O O . LYS D 1 160 ? -6.001 -70.845 -7.074 1.00 49.97 165 LYS D O 1
ATOM 6379 N N . GLU D 1 161 ? -5.515 -72.240 -8.758 1.00 48.93 166 GLU D N 1
ATOM 6380 C CA . GLU D 1 161 ? -4.564 -71.319 -9.365 1.00 49.40 166 GLU D CA 1
ATOM 6381 C C . GLU D 1 161 ? -5.262 -70.356 -10.329 1.00 47.93 166 GLU D C 1
ATOM 6382 O O . GLU D 1 161 ? -4.606 -69.580 -11.017 1.00 45.87 166 GLU D O 1
ATOM 6388 N N . GLY D 1 162 ? -6.590 -70.412 -10.376 1.00 46.50 167 GLY D N 1
ATOM 6389 C CA . GLY D 1 162 ? -7.336 -69.539 -11.262 1.00 46.99 167 GLY D CA 1
ATOM 6390 C C . GLY D 1 162 ? -6.946 -69.674 -12.729 1.00 47.91 167 GLY D C 1
ATOM 6391 O O . GLY D 1 162 ? -6.854 -68.685 -13.442 1.00 49.65 167 GLY D O 1
ATOM 6392 N N . LEU D 1 163 ? -6.736 -70.900 -13.194 1.00 47.37 168 LEU D N 1
ATOM 6393 C CA . LEU D 1 163 ? -6.352 -71.131 -14.581 1.00 46.38 168 LEU D CA 1
ATOM 6394 C C . LEU D 1 163 ? -7.502 -71.499 -15.506 1.00 45.45 168 LEU D C 1
ATOM 6395 O O . LEU D 1 163 ? -7.294 -71.680 -16.698 1.00 46.15 168 LEU D O 1
ATOM 6400 N N . VAL D 1 164 ? -8.710 -71.618 -14.970 1.00 44.01 169 VAL D N 1
ATOM 6401 C CA . VAL D 1 164 ? -9.859 -71.972 -15.798 1.00 43.71 169 VAL D CA 1
ATOM 6402 C C . VAL D 1 164 ? -10.592 -70.731 -16.299 1.00 44.94 169 VAL D C 1
ATOM 6403 O O . VAL D 1 164 ? -10.939 -69.857 -15.507 1.00 44.54 169 VAL D O 1
ATOM 6407 N N . ASP D 1 165 ? -10.839 -70.667 -17.607 1.00 45.15 170 ASP D N 1
ATOM 6408 C CA . ASP D 1 165 ? -11.531 -69.529 -18.207 1.00 46.08 170 ASP D CA 1
ATOM 6409 C C . ASP D 1 165 ? -13.034 -69.699 -18.297 1.00 47.17 170 ASP D C 1
ATOM 6410 O O . ASP D 1 165 ? -13.776 -68.765 -18.014 1.00 48.83 170 ASP D O 1
ATOM 6415 N N . GLU D 1 166 ? -13.503 -70.863 -18.720 1.00 47.66 171 GLU D N 1
ATOM 6416 C CA . GLU D 1 166 ? -14.937 -71.056 -18.805 1.00 47.94 171 GLU D CA 1
ATOM 6417 C C . GLU D 1 166 ? -15.310 -72.475 -18.401 1.00 46.38 171 GLU D C 1
ATOM 6418 O O . GLU D 1 166 ? -14.471 -73.364 -18.369 1.00 46.17 171 GLU D O 1
ATOM 6424 N N . VAL D 1 167 ? -16.581 -72.674 -18.092 1.00 45.05 172 VAL D N 1
ATOM 6425 C CA . VAL D 1 167 ? -17.066 -73.966 -17.670 1.00 44.69 172 VAL D CA 1
ATOM 6426 C C . VAL D 1 167 ? -18.362 -74.429 -18.320 1.00 46.26 172 VAL D C 1
ATOM 6427 O O . VAL D 1 167 ? -19.280 -73.640 -18.518 1.00 48.15 172 VAL D O 1
ATOM 6431 N N . SER D 1 168 ? -18.429 -75.710 -18.663 1.00 45.28 173 SER D N 1
ATOM 6432 C CA . SER D 1 168 ? -19.635 -76.267 -19.263 1.00 45.20 173 SER D CA 1
ATOM 6433 C C . SER D 1 168 ? -19.850 -77.537 -18.452 1.00 44.01 173 SER D C 1
ATOM 6434 O O . SER D 1 168 ? -18.939 -78.349 -18.278 1.00 43.80 173 SER D O 1
ATOM 6437 N N . VAL D 1 169 ? -21.055 -77.686 -17.927 1.00 43.43 174 VAL D N 1
ATOM 6438 C CA . VAL D 1 169 ? -21.389 -78.846 -17.127 1.00 43.03 174 VAL D CA 1
ATOM 6439 C C . VAL D 1 169 ? -22.667 -79.517 -17.593 1.00 42.56 174 VAL D C 1
ATOM 6440 O O . VAL D 1 169 ? -23.669 -78.858 -17.833 1.00 45.08 174 VAL D O 1
ATOM 6444 N N . TYR D 1 170 ? -22.622 -80.832 -17.741 1.00 41.10 175 TYR D N 1
ATOM 6445 C CA . TYR D 1 170 ? -23.792 -81.568 -18.162 1.00 39.66 175 TYR D CA 1
ATOM 6446 C C . TYR D 1 170 ? -24.278 -82.210 -16.874 1.00 39.51 175 TYR D C 1
ATOM 6447 O O . TYR D 1 170 ? -23.525 -82.938 -16.229 1.00 40.26 175 TYR D O 1
ATOM 6456 N N . ILE D 1 171 ? -25.520 -81.946 -16.489 1.00 39.75 176 ILE D N 1
ATOM 6457 C CA . ILE D 1 171 ? -26.060 -82.526 -15.266 1.00 40.11 176 ILE D CA 1
ATOM 6458 C C . ILE D 1 171 ? -27.055 -83.623 -15.609 1.00 41.43 176 ILE D C 1
ATOM 6459 O O . ILE D 1 171 ? -28.070 -83.375 -16.261 1.00 42.64 176 ILE D O 1
ATOM 6464 N N . ALA D 1 172 ? -26.752 -84.838 -15.170 1.00 41.89 177 ALA D N 1
ATOM 6465 C CA . ALA D 1 172 ? -27.615 -85.982 -15.424 1.00 43.01 177 ALA D CA 1
ATOM 6466 C C . ALA D 1 172 ? -28.747 -86.025 -14.410 1.00 44.81 177 ALA D C 1
ATOM 6467 O O . ALA D 1 172 ? -28.578 -85.634 -13.253 1.00 45.07 177 ALA D O 1
ATOM 6469 N N . PRO D 1 173 ? -29.920 -86.509 -14.831 1.00 44.84 178 PRO D N 1
ATOM 6470 C CA . PRO D 1 173 ? -31.073 -86.596 -13.935 1.00 44.94 178 PRO D CA 1
ATOM 6471 C C . PRO D 1 173 ? -30.964 -87.757 -12.956 1.00 44.90 178 PRO D C 1
ATOM 6472 O O . PRO D 1 173 ? -31.841 -88.616 -12.908 1.00 44.00 178 PRO D O 1
ATOM 6476 N N . LYS D 1 174 ? -29.886 -87.798 -12.183 1.00 45.23 179 LYS D N 1
ATOM 6477 C CA . LYS D 1 174 ? -29.720 -88.882 -11.217 1.00 46.18 179 LYS D CA 1
ATOM 6478 C C . LYS D 1 174 ? -28.943 -88.469 -9.970 1.00 43.82 179 LYS D C 1
ATOM 6479 O O . LYS D 1 174 ? -28.259 -87.451 -9.963 1.00 43.82 179 LYS D O 1
ATOM 6485 N N . ILE D 1 175 ? -29.064 -89.272 -8.916 1.00 40.94 180 ILE D N 1
ATOM 6486 C CA . ILE D 1 175 ? -28.395 -89.011 -7.658 1.00 39.88 180 ILE D CA 1
ATOM 6487 C C . ILE D 1 175 ? -27.628 -90.242 -7.192 1.00 41.05 180 ILE D C 1
ATOM 6488 O O . ILE D 1 175 ? -28.196 -91.321 -7.065 1.00 41.30 180 ILE D O 1
ATOM 6493 N N . PHE D 1 176 ? -26.335 -90.067 -6.930 1.00 41.27 181 PHE D N 1
ATOM 6494 C CA . PHE D 1 176 ? -25.469 -91.161 -6.475 1.00 40.97 181 PHE D CA 1
ATOM 6495 C C . PHE D 1 176 ? -25.274 -91.230 -4.969 1.00 40.50 181 PHE D C 1
ATOM 6496 O O . PHE D 1 176 ? -25.269 -92.320 -4.391 1.00 40.21 181 PHE D O 1
ATOM 6504 N N . GLY D 1 177 ? -25.084 -90.067 -4.347 1.00 40.07 182 GLY D N 1
ATOM 6505 C CA . GLY D 1 177 ? -24.874 -90.015 -2.912 1.00 40.19 182 GLY D CA 1
ATOM 6506 C C . GLY D 1 177 ? -23.444 -90.454 -2.611 1.00 40.59 182 GLY D C 1
ATOM 6507 O O . GLY D 1 177 ? -22.660 -90.711 -3.530 1.00 39.35 182 GLY D O 1
ATOM 6508 N N . GLY D 1 178 ? -23.091 -90.524 -1.332 1.00 40.85 183 GLY D N 1
ATOM 6509 C CA . GLY D 1 178 ? -21.754 -90.939 -0.951 1.00 40.96 183 GLY D CA 1
ATOM 6510 C C . GLY D 1 178 ? -20.748 -89.852 -0.651 1.00 43.15 183 GLY D C 1
ATOM 6511 O O . GLY D 1 178 ? -20.288 -89.142 -1.548 1.00 42.17 183 GLY D O 1
ATOM 6512 N N . LYS D 1 179 ? -20.392 -89.726 0.623 1.00 44.99 184 LYS D N 1
ATOM 6513 C CA . LYS D 1 179 ? -19.429 -88.715 1.043 1.00 46.91 184 LYS D CA 1
ATOM 6514 C C . LYS D 1 179 ? -18.045 -88.984 0.454 1.00 46.72 184 LYS D C 1
ATOM 6515 O O . LYS D 1 179 ? -17.214 -88.081 0.399 1.00 45.44 184 LYS D O 1
ATOM 6521 N N . GLU D 1 180 ? -17.801 -90.223 0.022 1.00 47.54 185 GLU D N 1
ATOM 6522 C CA . GLU D 1 180 ? -16.510 -90.597 -0.562 1.00 48.10 185 GLU D CA 1
ATOM 6523 C C . GLU D 1 180 ? -16.518 -90.571 -2.082 1.00 46.01 185 GLU D C 1
ATOM 6524 O O . GLU D 1 180 ? -15.475 -90.749 -2.704 1.00 44.76 185 GLU D O 1
ATOM 6530 N N . ALA D 1 181 ? -17.687 -90.388 -2.685 1.00 44.30 186 ALA D N 1
ATOM 6531 C CA . ALA D 1 181 ? -17.781 -90.347 -4.138 1.00 41.81 186 ALA D CA 1
ATOM 6532 C C . ALA D 1 181 ? -17.073 -89.093 -4.657 1.00 40.80 186 ALA D C 1
ATOM 6533 O O . ALA D 1 181 ? -17.104 -88.043 -4.026 1.00 40.26 186 ALA D O 1
ATOM 6535 N N . PRO D 1 182 ? -16.419 -89.193 -5.816 1.00 40.53 187 PRO D N 1
ATOM 6536 C CA . PRO D 1 182 ? -15.698 -88.076 -6.437 1.00 40.68 187 PRO D CA 1
ATOM 6537 C C . PRO D 1 182 ? -16.680 -86.994 -6.890 1.00 41.34 187 PRO D C 1
ATOM 6538 O O . PRO D 1 182 ? -17.749 -87.316 -7.421 1.00 40.73 187 PRO D O 1
ATOM 6542 N N . THR D 1 183 ? -16.328 -85.727 -6.693 1.00 39.41 188 THR D N 1
ATOM 6543 C CA . THR D 1 183 ? -17.214 -84.641 -7.109 1.00 39.05 188 THR D CA 1
ATOM 6544 C C . THR D 1 183 ? -16.516 -83.829 -8.201 1.00 37.91 188 THR D C 1
ATOM 6545 O O . THR D 1 183 ? -15.330 -84.027 -8.470 1.00 35.93 188 THR D O 1
ATOM 6549 N N . TYR D 1 184 ? -17.259 -82.932 -8.837 1.00 38.15 189 TYR D N 1
ATOM 6550 C CA . TYR D 1 184 ? -16.712 -82.090 -9.898 1.00 38.04 189 TYR D CA 1
ATOM 6551 C C . TYR D 1 184 ? -15.401 -81.457 -9.405 1.00 38.34 189 TYR D C 1
ATOM 6552 O O . TYR D 1 184 ? -14.407 -81.416 -10.137 1.00 37.82 189 TYR D O 1
ATOM 6561 N N . VAL D 1 185 ? -15.385 -80.969 -8.167 1.00 36.56 190 VAL D N 1
ATOM 6562 C CA . VAL D 1 185 ? -14.163 -80.370 -7.639 1.00 37.07 190 VAL D CA 1
ATOM 6563 C C . VAL D 1 185 ? -13.931 -80.834 -6.209 1.00 38.17 190 VAL D C 1
ATOM 6564 O O . VAL D 1 185 ? -14.753 -80.607 -5.316 1.00 38.59 190 VAL D O 1
ATOM 6568 N N . ASP D 1 186 ? -12.801 -81.504 -6.007 1.00 38.74 191 ASP D N 1
ATOM 6569 C CA . ASP D 1 186 ? -12.424 -82.025 -4.700 1.00 38.76 191 ASP D CA 1
ATOM 6570 C C . ASP D 1 186 ? -11.219 -81.291 -4.148 1.00 37.51 191 ASP D C 1
ATOM 6571 O O . ASP D 1 186 ? -11.242 -80.082 -4.013 1.00 35.84 191 ASP D O 1
ATOM 6576 N N . GLY D 1 187 ? -10.155 -82.020 -3.840 1.00 39.57 192 GLY D N 1
ATOM 6577 C CA . GLY D 1 187 ? -8.970 -81.382 -3.304 1.00 39.92 192 GLY D CA 1
ATOM 6578 C C . GLY D 1 187 ? -9.225 -80.747 -1.943 1.00 43.00 192 GLY D C 1
ATOM 6579 O O . GLY D 1 187 ? -10.136 -81.147 -1.209 1.00 41.99 192 GLY D O 1
ATOM 6580 N N . GLU D 1 188 ? -8.420 -79.742 -1.614 1.00 44.91 193 GLU D N 1
ATOM 6581 C CA . GLU D 1 188 ? -8.523 -79.027 -0.342 1.00 48.11 193 GLU D CA 1
ATOM 6582 C C . GLU D 1 188 ? -9.828 -78.258 -0.167 1.00 47.63 193 GLU D C 1
ATOM 6583 O O . GLU D 1 188 ? -10.515 -78.413 0.840 1.00 46.80 193 GLU D O 1
ATOM 6589 N N . GLY D 1 189 ? -10.154 -77.423 -1.148 1.00 45.89 194 GLY D N 1
ATOM 6590 C CA . GLY D 1 189 ? -11.369 -76.635 -1.088 1.00 45.85 194 GLY D CA 1
ATOM 6591 C C . GLY D 1 189 ? -11.128 -75.253 -0.507 1.00 46.77 194 GLY D C 1
ATOM 6592 O O . GLY D 1 189 ? -10.219 -75.061 0.300 1.00 46.87 194 GLY D O 1
ATOM 6593 N N . PHE D 1 190 ? -11.927 -74.277 -0.925 1.00 46.85 195 PHE D N 1
ATOM 6594 C CA . PHE D 1 190 ? -11.782 -72.916 -0.422 1.00 47.21 195 PHE D CA 1
ATOM 6595 C C . PHE D 1 190 ? -12.430 -72.827 0.953 1.00 48.96 195 PHE D C 1
ATOM 6596 O O . PHE D 1 190 ? -13.478 -73.419 1.187 1.00 50.35 195 PHE D O 1
ATOM 6604 N N . LYS D 1 191 ? -11.819 -72.076 1.858 1.00 51.14 196 LYS D N 1
ATOM 6605 C CA . LYS D 1 191 ? -12.355 -71.932 3.209 1.00 54.07 196 LYS D CA 1
ATOM 6606 C C . LYS D 1 191 ? -13.565 -71.020 3.355 1.00 53.61 196 LYS D C 1
ATOM 6607 O O . LYS D 1 191 ? -14.422 -71.258 4.201 1.00 54.01 196 LYS D O 1
ATOM 6613 N N . THR D 1 192 ? -13.639 -69.980 2.537 1.00 53.81 197 THR D N 1
ATOM 6614 C CA . THR D 1 192 ? -14.757 -69.051 2.615 1.00 54.35 197 THR D CA 1
ATOM 6615 C C . THR D 1 192 ? -15.325 -68.727 1.251 1.00 54.55 197 THR D C 1
ATOM 6616 O O . THR D 1 192 ? -14.671 -68.926 0.237 1.00 55.75 197 THR D O 1
ATOM 6620 N N . VAL D 1 193 ? -16.544 -68.208 1.233 1.00 55.25 198 VAL D N 1
ATOM 6621 C CA . VAL D 1 193 ? -17.185 -67.854 -0.018 1.00 56.67 198 VAL D CA 1
ATOM 6622 C C . VAL D 1 193 ? -16.422 -66.712 -0.674 1.00 58.84 198 VAL D C 1
ATOM 6623 O O . VAL D 1 193 ? -16.381 -66.607 -1.896 1.00 60.06 198 VAL D O 1
ATOM 6627 N N . ASP D 1 194 ? -15.806 -65.862 0.141 1.00 60.79 199 ASP D N 1
ATOM 6628 C CA . ASP D 1 194 ? -15.047 -64.727 -0.370 1.00 61.72 199 ASP D CA 1
ATOM 6629 C C . ASP D 1 194 ? -13.904 -65.140 -1.284 1.00 60.59 199 ASP D C 1
ATOM 6630 O O . ASP D 1 194 ? -13.635 -64.482 -2.285 1.00 61.17 199 ASP D O 1
ATOM 6635 N N . GLU D 1 195 ? -13.237 -66.236 -0.955 1.00 59.86 200 GLU D N 1
ATOM 6636 C CA . GLU D 1 195 ? -12.124 -66.692 -1.778 1.00 60.14 200 GLU D CA 1
ATOM 6637 C C . GLU D 1 195 ? -12.461 -67.777 -2.807 1.00 57.01 200 GLU D C 1
ATOM 6638 O O . GLU D 1 195 ? -11.582 -68.241 -3.531 1.00 55.79 200 GLU D O 1
ATOM 6644 N N . CYS D 1 196 ? -13.730 -68.159 -2.889 1.00 53.63 201 CYS D N 1
ATOM 6645 C CA . CYS D 1 196 ? -14.136 -69.186 -3.834 1.00 52.17 201 CYS D CA 1
ATOM 6646 C C . CYS D 1 196 ? -14.186 -68.654 -5.260 1.00 50.60 201 CYS D C 1
ATOM 6647 O O . CYS D 1 196 ? -14.108 -67.454 -5.488 1.00 52.66 201 CYS D O 1
ATOM 6650 N N . VAL D 1 197 ? -14.304 -69.563 -6.216 1.00 48.69 202 VAL D N 1
ATOM 6651 C CA . VAL D 1 197 ? -14.366 -69.204 -7.624 1.00 46.73 202 VAL D CA 1
ATOM 6652 C C . VAL D 1 197 ? -15.746 -68.673 -7.978 1.00 45.69 202 VAL D C 1
ATOM 6653 O O . VAL D 1 197 ? -16.756 -69.284 -7.639 1.00 43.24 202 VAL D O 1
ATOM 6657 N N . LYS D 1 198 ? -15.778 -67.535 -8.665 1.00 46.94 203 LYS D N 1
ATOM 6658 C CA . LYS D 1 198 ? -17.026 -66.902 -9.082 1.00 47.00 203 LYS D CA 1
ATOM 6659 C C . LYS D 1 198 ? -17.295 -67.148 -10.553 1.00 46.68 203 LYS D C 1
ATOM 6660 O O . LYS D 1 198 ? -16.396 -67.087 -11.386 1.00 45.61 203 LYS D O 1
ATOM 6666 N N . LEU D 1 199 ? -18.550 -67.403 -10.875 1.00 47.66 204 LEU D N 1
ATOM 6667 C CA . LEU D 1 199 ? -18.930 -67.664 -12.247 1.00 49.16 204 LEU D CA 1
ATOM 6668 C C . LEU D 1 199 ? -20.122 -66.833 -12.689 1.00 50.23 204 LEU D C 1
ATOM 6669 O O . LEU D 1 199 ? -20.782 -66.191 -11.877 1.00 50.35 204 LEU D O 1
ATOM 6674 N N . GLU D 1 200 ? -20.388 -66.864 -13.990 1.00 51.35 205 GLU D N 1
ATOM 6675 C CA . GLU D 1 200 ? -21.500 -66.144 -14.565 1.00 52.05 205 GLU D CA 1
ATOM 6676 C C . GLU D 1 200 ? -22.243 -67.112 -15.491 1.00 50.57 205 GLU D C 1
ATOM 6677 O O . GLU D 1 200 ? -21.684 -67.599 -16.462 1.00 48.54 205 GLU D O 1
ATOM 6683 N N . LEU D 1 201 ? -23.498 -67.399 -15.171 1.00 50.54 206 LEU D N 1
ATOM 6684 C CA . LEU D 1 201 ? -24.305 -68.304 -15.974 1.00 52.25 206 LEU D CA 1
ATOM 6685 C C . LEU D 1 201 ? -24.572 -67.631 -17.316 1.00 54.10 206 LEU D C 1
ATOM 6686 O O . LEU D 1 201 ? -25.394 -66.725 -17.406 1.00 54.76 206 LEU D O 1
ATOM 6691 N N . LYS D 1 202 ? -23.880 -68.076 -18.357 1.00 55.36 207 LYS D N 1
ATOM 6692 C CA . LYS D 1 202 ? -24.054 -67.502 -19.679 1.00 56.02 207 LYS D CA 1
ATOM 6693 C C . LYS D 1 202 ? -25.110 -68.179 -20.528 1.00 56.01 207 LYS D C 1
ATOM 6694 O O . LYS D 1 202 ? -25.834 -67.517 -21.262 1.00 57.01 207 LYS D O 1
ATOM 6700 N N . ASN D 1 203 ? -25.227 -69.494 -20.406 1.00 56.32 208 ASN D N 1
ATOM 6701 C CA . ASN D 1 203 ? -26.200 -70.215 -21.203 1.00 54.78 208 ASN D CA 1
ATOM 6702 C C . ASN D 1 203 ? -26.593 -71.557 -20.598 1.00 52.90 208 ASN D C 1
ATOM 6703 O O . ASN D 1 203 ? -25.876 -72.098 -19.771 1.00 52.51 208 ASN D O 1
ATOM 6708 N N . PHE D 1 204 ? -27.726 -72.097 -21.028 1.00 50.59 209 PHE D N 1
ATOM 6709 C CA . PHE D 1 204 ? -28.201 -73.379 -20.527 1.00 50.04 209 PHE D CA 1
ATOM 6710 C C . PHE D 1 204 ? -29.313 -73.922 -21.416 1.00 49.83 209 PHE D C 1
ATOM 6711 O O . PHE D 1 204 ? -30.055 -73.160 -22.023 1.00 50.86 209 PHE D O 1
ATOM 6719 N N . TYR D 1 205 ? -29.432 -75.242 -21.486 1.00 49.22 210 TYR D N 1
ATOM 6720 C CA . TYR D 1 205 ? -30.460 -75.857 -22.311 1.00 49.40 210 TYR D CA 1
ATOM 6721 C C . TYR D 1 205 ? -30.501 -77.350 -22.066 1.00 49.90 210 TYR D C 1
ATOM 6722 O O . TYR D 1 205 ? -29.483 -77.950 -21.715 1.00 49.73 210 TYR D O 1
ATOM 6731 N N . ARG D 1 206 ? -31.664 -77.966 -22.245 1.00 50.42 211 ARG D N 1
ATOM 6732 C CA . ARG D 1 206 ? -31.700 -79.389 -22.016 1.00 51.97 211 ARG D CA 1
ATOM 6733 C C . ARG D 1 206 ? -31.013 -80.120 -23.161 1.00 51.81 211 ARG D C 1
ATOM 6734 O O . ARG D 1 206 ? -30.930 -79.622 -24.281 1.00 50.66 211 ARG D O 1
ATOM 6742 N N . LEU D 1 207 ? -30.460 -81.280 -22.833 1.00 51.10 212 LEU D N 1
ATOM 6743 C CA . LEU D 1 207 ? -29.759 -82.123 -23.781 1.00 50.35 212 LEU D CA 1
ATOM 6744 C C . LEU D 1 207 ? -30.097 -83.527 -23.325 1.00 51.07 212 LEU D C 1
ATOM 6745 O O . LEU D 1 207 ? -29.738 -83.932 -22.215 1.00 51.48 212 LEU D O 1
ATOM 6750 N N . GLY D 1 208 ? -30.804 -84.268 -24.168 1.00 50.62 213 GLY D N 1
ATOM 6751 C CA . GLY D 1 208 ? -31.172 -85.613 -23.791 1.00 50.15 213 GLY D CA 1
ATOM 6752 C C . GLY D 1 208 ? -32.076 -85.474 -22.587 1.00 50.96 213 GLY D C 1
ATOM 6753 O O . GLY D 1 208 ? -32.890 -84.559 -22.532 1.00 50.78 213 GLY D O 1
ATOM 6754 N N . GLU D 1 209 ? -31.918 -86.357 -21.611 1.00 52.19 214 GLU D N 1
ATOM 6755 C CA . GLU D 1 209 ? -32.730 -86.325 -20.404 1.00 53.79 214 GLU D CA 1
ATOM 6756 C C . GLU D 1 209 ? -32.157 -85.354 -19.365 1.00 52.51 214 GLU D C 1
ATOM 6757 O O . GLU D 1 209 ? -32.763 -85.133 -18.314 1.00 51.95 214 GLU D O 1
ATOM 6763 N N . GLY D 1 210 ? -30.996 -84.777 -19.661 1.00 49.75 215 GLY D N 1
ATOM 6764 C CA . GLY D 1 210 ? -30.384 -83.851 -18.727 1.00 47.74 215 GLY D CA 1
ATOM 6765 C C . GLY D 1 210 ? -30.381 -82.404 -19.160 1.00 46.75 215 GLY D C 1
ATOM 6766 O O . GLY D 1 210 ? -31.216 -81.983 -19.960 1.00 45.85 215 GLY D O 1
ATOM 6767 N N . ILE D 1 211 ? -29.431 -81.638 -18.631 1.00 45.68 216 ILE D N 1
ATOM 6768 C CA . ILE D 1 211 ? -29.321 -80.224 -18.961 1.00 44.74 216 ILE D CA 1
ATOM 6769 C C . ILE D 1 211 ? -27.867 -79.773 -18.950 1.00 44.07 216 ILE D C 1
ATOM 6770 O O . ILE D 1 211 ? -27.063 -80.266 -18.164 1.00 43.69 216 ILE D O 1
ATOM 6775 N N . VAL D 1 212 ? -27.534 -78.838 -19.830 1.00 43.85 217 VAL D N 1
ATOM 6776 C CA . VAL D 1 212 ? -26.175 -78.325 -19.915 1.00 43.30 217 VAL D CA 1
ATOM 6777 C C . VAL D 1 212 ? -26.140 -76.878 -19.420 1.00 44.23 217 VAL D C 1
ATOM 6778 O O . VAL D 1 212 ? -27.004 -76.077 -19.769 1.00 44.09 217 VAL D O 1
ATOM 6782 N N . LEU D 1 213 ? -25.149 -76.560 -18.591 1.00 44.31 218 LEU D N 1
ATOM 6783 C CA . LEU D 1 213 ? -24.986 -75.217 -18.043 1.00 44.10 218 LEU D CA 1
ATOM 6784 C C . LEU D 1 213 ? -23.636 -74.696 -18.506 1.00 45.26 218 LEU D C 1
ATOM 6785 O O . LEU D 1 213 ? -22.630 -75.394 -18.403 1.00 45.90 218 LEU D O 1
ATOM 6790 N N . GLU D 1 214 ? -23.615 -73.472 -19.016 1.00 46.23 219 GLU D N 1
ATOM 6791 C CA . GLU D 1 214 ? -22.383 -72.870 -19.496 1.00 47.26 219 GLU D CA 1
ATOM 6792 C C . GLU D 1 214 ? -22.084 -71.606 -18.709 1.00 46.87 219 GLU D C 1
ATOM 6793 O O . GLU D 1 214 ? -22.917 -70.710 -18.618 1.00 47.20 219 GLU D O 1
ATOM 6799 N N . PHE D 1 215 ? -20.891 -71.548 -18.128 1.00 46.06 220 PHE D N 1
ATOM 6800 C CA . PHE D 1 215 ? -20.472 -70.403 -17.335 1.00 45.08 220 PHE D CA 1
ATOM 6801 C C . PHE D 1 215 ? -19.150 -69.837 -17.810 1.00 46.40 220 PHE D C 1
ATOM 6802 O O . PHE D 1 215 ? -18.357 -70.509 -18.463 1.00 46.85 220 PHE D O 1
ATOM 6810 N N . LYS D 1 216 ? -18.918 -68.585 -17.444 1.00 47.97 221 LYS D N 1
ATOM 6811 C CA . LYS D 1 216 ? -17.696 -67.889 -17.782 1.00 49.28 221 LYS D CA 1
ATOM 6812 C C . LYS D 1 216 ? -17.112 -67.682 -16.385 1.00 49.62 221 LYS D C 1
ATOM 6813 O O . LYS D 1 216 ? -17.849 -67.390 -15.445 1.00 48.58 221 LYS D O 1
ATOM 6819 N N . VAL D 1 217 ? -15.814 -67.878 -16.222 1.00 50.42 222 VAL D N 1
ATOM 6820 C CA . VAL D 1 217 ? -15.222 -67.691 -14.911 1.00 52.82 222 VAL D CA 1
ATOM 6821 C C . VAL D 1 217 ? -14.858 -66.220 -14.756 1.00 55.51 222 VAL D C 1
ATOM 6822 O O . VAL D 1 217 ? -14.214 -65.641 -15.626 1.00 55.92 222 VAL D O 1
ATOM 6826 N N . LYS D 1 218 ? -15.296 -65.614 -13.659 1.00 58.62 223 LYS D N 1
ATOM 6827 C CA . LYS D 1 218 ? -15.002 -64.212 -13.409 1.00 63.06 223 LYS D CA 1
ATOM 6828 C C . LYS D 1 218 ? -13.667 -64.137 -12.697 1.00 65.62 223 LYS D C 1
ATOM 6829 O O . LYS D 1 218 ? -13.580 -64.369 -11.499 1.00 67.08 223 LYS D O 1
ATOM 6835 N N . LYS D 1 219 ? -12.618 -63.839 -13.450 1.00 69.83 224 LYS D N 1
ATOM 6836 C CA . LYS D 1 219 ? -11.279 -63.741 -12.884 1.00 73.73 224 LYS D CA 1
ATOM 6837 C C . LYS D 1 219 ? -11.152 -62.467 -12.045 1.00 76.02 224 LYS D C 1
ATOM 6838 O O . LYS D 1 219 ? -10.799 -62.581 -10.846 1.00 76.87 224 LYS D O 1
ATOM 6841 N N . GLU E 1 1 ? 27.862 -118.203 -52.126 1.00 83.82 6 GLU E N 1
ATOM 6842 C CA . GLU E 1 1 ? 26.537 -118.825 -52.415 1.00 83.22 6 GLU E CA 1
ATOM 6843 C C . GLU E 1 1 ? 25.534 -118.524 -51.297 1.00 82.78 6 GLU E C 1
ATOM 6844 O O . GLU E 1 1 ? 24.328 -118.405 -51.544 1.00 83.56 6 GLU E O 1
ATOM 6850 N N . LYS E 1 2 ? 26.043 -118.390 -50.073 1.00 80.94 7 LYS E N 1
ATOM 6851 C CA . LYS E 1 2 ? 25.211 -118.103 -48.905 1.00 78.24 7 LYS E CA 1
ATOM 6852 C C . LYS E 1 2 ? 24.652 -116.682 -48.939 1.00 75.36 7 LYS E C 1
ATOM 6853 O O . LYS E 1 2 ? 25.099 -115.798 -48.201 1.00 75.47 7 LYS E O 1
ATOM 6859 N N . LYS E 1 3 ? 23.667 -116.468 -49.801 1.00 71.30 8 LYS E N 1
ATOM 6860 C CA . LYS E 1 3 ? 23.044 -115.162 -49.933 1.00 66.35 8 LYS E CA 1
ATOM 6861 C C . LYS E 1 3 ? 21.601 -115.338 -50.381 1.00 61.35 8 LYS E C 1
ATOM 6862 O O . LYS E 1 3 ? 21.325 -115.999 -51.384 1.00 61.44 8 LYS E O 1
ATOM 6868 N N . PRO E 1 4 ? 20.654 -114.760 -49.633 1.00 56.17 9 PRO E N 1
ATOM 6869 C CA . PRO E 1 4 ? 19.246 -114.893 -50.015 1.00 50.96 9 PRO E CA 1
ATOM 6870 C C . PRO E 1 4 ? 19.023 -114.212 -51.355 1.00 47.68 9 PRO E C 1
ATOM 6871 O O . PRO E 1 4 ? 19.736 -113.284 -51.703 1.00 47.54 9 PRO E O 1
ATOM 6875 N N . TYR E 1 5 ? 18.058 -114.688 -52.122 1.00 46.12 10 TYR E N 1
ATOM 6876 C CA . TYR E 1 5 ? 17.775 -114.079 -53.404 1.00 47.64 10 TYR E CA 1
ATOM 6877 C C . TYR E 1 5 ? 17.032 -112.814 -52.994 1.00 48.50 10 TYR E C 1
ATOM 6878 O O . TYR E 1 5 ? 16.098 -112.870 -52.192 1.00 49.45 10 TYR E O 1
ATOM 6887 N N . ILE E 1 6 ? 17.425 -111.677 -53.542 1.00 48.21 11 ILE E N 1
ATOM 6888 C CA . ILE E 1 6 ? 16.776 -110.433 -53.181 1.00 46.23 11 ILE E CA 1
ATOM 6889 C C . ILE E 1 6 ? 16.045 -109.674 -54.269 1.00 45.77 11 ILE E C 1
ATOM 6890 O O . ILE E 1 6 ? 16.619 -109.325 -55.298 1.00 45.70 11 ILE E O 1
ATOM 6895 N N . ILE E 1 7 ? 14.764 -109.421 -54.015 1.00 45.19 12 ILE E N 1
ATOM 6896 C CA . ILE E 1 7 ? 13.902 -108.695 -54.940 1.00 44.41 12 ILE E CA 1
ATOM 6897 C C . ILE E 1 7 ? 13.621 -107.315 -54.359 1.00 44.32 12 ILE E C 1
ATOM 6898 O O . ILE E 1 7 ? 13.157 -107.189 -53.221 1.00 41.86 12 ILE E O 1
ATOM 6903 N N . SER E 1 8 ? 13.908 -106.283 -55.140 1.00 44.04 13 SER E N 1
ATOM 6904 C CA . SER E 1 8 ? 13.676 -104.921 -54.699 1.00 43.78 13 SER E CA 1
ATOM 6905 C C . SER E 1 8 ? 12.411 -104.428 -55.376 1.00 43.65 13 SER E C 1
ATOM 6906 O O . SER E 1 8 ? 12.325 -104.402 -56.605 1.00 43.58 13 SER E O 1
ATOM 6909 N N . ASN E 1 9 ? 11.417 -104.064 -54.575 1.00 43.18 14 ASN E N 1
ATOM 6910 C CA . ASN E 1 9 ? 10.165 -103.570 -55.127 1.00 44.06 14 ASN E CA 1
ATOM 6911 C C . ASN E 1 9 ? 9.871 -102.198 -54.552 1.00 43.94 14 ASN E C 1
ATOM 6912 O O . ASN E 1 9 ? 10.244 -101.895 -53.421 1.00 46.27 14 ASN E O 1
ATOM 6917 N N . VAL E 1 10 ? 9.198 -101.367 -55.328 1.00 41.68 15 VAL E N 1
ATOM 6918 C CA . VAL E 1 10 ? 8.881 -100.042 -54.865 1.00 39.14 15 VAL E CA 1
ATOM 6919 C C . VAL E 1 10 ? 7.767 -99.428 -55.690 1.00 37.67 15 VAL E C 1
ATOM 6920 O O . VAL E 1 10 ? 7.495 -99.852 -56.813 1.00 36.02 15 VAL E O 1
ATOM 6924 N N . GLY E 1 11 ? 7.122 -98.425 -55.113 1.00 36.28 16 GLY E N 1
ATOM 6925 C CA . GLY E 1 11 ? 6.042 -97.726 -55.782 1.00 35.26 16 GLY E CA 1
ATOM 6926 C C . GLY E 1 11 ? 6.550 -96.298 -55.803 1.00 37.64 16 GLY E C 1
ATOM 6927 O O . GLY E 1 11 ? 6.826 -95.721 -54.748 1.00 38.03 16 GLY E O 1
ATOM 6936 N N . THR E 1 13 ? 6.695 -92.216 -58.031 1.00 37.95 18 THR E N 1
ATOM 6937 C CA . THR E 1 13 ? 6.068 -91.287 -58.952 1.00 38.15 18 THR E CA 1
ATOM 6938 C C . THR E 1 13 ? 6.923 -91.302 -60.217 1.00 38.34 18 THR E C 1
ATOM 6939 O O . THR E 1 13 ? 8.014 -91.874 -60.247 1.00 37.30 18 THR E O 1
ATOM 6943 N N . LEU E 1 14 ? 6.439 -90.656 -61.261 1.00 38.70 19 LEU E N 1
ATOM 6944 C CA . LEU E 1 14 ? 7.180 -90.623 -62.502 1.00 38.62 19 LEU E CA 1
ATOM 6945 C C . LEU E 1 14 ? 8.540 -89.970 -62.284 1.00 39.78 19 LEU E C 1
ATOM 6946 O O . LEU E 1 14 ? 9.517 -90.324 -62.957 1.00 37.61 19 LEU E O 1
ATOM 6951 N N . ASP E 1 15 ? 8.620 -89.033 -61.339 1.00 39.04 20 ASP E N 1
ATOM 6952 C CA . ASP E 1 15 ? 9.896 -88.377 -61.084 1.00 38.95 20 ASP E CA 1
ATOM 6953 C C . ASP E 1 15 ? 10.741 -89.071 -60.004 1.00 38.27 20 ASP E C 1
ATOM 6954 O O . ASP E 1 15 ? 11.596 -88.462 -59.371 1.00 37.47 20 ASP E O 1
ATOM 6959 N N . GLY E 1 16 ? 10.479 -90.365 -59.823 1.00 38.61 21 GLY E N 1
ATOM 6960 C CA . GLY E 1 16 ? 11.194 -91.184 -58.855 1.00 39.65 21 GLY E CA 1
ATOM 6961 C C . GLY E 1 16 ? 11.042 -90.967 -57.365 1.00 39.80 21 GLY E C 1
ATOM 6962 O O . GLY E 1 16 ? 11.860 -91.458 -56.582 1.00 40.84 21 GLY E O 1
ATOM 6963 N N . LYS E 1 17 ? 10.000 -90.263 -56.955 1.00 38.59 22 LYS E N 1
ATOM 6964 C CA . LYS E 1 17 ? 9.804 -90.014 -55.538 1.00 38.78 22 LYS E CA 1
ATOM 6965 C C . LYS E 1 17 ? 9.028 -91.124 -54.839 1.00 38.57 22 LYS E C 1
ATOM 6966 O O . LYS E 1 17 ? 8.125 -91.713 -55.424 1.00 38.14 22 LYS E O 1
ATOM 6972 N N . LEU E 1 18 ? 9.390 -91.407 -53.591 1.00 39.03 23 LEU E N 1
ATOM 6973 C CA . LEU E 1 18 ? 8.727 -92.442 -52.809 1.00 39.99 23 LEU E CA 1
ATOM 6974 C C . LEU E 1 18 ? 7.673 -91.811 -51.909 1.00 41.39 23 LEU E C 1
ATOM 6975 O O . LEU E 1 18 ? 6.862 -92.510 -51.310 1.00 43.89 23 LEU E O 1
ATOM 6980 N N . ALA E 1 19 ? 7.691 -90.482 -51.828 1.00 41.92 24 ALA E N 1
ATOM 6981 C CA . ALA E 1 19 ? 6.754 -89.722 -51.003 1.00 43.01 24 ALA E CA 1
ATOM 6982 C C . ALA E 1 19 ? 7.023 -88.248 -51.262 1.00 43.71 24 ALA E C 1
ATOM 6983 O O . ALA E 1 19 ? 8.042 -87.912 -51.863 1.00 43.50 24 ALA E O 1
ATOM 6985 N N . THR E 1 20 ? 6.120 -87.374 -50.821 1.00 42.76 25 THR E N 1
ATOM 6986 C CA . THR E 1 20 ? 6.312 -85.947 -51.022 1.00 43.12 25 THR E CA 1
ATOM 6987 C C . THR E 1 20 ? 7.265 -85.472 -49.932 1.00 45.02 25 THR E C 1
ATOM 6988 O O . THR E 1 20 ? 7.701 -86.260 -49.095 1.00 46.62 25 THR E O 1
ATOM 6992 N N . ILE E 1 21 ? 7.582 -84.183 -49.941 1.00 46.53 26 ILE E N 1
ATOM 6993 C CA . ILE E 1 21 ? 8.475 -83.592 -48.957 1.00 47.54 26 ILE E CA 1
ATOM 6994 C C . ILE E 1 21 ? 7.829 -83.612 -47.566 1.00 49.45 26 ILE E C 1
ATOM 6995 O O . ILE E 1 21 ? 8.506 -83.367 -46.572 1.00 50.78 26 ILE E O 1
ATOM 7000 N N . ASN E 1 22 ? 6.525 -83.887 -47.509 1.00 50.60 27 ASN E N 1
ATOM 7001 C CA . ASN E 1 22 ? 5.789 -83.941 -46.246 1.00 53.09 27 ASN E CA 1
ATOM 7002 C C . ASN E 1 22 ? 5.376 -85.374 -45.915 1.00 54.24 27 ASN E C 1
ATOM 7003 O O . ASN E 1 22 ? 4.394 -85.610 -45.214 1.00 54.57 27 ASN E O 1
ATOM 7008 N N . ASN E 1 23 ? 6.132 -86.321 -46.455 1.00 54.64 28 ASN E N 1
ATOM 7009 C CA . ASN E 1 23 ? 5.902 -87.741 -46.250 1.00 55.03 28 ASN E CA 1
ATOM 7010 C C . ASN E 1 23 ? 4.556 -88.323 -46.659 1.00 55.19 28 ASN E C 1
ATOM 7011 O O . ASN E 1 23 ? 4.110 -89.322 -46.095 1.00 55.05 28 ASN E O 1
ATOM 7016 N N . ASP E 1 24 ? 3.901 -87.706 -47.633 1.00 55.95 29 ASP E N 1
ATOM 7017 C CA . ASP E 1 24 ? 2.614 -88.212 -48.094 1.00 57.84 29 ASP E CA 1
ATOM 7018 C C . ASP E 1 24 ? 3.007 -89.245 -49.155 1.00 59.04 29 ASP E C 1
ATOM 7019 O O . ASP E 1 24 ? 3.573 -88.883 -50.188 1.00 58.14 29 ASP E O 1
ATOM 7024 N N . SER E 1 25 ? 2.722 -90.521 -48.904 1.00 59.97 30 SER E N 1
ATOM 7025 C CA . SER E 1 25 ? 3.080 -91.562 -49.859 1.00 61.65 30 SER E CA 1
ATOM 7026 C C . SER E 1 25 ? 1.952 -92.356 -50.499 1.00 63.53 30 SER E C 1
ATOM 7027 O O . SER E 1 25 ? 2.114 -93.543 -50.782 1.00 63.87 30 SER E O 1
ATOM 7030 N N . ARG E 1 26 ? 0.818 -91.709 -50.735 1.00 65.86 31 ARG E N 1
ATOM 7031 C CA . ARG E 1 26 ? -0.316 -92.383 -51.352 1.00 68.65 31 ARG E CA 1
ATOM 7032 C C . ARG E 1 26 ? -0.011 -92.460 -52.849 1.00 69.40 31 ARG E C 1
ATOM 7033 O O . ARG E 1 26 ? -0.565 -91.707 -53.650 1.00 69.81 31 ARG E O 1
ATOM 7041 N N . ILE E 1 27 ? 0.883 -93.376 -53.210 1.00 69.63 32 ILE E N 1
ATOM 7042 C CA . ILE E 1 27 ? 1.294 -93.573 -54.595 1.00 69.47 32 ILE E CA 1
ATOM 7043 C C . ILE E 1 27 ? 0.633 -94.772 -55.287 1.00 71.37 32 ILE E C 1
ATOM 7044 O O . ILE E 1 27 ? -0.032 -94.617 -56.316 1.00 69.74 32 ILE E O 1
ATOM 7049 N N . SER E 1 28 ? 0.827 -95.963 -54.720 1.00 73.25 33 SER E N 1
ATOM 7050 C CA . SER E 1 28 ? 0.259 -97.185 -55.282 1.00 74.29 33 SER E CA 1
ATOM 7051 C C . SER E 1 28 ? -1.254 -97.279 -55.165 1.00 75.21 33 SER E C 1
ATOM 7052 O O . SER E 1 28 ? -1.850 -96.887 -54.160 1.00 75.28 33 SER E O 1
ATOM 7055 N N . CYS E 1 29 ? -1.865 -97.807 -56.216 1.00 76.07 34 CYS E N 1
ATOM 7056 C CA . CYS E 1 29 ? -3.306 -97.979 -56.266 1.00 76.86 34 CYS E CA 1
ATOM 7057 C C . CYS E 1 29 ? -3.596 -99.337 -55.639 1.00 75.61 34 CYS E C 1
ATOM 7058 O O . CYS E 1 29 ? -2.703 -99.976 -55.084 1.00 75.34 34 CYS E O 1
ATOM 7061 N N . GLU E 1 30 ? -4.839 -99.781 -55.741 1.00 74.89 35 GLU E N 1
ATOM 7062 C CA . GLU E 1 30 ? -5.246 -101.062 -55.182 1.00 73.43 35 GLU E CA 1
ATOM 7063 C C . GLU E 1 30 ? -4.641 -102.246 -55.937 1.00 70.64 35 GLU E C 1
ATOM 7064 O O . GLU E 1 30 ? -4.170 -103.205 -55.324 1.00 69.27 35 GLU E O 1
ATOM 7070 N N . GLU E 1 31 ? -4.661 -102.180 -57.265 1.00 67.73 36 GLU E N 1
ATOM 7071 C CA . GLU E 1 31 ? -4.108 -103.262 -58.070 1.00 66.05 36 GLU E CA 1
ATOM 7072 C C . GLU E 1 31 ? -2.663 -103.544 -57.690 1.00 63.63 36 GLU E C 1
ATOM 7073 O O . GLU E 1 31 ? -2.262 -104.699 -57.557 1.00 62.65 36 GLU E O 1
ATOM 7079 N N . ASP E 1 32 ? -1.882 -102.485 -57.511 1.00 60.78 37 ASP E N 1
ATOM 7080 C CA . ASP E 1 32 ? -0.486 -102.647 -57.152 1.00 58.08 37 ASP E CA 1
ATOM 7081 C C . ASP E 1 32 ? -0.296 -103.251 -55.771 1.00 56.64 37 ASP E C 1
ATOM 7082 O O . ASP E 1 32 ? 0.600 -104.072 -55.570 1.00 55.26 37 ASP E O 1
ATOM 7087 N N . LEU E 1 33 ? -1.128 -102.850 -54.815 1.00 56.64 38 LEU E N 1
ATOM 7088 C CA . LEU E 1 33 ? -1.003 -103.394 -53.468 1.00 57.15 38 LEU E CA 1
ATOM 7089 C C . LEU E 1 33 ? -1.237 -104.899 -53.491 1.00 55.84 38 LEU E C 1
ATOM 7090 O O . LEU E 1 33 ? -0.580 -105.641 -52.764 1.00 56.47 38 LEU E O 1
ATOM 7095 N N . ILE E 1 34 ? -2.165 -105.355 -54.327 1.00 54.88 39 ILE E N 1
ATOM 7096 C CA . ILE E 1 34 ? -2.435 -106.786 -54.413 1.00 53.84 39 ILE E CA 1
ATOM 7097 C C . ILE E 1 34 ? -1.172 -107.458 -54.955 1.00 52.97 39 ILE E C 1
ATOM 7098 O O . ILE E 1 34 ? -0.712 -108.472 -54.413 1.00 52.93 39 ILE E O 1
ATOM 7103 N N . ARG E 1 35 ? -0.611 -106.888 -56.020 1.00 50.90 40 ARG E N 1
ATOM 7104 C CA . ARG E 1 35 ? 0.597 -107.434 -56.626 1.00 48.99 40 ARG E CA 1
ATOM 7105 C C . ARG E 1 35 ? 1.707 -107.548 -55.584 1.00 49.27 40 ARG E C 1
ATOM 7106 O O . ARG E 1 35 ? 2.385 -108.576 -55.493 1.00 47.70 40 ARG E O 1
ATOM 7114 N N . VAL E 1 36 ? 1.873 -106.496 -54.787 1.00 48.88 41 VAL E N 1
ATOM 7115 C CA . VAL E 1 36 ? 2.903 -106.485 -53.758 1.00 49.23 41 VAL E CA 1
ATOM 7116 C C . VAL E 1 36 ? 2.664 -107.556 -52.707 1.00 50.46 41 VAL E C 1
ATOM 7117 O O . VAL E 1 36 ? 3.592 -108.254 -52.290 1.00 49.56 41 VAL E O 1
ATOM 7121 N N . HIS E 1 37 ? 1.420 -107.698 -52.270 1.00 51.54 42 HIS E N 1
ATOM 7122 C CA . HIS E 1 37 ? 1.145 -108.707 -51.266 1.00 52.93 42 HIS E CA 1
ATOM 7123 C C . HIS E 1 37 ? 1.318 -110.121 -51.807 1.00 52.91 42 HIS E C 1
ATOM 7124 O O . HIS E 1 37 ? 1.652 -111.040 -51.053 1.00 52.17 42 HIS E O 1
ATOM 7131 N N . LYS E 1 38 ? 1.123 -110.299 -53.109 1.00 52.83 43 LYS E N 1
ATOM 7132 C CA . LYS E 1 38 ? 1.290 -111.621 -53.682 1.00 53.51 43 LYS E CA 1
ATOM 7133 C C . LYS E 1 38 ? 2.776 -111.945 -53.595 1.00 52.74 43 LYS E C 1
ATOM 7134 O O . LYS E 1 38 ? 3.158 -113.081 -53.316 1.00 54.42 43 LYS E O 1
ATOM 7140 N N . ILE E 1 39 ? 3.617 -110.939 -53.814 1.00 51.09 44 ILE E N 1
ATOM 7141 C CA . ILE E 1 39 ? 5.059 -111.146 -53.747 1.00 49.81 44 ILE E CA 1
ATOM 7142 C C . ILE E 1 39 ? 5.429 -111.435 -52.293 1.00 50.49 44 ILE E C 1
ATOM 7143 O O . ILE E 1 39 ? 6.253 -112.307 -52.014 1.00 50.36 44 ILE E O 1
ATOM 7148 N N . ARG E 1 40 ? 4.822 -110.699 -51.365 1.00 50.53 45 ARG E N 1
ATOM 7149 C CA . ARG E 1 40 ? 5.104 -110.900 -49.948 1.00 51.43 45 ARG E CA 1
ATOM 7150 C C . ARG E 1 40 ? 4.748 -112.319 -49.541 1.00 52.67 45 ARG E C 1
ATOM 7151 O O . ARG E 1 40 ? 5.429 -112.928 -48.721 1.00 53.12 45 ARG E O 1
ATOM 7159 N N . ALA E 1 41 ? 3.671 -112.843 -50.114 1.00 53.18 46 ALA E N 1
ATOM 7160 C CA . ALA E 1 41 ? 3.235 -114.194 -49.797 1.00 54.64 46 ALA E CA 1
ATOM 7161 C C . ALA E 1 41 ? 4.177 -115.256 -50.358 1.00 55.48 46 ALA E C 1
ATOM 7162 O O . ALA E 1 41 ? 4.119 -116.414 -49.951 1.00 55.47 46 ALA E O 1
ATOM 7164 N N . ASN E 1 42 ? 5.056 -114.862 -51.276 1.00 56.52 47 ASN E N 1
ATOM 7165 C CA . ASN E 1 42 ? 5.990 -115.808 -51.869 1.00 56.41 47 ASN E CA 1
ATOM 7166 C C . ASN E 1 42 ? 7.460 -115.717 -51.492 1.00 54.31 47 ASN E C 1
ATOM 7167 O O . ASN E 1 42 ? 8.285 -116.398 -52.092 1.00 56.86 47 ASN E O 1
ATOM 7172 N N . VAL E 1 43 ? 7.808 -114.889 -50.517 1.00 51.55 48 VAL E N 1
ATOM 7173 C CA . VAL E 1 43 ? 9.211 -114.781 -50.122 1.00 48.91 48 VAL E CA 1
ATOM 7174 C C . VAL E 1 43 ? 9.349 -115.218 -48.676 1.00 48.56 48 VAL E C 1
ATOM 7175 O O . VAL E 1 43 ? 8.364 -115.297 -47.958 1.00 48.40 48 VAL E O 1
ATOM 7179 N N . ASP E 1 44 ? 10.569 -115.513 -48.253 1.00 49.06 49 ASP E N 1
ATOM 7180 C CA . ASP E 1 44 ? 10.814 -115.944 -46.881 1.00 50.25 49 ASP E CA 1
ATOM 7181 C C . ASP E 1 44 ? 10.834 -114.769 -45.919 1.00 50.48 49 ASP E C 1
ATOM 7182 O O . ASP E 1 44 ? 10.504 -114.921 -44.740 1.00 50.95 49 ASP E O 1
ATOM 7187 N N . GLY E 1 45 ? 11.252 -113.605 -46.413 1.00 49.10 50 GLY E N 1
ATOM 7188 C CA . GLY E 1 45 ? 11.311 -112.430 -45.563 1.00 46.77 50 GLY E CA 1
ATOM 7189 C C . GLY E 1 45 ? 11.107 -111.108 -46.276 1.00 46.69 50 GLY E C 1
ATOM 7190 O O . GLY E 1 45 ? 11.248 -111.007 -47.497 1.00 47.40 50 GLY E O 1
ATOM 7191 N N . ILE E 1 46 ? 10.738 -110.095 -45.501 1.00 45.14 51 ILE E N 1
ATOM 7192 C CA . ILE E 1 46 ? 10.507 -108.755 -46.019 1.00 44.22 51 ILE E CA 1
ATOM 7193 C C . ILE E 1 46 ? 11.491 -107.899 -45.247 1.00 44.48 51 ILE E C 1
ATOM 7194 O O . ILE E 1 46 ? 11.565 -107.973 -44.016 1.00 43.14 51 ILE E O 1
ATOM 7207 N N . VAL E 1 48 ? 13.147 -103.978 -44.518 1.00 39.11 53 VAL E N 1
ATOM 7208 C CA . VAL E 1 48 ? 12.912 -102.547 -44.578 1.00 37.61 53 VAL E CA 1
ATOM 7209 C C . VAL E 1 48 ? 13.902 -101.807 -43.659 1.00 36.62 53 VAL E C 1
ATOM 7210 O O . VAL E 1 48 ? 14.433 -102.381 -42.703 1.00 35.88 53 VAL E O 1
ATOM 7214 N N . GLY E 1 49 ? 14.166 -100.540 -43.961 1.00 36.08 54 GLY E N 1
ATOM 7215 C CA . GLY E 1 49 ? 15.087 -99.759 -43.152 1.00 36.18 54 GLY E CA 1
ATOM 7216 C C . GLY E 1 49 ? 14.396 -99.055 -41.992 1.00 37.29 54 GLY E C 1
ATOM 7217 O O . GLY E 1 49 ? 13.193 -98.788 -42.038 1.00 39.35 54 GLY E O 1
ATOM 7218 N N . ILE E 1 50 ? 15.144 -98.749 -40.941 1.00 37.20 55 ILE E N 1
ATOM 7219 C CA . ILE E 1 50 ? 14.559 -98.076 -39.785 1.00 36.47 55 ILE E CA 1
ATOM 7220 C C . ILE E 1 50 ? 13.886 -96.766 -40.186 1.00 37.66 55 ILE E C 1
ATOM 7221 O O . ILE E 1 50 ? 12.847 -96.401 -39.617 1.00 39.22 55 ILE E O 1
ATOM 7226 N N . GLY E 1 51 ? 14.466 -96.066 -41.161 1.00 37.15 56 GLY E N 1
ATOM 7227 C CA . GLY E 1 51 ? 13.890 -94.810 -41.609 1.00 36.89 56 GLY E CA 1
ATOM 7228 C C . GLY E 1 51 ? 12.426 -94.970 -41.992 1.00 39.89 56 GLY E C 1
ATOM 7229 O O . GLY E 1 51 ? 11.581 -94.151 -41.619 1.00 40.92 56 GLY E O 1
ATOM 7230 N N . THR E 1 52 ? 12.110 -96.035 -42.722 1.00 39.62 57 THR E N 1
ATOM 7231 C CA . THR E 1 52 ? 10.737 -96.268 -43.135 1.00 41.21 57 THR E CA 1
ATOM 7232 C C . THR E 1 52 ? 9.853 -96.644 -41.959 1.00 40.87 57 THR E C 1
ATOM 7233 O O . THR E 1 52 ? 8.689 -96.256 -41.909 1.00 41.67 57 THR E O 1
ATOM 7237 N N . VAL E 1 53 ? 10.396 -97.401 -41.012 1.00 39.40 58 VAL E N 1
ATOM 7238 C CA . VAL E 1 53 ? 9.616 -97.797 -39.847 1.00 38.52 58 VAL E CA 1
ATOM 7239 C C . VAL E 1 53 ? 9.228 -96.548 -39.044 1.00 40.27 58 VAL E C 1
ATOM 7240 O O . VAL E 1 53 ? 8.080 -96.399 -38.614 1.00 39.97 58 VAL E O 1
ATOM 7244 N N . LEU E 1 54 ? 10.183 -95.645 -38.848 1.00 41.39 59 LEU E N 1
ATOM 7245 C CA . LEU E 1 54 ? 9.912 -94.426 -38.096 1.00 42.54 59 LEU E CA 1
ATOM 7246 C C . LEU E 1 54 ? 8.894 -93.512 -38.769 1.00 44.00 59 LEU E C 1
ATOM 7247 O O . LEU E 1 54 ? 8.070 -92.904 -38.102 1.00 45.02 59 LEU E O 1
ATOM 7252 N N . LYS E 1 55 ? 8.933 -93.415 -40.088 1.00 47.35 60 LYS E N 1
ATOM 7253 C CA . LYS E 1 55 ? 7.989 -92.555 -40.784 1.00 48.49 60 LYS E CA 1
ATOM 7254 C C . LYS E 1 55 ? 6.641 -93.156 -41.134 1.00 48.27 60 LYS E C 1
ATOM 7255 O O . LYS E 1 55 ? 5.657 -92.437 -41.172 1.00 48.74 60 LYS E O 1
ATOM 7261 N N . ASP E 1 56 ? 6.576 -94.460 -41.373 1.00 48.74 61 ASP E N 1
ATOM 7262 C CA . ASP E 1 56 ? 5.309 -95.082 -41.735 1.00 48.86 61 ASP E CA 1
ATOM 7263 C C . ASP E 1 56 ? 4.715 -96.112 -40.794 1.00 48.93 61 ASP E C 1
ATOM 7264 O O . ASP E 1 56 ? 3.547 -96.466 -40.936 1.00 48.54 61 ASP E O 1
ATOM 7269 N N . ASP E 1 57 ? 5.507 -96.604 -39.847 1.00 48.42 62 ASP E N 1
ATOM 7270 C CA . ASP E 1 57 ? 5.032 -97.606 -38.894 1.00 46.40 62 ASP E CA 1
ATOM 7271 C C . ASP E 1 57 ? 4.261 -98.701 -39.627 1.00 44.67 62 ASP E C 1
ATOM 7272 O O . ASP E 1 57 ? 3.108 -98.965 -39.322 1.00 45.20 62 ASP E O 1
ATOM 7277 N N . PRO E 1 58 ? 4.897 -99.357 -40.600 1.00 44.89 63 PRO E N 1
ATOM 7278 C CA . PRO E 1 58 ? 4.260 -100.421 -41.376 1.00 45.17 63 PRO E CA 1
ATOM 7279 C C . PRO E 1 58 ? 4.172 -101.758 -40.630 1.00 45.46 63 PRO E C 1
ATOM 7280 O O . PRO E 1 58 ? 4.894 -101.987 -39.660 1.00 43.80 63 PRO E O 1
ATOM 7284 N N . ARG E 1 59 ? 3.282 -102.634 -41.092 1.00 48.04 64 ARG E N 1
ATOM 7285 C CA . ARG E 1 59 ? 3.103 -103.950 -40.482 1.00 49.18 64 ARG E CA 1
ATOM 7286 C C . ARG E 1 59 ? 3.978 -104.970 -41.192 1.00 47.98 64 ARG E C 1
ATOM 7287 O O . ARG E 1 59 ? 4.514 -105.879 -40.565 1.00 47.75 64 ARG E O 1
ATOM 7295 N N . LEU E 1 60 ? 4.123 -104.794 -42.505 1.00 46.53 65 LEU E N 1
ATOM 7296 C CA . LEU E 1 60 ? 4.925 -105.683 -43.341 1.00 45.20 65 LEU E CA 1
ATOM 7297 C C . LEU E 1 60 ? 4.455 -107.116 -43.219 1.00 44.63 65 LEU E C 1
ATOM 7298 O O . LEU E 1 60 ? 5.248 -108.014 -42.970 1.00 44.96 65 LEU E O 1
ATOM 7303 N N . THR E 1 61 ? 3.154 -107.318 -43.378 1.00 45.40 66 THR E N 1
ATOM 7304 C CA . THR E 1 61 ? 2.554 -108.644 -43.298 1.00 45.60 66 THR E CA 1
ATOM 7305 C C . THR E 1 61 ? 1.659 -108.811 -44.524 1.00 45.87 66 THR E C 1
ATOM 7306 O O . THR E 1 61 ? 1.448 -107.861 -45.284 1.00 43.68 66 THR E O 1
ATOM 7310 N N . VAL E 1 62 ? 1.143 -110.016 -44.724 1.00 46.81 67 VAL E N 1
ATOM 7311 C CA . VAL E 1 62 ? 0.275 -110.270 -45.858 1.00 49.84 67 VAL E CA 1
ATOM 7312 C C . VAL E 1 62 ? -1.158 -110.038 -45.379 1.00 53.58 67 VAL E C 1
ATOM 7313 O O . VAL E 1 62 ? -1.681 -110.801 -44.568 1.00 54.95 67 VAL E O 1
ATOM 7317 N N . HIS E 1 63 ? -1.788 -108.974 -45.865 1.00 56.83 68 HIS E N 1
ATOM 7318 C CA . HIS E 1 63 ? -3.153 -108.667 -45.460 1.00 61.64 68 HIS E CA 1
ATOM 7319 C C . HIS E 1 63 ? -4.029 -108.116 -46.583 1.00 64.74 68 HIS E C 1
ATOM 7320 O O . HIS E 1 63 ? -5.215 -107.855 -46.375 1.00 66.11 68 HIS E O 1
ATOM 7327 N N . LYS E 1 64 ? -3.449 -107.927 -47.764 1.00 67.56 69 LYS E N 1
ATOM 7328 C CA . LYS E 1 64 ? -4.211 -107.404 -48.893 1.00 70.21 69 LYS E CA 1
ATOM 7329 C C . LYS E 1 64 ? -4.833 -108.584 -49.632 1.00 71.32 69 LYS E C 1
ATOM 7330 O O . LYS E 1 64 ? -5.718 -108.418 -50.477 1.00 71.42 69 LYS E O 1
ATOM 7336 N N . ILE E 1 65 ? -4.349 -109.778 -49.306 1.00 72.49 70 ILE E N 1
ATOM 7337 C CA . ILE E 1 65 ? -4.842 -111.004 -49.915 1.00 74.62 70 ILE E CA 1
ATOM 7338 C C . ILE E 1 65 ? -4.936 -112.088 -48.843 1.00 76.99 70 ILE E C 1
ATOM 7339 O O . ILE E 1 65 ? -4.480 -111.906 -47.705 1.00 76.59 70 ILE E O 1
ATOM 7344 N N . LYS E 1 66 ? -5.534 -113.212 -49.213 1.00 79.29 71 LYS E N 1
ATOM 7345 C CA . LYS E 1 66 ? -5.695 -114.326 -48.294 1.00 81.40 71 LYS E CA 1
ATOM 7346 C C . LYS E 1 66 ? -4.387 -115.104 -48.187 1.00 82.54 71 LYS E C 1
ATOM 7347 O O . LYS E 1 66 ? -3.875 -115.625 -49.179 1.00 83.09 71 LYS E O 1
ATOM 7353 N N . SER E 1 67 ? -3.836 -115.157 -46.982 1.00 84.06 72 SER E N 1
ATOM 7354 C CA . SER E 1 67 ? -2.590 -115.875 -46.747 1.00 85.47 72 SER E CA 1
ATOM 7355 C C . SER E 1 67 ? -2.634 -116.539 -45.385 1.00 85.44 72 SER E C 1
ATOM 7356 O O . SER E 1 67 ? -3.188 -115.995 -44.426 1.00 85.26 72 SER E O 1
ATOM 7359 N N . ASP E 1 68 ? -2.034 -117.717 -45.308 1.00 85.31 73 ASP E N 1
ATOM 7360 C CA . ASP E 1 68 ? -1.996 -118.480 -44.073 1.00 85.79 73 ASP E CA 1
ATOM 7361 C C . ASP E 1 68 ? -0.745 -118.200 -43.236 1.00 84.54 73 ASP E C 1
ATOM 7362 O O . ASP E 1 68 ? -0.766 -118.344 -42.009 1.00 85.58 73 ASP E O 1
ATOM 7367 N N . ARG E 1 69 ? 0.339 -117.790 -43.889 1.00 81.54 74 ARG E N 1
ATOM 7368 C CA . ARG E 1 69 ? 1.573 -117.512 -43.164 1.00 78.09 74 ARG E CA 1
ATOM 7369 C C . ARG E 1 69 ? 2.286 -116.230 -43.600 1.00 73.28 74 ARG E C 1
ATOM 7370 O O . ARG E 1 69 ? 2.246 -115.848 -44.771 1.00 72.78 74 ARG E O 1
ATOM 7378 N N . ASN E 1 70 ? 2.936 -115.574 -42.642 1.00 66.89 75 ASN E N 1
ATOM 7379 C CA . ASN E 1 70 ? 3.663 -114.338 -42.904 1.00 60.78 75 ASN E CA 1
ATOM 7380 C C . ASN E 1 70 ? 5.169 -114.541 -42.920 1.00 56.28 75 ASN E C 1
ATOM 7381 O O . ASN E 1 70 ? 5.711 -115.292 -42.109 1.00 54.51 75 ASN E O 1
ATOM 7386 N N . PRO E 1 71 ? 5.868 -113.861 -43.842 1.00 52.95 76 PRO E N 1
ATOM 7387 C CA . PRO E 1 71 ? 7.326 -113.985 -43.927 1.00 50.42 76 PRO E CA 1
ATOM 7388 C C . PRO E 1 71 ? 7.974 -113.260 -42.768 1.00 48.77 76 PRO E C 1
ATOM 7389 O O . PRO E 1 71 ? 7.354 -112.402 -42.144 1.00 49.08 76 PRO E O 1
ATOM 7393 N N . VAL E 1 72 ? 9.217 -113.608 -42.467 1.00 46.58 77 VAL E N 1
ATOM 7394 C CA . VAL E 1 72 ? 9.923 -112.955 -41.374 1.00 44.80 77 VAL E CA 1
ATOM 7395 C C . VAL E 1 72 ? 10.148 -111.488 -41.753 1.00 43.72 77 VAL E C 1
ATOM 7396 O O . VAL E 1 72 ? 10.432 -111.167 -42.912 1.00 43.39 77 VAL E O 1
ATOM 7400 N N . ARG E 1 73 ? 10.003 -110.602 -40.774 1.00 41.94 78 ARG E N 1
ATOM 7401 C CA . ARG E 1 73 ? 10.188 -109.175 -40.985 1.00 41.24 78 ARG E CA 1
ATOM 7402 C C . ARG E 1 73 ? 11.581 -108.797 -40.504 1.00 41.27 78 ARG E C 1
ATOM 7403 O O . ARG E 1 73 ? 11.970 -109.119 -39.382 1.00 43.51 78 ARG E O 1
ATOM 7411 N N . ILE E 1 74 ? 12.334 -108.119 -41.357 1.00 40.17 79 ILE E N 1
ATOM 7412 C CA . ILE E 1 74 ? 13.680 -107.715 -41.007 1.00 40.27 79 ILE E CA 1
ATOM 7413 C C . ILE E 1 74 ? 13.810 -106.193 -41.070 1.00 40.56 79 ILE E C 1
ATOM 7414 O O . ILE E 1 74 ? 13.453 -105.562 -42.070 1.00 39.75 79 ILE E O 1
ATOM 7419 N N . VAL E 1 75 ? 14.318 -105.608 -39.992 1.00 39.87 80 VAL E N 1
ATOM 7420 C CA . VAL E 1 75 ? 14.497 -104.167 -39.923 1.00 39.17 80 VAL E CA 1
ATOM 7421 C C . VAL E 1 75 ? 15.972 -103.848 -39.702 1.00 40.48 80 VAL E C 1
ATOM 7422 O O . VAL E 1 75 ? 16.564 -104.323 -38.731 1.00 39.38 80 VAL E O 1
ATOM 7426 N N . VAL E 1 76 ? 16.565 -103.069 -40.611 1.00 40.60 81 VAL E N 1
ATOM 7427 C CA . VAL E 1 76 ? 17.974 -102.688 -40.499 1.00 40.32 81 VAL E CA 1
ATOM 7428 C C . VAL E 1 76 ? 17.916 -101.420 -39.653 1.00 39.95 81 VAL E C 1
ATOM 7429 O O . VAL E 1 76 ? 17.415 -100.392 -40.109 1.00 39.20 81 VAL E O 1
ATOM 7433 N N . ASP E 1 77 ? 18.426 -101.507 -38.425 1.00 40.27 82 ASP E N 1
ATOM 7434 C CA . ASP E 1 77 ? 18.425 -100.394 -37.478 1.00 41.78 82 ASP E CA 1
ATOM 7435 C C . ASP E 1 77 ? 19.738 -100.324 -36.689 1.00 42.67 82 ASP E C 1
ATOM 7436 O O . ASP E 1 77 ? 19.879 -100.953 -35.635 1.00 43.02 82 ASP E O 1
ATOM 7441 N N . SER E 1 78 ? 20.688 -99.546 -37.198 1.00 43.93 83 SER E N 1
ATOM 7442 C CA . SER E 1 78 ? 22.007 -99.386 -36.563 1.00 45.74 83 SER E CA 1
ATOM 7443 C C . SER E 1 78 ? 22.038 -99.055 -35.089 1.00 46.40 83 SER E C 1
ATOM 7444 O O . SER E 1 78 ? 22.775 -99.672 -34.329 1.00 46.08 83 SER E O 1
ATOM 7447 N N . LYS E 1 79 ? 21.244 -98.077 -34.679 1.00 48.01 84 LYS E N 1
ATOM 7448 C CA . LYS E 1 79 ? 21.221 -97.676 -33.284 1.00 48.74 84 LYS E CA 1
ATOM 7449 C C . LYS E 1 79 ? 20.056 -98.207 -32.472 1.00 47.93 84 LYS E C 1
ATOM 7450 O O . LYS E 1 79 ? 19.859 -97.778 -31.336 1.00 48.01 84 LYS E O 1
ATOM 7456 N N . LEU E 1 80 ? 19.298 -99.144 -33.036 1.00 46.62 85 LEU E N 1
ATOM 7457 C CA . LEU E 1 80 ? 18.144 -99.722 -32.343 1.00 44.32 85 LEU E CA 1
ATOM 7458 C C . LEU E 1 80 ? 17.144 -98.632 -31.970 1.00 43.60 85 LEU E C 1
ATOM 7459 O O . LEU E 1 80 ? 16.747 -98.522 -30.818 1.00 44.27 85 LEU E O 1
ATOM 7464 N N . ARG E 1 81 ? 16.741 -97.823 -32.937 1.00 42.85 86 ARG E N 1
ATOM 7465 C CA . ARG E 1 81 ? 15.787 -96.761 -32.657 1.00 42.83 86 ARG E CA 1
ATOM 7466 C C . ARG E 1 81 ? 14.347 -97.194 -32.902 1.00 41.97 86 ARG E C 1
ATOM 7467 O O . ARG E 1 81 ? 13.430 -96.400 -32.738 1.00 42.26 86 ARG E O 1
ATOM 7475 N N . VAL E 1 82 ? 14.144 -98.448 -33.296 1.00 41.45 87 VAL E N 1
ATOM 7476 C CA . VAL E 1 82 ? 12.798 -98.941 -33.555 1.00 40.80 87 VAL E CA 1
ATOM 7477 C C . VAL E 1 82 ? 11.948 -98.747 -32.297 1.00 40.79 87 VAL E C 1
ATOM 7478 O O . VAL E 1 82 ? 12.270 -99.259 -31.228 1.00 40.69 87 VAL E O 1
ATOM 7482 N N . PRO E 1 83 ? 10.849 -97.989 -32.411 1.00 39.85 88 PRO E N 1
ATOM 7483 C CA . PRO E 1 83 ? 9.966 -97.727 -31.270 1.00 39.41 88 PRO E CA 1
ATOM 7484 C C . PRO E 1 83 ? 9.427 -99.014 -30.656 1.00 39.77 88 PRO E C 1
ATOM 7485 O O . PRO E 1 83 ? 8.971 -99.902 -31.369 1.00 40.41 88 PRO E O 1
ATOM 7489 N N . LEU E 1 84 ? 9.455 -99.112 -29.332 1.00 39.13 89 LEU E N 1
ATOM 7490 C CA . LEU E 1 84 ? 8.957 -100.313 -28.673 1.00 40.21 89 LEU E CA 1
ATOM 7491 C C . LEU E 1 84 ? 7.517 -100.642 -29.027 1.00 40.70 89 LEU E C 1
ATOM 7492 O O . LEU E 1 84 ? 7.098 -101.791 -28.911 1.00 40.46 89 LEU E O 1
ATOM 7497 N N . ASN E 1 85 ? 6.756 -99.652 -29.472 1.00 40.23 90 ASN E N 1
ATOM 7498 C CA . ASN E 1 85 ? 5.369 -99.905 -29.827 1.00 38.63 90 ASN E CA 1
ATOM 7499 C C . ASN E 1 85 ? 5.128 -99.915 -31.334 1.00 37.97 90 ASN E C 1
ATOM 7500 O O . ASN E 1 85 ? 3.992 -99.789 -31.778 1.00 36.03 90 ASN E O 1
ATOM 7505 N N . ALA E 1 86 ? 6.197 -100.081 -32.114 1.00 38.38 91 ALA E N 1
ATOM 7506 C CA . ALA E 1 86 ? 6.086 -100.117 -33.575 1.00 38.43 91 ALA E CA 1
ATOM 7507 C C . ALA E 1 86 ? 5.283 -101.352 -33.971 1.00 38.99 91 ALA E C 1
ATOM 7508 O O . ALA E 1 86 ? 5.443 -102.418 -33.371 1.00 38.80 91 ALA E O 1
ATOM 7510 N N . ARG E 1 87 ? 4.431 -101.226 -34.978 1.00 39.42 92 ARG E N 1
ATOM 7511 C CA . ARG E 1 87 ? 3.637 -102.367 -35.408 1.00 40.59 92 ARG E CA 1
ATOM 7512 C C . ARG E 1 87 ? 4.492 -103.513 -35.944 1.00 40.53 92 ARG E C 1
ATOM 7513 O O . ARG E 1 87 ? 4.107 -104.681 -35.838 1.00 38.78 92 ARG E O 1
ATOM 7521 N N . VAL E 1 88 ? 5.656 -103.184 -36.505 1.00 39.16 93 VAL E N 1
ATOM 7522 C CA . VAL E 1 88 ? 6.539 -104.202 -37.050 1.00 37.99 93 VAL E CA 1
ATOM 7523 C C . VAL E 1 88 ? 7.004 -105.157 -35.945 1.00 39.96 93 VAL E C 1
ATOM 7524 O O . VAL E 1 88 ? 7.584 -106.209 -36.210 1.00 37.50 93 VAL E O 1
ATOM 7528 N N . LEU E 1 89 ? 6.750 -104.785 -34.696 1.00 40.22 94 LEU E N 1
ATOM 7529 C CA . LEU E 1 89 ? 7.144 -105.627 -33.579 1.00 40.55 94 LEU E CA 1
ATOM 7530 C C . LEU E 1 89 ? 5.951 -106.395 -32.999 1.00 41.40 94 LEU E C 1
ATOM 7531 O O . LEU E 1 89 ? 6.099 -107.080 -31.994 1.00 40.78 94 LEU E O 1
ATOM 7536 N N . ASN E 1 90 ? 4.772 -106.291 -33.611 1.00 43.17 95 ASN E N 1
ATOM 7537 C CA . ASN E 1 90 ? 3.633 -107.017 -33.062 1.00 43.81 95 ASN E CA 1
ATOM 7538 C C . ASN E 1 90 ? 3.794 -108.518 -33.291 1.00 44.82 95 ASN E C 1
ATOM 7539 O O . ASN E 1 90 ? 4.837 -108.967 -33.765 1.00 44.68 95 ASN E O 1
ATOM 7544 N N . LYS E 1 91 ? 2.765 -109.290 -32.965 1.00 46.95 96 LYS E N 1
ATOM 7545 C CA . LYS E 1 91 ? 2.829 -110.733 -33.132 1.00 48.56 96 LYS E CA 1
ATOM 7546 C C . LYS E 1 91 ? 2.253 -111.353 -34.391 1.00 48.71 96 LYS E C 1
ATOM 7547 O O . LYS E 1 91 ? 2.106 -112.564 -34.456 1.00 50.50 96 LYS E O 1
ATOM 7553 N N . ASP E 1 92 ? 1.942 -110.545 -35.393 1.00 47.85 97 ASP E N 1
ATOM 7554 C CA . ASP E 1 92 ? 1.393 -111.087 -36.621 1.00 48.13 97 ASP E CA 1
ATOM 7555 C C . ASP E 1 92 ? 2.430 -111.944 -37.345 1.00 46.87 97 ASP E C 1
ATOM 7556 O O . ASP E 1 92 ? 2.081 -112.765 -38.182 1.00 47.78 97 ASP E O 1
ATOM 7561 N N . ALA E 1 93 ? 3.704 -111.751 -37.023 1.00 46.02 98 ALA E N 1
ATOM 7562 C CA . ALA E 1 93 ? 4.762 -112.518 -37.671 1.00 44.95 98 ALA E CA 1
ATOM 7563 C C . ALA E 1 93 ? 6.058 -112.421 -36.902 1.00 44.19 98 ALA E C 1
ATOM 7564 O O . ALA E 1 93 ? 6.162 -111.671 -35.945 1.00 44.78 98 ALA E O 1
ATOM 7566 N N . LYS E 1 94 ? 7.045 -113.199 -37.328 1.00 45.25 99 LYS E N 1
ATOM 7567 C CA . LYS E 1 94 ? 8.356 -113.204 -36.693 1.00 44.74 99 LYS E CA 1
ATOM 7568 C C . LYS E 1 94 ? 9.101 -111.935 -37.103 1.00 42.44 99 LYS E C 1
ATOM 7569 O O . LYS E 1 94 ? 8.948 -111.445 -38.219 1.00 40.41 99 LYS E O 1
ATOM 7575 N N . THR E 1 95 ? 9.917 -111.404 -36.207 1.00 41.42 100 THR E N 1
ATOM 7576 C CA . THR E 1 95 ? 10.653 -110.202 -36.532 1.00 40.28 100 THR E CA 1
ATOM 7577 C C . THR E 1 95 ? 12.096 -110.247 -36.081 1.00 40.56 100 THR E C 1
ATOM 7578 O O . THR E 1 95 ? 12.418 -110.717 -34.992 1.00 39.86 100 THR E O 1
ATOM 7582 N N . ILE E 1 96 ? 12.968 -109.757 -36.952 1.00 40.27 101 ILE E N 1
ATOM 7583 C CA . ILE E 1 96 ? 14.395 -109.712 -36.681 1.00 39.64 101 ILE E CA 1
ATOM 7584 C C . ILE E 1 96 ? 14.860 -108.270 -36.836 1.00 39.46 101 ILE E C 1
ATOM 7585 O O . ILE E 1 96 ? 14.579 -107.628 -37.851 1.00 40.28 101 ILE E O 1
ATOM 7590 N N . ILE E 1 97 ? 15.544 -107.747 -35.830 1.00 38.90 102 ILE E N 1
ATOM 7591 C CA . ILE E 1 97 ? 16.039 -106.385 -35.913 1.00 39.68 102 ILE E CA 1
ATOM 7592 C C . ILE E 1 97 ? 17.552 -106.516 -36.072 1.00 40.39 102 ILE E C 1
ATOM 7593 O O . ILE E 1 97 ? 18.227 -107.089 -35.205 1.00 41.17 102 ILE E O 1
ATOM 7598 N N . ALA E 1 98 ? 18.079 -106.029 -37.188 1.00 39.52 103 ALA E N 1
ATOM 7599 C CA . ALA E 1 98 ? 19.514 -106.100 -37.432 1.00 39.73 103 ALA E CA 1
ATOM 7600 C C . ALA E 1 98 ? 20.108 -104.773 -36.983 1.00 41.01 103 ALA E C 1
ATOM 7601 O O . ALA E 1 98 ? 19.757 -103.718 -37.509 1.00 40.55 103 ALA E O 1
ATOM 7603 N N . THR E 1 99 ? 20.983 -104.823 -35.989 1.00 41.59 104 THR E N 1
ATOM 7604 C CA . THR E 1 99 ? 21.612 -103.615 -35.485 1.00 43.40 104 THR E CA 1
ATOM 7605 C C . THR E 1 99 ? 23.130 -103.815 -35.499 1.00 44.87 104 THR E C 1
ATOM 7606 O O . THR E 1 99 ? 23.617 -104.869 -35.905 1.00 44.76 104 THR E O 1
ATOM 7610 N N . THR E 1 100 ? 23.880 -102.808 -35.067 1.00 46.47 105 THR E N 1
ATOM 7611 C CA . THR E 1 100 ? 25.338 -102.912 -35.046 1.00 48.27 105 THR E CA 1
ATOM 7612 C C . THR E 1 100 ? 25.828 -103.557 -33.756 1.00 50.56 105 THR E C 1
ATOM 7613 O O . THR E 1 100 ? 25.062 -103.751 -32.813 1.00 49.44 105 THR E O 1
ATOM 7617 N N . GLU E 1 101 ? 27.118 -103.878 -33.727 1.00 53.98 106 GLU E N 1
ATOM 7618 C CA . GLU E 1 101 ? 27.738 -104.498 -32.559 1.00 57.19 106 GLU E CA 1
ATOM 7619 C C . GLU E 1 101 ? 28.095 -103.439 -31.524 1.00 58.04 106 GLU E C 1
ATOM 7620 O O . GLU E 1 101 ? 28.496 -103.766 -30.415 1.00 58.31 106 GLU E O 1
ATOM 7626 N N . ASP E 1 102 ? 27.956 -102.168 -31.890 1.00 60.46 107 ASP E N 1
ATOM 7627 C CA . ASP E 1 102 ? 28.262 -101.076 -30.969 1.00 63.12 107 ASP E CA 1
ATOM 7628 C C . ASP E 1 102 ? 27.298 -101.232 -29.808 1.00 64.54 107 ASP E C 1
ATOM 7629 O O . ASP E 1 102 ? 26.167 -101.673 -29.999 1.00 64.63 107 ASP E O 1
ATOM 7634 N N . THR E 1 103 ? 27.724 -100.857 -28.609 1.00 66.27 108 THR E N 1
ATOM 7635 C CA . THR E 1 103 ? 26.853 -100.991 -27.453 1.00 67.99 108 THR E CA 1
ATOM 7636 C C . THR E 1 103 ? 26.980 -99.913 -26.391 1.00 67.90 108 THR E C 1
ATOM 7637 O O . THR E 1 103 ? 27.957 -99.173 -26.342 1.00 69.52 108 THR E O 1
ATOM 7641 N N . ASN E 1 104 ? 25.949 -99.840 -25.558 1.00 67.52 109 ASN E N 1
ATOM 7642 C CA . ASN E 1 104 ? 25.840 -98.907 -24.452 1.00 67.43 109 ASN E CA 1
ATOM 7643 C C . ASN E 1 104 ? 24.805 -99.543 -23.529 1.00 67.97 109 ASN E C 1
ATOM 7644 O O . ASN E 1 104 ? 24.030 -100.394 -23.958 1.00 67.35 109 ASN E O 1
ATOM 7649 N N . GLU E 1 105 ? 24.800 -99.147 -22.263 1.00 68.99 110 GLU E N 1
ATOM 7650 C CA . GLU E 1 105 ? 23.857 -99.700 -21.296 1.00 69.37 110 GLU E CA 1
ATOM 7651 C C . GLU E 1 105 ? 22.385 -99.645 -21.688 1.00 67.34 110 GLU E C 1
ATOM 7652 O O . GLU E 1 105 ? 21.654 -100.616 -21.489 1.00 66.63 110 GLU E O 1
ATOM 7658 N N . GLU E 1 106 ? 21.947 -98.523 -22.246 1.00 65.19 111 GLU E N 1
ATOM 7659 C CA . GLU E 1 106 ? 20.557 -98.400 -22.636 1.00 63.40 111 GLU E CA 1
ATOM 7660 C C . GLU E 1 106 ? 20.184 -99.305 -23.802 1.00 61.01 111 GLU E C 1
ATOM 7661 O O . GLU E 1 106 ? 19.090 -99.875 -23.826 1.00 59.17 111 GLU E O 1
ATOM 7667 N N . LYS E 1 107 ? 21.095 -99.466 -24.753 1.00 58.01 112 LYS E N 1
ATOM 7668 C CA . LYS E 1 107 ? 20.819 -100.318 -25.897 1.00 55.27 112 LYS E CA 1
ATOM 7669 C C . LYS E 1 107 ? 20.658 -101.770 -25.443 1.00 55.04 112 LYS E C 1
ATOM 7670 O O . LYS E 1 107 ? 19.768 -102.481 -25.916 1.00 52.89 112 LYS E O 1
ATOM 7676 N N . GLU E 1 108 ? 21.512 -102.212 -24.523 1.00 54.89 113 GLU E N 1
ATOM 7677 C CA . GLU E 1 108 ? 21.427 -103.583 -24.036 1.00 54.91 113 GLU E CA 1
ATOM 7678 C C . GLU E 1 108 ? 20.102 -103.822 -23.327 1.00 53.72 113 GLU E C 1
ATOM 7679 O O . GLU E 1 108 ? 19.524 -104.900 -23.433 1.00 52.97 113 GLU E O 1
ATOM 7685 N N . LYS E 1 109 ? 19.615 -102.824 -22.603 1.00 52.16 114 LYS E N 1
ATOM 7686 C CA . LYS E 1 109 ? 18.352 -102.995 -21.912 1.00 50.69 114 LYS E CA 1
ATOM 7687 C C . LYS E 1 109 ? 17.221 -103.080 -22.933 1.00 49.11 114 LYS E C 1
ATOM 7688 O O . LYS E 1 109 ? 16.331 -103.922 -22.802 1.00 47.09 114 LYS E O 1
ATOM 7694 N N . LYS E 1 110 ? 17.261 -102.228 -23.957 1.00 46.61 115 LYS E N 1
ATOM 7695 C CA . LYS E 1 110 ? 16.217 -102.252 -24.974 1.00 45.34 115 LYS E CA 1
ATOM 7696 C C . LYS E 1 110 ? 16.202 -103.622 -25.643 1.00 45.44 115 LYS E C 1
ATOM 7697 O O . LYS E 1 110 ? 15.138 -104.167 -25.953 1.00 42.99 115 LYS E O 1
ATOM 7703 N N . ILE E 1 111 ? 17.384 -104.189 -25.859 1.00 45.98 116 ILE E N 1
ATOM 7704 C CA . ILE E 1 111 ? 17.461 -105.498 -26.490 1.00 46.64 116 ILE E CA 1
ATOM 7705 C C . ILE E 1 111 ? 16.764 -106.545 -25.619 1.00 48.17 116 ILE E C 1
ATOM 7706 O O . ILE E 1 111 ? 16.095 -107.444 -26.128 1.00 47.53 116 ILE E O 1
ATOM 7711 N N . LYS E 1 112 ? 16.914 -106.428 -24.304 1.00 49.33 117 LYS E N 1
ATOM 7712 C CA . LYS E 1 112 ? 16.282 -107.374 -23.387 1.00 50.33 117 LYS E CA 1
ATOM 7713 C C . LYS E 1 112 ? 14.765 -107.275 -23.523 1.00 49.96 117 LYS E C 1
ATOM 7714 O O . LYS E 1 112 ? 14.079 -108.289 -23.567 1.00 50.58 117 LYS E O 1
ATOM 7720 N N . ILE E 1 113 ? 14.241 -106.052 -23.583 1.00 49.37 118 ILE E N 1
ATOM 7721 C CA . ILE E 1 113 ? 12.801 -105.863 -23.715 1.00 48.28 118 ILE E CA 1
ATOM 7722 C C . ILE E 1 113 ? 12.310 -106.443 -25.040 1.00 48.09 118 ILE E C 1
ATOM 7723 O O . ILE E 1 113 ? 11.283 -107.108 -25.089 1.00 46.93 118 ILE E O 1
ATOM 7728 N N . LEU E 1 114 ? 13.048 -106.197 -26.114 1.00 47.97 119 LEU E N 1
ATOM 7729 C CA . LEU E 1 114 ? 12.661 -106.708 -27.421 1.00 47.50 119 LEU E CA 1
ATOM 7730 C C . LEU E 1 114 ? 12.612 -108.222 -27.428 1.00 48.02 119 LEU E C 1
ATOM 7731 O O . LEU E 1 114 ? 11.704 -108.831 -27.996 1.00 47.97 119 LEU E O 1
ATOM 7736 N N . GLU E 1 115 ? 13.603 -108.843 -26.807 1.00 48.98 120 GLU E N 1
ATOM 7737 C CA . GLU E 1 115 ? 13.634 -110.297 -26.771 1.00 49.84 120 GLU E CA 1
ATOM 7738 C C . GLU E 1 115 ? 12.500 -110.832 -25.926 1.00 50.18 120 GLU E C 1
ATOM 7739 O O . GLU E 1 115 ? 11.932 -111.881 -26.232 1.00 49.68 120 GLU E O 1
ATOM 7745 N N . ASP E 1 116 ? 12.145 -110.113 -24.870 1.00 50.44 121 ASP E N 1
ATOM 7746 C CA . ASP E 1 116 ? 11.060 -110.589 -24.044 1.00 50.18 121 ASP E CA 1
ATOM 7747 C C . ASP E 1 116 ? 9.776 -110.550 -24.871 1.00 50.45 121 ASP E C 1
ATOM 7748 O O . ASP E 1 116 ? 8.875 -111.354 -24.656 1.00 51.22 121 ASP E O 1
ATOM 7761 N N . GLY E 1 118 ? 9.595 -111.375 -27.803 1.00 45.82 123 GLY E N 1
ATOM 7762 C CA . GLY E 1 118 ? 9.724 -112.369 -28.848 1.00 45.54 123 GLY E CA 1
ATOM 7763 C C . GLY E 1 118 ? 10.411 -111.884 -30.106 1.00 47.04 123 GLY E C 1
ATOM 7764 O O . GLY E 1 118 ? 10.341 -112.532 -31.151 1.00 47.08 123 GLY E O 1
ATOM 7765 N N . VAL E 1 119 ? 11.070 -110.736 -30.023 1.00 47.79 124 VAL E N 1
ATOM 7766 C CA . VAL E 1 119 ? 11.758 -110.203 -31.186 1.00 47.62 124 VAL E CA 1
ATOM 7767 C C . VAL E 1 119 ? 13.214 -110.631 -31.132 1.00 47.91 124 VAL E C 1
ATOM 7768 O O . VAL E 1 119 ? 13.846 -110.580 -30.079 1.00 49.93 124 VAL E O 1
ATOM 7772 N N . GLU E 1 120 ? 13.753 -111.060 -32.264 1.00 47.51 125 GLU E N 1
ATOM 7773 C CA . GLU E 1 120 ? 15.141 -111.483 -32.294 1.00 46.61 125 GLU E CA 1
ATOM 7774 C C . GLU E 1 120 ? 16.027 -110.322 -32.719 1.00 46.77 125 GLU E C 1
ATOM 7775 O O . GLU E 1 120 ? 15.712 -109.598 -33.664 1.00 45.99 125 GLU E O 1
ATOM 7781 N N . VAL E 1 121 ? 17.137 -110.140 -32.013 1.00 46.19 126 VAL E N 1
ATOM 7782 C CA . VAL E 1 121 ? 18.057 -109.064 -32.329 1.00 46.32 126 VAL E CA 1
ATOM 7783 C C . VAL E 1 121 ? 19.396 -109.612 -32.796 1.00 47.93 126 VAL E C 1
ATOM 7784 O O . VAL E 1 121 ? 20.075 -110.335 -32.067 1.00 48.22 126 VAL E O 1
ATOM 7788 N N . VAL E 1 122 ? 19.765 -109.252 -34.019 1.00 48.31 127 VAL E N 1
ATOM 7789 C CA . VAL E 1 122 ? 21.016 -109.681 -34.629 1.00 49.14 127 VAL E CA 1
ATOM 7790 C C . VAL E 1 122 ? 22.013 -108.519 -34.675 1.00 50.89 127 VAL E C 1
ATOM 7791 O O . VAL E 1 122 ? 21.703 -107.457 -35.219 1.00 51.80 127 VAL E O 1
ATOM 7795 N N . LYS E 1 123 ? 23.197 -108.715 -34.099 1.00 52.28 128 LYS E N 1
ATOM 7796 C CA . LYS E 1 123 ? 24.227 -107.677 -34.088 1.00 54.48 128 LYS E CA 1
ATOM 7797 C C . LYS E 1 123 ? 25.172 -107.984 -35.242 1.00 55.72 128 LYS E C 1
ATOM 7798 O O . LYS E 1 123 ? 25.701 -109.089 -35.341 1.00 56.25 128 LYS E O 1
ATOM 7804 N N . CYS E 1 124 ? 25.399 -107.007 -36.111 1.00 56.73 129 CYS E N 1
ATOM 7805 C CA . CYS E 1 124 ? 26.272 -107.244 -37.248 1.00 57.89 129 CYS E CA 1
ATOM 7806 C C . CYS E 1 124 ? 26.867 -105.981 -37.879 1.00 57.31 129 CYS E C 1
ATOM 7807 O O . CYS E 1 124 ? 26.197 -105.276 -38.644 1.00 56.95 129 CYS E O 1
ATOM 7810 N N . GLY E 1 125 ? 28.130 -105.708 -37.561 1.00 56.08 130 GLY E N 1
ATOM 7811 C CA . GLY E 1 125 ? 28.798 -104.540 -38.104 1.00 54.69 130 GLY E CA 1
ATOM 7812 C C . GLY E 1 125 ? 29.077 -103.452 -37.083 1.00 54.53 130 GLY E C 1
ATOM 7813 O O . GLY E 1 125 ? 28.625 -103.529 -35.944 1.00 53.86 130 GLY E O 1
ATOM 7814 N N . ARG E 1 126 ? 29.832 -102.439 -37.500 1.00 54.46 131 ARG E N 1
ATOM 7815 C CA . ARG E 1 126 ? 30.187 -101.312 -36.639 1.00 55.20 131 ARG E CA 1
ATOM 7816 C C . ARG E 1 126 ? 29.805 -100.012 -37.341 1.00 54.49 131 ARG E C 1
ATOM 7817 O O . ARG E 1 126 ? 30.014 -99.870 -38.545 1.00 53.64 131 ARG E O 1
ATOM 7825 N N . GLY E 1 127 ? 29.246 -99.065 -36.590 1.00 54.38 132 GLY E N 1
ATOM 7826 C CA . GLY E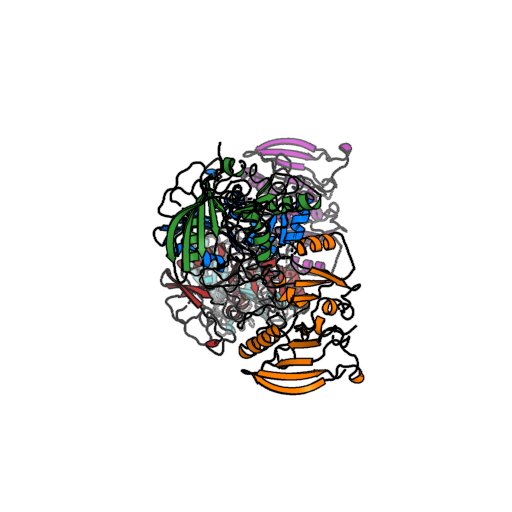 1 127 ? 28.848 -97.793 -37.174 1.00 53.03 132 GLY E CA 1
ATOM 7827 C C . GLY E 1 127 ? 27.544 -97.922 -37.940 1.00 52.93 132 GLY E C 1
ATOM 7828 O O . GLY E 1 127 ? 26.584 -97.197 -37.682 1.00 53.67 132 GLY E O 1
ATOM 7829 N N . LYS E 1 128 ? 27.516 -98.831 -38.905 1.00 51.83 133 LYS E N 1
ATOM 7830 C CA . LYS E 1 128 ? 26.323 -99.060 -39.699 1.00 51.67 133 LYS E CA 1
ATOM 7831 C C . LYS E 1 128 ? 26.251 -100.577 -39.837 1.00 50.70 133 LYS E C 1
ATOM 7832 O O . LYS E 1 128 ? 27.253 -101.266 -39.642 1.00 50.59 133 LYS E O 1
ATOM 7838 N N . VAL E 1 129 ? 25.076 -101.102 -40.155 1.00 48.45 134 VAL E N 1
ATOM 7839 C CA . VAL E 1 129 ? 24.930 -102.537 -40.297 1.00 46.21 134 VAL E CA 1
ATOM 7840 C C . VAL E 1 129 ? 25.686 -103.050 -41.517 1.00 46.44 134 VAL E C 1
ATOM 7841 O O . VAL E 1 129 ? 25.628 -102.455 -42.591 1.00 45.46 134 VAL E O 1
ATOM 7845 N N . ASP E 1 130 ? 26.412 -104.147 -41.333 1.00 46.86 135 ASP E N 1
ATOM 7846 C CA . ASP E 1 130 ? 27.178 -104.747 -42.409 1.00 47.28 135 ASP E CA 1
ATOM 7847 C C . ASP E 1 130 ? 26.220 -105.656 -43.159 1.00 47.36 135 ASP E C 1
ATOM 7848 O O . ASP E 1 130 ? 25.991 -106.805 -42.773 1.00 47.55 135 ASP E O 1
ATOM 7853 N N . LEU E 1 131 ? 25.658 -105.121 -44.237 1.00 47.61 136 LEU E N 1
ATOM 7854 C CA . LEU E 1 131 ? 24.710 -105.848 -45.063 1.00 47.74 136 LEU E CA 1
ATOM 7855 C C . LEU E 1 131 ? 25.172 -107.201 -45.611 1.00 49.73 136 LEU E C 1
ATOM 7856 O O . LEU E 1 131 ? 24.389 -108.159 -45.621 1.00 50.22 136 LEU E O 1
ATOM 7861 N N . LYS E 1 132 ? 26.424 -107.296 -46.060 1.00 52.45 137 LYS E N 1
ATOM 7862 C CA . LYS E 1 132 ? 26.933 -108.561 -46.596 1.00 54.39 137 LYS E CA 1
ATOM 7863 C C . LYS E 1 132 ? 26.909 -109.647 -45.526 1.00 54.23 137 LYS E C 1
ATOM 7864 O O . LYS E 1 132 ? 26.430 -110.754 -45.768 1.00 54.13 137 LYS E O 1
ATOM 7870 N N . LYS E 1 133 ? 27.421 -109.329 -44.344 1.00 54.33 138 LYS E N 1
ATOM 7871 C CA . LYS E 1 133 ? 27.436 -110.296 -43.259 1.00 56.23 138 LYS E CA 1
ATOM 7872 C C . LYS E 1 133 ? 26.011 -110.661 -42.857 1.00 55.39 138 LYS E C 1
ATOM 7873 O O . LYS E 1 133 ? 25.717 -111.819 -42.555 1.00 56.68 138 LYS E O 1
ATOM 7879 N N . LEU E 1 134 ? 25.127 -109.668 -42.860 1.00 53.60 139 LEU E N 1
ATOM 7880 C CA . LEU E 1 134 ? 23.737 -109.889 -42.493 1.00 51.66 139 LEU E CA 1
ATOM 7881 C C . LEU E 1 134 ? 23.107 -110.910 -43.418 1.00 52.06 139 LEU E C 1
ATOM 7882 O O . LEU E 1 134 ? 22.339 -111.768 -42.981 1.00 51.98 139 LEU E O 1
ATOM 7895 N N . ASP E 1 136 ? 24.508 -113.355 -44.821 1.00 54.94 141 ASP E N 1
ATOM 7896 C CA . ASP E 1 136 ? 24.964 -114.696 -44.465 1.00 57.16 141 ASP E CA 1
ATOM 7897 C C . ASP E 1 136 ? 24.136 -115.215 -43.308 1.00 56.25 141 ASP E C 1
ATOM 7898 O O . ASP E 1 136 ? 23.651 -116.349 -43.323 1.00 57.27 141 ASP E O 1
ATOM 7903 N N . ILE E 1 137 ? 23.995 -114.373 -42.293 1.00 54.25 142 ILE E N 1
ATOM 7904 C CA . ILE E 1 137 ? 23.231 -114.715 -41.108 1.00 53.15 142 ILE E CA 1
ATOM 7905 C C . ILE E 1 137 ? 21.793 -115.083 -41.455 1.00 53.22 142 ILE E C 1
ATOM 7906 O O . ILE E 1 137 ? 21.269 -116.078 -40.963 1.00 55.04 142 ILE E O 1
ATOM 7911 N N . LEU E 1 138 ? 21.165 -114.296 -42.321 1.00 52.54 143 LEU E N 1
ATOM 7912 C CA . LEU E 1 138 ? 19.793 -114.562 -42.710 1.00 53.37 143 LEU E CA 1
ATOM 7913 C C . LEU E 1 138 ? 19.683 -115.855 -43.500 1.00 54.99 143 LEU E C 1
ATOM 7914 O O . LEU E 1 138 ? 18.710 -116.605 -43.359 1.00 55.25 143 LEU E O 1
ATOM 7919 N N . TYR E 1 139 ? 20.683 -116.120 -44.329 1.00 56.75 144 TYR E N 1
ATOM 7920 C CA . TYR E 1 139 ? 20.680 -117.331 -45.130 1.00 58.83 144 TYR E CA 1
ATOM 7921 C C . TYR E 1 139 ? 20.738 -118.556 -44.211 1.00 59.21 144 TYR E C 1
ATOM 7922 O O . TYR E 1 139 ? 19.986 -119.513 -44.392 1.00 57.84 144 TYR E O 1
ATOM 7931 N N . ASP E 1 140 ? 21.624 -118.512 -43.218 1.00 59.86 145 ASP E N 1
ATOM 7932 C CA . ASP E 1 140 ? 21.762 -119.619 -42.280 1.00 62.47 145 ASP E CA 1
ATOM 7933 C C . ASP E 1 140 ? 20.480 -119.861 -41.495 1.00 62.99 145 ASP E C 1
ATOM 7934 O O . ASP E 1 140 ? 20.285 -120.942 -40.931 1.00 63.99 145 ASP E O 1
ATOM 7939 N N . LYS E 1 141 ? 19.610 -118.857 -41.446 1.00 61.83 146 LYS E N 1
ATOM 7940 C CA . LYS E 1 141 ? 18.355 -118.993 -40.721 1.00 59.88 146 LYS E CA 1
ATOM 7941 C C . LYS E 1 141 ? 17.287 -119.617 -41.601 1.00 59.12 146 LYS E C 1
ATOM 7942 O O . LYS E 1 141 ? 16.161 -119.837 -41.161 1.00 61.16 146 LYS E O 1
ATOM 7948 N N . GLY E 1 142 ? 17.638 -119.902 -42.848 1.00 57.09 147 GLY E N 1
ATOM 7949 C CA . GLY E 1 142 ? 16.670 -120.503 -43.742 1.00 56.90 147 GLY E CA 1
ATOM 7950 C C . GLY E 1 142 ? 15.941 -119.517 -44.623 1.00 57.61 147 GLY E C 1
ATOM 7951 O O . GLY E 1 142 ? 15.073 -119.902 -45.410 1.00 60.02 147 GLY E O 1
ATOM 7952 N N . ILE E 1 143 ? 16.283 -118.241 -44.497 1.00 56.75 148 ILE E N 1
ATOM 7953 C CA . ILE E 1 143 ? 15.647 -117.207 -45.300 1.00 56.37 148 ILE E CA 1
ATOM 7954 C C . ILE E 1 143 ? 16.406 -117.141 -46.624 1.00 56.36 148 ILE E C 1
ATOM 7955 O O . ILE E 1 143 ? 17.497 -116.582 -46.681 1.00 56.46 148 ILE E O 1
ATOM 7960 N N . LYS E 1 144 ? 15.833 -117.713 -47.680 1.00 56.60 149 LYS E N 1
ATOM 7961 C CA . LYS E 1 144 ? 16.486 -117.717 -48.990 1.00 57.76 149 LYS E CA 1
ATOM 7962 C C . LYS E 1 144 ? 15.995 -116.694 -49.980 1.00 56.26 149 LYS E C 1
ATOM 7963 O O . LYS E 1 144 ? 16.623 -116.491 -51.018 1.00 57.55 149 LYS E O 1
ATOM 7969 N N . SER E 1 145 ? 14.852 -116.091 -49.703 1.00 54.14 150 SER E N 1
ATOM 7970 C CA . SER E 1 145 ? 14.316 -115.091 -50.606 1.00 51.68 150 SER E CA 1
ATOM 7971 C C . SER E 1 145 ? 13.812 -113.948 -49.736 1.00 51.12 150 SER E C 1
ATOM 7972 O O . SER E 1 145 ? 13.153 -114.168 -48.712 1.00 50.61 150 SER E O 1
ATOM 7975 N N . ILE E 1 146 ? 14.139 -112.729 -50.138 1.00 48.15 151 ILE E N 1
ATOM 7976 C CA . ILE E 1 146 ? 13.724 -111.558 -49.391 1.00 44.60 151 ILE E CA 1
ATOM 7977 C C . ILE E 1 146 ? 13.191 -110.450 -50.276 1.00 43.65 151 ILE E C 1
ATOM 7978 O O . ILE E 1 146 ? 13.774 -110.132 -51.303 1.00 43.64 151 ILE E O 1
ATOM 7983 N N . LEU E 1 147 ? 12.071 -109.869 -49.871 1.00 43.24 152 LEU E N 1
ATOM 7984 C CA . LEU E 1 147 ? 11.480 -108.778 -50.624 1.00 44.09 152 LEU E CA 1
ATOM 7985 C C . LEU E 1 147 ? 12.011 -107.532 -49.909 1.00 44.95 152 LEU E C 1
ATOM 7986 O O . LEU E 1 147 ? 11.718 -107.300 -48.729 1.00 43.99 152 LEU E O 1
ATOM 7991 N N . LEU E 1 148 ? 12.831 -106.752 -50.600 1.00 43.94 153 LEU E N 1
ATOM 7992 C CA . LEU E 1 148 ? 13.388 -105.540 -50.014 1.00 43.93 153 LEU E CA 1
ATOM 7993 C C . LEU E 1 148 ? 12.446 -104.392 -50.365 1.00 44.99 153 LEU E C 1
ATOM 7994 O O . LEU E 1 148 ? 12.264 -104.080 -51.531 1.00 44.70 153 LEU E O 1
ATOM 7999 N N . GLU E 1 149 ? 11.830 -103.770 -49.378 1.00 47.41 154 GLU E N 1
ATOM 8000 C CA . GLU E 1 149 ? 10.913 -102.667 -49.647 1.00 51.37 154 GLU E CA 1
ATOM 8001 C C . GLU E 1 149 ? 11.529 -101.290 -49.424 1.00 51.25 154 GLU E C 1
ATOM 8002 O O . GLU E 1 149 ? 10.898 -100.264 -49.619 1.00 53.38 154 GLU E O 1
ATOM 8008 N N . GLY E 1 150 ? 12.793 -101.278 -49.033 1.00 50.08 155 GLY E N 1
ATOM 8009 C CA . GLY E 1 150 ? 13.485 -100.022 -48.802 1.00 48.55 155 GLY E CA 1
ATOM 8010 C C . GLY E 1 150 ? 13.477 -99.419 -47.401 1.00 47.97 155 GLY E C 1
ATOM 8011 O O . GLY E 1 150 ? 13.525 -100.103 -46.385 1.00 49.74 155 GLY E O 1
ATOM 8012 N N . GLY E 1 151 ? 13.394 -98.095 -47.322 1.00 45.41 156 GLY E N 1
ATOM 8013 C CA . GLY E 1 151 ? 13.312 -97.271 -48.489 1.00 44.07 156 GLY E CA 1
ATOM 8014 C C . GLY E 1 151 ? 14.629 -96.819 -49.079 1.00 43.87 156 GLY E C 1
ATOM 8015 O O . GLY E 1 151 ? 15.640 -97.529 -49.105 1.00 43.74 156 GLY E O 1
ATOM 8016 N N . GLY E 1 152 ? 14.554 -95.611 -49.609 1.00 43.42 157 GLY E N 1
ATOM 8017 C CA . GLY E 1 152 ? 15.667 -94.944 -50.261 1.00 41.46 157 GLY E CA 1
ATOM 8018 C C . GLY E 1 152 ? 17.085 -95.104 -49.759 1.00 42.07 157 GLY E C 1
ATOM 8019 O O . GLY E 1 152 ? 17.992 -95.348 -50.544 1.00 41.72 157 GLY E O 1
ATOM 8020 N N . THR E 1 153 ? 17.303 -94.908 -48.469 1.00 40.35 158 THR E N 1
ATOM 8021 C CA . THR E 1 153 ? 18.631 -95.041 -47.906 1.00 40.44 158 THR E CA 1
ATOM 8022 C C . THR E 1 153 ? 19.100 -96.486 -47.834 1.00 39.99 158 THR E C 1
ATOM 8023 O O . THR E 1 153 ? 20.257 -96.780 -48.140 1.00 40.38 158 THR E O 1
ATOM 8027 N N . LEU E 1 154 ? 18.214 -97.388 -47.447 1.00 38.20 159 LEU E N 1
ATOM 8028 C CA . LEU E 1 154 ? 18.575 -98.783 -47.354 1.00 38.28 159 LEU E CA 1
ATOM 8029 C C . LEU E 1 154 ? 18.803 -99.339 -48.752 1.00 38.03 159 LEU E C 1
ATOM 8030 O O . LEU E 1 154 ? 19.697 -100.141 -48.962 1.00 38.98 159 LEU E O 1
ATOM 8035 N N . ASN E 1 155 ? 18.011 -98.897 -49.719 1.00 38.78 160 ASN E N 1
ATOM 8036 C CA . ASN E 1 155 ? 18.174 -99.381 -51.082 1.00 38.30 160 ASN E CA 1
ATOM 8037 C C . ASN E 1 155 ? 19.571 -99.033 -51.552 1.00 39.72 160 ASN E C 1
ATOM 8038 O O . ASN E 1 155 ? 20.235 -99.844 -52.186 1.00 39.94 160 ASN E O 1
ATOM 8043 N N . TRP E 1 156 ? 20.030 -97.824 -51.241 1.00 41.77 161 TRP E N 1
ATOM 8044 C CA . TRP E 1 156 ? 21.361 -97.428 -51.662 1.00 41.25 161 TRP E CA 1
ATOM 8045 C C . TRP E 1 156 ? 22.366 -98.418 -51.081 1.00 42.52 161 TRP E C 1
ATOM 8046 O O . TRP E 1 156 ? 23.224 -98.951 -51.792 1.00 41.56 161 TRP E O 1
ATOM 8057 N N . GLY E 1 157 ? 22.241 -98.668 -49.781 1.00 42.46 162 GLY E N 1
ATOM 8058 C CA . GLY E 1 157 ? 23.137 -99.587 -49.111 1.00 42.01 162 GLY E CA 1
ATOM 8059 C C . GLY E 1 157 ? 23.187 -100.952 -49.755 1.00 43.96 162 GLY E C 1
ATOM 8060 O O . GLY E 1 157 ? 24.258 -101.540 -49.892 1.00 44.57 162 GLY E O 1
ATOM 8069 N N . PHE E 1 159 ? 22.171 -101.746 -52.991 1.00 43.75 164 PHE E N 1
ATOM 8070 C CA . PHE E 1 159 ? 22.678 -101.660 -54.358 1.00 44.25 164 PHE E CA 1
ATOM 8071 C C . PHE E 1 159 ? 24.190 -101.427 -54.365 1.00 46.16 164 PHE E C 1
ATOM 8072 O O . PHE E 1 159 ? 24.912 -101.977 -55.196 1.00 45.82 164 PHE E O 1
ATOM 8080 N N . LYS E 1 160 ? 24.666 -100.612 -53.431 1.00 48.36 165 LYS E N 1
ATOM 8081 C CA . LYS E 1 160 ? 26.084 -100.321 -53.343 1.00 50.76 165 LYS E CA 1
ATOM 8082 C C . LYS E 1 160 ? 26.891 -101.607 -53.157 1.00 50.95 165 LYS E C 1
ATOM 8083 O O . LYS E 1 160 ? 27.948 -101.763 -53.751 1.00 51.47 165 LYS E O 1
ATOM 8089 N N . GLU E 1 161 ? 26.391 -102.520 -52.332 1.00 50.25 166 GLU E N 1
ATOM 8090 C CA . GLU E 1 161 ? 27.080 -103.780 -52.085 1.00 50.92 166 GLU E CA 1
ATOM 8091 C C . GLU E 1 161 ? 26.706 -104.840 -53.119 1.00 50.44 166 GLU E C 1
ATOM 8092 O O . GLU E 1 161 ? 27.105 -105.995 -52.997 1.00 50.86 166 GLU E O 1
ATOM 8098 N N . GLY E 1 162 ? 25.938 -104.447 -54.130 1.00 48.84 167 GLY E N 1
ATOM 8099 C CA . GLY E 1 162 ? 25.531 -105.383 -55.161 1.00 47.73 167 GLY E CA 1
ATOM 8100 C C . GLY E 1 162 ? 24.778 -106.588 -54.624 1.00 49.04 167 GLY E C 1
ATOM 8101 O O . GLY E 1 162 ? 24.973 -107.705 -55.096 1.00 50.32 167 GLY E O 1
ATOM 8102 N N . LEU E 1 163 ? 23.902 -106.370 -53.647 1.00 47.75 168 LEU E N 1
ATOM 8103 C CA . LEU E 1 163 ? 23.135 -107.459 -53.062 1.00 46.54 168 LEU E CA 1
ATOM 8104 C C . LEU E 1 163 ? 21.736 -107.658 -53.647 1.00 46.49 168 LEU E C 1
ATOM 8105 O O . LEU E 1 163 ? 21.037 -108.582 -53.246 1.00 48.54 168 LEU E O 1
ATOM 8110 N N . VAL E 1 164 ? 21.327 -106.813 -54.587 1.00 44.54 169 VAL E N 1
ATOM 8111 C CA . VAL E 1 164 ? 20.005 -106.935 -55.194 1.00 44.52 169 VAL E CA 1
ATOM 8112 C C . VAL E 1 164 ? 20.053 -107.765 -56.476 1.00 46.18 169 VAL E C 1
ATOM 8113 O O . VAL E 1 164 ? 20.867 -107.506 -57.363 1.00 47.84 169 VAL E O 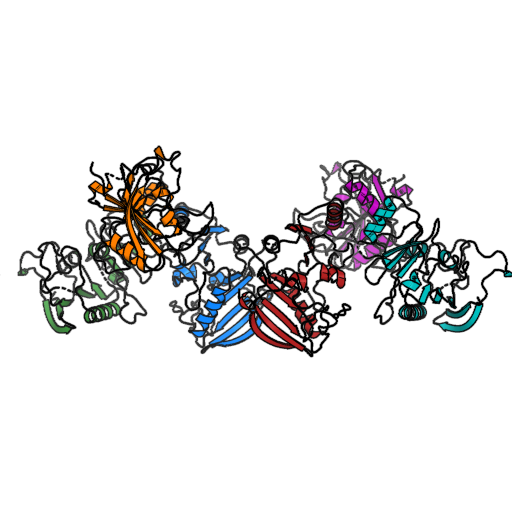1
ATOM 8117 N N . ASP E 1 165 ? 19.165 -108.747 -56.581 1.00 46.62 170 ASP E N 1
ATOM 8118 C CA . ASP E 1 165 ? 19.108 -109.622 -57.751 1.00 47.40 170 ASP E CA 1
ATOM 8119 C C . ASP E 1 165 ? 18.153 -109.151 -58.834 1.00 47.16 170 ASP E C 1
ATOM 8120 O O . ASP E 1 165 ? 18.483 -109.186 -60.015 1.00 48.15 170 ASP E O 1
ATOM 8125 N N . GLU E 1 166 ? 16.954 -108.743 -58.451 1.00 47.22 171 GLU E N 1
ATOM 8126 C CA . GLU E 1 166 ? 16.007 -108.276 -59.447 1.00 48.49 171 GLU E CA 1
ATOM 8127 C C . GLU E 1 166 ? 15.197 -107.101 -58.920 1.00 46.60 171 GLU E C 1
ATOM 8128 O O . GLU E 1 166 ? 15.111 -106.876 -57.716 1.00 46.08 171 GLU E O 1
ATOM 8134 N N . VAL E 1 167 ? 14.600 -106.353 -59.833 1.00 45.50 172 VAL E N 1
ATOM 8135 C CA . VAL E 1 167 ? 13.816 -105.190 -59.462 1.00 44.46 172 VAL E CA 1
ATOM 8136 C C . VAL E 1 167 ? 12.469 -105.075 -60.138 1.00 45.26 172 VAL E C 1
ATOM 8137 O O . VAL E 1 167 ? 12.340 -105.348 -61.330 1.00 47.75 172 VAL E O 1
ATOM 8141 N N . SER E 1 168 ? 11.463 -104.670 -59.370 1.00 43.60 173 SER E N 1
ATOM 8142 C CA . SER E 1 168 ? 10.120 -104.491 -59.909 1.00 44.82 173 SER E CA 1
ATOM 8143 C C . SER E 1 168 ? 9.732 -103.108 -59.387 1.00 44.28 173 SER E C 1
ATOM 8144 O O . SER E 1 168 ? 9.849 -102.815 -58.196 1.00 44.63 173 SER E O 1
ATOM 8147 N N . VAL E 1 169 ? 9.299 -102.253 -60.297 1.00 43.93 174 VAL E N 1
ATOM 8148 C CA . VAL E 1 169 ? 8.907 -100.903 -59.950 1.00 43.85 174 VAL E CA 1
ATOM 8149 C C . VAL E 1 169 ? 7.539 -100.533 -60.486 1.00 43.56 174 VAL E C 1
ATOM 8150 O O . VAL E 1 169 ? 7.241 -100.763 -61.649 1.00 45.02 174 VAL E O 1
ATOM 8154 N N . TYR E 1 170 ? 6.698 -99.971 -59.628 1.00 42.43 175 TYR E N 1
ATOM 8155 C CA . TYR E 1 170 ? 5.374 -99.560 -60.057 1.00 40.56 175 TYR E CA 1
ATOM 8156 C C . TYR E 1 170 ? 5.494 -98.053 -60.173 1.00 39.08 175 TYR E C 1
ATOM 8157 O O . TYR E 1 170 ? 5.835 -97.388 -59.206 1.00 39.34 175 TYR E O 1
ATOM 8166 N N . ILE E 1 171 ? 5.214 -97.514 -61.348 1.00 39.53 176 ILE E N 1
ATOM 8167 C CA . ILE E 1 171 ? 5.304 -96.077 -61.557 1.00 40.11 176 ILE E CA 1
ATOM 8168 C C . ILE E 1 171 ? 3.921 -95.456 -61.631 1.00 40.19 176 ILE E C 1
ATOM 8169 O O . ILE E 1 171 ? 3.149 -95.764 -62.527 1.00 39.33 176 ILE E O 1
ATOM 8174 N N . ALA E 1 172 ? 3.621 -94.575 -60.682 1.00 41.23 177 ALA E N 1
ATOM 8175 C CA . ALA E 1 172 ? 2.329 -93.909 -60.641 1.00 41.86 177 ALA E CA 1
ATOM 8176 C C . ALA E 1 172 ? 2.305 -92.743 -61.612 1.00 43.97 177 ALA E C 1
ATOM 8177 O O . ALA E 1 172 ? 3.315 -92.078 -61.833 1.00 43.82 177 ALA E O 1
ATOM 8179 N N . PRO E 1 173 ? 1.136 -92.470 -62.203 1.00 45.08 178 PRO E N 1
ATOM 8180 C CA . PRO E 1 173 ? 1.031 -91.365 -63.149 1.00 43.69 178 PRO E CA 1
ATOM 8181 C C . PRO E 1 173 ? 0.962 -90.005 -62.467 1.00 44.01 178 PRO E C 1
ATOM 8182 O O . PRO E 1 173 ? -0.003 -89.258 -62.641 1.00 43.04 178 PRO E O 1
ATOM 8186 N N . LYS E 1 174 ? 1.979 -89.682 -61.678 1.00 44.26 179 LYS E N 1
ATOM 8187 C CA . LYS E 1 174 ? 1.984 -88.394 -61.000 1.00 45.26 179 LYS E CA 1
ATOM 8188 C C . LYS E 1 174 ? 3.384 -87.851 -60.751 1.00 43.20 179 LYS E C 1
ATOM 8189 O O . LYS E 1 174 ? 4.369 -88.585 -60.828 1.00 43.08 179 LYS E O 1
ATOM 8195 N N . ILE E 1 175 ? 3.466 -86.553 -60.472 1.00 40.73 180 ILE E N 1
ATOM 8196 C CA . ILE E 1 175 ? 4.744 -85.897 -60.215 1.00 40.75 180 ILE E CA 1
ATOM 8197 C C . ILE E 1 175 ? 4.707 -85.109 -58.904 1.00 40.13 180 ILE E C 1
ATOM 8198 O O . ILE E 1 175 ? 3.843 -84.261 -58.705 1.00 38.92 180 ILE E O 1
ATOM 8203 N N . PHE E 1 176 ? 5.660 -85.393 -58.022 1.00 39.78 181 PHE E N 1
ATOM 8204 C CA . PHE E 1 176 ? 5.740 -84.726 -56.730 1.00 39.29 181 PHE E CA 1
ATOM 8205 C C . PHE E 1 176 ? 6.686 -83.547 -56.694 1.00 39.25 181 PHE E C 1
ATOM 8206 O O . PHE E 1 176 ? 6.354 -82.497 -56.132 1.00 39.20 181 PHE E O 1
ATOM 8214 N N . GLY E 1 177 ? 7.870 -83.730 -57.275 1.00 38.85 182 GLY E N 1
ATOM 8215 C CA . GLY E 1 177 ? 8.873 -82.678 -57.295 1.00 38.42 182 GLY E CA 1
ATOM 8216 C C . GLY E 1 177 ? 9.566 -82.642 -55.944 1.00 38.28 182 GLY E C 1
ATOM 8217 O O . GLY E 1 177 ? 9.313 -83.497 -55.108 1.00 40.65 182 GLY E O 1
ATOM 8218 N N . GLY E 1 178 ? 10.457 -81.683 -55.728 1.00 38.71 183 GLY E N 1
ATOM 8219 C CA . GLY E 1 178 ? 11.150 -81.586 -54.454 1.00 39.93 183 GLY E CA 1
ATOM 8220 C C . GLY E 1 178 ? 12.526 -82.217 -54.366 1.00 42.73 183 GLY E C 1
ATOM 8221 O O . GLY E 1 178 ? 12.658 -83.441 -54.352 1.00 43.90 183 GLY E O 1
ATOM 8222 N N . LYS E 1 179 ? 13.559 -81.383 -54.292 1.00 43.75 184 LYS E N 1
ATOM 8223 C CA . LYS E 1 179 ? 14.927 -81.881 -54.198 1.00 45.57 184 LYS E CA 1
ATOM 8224 C C . LYS E 1 179 ? 15.175 -82.605 -52.876 1.00 45.11 184 LYS E C 1
ATOM 8225 O O . LYS E 1 179 ? 16.138 -83.349 -52.754 1.00 43.79 184 LYS E O 1
ATOM 8231 N N . GLU E 1 180 ? 14.288 -82.398 -51.906 1.00 45.98 185 GLU E N 1
ATOM 8232 C CA . GLU E 1 180 ? 14.400 -83.016 -50.593 1.00 48.20 185 GLU E CA 1
ATOM 8233 C C . GLU E 1 180 ? 13.517 -84.255 -50.450 1.00 46.32 185 GLU E C 1
ATOM 8234 O O . GLU E 1 180 ? 13.612 -84.989 -49.466 1.00 47.19 185 GLU E O 1
ATOM 8240 N N . ALA E 1 181 ? 12.652 -84.482 -51.428 1.00 43.55 186 ALA E N 1
ATOM 8241 C CA . ALA E 1 181 ? 11.760 -85.635 -51.401 1.00 42.49 186 ALA E CA 1
ATOM 8242 C C . ALA E 1 181 ? 12.565 -86.927 -51.549 1.00 40.24 186 ALA E C 1
ATOM 8243 O O . ALA E 1 181 ? 13.534 -86.981 -52.294 1.00 41.66 186 ALA E O 1
ATOM 8245 N N . PRO E 1 182 ? 12.167 -87.983 -50.841 1.00 39.89 187 PRO E N 1
ATOM 8246 C CA . PRO E 1 182 ? 12.855 -89.283 -50.899 1.00 38.82 187 PRO E CA 1
ATOM 8247 C C . PRO E 1 182 ? 12.706 -89.919 -52.289 1.00 39.84 187 PRO E C 1
ATOM 8248 O O . PRO E 1 182 ? 11.625 -89.856 -52.890 1.00 38.64 187 PRO E O 1
ATOM 8252 N N . THR E 1 183 ? 13.768 -90.531 -52.808 1.00 39.80 188 THR E N 1
ATOM 8253 C CA . THR E 1 183 ? 13.672 -91.164 -54.124 1.00 40.00 188 THR E CA 1
ATOM 8254 C C . THR E 1 183 ? 13.896 -92.667 -53.962 1.00 39.25 188 THR E C 1
ATOM 8255 O O . THR E 1 183 ? 14.275 -93.133 -52.883 1.00 38.38 188 THR E O 1
ATOM 8259 N N . TYR E 1 184 ? 13.653 -93.413 -55.038 1.00 38.53 189 TYR E N 1
ATOM 8260 C CA . TYR E 1 184 ? 13.822 -94.862 -55.040 1.00 38.77 189 TYR E CA 1
ATOM 8261 C C . TYR E 1 184 ? 15.186 -95.201 -54.433 1.00 37.62 189 TYR E C 1
ATOM 8262 O O . TYR E 1 184 ? 15.301 -96.103 -53.611 1.00 37.34 189 TYR E O 1
ATOM 8271 N N . VAL E 1 185 ? 16.219 -94.471 -54.832 1.00 37.69 190 VAL E N 1
ATOM 8272 C CA . VAL E 1 185 ? 17.550 -94.729 -54.287 1.00 38.48 190 VAL E CA 1
ATOM 8273 C C . VAL E 1 185 ? 18.254 -93.421 -53.958 1.00 38.60 190 VAL E C 1
ATOM 8274 O O . VAL E 1 185 ? 18.488 -92.595 -54.835 1.00 39.51 190 VAL E O 1
ATOM 8278 N N . ASP E 1 186 ? 18.578 -93.241 -52.682 1.00 38.89 191 ASP E N 1
ATOM 8279 C CA . ASP E 1 186 ? 19.255 -92.048 -52.208 1.00 39.36 191 ASP E CA 1
ATOM 8280 C C . ASP E 1 186 ? 20.667 -92.367 -51.749 1.00 40.26 191 ASP E C 1
ATOM 8281 O O . ASP E 1 186 ? 21.460 -92.880 -52.517 1.00 39.27 191 ASP E O 1
ATOM 8286 N N . GLY E 1 187 ? 20.987 -92.070 -50.495 1.00 42.68 192 GLY E N 1
ATOM 8287 C CA . GLY E 1 187 ? 22.322 -92.355 -50.011 1.00 43.05 192 GLY E CA 1
ATOM 8288 C C . GLY E 1 187 ? 23.373 -91.526 -50.726 1.00 45.42 192 GLY E C 1
ATOM 8289 O O . GLY E 1 187 ? 23.078 -90.471 -51.278 1.00 45.66 192 GLY E O 1
ATOM 8290 N N . GLU E 1 188 ? 24.603 -92.025 -50.732 1.00 47.67 193 GLU E N 1
ATOM 8291 C CA . GLU E 1 188 ? 25.725 -91.346 -51.367 1.00 49.43 193 GLU E CA 1
ATOM 8292 C C . GLU E 1 188 ? 25.602 -91.230 -52.884 1.00 48.73 193 GLU E C 1
ATOM 8293 O O . GLU E 1 188 ? 25.749 -90.145 -53.437 1.00 49.31 193 GLU E O 1
ATOM 8299 N N . GLY E 1 189 ? 25.328 -92.347 -53.547 1.00 47.05 194 GLY E N 1
ATOM 8300 C CA . GLY E 1 189 ? 25.192 -92.350 -54.990 1.00 47.69 194 GLY E CA 1
ATOM 8301 C C . GLY E 1 189 ? 26.491 -92.673 -55.712 1.00 48.97 194 GLY E C 1
ATOM 8302 O O . GLY E 1 189 ? 27.578 -92.403 -55.203 1.00 49.71 194 GLY E O 1
ATOM 8303 N N . PHE E 1 190 ? 26.387 -93.269 -56.894 1.00 48.78 195 PHE E N 1
ATOM 8304 C CA . PHE E 1 190 ? 27.569 -93.618 -57.677 1.00 48.89 195 PHE E CA 1
ATOM 8305 C C . PHE E 1 190 ? 28.106 -92.368 -58.366 1.00 50.35 195 PHE E C 1
ATOM 8306 O O . PHE E 1 190 ? 27.335 -91.538 -58.848 1.00 50.42 195 PHE E O 1
ATOM 8314 N N . LYS E 1 191 ? 29.426 -92.239 -58.437 1.00 52.91 196 LYS E N 1
ATOM 8315 C CA . LYS E 1 191 ? 30.029 -91.068 -59.074 1.00 55.08 196 LYS E CA 1
ATOM 8316 C C . LYS E 1 191 ? 30.004 -91.063 -60.592 1.00 54.30 196 LYS E C 1
ATOM 8317 O O . LYS E 1 191 ? 29.884 -90.009 -61.207 1.00 55.64 196 LYS E O 1
ATOM 8323 N N . THR E 1 192 ? 30.112 -92.233 -61.201 1.00 53.98 197 THR E N 1
ATOM 8324 C CA . THR E 1 192 ? 30.104 -92.314 -62.657 1.00 54.94 197 THR E CA 1
ATOM 8325 C C . THR E 1 192 ? 29.175 -93.402 -63.174 1.00 54.55 197 THR E C 1
ATOM 8326 O O . THR E 1 192 ? 28.801 -94.313 -62.445 1.00 53.70 197 THR E O 1
ATOM 8330 N N . VAL E 1 193 ? 28.819 -93.309 -64.447 1.00 55.18 198 VAL E N 1
ATOM 8331 C CA . VAL E 1 193 ? 27.941 -94.293 -65.048 1.00 56.98 198 VAL E CA 1
ATOM 8332 C C . VAL E 1 193 ? 28.634 -95.651 -65.069 1.00 59.33 198 VAL E C 1
ATOM 8333 O O . VAL E 1 193 ? 27.993 -96.690 -64.964 1.00 60.13 198 VAL E O 1
ATOM 8337 N N . ASP E 1 194 ? 29.954 -95.635 -65.192 1.00 61.71 199 ASP E N 1
ATOM 8338 C CA . ASP E 1 194 ? 30.731 -96.865 -65.229 1.00 63.33 199 ASP E CA 1
ATOM 8339 C C . ASP E 1 194 ? 30.562 -97.725 -63.988 1.00 62.62 199 ASP E C 1
ATOM 8340 O O . ASP E 1 194 ? 30.510 -98.950 -64.075 1.00 62.09 199 ASP E O 1
ATOM 8345 N N . GLU E 1 195 ? 30.467 -97.093 -62.829 1.00 61.83 200 GLU E N 1
ATOM 8346 C CA . GLU E 1 195 ? 30.310 -97.854 -61.602 1.00 61.28 200 GLU E CA 1
ATOM 8347 C C . GLU E 1 195 ? 28.869 -97.987 -61.101 1.00 58.06 200 GLU E C 1
ATOM 8348 O O . GLU E 1 195 ? 28.634 -98.575 -60.048 1.00 57.03 200 GLU E O 1
ATOM 8354 N N . CYS E 1 196 ? 27.908 -97.475 -61.867 1.00 55.07 201 CYS E N 1
ATOM 8355 C CA . CYS E 1 196 ? 26.509 -97.557 -61.462 1.00 53.67 201 CYS E CA 1
ATOM 8356 C C . CYS E 1 196 ? 25.951 -98.961 -61.679 1.00 52.34 201 CYS E C 1
ATOM 8357 O O . CYS E 1 196 ? 26.575 -99.786 -62.336 1.00 52.58 201 CYS E O 1
ATOM 8360 N N . VAL E 1 197 ? 24.775 -99.223 -61.118 1.00 50.62 202 VAL E N 1
ATOM 8361 C CA . VAL E 1 197 ? 24.122 -100.520 -61.244 1.00 48.11 202 VAL E CA 1
ATOM 8362 C C . VAL E 1 197 ? 23.483 -100.651 -62.618 1.00 47.93 202 VAL E C 1
ATOM 8363 O O . VAL E 1 197 ? 22.782 -99.748 -63.073 1.00 46.03 202 VAL E O 1
ATOM 8367 N N . LYS E 1 198 ? 23.734 -101.783 -63.274 1.00 48.76 203 LYS E N 1
ATOM 8368 C CA . LYS E 1 198 ? 23.189 -102.057 -64.604 1.00 49.54 203 LYS E CA 1
ATOM 8369 C C . LYS E 1 198 ? 22.024 -103.017 -64.522 1.00 47.68 203 LYS E C 1
ATOM 8370 O O . LYS E 1 198 ? 22.061 -103.979 -63.770 1.00 48.54 203 LYS E O 1
ATOM 8376 N N . LEU E 1 199 ? 20.998 -102.770 -65.318 1.00 47.70 204 LEU E N 1
ATOM 8377 C CA . LEU E 1 199 ? 19.824 -103.628 -65.310 1.00 48.52 204 LEU E CA 1
ATOM 8378 C C . LEU E 1 199 ? 19.411 -104.037 -66.709 1.00 49.86 204 LEU E C 1
ATOM 8379 O O . LEU E 1 199 ? 19.920 -103.513 -67.703 1.00 49.44 204 LEU E O 1
ATOM 8384 N N . GLU E 1 200 ? 18.469 -104.974 -66.768 1.00 50.22 205 GLU E N 1
ATOM 8385 C CA . GLU E 1 200 ? 17.949 -105.473 -68.029 1.00 52.46 205 GLU E CA 1
ATOM 8386 C C . GLU E 1 200 ? 16.427 -105.472 -67.926 1.00 51.87 205 GLU E C 1
ATOM 8387 O O . GLU E 1 200 ? 15.861 -106.150 -67.076 1.00 51.17 205 GLU E O 1
ATOM 8393 N N . LEU E 1 201 ? 15.773 -104.689 -68.775 1.00 51.95 206 LEU E N 1
ATOM 8394 C CA . LEU E 1 201 ? 14.322 -104.603 -68.778 1.00 53.22 206 LEU E CA 1
ATOM 8395 C C . LEU E 1 201 ? 13.778 -105.947 -69.256 1.00 55.23 206 LEU E C 1
ATOM 8396 O O . LEU E 1 201 ? 13.829 -106.253 -70.446 1.00 56.89 206 LEU E O 1
ATOM 8401 N N . LYS E 1 202 ? 13.258 -106.746 -68.328 1.00 56.52 207 LYS E N 1
ATOM 8402 C CA . LYS E 1 202 ? 12.706 -108.061 -68.649 1.00 56.18 207 LYS E CA 1
ATOM 8403 C C . LYS E 1 202 ? 11.237 -108.052 -69.029 1.00 55.43 207 LYS E C 1
ATOM 8404 O O . LYS E 1 202 ? 10.823 -108.766 -69.935 1.00 56.63 207 LYS E O 1
ATOM 8410 N N . ASN E 1 203 ? 10.442 -107.246 -68.339 1.00 54.62 208 ASN E N 1
ATOM 8411 C CA . ASN E 1 203 ? 9.021 -107.192 -68.635 1.00 52.76 208 ASN E CA 1
ATOM 8412 C C . ASN E 1 203 ? 8.385 -105.907 -68.129 1.00 51.59 208 ASN E C 1
ATOM 8413 O O . ASN E 1 203 ? 8.962 -105.204 -67.300 1.00 51.44 208 ASN E O 1
ATOM 8418 N N . PHE E 1 204 ? 7.200 -105.602 -68.644 1.00 49.57 209 PHE E N 1
ATOM 8419 C CA . PHE E 1 204 ? 6.472 -104.405 -68.253 1.00 49.68 209 PHE E CA 1
ATOM 8420 C C . PHE E 1 204 ? 5.023 -104.491 -68.717 1.00 49.58 209 PHE E C 1
ATOM 8421 O O . PHE E 1 204 ? 4.722 -105.140 -69.710 1.00 50.76 209 PHE E O 1
ATOM 8429 N N . TYR E 1 205 ? 4.127 -103.826 -68.002 1.00 49.34 210 TYR E N 1
ATOM 8430 C CA . TYR E 1 205 ? 2.715 -103.847 -68.354 1.00 49.34 210 TYR E CA 1
ATOM 8431 C C . TYR E 1 205 ? 1.959 -102.850 -67.506 1.00 50.14 210 TYR E C 1
ATOM 8432 O O . TYR E 1 205 ? 2.361 -102.575 -66.377 1.00 50.23 210 TYR E O 1
ATOM 8441 N N . ARG E 1 206 ? 0.865 -102.307 -68.028 1.00 51.01 211 ARG E N 1
ATOM 8442 C CA . ARG E 1 206 ? 0.126 -101.359 -67.228 1.00 52.12 211 ARG E CA 1
ATOM 8443 C C . ARG E 1 206 ? -0.621 -102.096 -66.136 1.00 52.45 211 ARG E C 1
ATOM 8444 O O . ARG E 1 206 ? -0.953 -103.267 -66.279 1.00 52.63 211 ARG E O 1
ATOM 8452 N N . LEU E 1 207 ? -0.811 -101.408 -65.016 1.00 52.81 212 LEU E N 1
ATOM 8453 C CA . LEU E 1 207 ? -1.505 -101.940 -63.855 1.00 52.44 212 LEU E CA 1
ATOM 8454 C C . LEU E 1 207 ? -2.245 -100.734 -63.322 1.00 53.26 212 LEU E C 1
ATOM 8455 O O . LEU E 1 207 ? -1.624 -99.747 -62.927 1.00 52.88 212 LEU E O 1
ATOM 8460 N N . GLY E 1 208 ? -3.572 -100.803 -63.325 1.00 53.88 213 GLY E N 1
ATOM 8461 C CA . GLY E 1 208 ? -4.350 -99.684 -62.838 1.00 53.33 213 GLY E CA 1
ATOM 8462 C C . GLY E 1 208 ? -4.038 -98.519 -63.754 1.00 53.47 213 GLY E C 1
ATOM 8463 O O . GLY E 1 208 ? -3.901 -98.702 -64.959 1.00 53.80 213 GLY E O 1
ATOM 8464 N N . GLU E 1 209 ? -3.902 -97.326 -63.191 1.00 54.17 214 GLU E N 1
ATOM 8465 C CA . GLU E 1 209 ? -3.599 -96.138 -63.982 1.00 54.72 214 GLU E CA 1
ATOM 8466 C C . GLU E 1 209 ? -2.080 -95.995 -64.222 1.00 53.22 214 GLU E C 1
ATOM 8467 O O . GLU E 1 209 ? -1.640 -95.106 -64.946 1.00 52.10 214 GLU E O 1
ATOM 8473 N N . GLY E 1 210 ? -1.284 -96.879 -63.625 1.00 50.39 215 GLY E N 1
ATOM 8474 C CA . GLY E 1 210 ? 0.153 -96.800 -63.805 1.00 47.65 215 GLY E CA 1
ATOM 8475 C C . GLY E 1 210 ? 0.767 -97.904 -64.649 1.00 46.64 215 GLY E C 1
ATOM 8476 O O . GLY E 1 210 ? 0.107 -98.501 -65.503 1.00 45.43 215 GLY E O 1
ATOM 8477 N N . ILE E 1 211 ? 2.041 -98.185 -64.398 1.00 44.52 216 ILE E N 1
ATOM 8478 C CA . ILE E 1 211 ? 2.754 -99.217 -65.132 1.00 43.81 216 ILE E CA 1
ATOM 8479 C C . ILE E 1 211 ? 3.795 -99.900 -64.260 1.00 43.33 216 ILE E C 1
ATOM 8480 O O . ILE E 1 211 ? 4.392 -99.276 -63.385 1.00 41.82 216 ILE E O 1
ATOM 8485 N N . VAL E 1 212 ? 4.009 -101.187 -64.505 1.00 42.37 217 VAL E N 1
ATOM 8486 C CA . VAL E 1 212 ? 4.983 -101.953 -63.744 1.00 43.08 217 VAL E CA 1
ATOM 8487 C C . VAL E 1 212 ? 6.172 -102.312 -64.639 1.00 44.12 217 VAL E C 1
ATOM 8488 O O . VAL E 1 212 ? 5.996 -102.733 -65.780 1.00 44.95 217 VAL E O 1
ATOM 8492 N N . LEU E 1 213 ? 7.381 -102.131 -64.125 1.00 44.34 218 LEU E N 1
ATOM 8493 C CA . LEU E 1 213 ? 8.584 -102.446 -64.882 1.00 44.94 218 LEU E CA 1
ATOM 8494 C C . LEU E 1 213 ? 9.349 -103.497 -64.086 1.00 46.09 218 LEU E C 1
ATOM 8495 O O . LEU E 1 213 ? 9.526 -103.362 -62.871 1.00 46.68 218 LEU E O 1
ATOM 8500 N N . GLU E 1 214 ? 9.787 -104.549 -64.770 1.00 46.35 219 GLU E N 1
ATOM 8501 C CA . GLU E 1 214 ? 10.529 -105.621 -64.127 1.00 48.53 219 GLU E CA 1
ATOM 8502 C C . GLU E 1 214 ? 11.914 -105.733 -64.739 1.00 47.68 219 GLU E C 1
ATOM 8503 O O . GLU E 1 214 ? 12.058 -105.878 -65.948 1.00 47.96 219 GLU E O 1
ATOM 8509 N N . PHE E 1 215 ? 12.930 -105.660 -63.892 1.00 46.73 220 PHE E N 1
ATOM 8510 C CA . PHE E 1 215 ? 14.308 -105.740 -64.339 1.00 47.34 220 PHE E CA 1
ATOM 8511 C C . PHE E 1 215 ? 15.079 -106.818 -63.611 1.00 48.58 220 PHE E C 1
ATOM 8512 O O . PHE E 1 215 ? 14.714 -107.236 -62.512 1.00 47.39 220 PHE E O 1
ATOM 8520 N N . LYS E 1 216 ? 16.169 -107.244 -64.238 1.00 50.08 221 LYS E N 1
ATOM 8521 C CA . LYS E 1 216 ? 17.040 -108.253 -63.670 1.00 51.35 221 LYS E CA 1
ATOM 8522 C C . LYS E 1 216 ? 18.309 -107.431 -63.457 1.00 51.01 221 LYS E C 1
ATOM 8523 O O . LYS E 1 216 ? 18.647 -106.594 -64.287 1.00 51.22 221 LYS E O 1
ATOM 8529 N N . VAL E 1 217 ? 18.990 -107.616 -62.339 1.00 52.05 222 VAL E N 1
ATOM 8530 C CA . VAL E 1 217 ? 20.206 -106.851 -62.109 1.00 54.07 222 VAL E CA 1
ATOM 8531 C C . VAL E 1 217 ? 21.372 -107.598 -62.745 1.00 57.35 222 VAL E C 1
ATOM 8532 O O . VAL E 1 217 ? 21.553 -108.793 -62.501 1.00 57.54 222 VAL E O 1
ATOM 8536 N N . LYS E 1 218 ? 22.146 -106.905 -63.575 1.00 60.75 223 LYS E N 1
ATOM 8537 C CA . LYS E 1 218 ? 23.293 -107.520 -64.231 1.00 64.03 223 LYS E CA 1
ATOM 8538 C C . LYS E 1 218 ? 24.469 -107.397 -63.285 1.00 66.63 223 LYS E C 1
ATOM 8539 O O . LYS E 1 218 ? 25.084 -106.341 -63.188 1.00 67.80 223 LYS E O 1
ATOM 8545 N N . LYS E 1 219 ? 24.769 -108.476 -62.573 1.00 70.21 224 LYS E N 1
ATOM 8546 C CA . LYS E 1 219 ? 25.880 -108.475 -61.629 1.00 74.17 224 LYS E CA 1
ATOM 8547 C C . LYS E 1 219 ? 27.218 -108.531 -62.367 1.00 76.67 224 LYS E C 1
ATOM 8548 O O . LYS E 1 219 ? 28.057 -107.622 -62.151 1.00 77.82 224 LYS E O 1
ATOM 8551 N N . GLU F 1 1 ? -14.356 -128.177 -1.285 1.00 93.69 6 GLU F N 1
ATOM 8552 C CA . GLU F 1 1 ? -15.434 -127.156 -1.471 1.00 93.27 6 GLU F CA 1
ATOM 8553 C C . GLU F 1 1 ? -14.878 -125.751 -1.206 1.00 92.35 6 GLU F C 1
ATOM 8554 O O . GLU F 1 1 ? -15.586 -124.748 -1.346 1.00 92.43 6 GLU F O 1
ATOM 8560 N N . LYS F 1 2 ? -13.603 -125.696 -0.824 1.00 90.22 7 LYS F N 1
ATOM 8561 C CA . LYS F 1 2 ? -12.922 -124.438 -0.531 1.00 87.02 7 LYS F CA 1
ATOM 8562 C C . LYS F 1 2 ? -12.266 -123.867 -1.788 1.00 84.65 7 LYS F C 1
ATOM 8563 O O . LYS F 1 2 ? -11.651 -122.799 -1.737 1.00 85.04 7 LYS F O 1
ATOM 8569 N N . LYS F 1 3 ? -12.382 -124.586 -2.904 1.00 80.09 8 LYS F N 1
ATOM 8570 C CA . LYS F 1 3 ? -11.790 -124.143 -4.162 1.00 74.82 8 LYS F CA 1
ATOM 8571 C C . LYS F 1 3 ? -12.848 -123.713 -5.175 1.00 70.07 8 LYS F C 1
ATOM 8572 O O . LYS F 1 3 ? -14.036 -123.983 -5.000 1.00 68.84 8 LYS F O 1
ATOM 8578 N N . PRO F 1 4 ? -12.420 -123.045 -6.261 1.00 65.42 9 PRO F N 1
ATOM 8579 C CA . PRO F 1 4 ? -13.344 -122.580 -7.298 1.00 61.43 9 PRO F CA 1
ATOM 8580 C C . PRO F 1 4 ? -13.920 -123.727 -8.112 1.00 58.70 9 PRO F C 1
ATOM 8581 O O . PRO F 1 4 ? -13.297 -124.782 -8.243 1.00 57.99 9 PRO F O 1
ATOM 8585 N N . TYR F 1 5 ? -15.116 -123.527 -8.651 1.00 55.10 10 TYR F N 1
ATOM 8586 C CA . TYR F 1 5 ? -15.723 -124.572 -9.456 1.00 53.38 10 TYR F CA 1
ATOM 8587 C C . TYR F 1 5 ? -14.982 -124.437 -10.778 1.00 53.49 10 TYR F C 1
ATOM 8588 O O . TYR F 1 5 ? -14.890 -123.339 -11.345 1.00 54.37 10 TYR F O 1
ATOM 8597 N N . ILE F 1 6 ? -14.462 -125.545 -11.281 1.00 51.49 11 ILE F N 1
ATOM 8598 C CA . ILE F 1 6 ? -13.722 -125.501 -12.527 1.00 50.00 11 ILE F CA 1
ATOM 8599 C C . ILE F 1 6 ? -14.283 -126.282 -13.697 1.00 48.84 11 ILE F C 1
ATOM 8600 O O . ILE F 1 6 ? -14.500 -127.490 -13.615 1.00 49.68 11 ILE F O 1
ATOM 8605 N N . ILE F 1 7 ? -14.501 -125.566 -14.793 1.00 48.23 12 ILE F N 1
ATOM 8606 C CA . ILE F 1 7 ? -15.032 -126.142 -16.019 1.00 47.76 12 ILE F CA 1
ATOM 8607 C C . ILE F 1 7 ? -13.920 -126.185 -17.058 1.00 47.84 12 ILE F C 1
ATOM 8608 O O . ILE F 1 7 ? -13.298 -125.164 -17.365 1.00 48.11 12 ILE F O 1
ATOM 8613 N N . SER F 1 8 ? -13.664 -127.370 -17.593 1.00 47.41 13 SER F N 1
ATOM 8614 C CA . SER F 1 8 ? -12.632 -127.541 -18.601 1.00 45.64 13 SER F CA 1
ATOM 8615 C C . SER F 1 8 ? -13.316 -127.613 -19.953 1.00 45.86 13 SER F C 1
ATOM 8616 O O . SER F 1 8 ? -14.175 -128.467 -20.172 1.00 47.00 13 SER F O 1
ATOM 8619 N N . ASN F 1 9 ? -12.971 -126.697 -20.849 1.00 45.52 14 ASN F N 1
ATOM 8620 C CA . ASN F 1 9 ? -13.571 -126.698 -22.175 1.00 45.60 14 ASN F CA 1
ATOM 8621 C C . ASN F 1 9 ? -12.470 -126.746 -23.206 1.00 45.45 14 ASN F C 1
ATOM 8622 O O . ASN F 1 9 ? -11.370 -126.245 -22.980 1.00 46.52 14 ASN F O 1
ATOM 8627 N N . VAL F 1 10 ? -12.764 -127.344 -24.351 1.00 44.97 15 VAL F N 1
ATOM 8628 C CA . VAL F 1 10 ? -11.761 -127.437 -25.388 1.00 43.84 15 VAL F CA 1
ATOM 8629 C C . VAL F 1 10 ? -12.393 -127.750 -26.731 1.00 42.65 15 VAL F C 1
ATOM 8630 O O . VAL F 1 10 ? -13.521 -128.236 -26.804 1.00 44.74 15 VAL F O 1
ATOM 8634 N N . GLY F 1 11 ? -11.659 -127.451 -27.793 1.00 40.73 16 GLY F N 1
ATOM 8635 C CA . GLY F 1 11 ? -12.135 -127.708 -29.134 1.00 39.66 16 GLY F CA 1
ATOM 8636 C C . GLY F 1 11 ? -11.059 -128.616 -29.679 1.00 40.39 16 GLY F C 1
ATOM 8637 O O . GLY F 1 11 ? -9.898 -128.230 -29.721 1.00 42.11 16 GLY F O 1
ATOM 8646 N N . THR F 1 13 ? -9.947 -132.154 -32.488 1.00 40.78 18 THR F N 1
ATOM 8647 C CA . THR F 1 13 ? -10.246 -132.934 -33.669 1.00 41.49 18 THR F CA 1
ATOM 8648 C C . THR F 1 13 ? -10.727 -134.293 -33.167 1.00 42.61 18 THR F C 1
ATOM 8649 O O . THR F 1 13 ? -10.643 -134.591 -31.967 1.00 42.00 18 THR F O 1
ATOM 8653 N N . LEU F 1 14 ? -11.228 -135.114 -34.082 1.00 42.14 19 LEU F N 1
ATOM 8654 C CA . LEU F 1 14 ? -11.714 -136.429 -33.718 1.00 41.24 19 LEU F CA 1
ATOM 8655 C C . LEU F 1 14 ? -10.593 -137.236 -33.066 1.00 42.70 19 LEU F C 1
ATOM 8656 O O . LEU F 1 14 ? -10.848 -138.052 -32.169 1.00 42.31 19 LEU F O 1
ATOM 8661 N N . ASP F 1 15 ? -9.353 -136.999 -33.496 1.00 42.29 20 ASP F N 1
ATOM 8662 C CA . ASP F 1 15 ? -8.224 -137.728 -32.926 1.00 41.05 20 ASP F CA 1
ATOM 8663 C C . ASP F 1 15 ? -7.594 -137.054 -31.710 1.00 40.94 20 ASP F C 1
ATOM 8664 O O . ASP F 1 15 ? -6.424 -137.272 -31.389 1.00 39.13 20 ASP F O 1
ATOM 8669 N N . GLY F 1 16 ? -8.398 -136.232 -31.037 1.00 41.38 21 GLY F N 1
ATOM 8670 C CA . GLY F 1 16 ? -7.959 -135.524 -29.842 1.00 40.69 21 GLY F CA 1
ATOM 8671 C C . GLY F 1 16 ? -6.905 -134.441 -29.916 1.00 41.70 21 GLY F C 1
ATOM 8672 O O . GLY F 1 16 ? -6.361 -134.053 -28.875 1.00 43.44 21 GLY F O 1
ATOM 8673 N N . LYS F 1 17 ? -6.618 -133.926 -31.106 1.00 40.74 22 LYS F N 1
ATOM 8674 C CA . LYS F 1 17 ? -5.609 -132.884 -31.226 1.00 40.97 22 LYS F CA 1
ATOM 8675 C C . LYS F 1 17 ? -6.169 -131.479 -31.027 1.00 41.27 22 LYS F C 1
ATOM 8676 O O . LYS F 1 17 ? -7.312 -131.199 -31.388 1.00 42.79 22 LYS F O 1
ATOM 8682 N N . LEU F 1 18 ? -5.361 -130.609 -30.429 1.00 41.33 23 LEU F N 1
ATOM 8683 C CA . LEU F 1 18 ? -5.758 -129.220 -30.174 1.00 43.04 23 LEU F CA 1
ATOM 8684 C C . LEU F 1 18 ? -5.222 -128.307 -31.273 1.00 43.11 23 LEU F C 1
ATOM 8685 O O . LEU F 1 18 ? -5.601 -127.139 -31.365 1.00 46.65 23 LEU F O 1
ATOM 8690 N N . ALA F 1 19 ? -4.331 -128.852 -32.094 1.00 42.32 24 ALA F N 1
ATOM 8691 C CA . ALA F 1 19 ? -3.717 -128.123 -33.199 1.00 43.48 24 ALA F CA 1
ATOM 8692 C C . ALA F 1 19 ? -2.843 -129.105 -33.973 1.00 44.53 24 ALA F C 1
ATOM 8693 O O . ALA F 1 19 ? -2.560 -130.200 -33.492 1.00 43.83 24 ALA F O 1
ATOM 8695 N N . THR F 1 20 ? -2.418 -128.719 -35.171 1.00 45.26 25 THR F N 1
ATOM 8696 C CA . THR F 1 20 ? -1.577 -129.595 -35.975 1.00 45.76 25 THR F CA 1
ATOM 8697 C C . THR F 1 20 ? -0.161 -129.500 -35.433 1.00 46.87 25 THR F C 1
ATOM 8698 O O . THR F 1 20 ? 0.102 -128.752 -34.494 1.00 47.68 25 THR F O 1
ATOM 8702 N N . ILE F 1 21 ? 0.756 -130.251 -36.030 1.00 47.79 26 ILE F N 1
ATOM 8703 C CA . ILE F 1 21 ? 2.139 -130.220 -35.587 1.00 49.67 26 ILE F CA 1
ATOM 8704 C C . ILE F 1 21 ? 2.778 -128.859 -35.903 1.00 51.19 26 ILE F C 1
ATOM 8705 O O . ILE F 1 21 ? 3.878 -128.574 -35.449 1.00 50.05 26 ILE F O 1
ATOM 8710 N N . ASN F 1 22 ? 2.092 -128.030 -36.690 1.00 53.62 27 ASN F N 1
ATOM 8711 C CA . ASN F 1 22 ? 2.610 -126.706 -37.041 1.00 55.51 27 ASN F CA 1
ATOM 8712 C C . ASN F 1 22 ? 1.757 -125.615 -36.417 1.00 56.15 27 ASN F C 1
ATOM 8713 O O . ASN F 1 22 ? 1.654 -124.506 -36.933 1.00 57.20 27 ASN F O 1
ATOM 8718 N N . ASN F 1 23 ? 1.147 -125.965 -35.293 1.00 56.52 28 ASN F N 1
ATOM 8719 C CA . ASN F 1 23 ? 0.287 -125.081 -34.522 1.00 57.41 28 ASN F CA 1
ATOM 8720 C C . ASN F 1 23 ? -0.913 -124.444 -35.219 1.00 57.34 28 ASN F C 1
ATOM 8721 O O . ASN F 1 23 ? -1.349 -123.359 -34.844 1.00 57.14 28 ASN F O 1
ATOM 8726 N N . ASP F 1 24 ? -1.452 -125.114 -36.228 1.00 57.91 29 ASP F N 1
ATOM 8727 C CA . ASP F 1 24 ? -2.604 -124.580 -36.928 1.00 59.22 29 ASP F CA 1
ATOM 8728 C C . ASP F 1 24 ? -3.784 -125.089 -36.099 1.00 60.63 29 ASP F C 1
ATOM 8729 O O . ASP F 1 24 ? -4.016 -126.297 -36.027 1.00 60.17 29 ASP F O 1
ATOM 8734 N N . SER F 1 25 ? -4.520 -124.181 -35.461 1.00 62.76 30 SER F N 1
ATOM 8735 C CA . SER F 1 25 ? -5.655 -124.592 -34.640 1.00 64.40 30 SER F CA 1
ATOM 8736 C C . SER F 1 25 ? -7.056 -124.133 -35.050 1.00 66.04 30 SER F C 1
ATOM 8737 O O . SER F 1 25 ? -7.908 -123.875 -34.190 1.00 65.81 30 SER F O 1
ATOM 8740 N N . ARG F 1 26 ? -7.302 -124.037 -36.353 1.00 67.99 31 ARG F N 1
ATOM 8741 C CA . ARG F 1 26 ? -8.615 -123.616 -36.836 1.00 70.17 31 ARG F CA 1
ATOM 8742 C C . ARG F 1 26 ? -9.520 -124.849 -36.751 1.00 70.67 31 ARG F C 1
ATOM 8743 O O . ARG F 1 26 ? -9.818 -125.496 -37.757 1.00 71.09 31 ARG F O 1
ATOM 8751 N N . ILE F 1 27 ? -9.945 -125.159 -35.529 1.00 71.04 32 ILE F N 1
ATOM 8752 C CA . ILE F 1 27 ? -10.806 -126.304 -35.254 1.00 71.13 32 ILE F CA 1
ATOM 8753 C C . ILE F 1 27 ? -12.281 -125.939 -35.066 1.00 71.80 32 ILE F C 1
ATOM 8754 O O . ILE F 1 27 ? -13.148 -126.423 -35.797 1.00 71.06 32 ILE F O 1
ATOM 8759 N N . SER F 1 28 ? -12.558 -125.092 -34.079 1.00 73.60 33 SER F N 1
ATOM 8760 C CA . SER F 1 28 ? -13.924 -124.666 -33.787 1.00 75.05 33 SER F CA 1
ATOM 8761 C C . SER F 1 28 ? -14.546 -123.771 -34.847 1.00 75.99 33 SER F C 1
ATOM 8762 O O . SER F 1 28 ? -13.899 -122.890 -35.411 1.00 75.95 33 SER F O 1
ATOM 8765 N N . CYS F 1 29 ? -15.822 -124.014 -35.103 1.00 76.94 34 CYS F N 1
ATOM 8766 C CA . CYS F 1 29 ? -16.581 -123.255 -36.077 1.00 77.66 34 CYS F CA 1
ATOM 8767 C C . CYS F 1 29 ? -17.119 -122.031 -35.338 1.00 77.07 34 CYS F C 1
ATOM 8768 O O . CYS F 1 29 ? -16.762 -121.782 -34.183 1.00 76.51 34 CYS F O 1
ATOM 8771 N N . GLU F 1 30 ? -17.993 -121.285 -36.001 1.00 76.03 35 GLU F N 1
ATOM 8772 C CA . GLU F 1 30 ? -18.590 -120.088 -35.425 1.00 74.28 35 GLU F CA 1
ATOM 8773 C C . GLU F 1 30 ? -19.563 -120.423 -34.291 1.00 71.98 35 GLU F C 1
ATOM 8774 O O . GLU F 1 30 ? -19.550 -119.782 -33.240 1.00 71.13 35 GLU F O 1
ATOM 8780 N N . GLU F 1 31 ? -20.413 -121.422 -34.509 1.00 70.06 36 GLU F N 1
ATOM 8781 C CA . GLU F 1 31 ? -21.380 -121.813 -33.492 1.00 68.14 36 GLU F CA 1
ATOM 8782 C C . GLU F 1 31 ? -20.687 -122.140 -32.174 1.00 66.44 36 GLU F C 1
ATOM 8783 O O . GLU F 1 31 ? -21.152 -121.731 -31.105 1.00 65.90 36 GLU F O 1
ATOM 8789 N N . ASP F 1 32 ? -19.574 -122.869 -32.249 1.00 63.58 37 ASP F N 1
ATOM 8790 C CA . ASP F 1 32 ? -18.848 -123.230 -31.042 1.00 61.10 37 ASP F CA 1
ATOM 8791 C C . ASP F 1 32 ? -18.226 -122.036 -30.337 1.00 60.50 37 ASP F C 1
ATOM 8792 O O . ASP F 1 32 ? -18.210 -121.968 -29.106 1.00 60.43 37 ASP F O 1
ATOM 8797 N N . LEU F 1 33 ? -17.695 -121.096 -31.107 1.00 60.37 38 LEU F N 1
ATOM 8798 C CA . LEU F 1 33 ? -17.086 -119.923 -30.499 1.00 60.06 38 LEU F CA 1
ATOM 8799 C C . LEU F 1 33 ? -18.135 -119.159 -29.702 1.00 59.49 38 LEU F C 1
ATOM 8800 O O . LEU F 1 33 ? -17.834 -118.634 -28.628 1.00 59.35 38 LEU F O 1
ATOM 8805 N N . ILE F 1 34 ? -19.362 -119.096 -30.222 1.00 57.75 39 ILE F N 1
ATOM 8806 C CA . ILE F 1 34 ? -20.433 -118.391 -29.520 1.00 56.75 39 ILE F CA 1
ATOM 8807 C C . ILE F 1 34 ? -20.668 -119.120 -28.195 1.00 55.37 39 ILE F C 1
ATOM 8808 O O . ILE F 1 34 ? -20.747 -118.494 -27.133 1.00 56.03 39 ILE F O 1
ATOM 8813 N N . ARG F 1 35 ? -20.765 -120.446 -28.266 1.00 53.52 40 ARG F N 1
ATOM 8814 C CA . ARG F 1 35 ? -20.986 -121.267 -27.080 1.00 53.06 40 ARG F CA 1
ATOM 8815 C C . ARG F 1 35 ? -19.916 -120.990 -26.035 1.00 53.13 40 ARG F C 1
ATOM 8816 O O . ARG F 1 35 ? -20.216 -120.793 -24.856 1.00 53.13 40 ARG F O 1
ATOM 8824 N N . VAL F 1 36 ? -18.664 -120.972 -26.481 1.00 52.90 41 VAL F N 1
ATOM 8825 C CA . VAL F 1 36 ? -17.545 -120.722 -25.587 1.00 52.82 41 VAL F CA 1
ATOM 8826 C C . VAL F 1 36 ? -17.628 -119.345 -24.947 1.00 53.39 41 VAL F C 1
ATOM 8827 O O . VAL F 1 36 ? -17.404 -119.196 -23.743 1.00 52.53 41 VAL F O 1
ATOM 8831 N N . HIS F 1 37 ? -17.944 -118.334 -25.745 1.00 54.66 42 HIS F N 1
ATOM 8832 C CA . HIS F 1 37 ? -18.038 -116.989 -25.204 1.00 56.25 42 HIS F CA 1
ATOM 8833 C C . HIS F 1 37 ? -19.180 -116.855 -24.212 1.00 56.53 42 HIS F C 1
ATOM 8834 O O . HIS F 1 37 ? -19.097 -116.056 -23.269 1.00 55.68 42 HIS F O 1
ATOM 8841 N N . LYS F 1 38 ? -20.243 -117.634 -24.405 1.00 56.33 43 LYS F N 1
ATOM 8842 C CA . LYS F 1 38 ? -21.362 -117.555 -23.474 1.00 56.88 43 LYS F CA 1
ATOM 8843 C C . LYS F 1 38 ? -20.864 -118.092 -22.143 1.00 56.36 43 LYS F C 1
ATOM 8844 O O . LYS F 1 38 ? -21.214 -117.573 -21.083 1.00 58.09 43 LYS F O 1
ATOM 8850 N N . ILE F 1 39 ? -20.029 -119.127 -22.194 1.00 55.15 44 ILE F N 1
ATOM 8851 C CA . ILE F 1 39 ? -19.498 -119.702 -20.966 1.00 54.12 44 ILE F CA 1
ATOM 8852 C C . ILE F 1 39 ? -18.556 -118.688 -20.322 1.00 53.90 44 ILE F C 1
ATOM 8853 O O . ILE F 1 39 ? -18.559 -118.505 -19.100 1.00 53.33 44 ILE F O 1
ATOM 8858 N N . ARG F 1 40 ? -17.751 -118.029 -21.149 1.00 52.87 45 ARG F N 1
ATOM 8859 C CA . ARG F 1 40 ? -16.817 -117.036 -20.640 1.00 54.45 45 ARG F CA 1
ATOM 8860 C C . ARG F 1 40 ? -17.573 -115.924 -19.923 1.00 55.10 45 ARG F C 1
ATOM 8861 O O . ARG F 1 40 ? -17.119 -115.406 -18.906 1.00 55.45 45 ARG F O 1
ATOM 8869 N N . ALA F 1 41 ? -18.732 -115.566 -20.464 1.00 55.84 46 ALA F N 1
ATOM 8870 C CA . ALA F 1 41 ? -19.558 -114.516 -19.887 1.00 56.61 46 ALA F CA 1
ATOM 8871 C C . ALA F 1 41 ? -20.182 -114.918 -18.558 1.00 57.99 46 ALA F C 1
ATOM 8872 O O . ALA F 1 41 ? -20.648 -114.059 -17.807 1.00 58.48 46 ALA F O 1
ATOM 8874 N N . ASN F 1 42 ? -20.181 -116.215 -18.260 1.00 58.88 47 ASN F N 1
ATOM 8875 C CA . ASN F 1 42 ? -20.764 -116.709 -17.015 1.00 59.20 47 ASN F CA 1
ATOM 8876 C C . ASN F 1 42 ? -19.826 -117.195 -15.923 1.00 58.45 47 ASN F C 1
ATOM 8877 O O . ASN F 1 42 ? -20.289 -117.740 -14.919 1.00 60.27 47 ASN F O 1
ATOM 8882 N N . VAL F 1 43 ? -18.522 -117.021 -16.094 1.00 56.29 48 VAL F N 1
ATOM 8883 C CA . VAL F 1 43 ? -17.587 -117.476 -15.071 1.00 52.29 48 VAL F CA 1
ATOM 8884 C C . VAL F 1 43 ? -16.844 -116.286 -14.497 1.00 51.72 48 VAL F C 1
ATOM 8885 O O . VAL F 1 43 ? -16.827 -115.218 -15.097 1.00 51.08 48 VAL F O 1
ATOM 8889 N N . ASP F 1 44 ? -16.231 -116.465 -13.335 1.00 52.71 49 ASP F N 1
ATOM 8890 C CA . ASP F 1 44 ? -15.488 -115.381 -12.700 1.00 53.49 49 ASP F CA 1
ATOM 8891 C C . ASP F 1 44 ? -14.102 -115.213 -13.315 1.00 53.56 49 ASP F C 1
ATOM 8892 O O . ASP F 1 44 ? -13.552 -114.110 -13.334 1.00 55.14 49 ASP F O 1
ATOM 8897 N N . GLY F 1 45 ? -13.540 -116.306 -13.820 1.00 52.34 50 GLY F N 1
ATOM 8898 C CA . GLY F 1 45 ? -12.222 -116.231 -14.421 1.00 51.54 50 GLY F CA 1
ATOM 8899 C C . GLY F 1 45 ? -11.965 -117.250 -15.515 1.00 51.11 50 GLY F C 1
ATOM 8900 O O . GLY F 1 45 ? -12.655 -118.269 -15.611 1.00 50.92 50 GLY F O 1
ATOM 8901 N N . ILE F 1 46 ? -10.983 -116.946 -16.360 1.00 49.56 51 ILE F N 1
ATOM 8902 C CA . ILE F 1 46 ? -10.600 -117.815 -17.457 1.00 48.50 51 ILE F CA 1
ATOM 8903 C C . ILE F 1 46 ? -9.145 -118.118 -17.164 1.00 48.86 51 ILE F C 1
ATOM 8904 O O . ILE F 1 46 ? -8.349 -117.209 -16.898 1.00 49.62 51 ILE F O 1
ATOM 8917 N N . VAL F 1 48 ? -5.538 -120.170 -18.362 1.00 43.49 53 VAL F N 1
ATOM 8918 C CA . VAL F 1 48 ? -4.796 -120.732 -19.482 1.00 41.85 53 VAL F CA 1
ATOM 8919 C C . VAL F 1 48 ? -3.322 -120.882 -19.101 1.00 40.72 53 VAL F C 1
ATOM 8920 O O . VAL F 1 48 ? -2.836 -120.178 -18.210 1.00 40.79 53 VAL F O 1
ATOM 8924 N N . GLY F 1 49 ? -2.618 -121.799 -19.763 1.00 39.68 54 GLY F N 1
ATOM 8925 C CA . GLY F 1 49 ? -1.209 -122.012 -19.474 1.00 38.58 54 GLY F CA 1
ATOM 8926 C C . GLY F 1 49 ? -0.294 -121.130 -20.314 1.00 39.34 54 GLY F C 1
ATOM 8927 O O . GLY F 1 49 ? -0.673 -120.660 -21.393 1.00 40.65 54 GLY F O 1
ATOM 8928 N N . ILE F 1 50 ? 0.920 -120.898 -19.829 1.00 39.15 55 ILE F N 1
ATOM 8929 C CA . ILE F 1 50 ? 1.866 -120.065 -20.561 1.00 39.43 55 ILE F CA 1
ATOM 8930 C C . ILE F 1 50 ? 2.088 -120.577 -21.980 1.00 41.00 55 ILE F C 1
ATOM 8931 O O . ILE F 1 50 ? 2.213 -119.791 -22.920 1.00 42.21 55 ILE F O 1
ATOM 8936 N N . GLY F 1 51 ? 2.140 -121.899 -22.125 1.00 41.58 56 GLY F N 1
ATOM 8937 C CA . GLY F 1 51 ? 2.351 -122.499 -23.425 1.00 40.19 56 GLY F CA 1
ATOM 8938 C C . GLY F 1 51 ? 1.376 -121.979 -24.463 1.00 42.37 56 GLY F C 1
ATOM 8939 O O . GLY F 1 51 ? 1.755 -121.660 -25.591 1.00 42.86 56 GLY F O 1
ATOM 8940 N N . THR F 1 52 ? 0.110 -121.879 -24.086 1.00 42.42 57 THR F N 1
ATOM 8941 C CA . THR F 1 52 ? -0.900 -121.393 -25.010 1.00 43.61 57 THR F CA 1
ATOM 8942 C C . THR F 1 52 ? -0.729 -119.904 -25.297 1.00 44.13 57 THR F C 1
ATOM 8943 O O . THR F 1 52 ? -0.946 -119.456 -26.421 1.00 44.77 57 THR F O 1
ATOM 8947 N N . VAL F 1 53 ? -0.345 -119.134 -24.285 1.00 42.72 58 VAL F N 1
ATOM 8948 C CA . VAL F 1 53 ? -0.160 -117.709 -24.486 1.00 40.60 58 VAL F CA 1
ATOM 8949 C C . VAL F 1 53 ? 0.986 -117.485 -25.481 1.00 42.75 58 VAL F C 1
ATOM 8950 O O . VAL F 1 53 ? 0.869 -116.655 -26.386 1.00 43.21 58 VAL F O 1
ATOM 8954 N N . LEU F 1 54 ? 2.075 -118.233 -25.325 1.00 42.53 59 LEU F N 1
ATOM 8955 C CA . LEU F 1 54 ? 3.226 -118.103 -26.215 1.00 44.29 59 LEU F CA 1
ATOM 8956 C C . LEU F 1 54 ? 2.911 -118.466 -27.657 1.00 46.43 59 LEU F C 1
ATOM 8957 O O . LEU F 1 54 ? 3.373 -117.808 -28.585 1.00 48.92 59 LEU F O 1
ATOM 8962 N N . LYS F 1 55 ? 2.121 -119.510 -27.849 1.00 48.64 60 LYS F N 1
ATOM 8963 C CA . LYS F 1 55 ? 1.775 -119.945 -29.195 1.00 51.22 60 LYS F CA 1
ATOM 8964 C C . LYS F 1 55 ? 0.598 -119.264 -29.874 1.00 51.81 60 LYS F C 1
ATOM 8965 O O . LYS F 1 55 ? 0.593 -119.134 -31.094 1.00 53.12 60 LYS F O 1
ATOM 8971 N N . ASP F 1 56 ? -0.386 -118.814 -29.105 1.00 51.68 61 ASP F N 1
ATOM 8972 C CA . ASP F 1 56 ? -1.557 -118.164 -29.691 1.00 51.28 61 ASP F CA 1
ATOM 8973 C C . ASP F 1 56 ? -1.808 -116.699 -29.362 1.00 50.40 61 ASP F C 1
ATOM 8974 O O . ASP F 1 56 ? -2.608 -116.049 -30.031 1.00 49.66 61 ASP F O 1
ATOM 8979 N N . ASP F 1 57 ? -1.155 -116.180 -28.330 1.00 49.56 62 ASP F N 1
ATOM 8980 C CA . ASP F 1 57 ? -1.345 -114.784 -27.942 1.00 48.40 62 ASP F CA 1
ATOM 8981 C C . ASP F 1 57 ? -2.840 -114.449 -27.888 1.00 46.97 62 ASP F C 1
ATOM 8982 O O . ASP F 1 57 ? -3.309 -113.526 -28.548 1.00 47.24 62 ASP F O 1
ATOM 8987 N N . PRO F 1 58 ? -3.610 -115.197 -27.097 1.00 46.98 63 PRO F N 1
ATOM 8988 C CA . PRO F 1 58 ? -5.054 -114.962 -26.978 1.00 46.74 63 PRO F CA 1
ATOM 8989 C C . PRO F 1 58 ? -5.423 -113.773 -26.098 1.00 47.80 63 PRO F C 1
ATOM 8990 O O . PRO F 1 58 ? -4.625 -113.331 -25.274 1.00 47.31 63 PRO F O 1
ATOM 8994 N N . ARG F 1 59 ? -6.649 -113.275 -26.258 1.00 49.76 64 ARG F N 1
ATOM 8995 C CA . ARG F 1 59 ? -7.125 -112.140 -25.464 1.00 51.05 64 ARG F CA 1
ATOM 8996 C C . ARG F 1 59 ? -7.826 -112.651 -24.225 1.00 50.43 64 ARG F C 1
ATOM 8997 O O . ARG F 1 59 ? -7.746 -112.040 -23.156 1.00 49.07 64 ARG F O 1
ATOM 9005 N N . LEU F 1 60 ? -8.571 -113.741 -24.400 1.00 50.85 65 LEU F N 1
ATOM 9006 C CA . LEU F 1 60 ? -9.322 -114.372 -23.317 1.00 51.39 65 LEU F CA 1
ATOM 9007 C C . LEU F 1 60 ? -10.411 -113.487 -22.721 1.00 52.01 65 LEU F C 1
ATOM 9008 O O . LEU F 1 60 ? -10.574 -113.432 -21.502 1.00 52.25 65 LEU F O 1
ATOM 9013 N N . THR F 1 61 ? -11.154 -112.798 -23.578 1.00 53.45 66 THR F N 1
ATOM 9014 C CA . THR F 1 61 ? -12.228 -111.920 -23.126 1.00 55.61 66 THR F CA 1
ATOM 9015 C C . THR F 1 61 ? -13.532 -112.293 -23.825 1.00 58.29 66 THR F C 1
ATOM 9016 O O . THR F 1 61 ? -13.533 -113.069 -24.782 1.00 57.52 66 THR F O 1
ATOM 9020 N N . VAL F 1 62 ? -14.641 -111.752 -23.337 1.00 62.15 67 VAL F N 1
ATOM 9021 C CA . VAL F 1 62 ? -15.945 -112.031 -23.930 1.00 67.26 67 VAL F CA 1
ATOM 9022 C C . VAL F 1 62 ? -16.086 -111.046 -25.092 1.00 71.94 67 VAL F C 1
ATOM 9023 O O . VAL F 1 62 ? -16.102 -109.835 -24.869 1.00 72.41 67 VAL F O 1
ATOM 9027 N N . HIS F 1 63 ? -16.168 -111.541 -26.326 1.00 77.16 68 HIS F N 1
ATOM 9028 C CA . HIS F 1 63 ? -16.297 -110.620 -27.454 1.00 83.26 68 HIS F CA 1
ATOM 9029 C C . HIS F 1 63 ? -17.076 -111.057 -28.696 1.00 86.56 68 HIS F C 1
ATOM 9030 O O . HIS F 1 63 ? -17.324 -110.227 -29.576 1.00 86.93 68 HIS F O 1
ATOM 9037 N N . LYS F 1 64 ? -17.456 -112.329 -28.801 1.00 89.82 69 LYS F N 1
ATOM 9038 C CA . LYS F 1 64 ? -18.205 -112.751 -29.984 1.00 93.31 69 LYS F CA 1
ATOM 9039 C C . LYS F 1 64 ? -19.705 -112.582 -29.772 1.00 94.74 69 LYS F C 1
ATOM 9040 O O . LYS F 1 64 ? -20.518 -112.973 -30.611 1.00 95.30 69 LYS F O 1
ATOM 9046 N N . ILE F 1 65 ? -20.055 -111.984 -28.639 1.00 96.65 70 ILE F N 1
ATOM 9047 C CA . ILE F 1 65 ? -21.446 -111.733 -28.277 1.00 98.88 70 ILE F CA 1
ATOM 9048 C C . ILE F 1 65 ? -21.521 -110.377 -27.570 1.00 100.33 70 ILE F C 1
ATOM 9049 O O . ILE F 1 65 ? -20.693 -109.492 -27.815 1.00 101.19 70 ILE F O 1
ATOM 9054 N N . LYS F 1 66 ? -22.513 -110.214 -26.700 1.00 100.98 71 LYS F N 1
ATOM 9055 C CA . LYS F 1 66 ? -22.686 -108.968 -25.963 1.00 100.99 71 LYS F CA 1
ATOM 9056 C C . LYS F 1 66 ? -22.080 -109.131 -24.573 1.00 100.92 71 LYS F C 1
ATOM 9057 O O . LYS F 1 66 ? -22.617 -109.849 -23.726 1.00 100.88 71 LYS F O 1
ATOM 9063 N N . SER F 1 67 ? -20.953 -108.464 -24.347 1.00 100.90 72 SER F N 1
ATOM 9064 C CA . SER F 1 67 ? -20.265 -108.534 -23.062 1.00 100.55 72 SER F CA 1
ATOM 9065 C C . SER F 1 67 ? -20.432 -107.276 -22.219 1.00 99.82 72 SER F C 1
ATOM 9066 O O . SER F 1 67 ? -20.566 -106.168 -22.745 1.00 100.03 72 SER F O 1
ATOM 9069 N N . ASP F 1 68 ? -20.420 -107.463 -20.902 1.00 98.65 73 ASP F N 1
ATOM 9070 C CA . ASP F 1 68 ? -20.561 -106.362 -19.950 1.00 96.66 73 ASP F CA 1
ATOM 9071 C C . ASP F 1 68 ? -19.243 -106.259 -19.182 1.00 94.61 73 ASP F C 1
ATOM 9072 O O . ASP F 1 68 ? -18.506 -105.273 -19.298 1.00 94.94 73 ASP F O 1
ATOM 9077 N N . ARG F 1 69 ? -18.959 -107.294 -18.398 1.00 90.88 74 ARG F N 1
ATOM 9078 C CA . ARG F 1 69 ? -17.741 -107.354 -17.607 1.00 86.63 74 ARG F CA 1
ATOM 9079 C C . ARG F 1 69 ? -16.975 -108.585 -18.074 1.00 81.69 74 ARG F C 1
ATOM 9080 O O . ARG F 1 69 ? -17.574 -109.630 -18.335 1.00 81.65 74 ARG F O 1
ATOM 9088 N N . ASN F 1 70 ? -15.659 -108.459 -18.207 1.00 74.43 75 ASN F N 1
ATOM 9089 C CA . ASN F 1 70 ? -14.859 -109.590 -18.642 1.00 66.56 75 ASN F CA 1
ATOM 9090 C C . ASN F 1 70 ? -14.335 -110.265 -17.397 1.00 61.77 75 ASN F C 1
ATOM 9091 O O . ASN F 1 70 ? -13.991 -109.606 -16.415 1.00 61.79 75 ASN F O 1
ATOM 9096 N N . PRO F 1 71 ? -14.286 -111.595 -17.407 1.00 56.62 76 PRO F N 1
ATOM 9097 C CA . PRO F 1 71 ? -13.789 -112.323 -16.240 1.00 54.39 76 PRO F CA 1
ATOM 9098 C C . PRO F 1 71 ? -12.287 -112.127 -16.076 1.00 52.68 76 PRO F C 1
ATOM 9099 O O . PRO F 1 71 ? -11.598 -111.754 -17.028 1.00 52.23 76 PRO F O 1
ATOM 9103 N N . VAL F 1 72 ? -11.783 -112.371 -14.873 1.00 48.91 77 VAL F N 1
ATOM 9104 C CA . VAL F 1 72 ? -10.362 -112.217 -14.620 1.00 48.26 77 VAL F CA 1
ATOM 9105 C C . VAL F 1 72 ? -9.601 -113.260 -15.448 1.00 48.62 77 VAL F C 1
ATOM 9106 O O . VAL F 1 72 ? -10.053 -114.403 -15.570 1.00 48.86 77 VAL F O 1
ATOM 9110 N N . ARG F 1 73 ? -8.469 -112.862 -16.031 1.00 46.70 78 ARG F N 1
ATOM 9111 C CA . ARG F 1 73 ? -7.668 -113.778 -16.828 1.00 44.72 78 ARG F CA 1
ATOM 9112 C C . ARG F 1 73 ? -6.522 -114.266 -15.953 1.00 45.81 78 ARG F C 1
ATOM 9113 O O . ARG F 1 73 ? -5.813 -113.471 -15.318 1.00 46.27 78 ARG F O 1
ATOM 9121 N N . ILE F 1 74 ? -6.334 -115.579 -15.925 1.00 44.58 79 ILE F N 1
ATOM 9122 C CA . ILE F 1 74 ? -5.275 -116.164 -15.124 1.00 43.01 79 ILE F CA 1
ATOM 9123 C C . ILE F 1 74 ? -4.335 -116.963 -16.007 1.00 42.71 79 ILE F C 1
ATOM 9124 O O . ILE F 1 74 ? -4.767 -117.809 -16.791 1.00 43.50 79 ILE F O 1
ATOM 9129 N N . VAL F 1 75 ? -3.045 -116.680 -15.884 1.00 41.56 80 VAL F N 1
ATOM 9130 C CA . VAL F 1 75 ? -2.040 -117.367 -16.670 1.00 41.07 80 VAL F CA 1
ATOM 9131 C C . VAL F 1 75 ? -1.062 -118.092 -15.749 1.00 42.06 80 VAL F C 1
ATOM 9132 O O . VAL F 1 75 ? -0.449 -117.469 -14.874 1.00 40.86 80 VAL F O 1
ATOM 9136 N N . VAL F 1 76 ? -0.939 -119.409 -15.924 1.00 42.02 81 VAL F N 1
ATOM 9137 C CA . VAL F 1 76 ? -0.019 -120.197 -15.100 1.00 43.17 81 VAL F CA 1
ATOM 9138 C C . VAL F 1 76 ? 1.300 -120.110 -15.858 1.00 43.56 81 VAL F C 1
ATOM 9139 O O . VAL F 1 76 ? 1.436 -120.658 -16.955 1.00 44.25 81 VAL F O 1
ATOM 9143 N N . ASP F 1 77 ? 2.266 -119.419 -15.256 1.00 43.89 82 ASP F N 1
ATOM 9144 C CA . ASP F 1 77 ? 3.573 -119.209 -15.861 1.00 45.24 82 ASP F CA 1
ATOM 9145 C C . ASP F 1 77 ? 4.706 -119.342 -14.834 1.00 45.63 82 ASP F C 1
ATOM 9146 O O . ASP F 1 77 ? 5.088 -118.370 -14.187 1.00 46.62 82 ASP F O 1
ATOM 9151 N N . SER F 1 78 ? 5.250 -120.545 -14.707 1.00 47.07 83 SER F N 1
ATOM 9152 C CA . SER F 1 78 ? 6.336 -120.828 -13.762 1.00 48.89 83 SER F CA 1
ATOM 9153 C C . SER F 1 78 ? 7.529 -119.889 -13.764 1.00 49.72 83 SER F C 1
ATOM 9154 O O . SER F 1 78 ? 7.957 -119.409 -12.710 1.00 50.33 83 SER F O 1
ATOM 9157 N N . LYS F 1 79 ? 8.081 -119.635 -14.943 1.00 49.88 84 LYS F N 1
ATOM 9158 C CA . LYS F 1 79 ? 9.235 -118.758 -15.035 1.00 50.66 84 LYS F CA 1
ATOM 9159 C C . LYS F 1 79 ? 8.948 -117.337 -15.488 1.00 50.01 84 LYS F C 1
ATOM 9160 O O . LYS F 1 79 ? 9.880 -116.597 -15.794 1.00 49.70 84 LYS F O 1
ATOM 9166 N N . LEU F 1 80 ? 7.674 -116.950 -15.512 1.00 48.47 85 LEU F N 1
ATOM 9167 C CA . LEU F 1 80 ? 7.286 -115.604 -15.933 1.00 46.87 85 LEU F CA 1
ATOM 9168 C C . LEU F 1 80 ? 7.779 -115.308 -17.345 1.00 46.46 85 LEU F C 1
ATOM 9169 O O . LEU F 1 80 ? 8.444 -114.300 -17.576 1.00 45.75 85 LEU F O 1
ATOM 9174 N N . ARG F 1 81 ? 7.461 -116.187 -18.286 1.00 45.35 86 ARG F N 1
ATOM 9175 C CA . ARG F 1 81 ? 7.885 -115.986 -19.663 1.00 45.27 86 ARG F CA 1
ATOM 9176 C C . ARG F 1 81 ? 6.845 -115.241 -20.480 1.00 44.48 86 ARG F C 1
ATOM 9177 O O . ARG F 1 81 ? 7.043 -115.008 -21.669 1.00 45.41 86 ARG F O 1
ATOM 9185 N N . VAL F 1 82 ? 5.732 -114.872 -19.860 1.00 43.04 87 VAL F N 1
ATOM 9186 C CA . VAL F 1 82 ? 4.691 -114.153 -20.584 1.00 41.78 87 VAL F CA 1
ATOM 9187 C C . VAL F 1 82 ? 5.288 -112.890 -21.210 1.00 41.08 87 VAL F C 1
ATOM 9188 O O . VAL F 1 82 ? 5.854 -112.049 -20.521 1.00 41.47 87 VAL F O 1
ATOM 9192 N N . PRO F 1 83 ? 5.195 -112.760 -22.540 1.00 40.79 88 PRO F N 1
ATOM 9193 C CA . PRO F 1 83 ? 5.726 -111.599 -23.274 1.00 41.31 88 PRO F CA 1
ATOM 9194 C C . PRO F 1 83 ? 5.116 -110.290 -22.769 1.00 40.88 88 PRO F C 1
ATOM 9195 O O . PRO F 1 83 ? 3.901 -110.194 -22.619 1.00 39.17 88 PRO F O 1
ATOM 9199 N N . LEU F 1 84 ? 5.947 -109.281 -22.531 1.00 41.29 89 LEU F N 1
ATOM 9200 C CA . LEU F 1 84 ? 5.450 -107.999 -22.044 1.00 41.09 89 LEU F CA 1
ATOM 9201 C C . LEU F 1 84 ? 4.402 -107.392 -22.946 1.00 41.12 89 LEU F C 1
ATOM 9202 O O . LEU F 1 84 ? 3.607 -106.563 -22.506 1.00 41.99 89 LEU F O 1
ATOM 9207 N N . ASN F 1 85 ? 4.393 -107.798 -24.208 1.00 40.67 90 ASN F N 1
ATOM 9208 C CA . ASN F 1 85 ? 3.418 -107.267 -25.159 1.00 40.69 90 ASN F CA 1
ATOM 9209 C C . ASN F 1 85 ? 2.320 -108.261 -25.501 1.00 41.08 90 ASN F C 1
ATOM 9210 O O . ASN F 1 85 ? 1.653 -108.119 -26.528 1.00 41.39 90 ASN F O 1
ATOM 9215 N N . ALA F 1 86 ? 2.135 -109.279 -24.671 1.00 41.55 91 ALA F N 1
ATOM 9216 C CA . ALA F 1 86 ? 1.093 -110.263 -24.945 1.00 41.01 91 ALA F CA 1
ATOM 9217 C C . ALA F 1 86 ? -0.267 -109.601 -24.766 1.00 41.77 91 ALA F C 1
ATOM 9218 O O . ALA F 1 86 ? -0.461 -108.779 -23.864 1.00 42.39 91 ALA F O 1
ATOM 9220 N N . ARG F 1 87 ? -1.217 -109.957 -25.617 1.00 42.25 92 ARG F N 1
ATOM 9221 C CA . ARG F 1 87 ? -2.542 -109.372 -25.510 1.00 43.17 92 ARG F CA 1
ATOM 9222 C C . ARG F 1 87 ? -3.243 -109.688 -24.194 1.00 43.28 92 ARG F C 1
ATOM 9223 O O . ARG F 1 87 ? -4.065 -108.896 -23.722 1.00 43.22 92 ARG F O 1
ATOM 9231 N N . VAL F 1 88 ? -2.917 -110.827 -23.590 1.00 41.12 93 VAL F N 1
ATOM 9232 C CA . VAL F 1 88 ? -3.550 -111.196 -22.334 1.00 40.34 93 VAL F CA 1
ATOM 9233 C C . VAL F 1 88 ? -3.206 -110.195 -21.238 1.00 41.54 93 VAL F C 1
ATOM 9234 O O . VAL F 1 88 ? -3.799 -110.208 -20.159 1.00 41.25 93 VAL F O 1
ATOM 9238 N N . LEU F 1 89 ? -2.248 -109.318 -21.516 1.00 42.09 94 LEU F N 1
ATOM 9239 C CA . LEU F 1 89 ? -1.852 -108.315 -20.535 1.00 42.50 94 LEU F CA 1
ATOM 9240 C C . LEU F 1 89 ? -2.469 -106.951 -20.848 1.00 44.46 94 LEU F C 1
ATOM 9241 O O . LEU F 1 89 ? -2.188 -105.978 -20.145 1.00 43.82 94 LEU F O 1
ATOM 9246 N N . ASN F 1 90 ? -3.300 -106.862 -21.891 1.00 45.30 95 ASN F N 1
ATOM 9247 C CA . ASN F 1 90 ? -3.901 -105.568 -22.218 1.00 46.90 95 ASN F CA 1
ATOM 9248 C C . ASN F 1 90 ? -4.878 -105.141 -21.139 1.00 49.07 95 ASN F C 1
ATOM 9249 O O . ASN F 1 90 ? -5.018 -105.812 -20.111 1.00 49.77 95 ASN F O 1
ATOM 9254 N N . LYS F 1 91 ? -5.581 -104.041 -21.372 1.00 51.26 96 LYS F N 1
ATOM 9255 C CA . LYS F 1 91 ? -6.528 -103.574 -20.369 1.00 51.73 96 LYS F CA 1
ATOM 9256 C C . LYS F 1 91 ? -7.996 -103.918 -20.558 1.00 51.67 96 LYS F C 1
ATOM 9257 O O . LYS F 1 91 ? -8.841 -103.357 -19.874 1.00 51.00 96 LYS F O 1
ATOM 9263 N N . ASP F 1 92 ? -8.309 -104.844 -21.455 1.00 52.20 97 ASP F N 1
ATOM 9264 C CA . ASP F 1 92 ? -9.705 -105.207 -21.662 1.00 51.73 97 ASP F CA 1
ATOM 9265 C C . ASP F 1 92 ? -10.259 -105.891 -20.417 1.00 50.95 97 ASP F C 1
ATOM 9266 O O . ASP F 1 92 ? -11.468 -105.982 -20.241 1.00 51.52 97 ASP F O 1
ATOM 9271 N N . ALA F 1 93 ? -9.380 -106.379 -19.550 1.00 49.04 98 ALA F N 1
ATOM 9272 C CA . ALA F 1 93 ? -9.833 -107.049 -18.342 1.00 47.03 98 ALA F CA 1
ATOM 9273 C C . ALA F 1 93 ? -8.714 -107.177 -17.333 1.00 46.69 98 ALA F C 1
ATOM 9274 O O . ALA F 1 93 ? -7.562 -106.867 -17.621 1.00 48.26 98 ALA F O 1
ATOM 9276 N N . LYS F 1 94 ? -9.061 -107.642 -16.144 1.00 46.46 99 LYS F N 1
ATOM 9277 C CA . LYS F 1 94 ? -8.088 -107.815 -15.083 1.00 47.41 99 LYS F CA 1
ATOM 9278 C C . LYS F 1 94 ? -7.264 -109.073 -15.374 1.00 47.10 99 LYS F C 1
ATOM 9279 O O . LYS F 1 94 ? -7.779 -110.055 -15.913 1.00 47.74 99 LYS F O 1
ATOM 9285 N N . THR F 1 95 ? -5.985 -109.045 -15.026 1.00 45.32 100 THR F N 1
ATOM 9286 C CA . THR F 1 95 ? -5.147 -110.200 -15.280 1.00 44.35 100 THR F CA 1
ATOM 9287 C C . THR F 1 95 ? -4.244 -110.582 -14.113 1.00 44.09 100 THR F C 1
ATOM 9288 O O . THR F 1 95 ? -3.666 -109.732 -13.434 1.00 42.95 100 THR F O 1
ATOM 9292 N N . ILE F 1 96 ? -4.145 -111.884 -13.883 1.00 43.65 101 ILE F N 1
ATOM 9293 C CA . ILE F 1 96 ? -3.321 -112.408 -12.815 1.00 43.11 101 ILE F CA 1
ATOM 9294 C C . ILE F 1 96 ? -2.355 -113.412 -13.415 1.00 43.98 101 ILE F C 1
ATOM 9295 O O . ILE F 1 96 ? -2.758 -114.297 -14.173 1.00 44.89 101 ILE F O 1
ATOM 9300 N N . ILE F 1 97 ? -1.073 -113.262 -13.107 1.00 43.34 102 ILE F N 1
ATOM 9301 C CA . ILE F 1 97 ? -0.087 -114.198 -13.629 1.00 43.49 102 ILE F CA 1
ATOM 9302 C C . ILE F 1 97 ? 0.371 -115.016 -12.421 1.00 44.72 102 ILE F C 1
ATOM 9303 O O . ILE F 1 97 ? 0.900 -114.464 -11.443 1.00 45.89 102 ILE F O 1
ATOM 9308 N N . ALA F 1 98 ? 0.145 -116.321 -12.468 1.00 43.41 103 ALA F N 1
ATOM 9309 C CA . ALA F 1 98 ? 0.549 -117.183 -11.368 1.00 43.41 103 ALA F CA 1
ATOM 9310 C C . ALA F 1 98 ? 1.918 -117.751 -11.719 1.00 44.57 103 ALA F C 1
ATOM 9311 O O . ALA F 1 98 ? 2.074 -118.460 -12.720 1.00 45.41 103 ALA F O 1
ATOM 9313 N N . THR F 1 99 ? 2.916 -117.427 -10.910 1.00 44.67 104 THR F N 1
ATOM 9314 C CA . THR F 1 99 ? 4.256 -117.915 -11.165 1.00 45.53 104 THR F CA 1
ATOM 9315 C C . THR F 1 99 ? 4.783 -118.590 -9.893 1.00 48.05 104 THR F C 1
ATOM 9316 O O . THR F 1 99 ? 4.071 -118.655 -8.887 1.00 48.45 104 THR F O 1
ATOM 9320 N N . THR F 1 100 ? 6.009 -119.107 -9.937 1.00 48.79 105 THR F N 1
ATOM 9321 C CA . THR F 1 100 ? 6.587 -119.772 -8.771 1.00 51.41 105 THR F CA 1
ATOM 9322 C C . THR F 1 100 ? 7.241 -118.781 -7.823 1.00 53.67 105 THR F C 1
ATOM 9323 O O . THR F 1 100 ? 7.418 -117.615 -8.164 1.00 53.98 105 THR F O 1
ATOM 9327 N N . GLU F 1 101 ? 7.604 -119.261 -6.637 1.00 55.97 106 GLU F N 1
ATOM 9328 C CA . GLU F 1 101 ? 8.249 -118.426 -5.629 1.00 58.92 106 GLU F CA 1
ATOM 9329 C C . GLU F 1 101 ? 9.740 -118.309 -5.922 1.00 59.80 106 GLU F C 1
ATOM 9330 O O . GLU F 1 101 ? 10.443 -117.540 -5.272 1.00 60.04 106 GLU F O 1
ATOM 9336 N N . ASP F 1 102 ? 10.222 -119.087 -6.890 1.00 61.41 107 ASP F N 1
ATOM 9337 C CA . ASP F 1 102 ? 11.633 -119.047 -7.258 1.00 63.78 107 ASP F CA 1
ATOM 9338 C C . ASP F 1 102 ? 11.902 -117.633 -7.739 1.00 65.14 107 ASP F C 1
ATOM 9339 O O . ASP F 1 102 ? 11.025 -117.005 -8.324 1.00 64.94 107 ASP F O 1
ATOM 9344 N N . THR F 1 103 ? 13.109 -117.130 -7.518 1.00 67.07 108 THR F N 1
ATOM 9345 C CA . THR F 1 103 ? 13.421 -115.778 -7.955 1.00 68.41 108 THR F CA 1
ATOM 9346 C C . THR F 1 103 ? 14.856 -115.537 -8.394 1.00 68.38 108 THR F C 1
ATOM 9347 O O . THR F 1 103 ? 15.760 -116.319 -8.109 1.00 69.61 108 THR F O 1
ATOM 9351 N N . ASN F 1 104 ? 15.024 -114.444 -9.127 1.00 68.27 109 ASN F N 1
ATOM 9352 C CA . ASN F 1 104 ? 16.297 -113.988 -9.653 1.00 68.80 109 ASN F CA 1
ATOM 9353 C C . ASN F 1 104 ? 16.067 -112.501 -9.929 1.00 69.89 109 ASN F C 1
ATOM 9354 O O . ASN F 1 104 ? 14.922 -112.055 -10.014 1.00 69.95 109 ASN F O 1
ATOM 9359 N N . GLU F 1 105 ? 17.144 -111.731 -10.042 1.00 70.57 110 GLU F N 1
ATOM 9360 C CA . GLU F 1 105 ? 17.039 -110.291 -10.297 1.00 70.47 110 GLU F CA 1
ATOM 9361 C C . GLU F 1 105 ? 16.184 -109.878 -11.491 1.00 68.42 110 GLU F C 1
ATOM 9362 O O . GLU F 1 105 ? 15.402 -108.931 -11.407 1.00 67.53 110 GLU F O 1
ATOM 9368 N N . GLU F 1 106 ? 16.341 -110.580 -12.603 1.00 65.82 111 GLU F N 1
ATOM 9369 C CA . GLU F 1 106 ? 15.584 -110.274 -13.799 1.00 64.16 111 GLU F CA 1
ATOM 9370 C C . GLU F 1 106 ? 14.086 -110.509 -13.618 1.00 61.54 111 GLU F C 1
ATOM 9371 O O . GLU F 1 106 ? 13.266 -109.709 -14.059 1.00 60.45 111 GLU F O 1
ATOM 9377 N N . LYS F 1 107 ? 13.731 -111.600 -12.952 1.00 58.62 112 LYS F N 1
ATOM 9378 C CA . LYS F 1 107 ? 12.335 -111.915 -12.725 1.00 55.86 112 LYS F CA 1
ATOM 9379 C C . LYS F 1 107 ? 11.669 -110.845 -11.857 1.00 55.37 112 LYS F C 1
ATOM 9380 O O . LYS F 1 107 ? 10.533 -110.442 -12.118 1.00 54.31 112 LYS F O 1
ATOM 9386 N N . GLU F 1 108 ? 12.375 -110.378 -10.830 1.00 54.54 113 GLU F N 1
ATOM 9387 C CA . GLU F 1 108 ? 11.817 -109.358 -9.950 1.00 55.06 113 GLU F CA 1
ATOM 9388 C C . GLU F 1 108 ? 11.553 -108.074 -10.728 1.00 53.65 113 GLU F C 1
ATOM 9389 O O . GLU F 1 108 ? 10.554 -107.388 -10.496 1.00 51.71 113 GLU F O 1
ATOM 9395 N N . LYS F 1 109 ? 12.450 -107.747 -11.651 1.00 51.16 114 LYS F N 1
ATOM 9396 C CA . LYS F 1 109 ? 12.283 -106.545 -12.449 1.00 52.01 114 LYS F CA 1
ATOM 9397 C C . LYS F 1 109 ? 11.061 -106.679 -13.340 1.00 51.70 114 LYS F C 1
ATOM 9398 O O . LYS F 1 109 ? 10.242 -105.760 -13.437 1.00 52.17 114 LYS F O 1
ATOM 9404 N N . LYS F 1 110 ? 10.935 -107.825 -13.997 1.00 48.66 115 LYS F N 1
ATOM 9405 C CA . LYS F 1 110 ? 9.800 -108.029 -14.867 1.00 46.73 115 LYS F CA 1
ATOM 9406 C C . LYS F 1 110 ? 8.512 -107.928 -14.067 1.00 47.09 115 LYS F C 1
ATOM 9407 O O . LYS F 1 110 ? 7.515 -107.412 -14.563 1.00 48.59 115 LYS F O 1
ATOM 9413 N N . ILE F 1 111 ? 8.525 -108.402 -12.828 1.00 47.04 116 ILE F N 1
ATOM 9414 C CA . ILE F 1 111 ? 7.324 -108.329 -12.012 1.00 47.66 116 ILE F CA 1
ATOM 9415 C C . ILE F 1 111 ? 6.958 -106.867 -11.766 1.00 48.46 116 ILE F C 1
ATOM 9416 O O . ILE F 1 111 ? 5.780 -106.505 -11.770 1.00 49.27 116 ILE F O 1
ATOM 9421 N N . LYS F 1 112 ? 7.967 -106.022 -11.570 1.00 49.14 117 LYS F N 1
ATOM 9422 C CA . LYS F 1 112 ? 7.718 -104.601 -11.326 1.00 50.51 117 LYS F CA 1
ATOM 9423 C C . LYS F 1 112 ? 7.056 -103.978 -12.541 1.00 50.10 117 LYS F C 1
ATOM 9424 O O . LYS F 1 112 ? 6.122 -103.182 -12.418 1.00 50.72 117 LYS F O 1
ATOM 9430 N N . ILE F 1 113 ? 7.540 -104.342 -13.718 1.00 48.63 118 ILE F N 1
ATOM 9431 C CA . ILE F 1 113 ? 6.982 -103.813 -14.948 1.00 47.81 118 ILE F CA 1
ATOM 9432 C C . ILE F 1 113 ? 5.540 -104.274 -15.120 1.00 48.95 118 ILE F C 1
ATOM 9433 O O . ILE F 1 113 ? 4.672 -103.484 -15.490 1.00 49.58 118 ILE F O 1
ATOM 9438 N N . LEU F 1 114 ? 5.276 -105.549 -14.851 1.00 49.05 119 LEU F N 1
ATOM 9439 C CA . LEU F 1 114 ? 3.917 -106.063 -14.992 1.00 49.07 119 LEU F CA 1
ATOM 9440 C C . LEU F 1 114 ? 2.960 -105.367 -14.023 1.00 50.08 119 LEU F C 1
ATOM 9441 O O . LEU F 1 114 ? 1.829 -105.046 -14.386 1.00 50.84 119 LEU F O 1
ATOM 9446 N N . GLU F 1 115 ? 3.409 -105.130 -12.795 1.00 50.09 120 GLU F N 1
ATOM 9447 C CA . GLU F 1 115 ? 2.556 -104.474 -11.818 1.00 51.21 120 GLU F CA 1
ATOM 9448 C C . GLU F 1 115 ? 2.292 -103.038 -12.242 1.00 51.12 120 GLU F C 1
ATOM 9449 O O . GLU F 1 115 ? 1.203 -102.509 -12.033 1.00 50.43 120 GLU F O 1
ATOM 9455 N N . ASP F 1 116 ? 3.285 -102.409 -12.859 1.00 51.33 121 ASP F N 1
ATOM 9456 C CA . ASP F 1 116 ? 3.118 -101.035 -13.304 1.00 52.15 121 ASP F CA 1
ATOM 9457 C C . ASP F 1 116 ? 2.022 -101.014 -14.364 1.00 52.90 121 ASP F C 1
ATOM 9458 O O . ASP F 1 116 ? 1.271 -100.044 -14.483 1.00 54.21 121 ASP F O 1
ATOM 9471 N N . GLY F 1 118 ? -0.528 -102.722 -14.305 1.00 47.96 123 GLY F N 1
ATOM 9472 C CA . GLY F 1 118 ? -1.793 -103.097 -13.701 1.00 46.05 123 GLY F CA 1
ATOM 9473 C C . GLY F 1 118 ? -2.033 -104.593 -13.639 1.00 48.12 123 GLY F C 1
ATOM 9474 O O . GLY F 1 118 ? -3.156 -105.040 -13.398 1.00 47.53 123 GLY F O 1
ATOM 9475 N N . VAL F 1 119 ? -0.985 -105.379 -13.863 1.00 48.53 124 VAL F N 1
ATOM 9476 C CA . VAL F 1 119 ? -1.127 -106.828 -13.820 1.00 47.70 124 VAL F CA 1
ATOM 9477 C C . VAL F 1 119 ? -0.728 -107.334 -12.442 1.00 47.34 124 VAL F C 1
ATOM 9478 O O . VAL F 1 119 ? 0.275 -106.902 -11.878 1.00 47.77 124 VAL F O 1
ATOM 9482 N N . GLU F 1 120 ? -1.524 -108.236 -11.886 1.00 47.66 125 GLU F N 1
ATOM 9483 C CA . GLU F 1 120 ? -1.199 -108.769 -10.573 1.00 48.23 125 GLU F CA 1
ATOM 9484 C C . GLU F 1 120 ? -0.389 -110.049 -10.714 1.00 48.44 125 GLU F C 1
ATOM 9485 O O . GLU F 1 120 ? -0.707 -110.913 -11.538 1.00 47.74 125 GLU F O 1
ATOM 9491 N N . VAL F 1 121 ? 0.661 -110.169 -9.912 1.00 47.63 126 VAL F N 1
ATOM 9492 C CA . VAL F 1 121 ? 1.506 -111.347 -9.953 1.00 48.33 126 VAL F CA 1
ATOM 9493 C C . VAL F 1 121 ? 1.425 -112.124 -8.648 1.00 50.28 126 VAL F C 1
ATOM 9494 O O . VAL F 1 121 ? 1.750 -111.602 -7.585 1.00 52.42 126 VAL F O 1
ATOM 9498 N N . VAL F 1 122 ? 0.992 -113.376 -8.736 1.00 52.00 127 VAL F N 1
ATOM 9499 C CA . VAL F 1 122 ? 0.872 -114.234 -7.559 1.00 52.64 127 VAL F CA 1
ATOM 9500 C C . VAL F 1 122 ? 1.964 -115.307 -7.578 1.00 53.22 127 VAL F C 1
ATOM 9501 O O . VAL F 1 122 ? 2.117 -116.032 -8.563 1.00 53.96 127 VAL F O 1
ATOM 9505 N N . LYS F 1 123 ? 2.736 -115.387 -6.497 1.00 54.35 128 LYS F N 1
ATOM 9506 C CA . LYS F 1 123 ? 3.807 -116.374 -6.393 1.00 56.05 128 LYS F CA 1
ATOM 9507 C C . LYS F 1 123 ? 3.233 -117.558 -5.632 1.00 57.41 128 LYS F C 1
ATOM 9508 O O . LYS F 1 123 ? 2.700 -117.400 -4.536 1.00 58.06 128 LYS F O 1
ATOM 9514 N N . CYS F 1 124 ? 3.359 -118.752 -6.196 1.00 58.71 129 CYS F N 1
ATOM 9515 C CA . CYS F 1 124 ? 2.807 -119.923 -5.537 1.00 59.84 129 CYS F CA 1
ATOM 9516 C C . CYS F 1 124 ? 3.436 -121.249 -5.967 1.00 58.40 129 CYS F C 1
ATOM 9517 O O . CYS F 1 124 ? 3.081 -121.787 -7.017 1.00 58.08 129 CYS F O 1
ATOM 9520 N N . GLY F 1 125 ? 4.349 -121.775 -5.158 1.00 56.85 130 GLY F N 1
ATOM 9521 C CA . GLY F 1 125 ? 4.989 -123.035 -5.495 1.00 55.93 130 GLY F CA 1
ATOM 9522 C C . GLY F 1 125 ? 6.458 -122.918 -5.850 1.00 56.50 130 GLY F C 1
ATOM 9523 O O . GLY F 1 125 ? 6.980 -121.816 -6.003 1.00 57.42 130 GLY F O 1
ATOM 9524 N N . ARG F 1 126 ? 7.122 -124.063 -5.982 1.00 56.84 131 ARG F N 1
ATOM 9525 C CA . ARG F 1 126 ? 8.542 -124.126 -6.322 1.00 57.68 131 ARG F CA 1
ATOM 9526 C C . ARG F 1 126 ? 8.714 -125.013 -7.546 1.00 56.98 131 ARG F C 1
ATOM 9527 O O . ARG F 1 126 ? 8.071 -126.056 -7.646 1.00 56.67 131 ARG F O 1
ATOM 9535 N N . GLY F 1 127 ? 9.585 -124.609 -8.469 1.00 55.85 132 GLY F N 1
ATOM 9536 C CA . GLY F 1 127 ? 9.806 -125.399 -9.669 1.00 54.96 132 GLY F CA 1
ATOM 9537 C C . GLY F 1 127 ? 8.659 -125.250 -10.653 1.00 55.03 132 GLY F C 1
ATOM 9538 O O . GLY F 1 127 ? 8.861 -124.895 -11.813 1.00 55.19 132 GLY F O 1
ATOM 9539 N N . LYS F 1 128 ? 7.451 -125.553 -10.197 1.00 54.30 133 LYS F N 1
ATOM 9540 C CA . LYS F 1 128 ? 6.275 -125.434 -11.040 1.00 55.37 133 LYS F CA 1
ATOM 9541 C C . LYS F 1 128 ? 5.205 -124.825 -10.139 1.00 54.07 133 LYS F C 1
ATOM 9542 O O . LYS F 1 128 ? 5.324 -124.872 -8.917 1.00 54.53 133 LYS F O 1
ATOM 9548 N N . VAL F 1 129 ? 4.179 -124.225 -10.726 1.00 51.57 134 VAL F N 1
ATOM 9549 C CA . VAL F 1 129 ? 3.134 -123.621 -9.919 1.00 49.12 134 VAL F CA 1
ATOM 9550 C C . VAL F 1 129 ? 2.332 -124.672 -9.162 1.00 50.46 134 VAL F C 1
ATOM 9551 O O . VAL F 1 129 ? 1.943 -125.694 -9.722 1.00 50.66 134 VAL F O 1
ATOM 9555 N N . ASP F 1 130 ? 2.087 -124.410 -7.884 1.00 51.26 135 ASP F N 1
ATOM 9556 C CA . ASP F 1 130 ? 1.327 -125.321 -7.042 1.00 50.82 135 ASP F CA 1
ATOM 9557 C C . ASP F 1 130 ? -0.140 -124.992 -7.286 1.00 50.14 135 ASP F C 1
ATOM 9558 O O . ASP F 1 130 ? -0.698 -124.077 -6.675 1.00 50.43 135 ASP F O 1
ATOM 9563 N N . LEU F 1 131 ? -0.761 -125.747 -8.186 1.00 49.32 136 LEU F N 1
ATOM 9564 C CA . LEU F 1 131 ? -2.160 -125.538 -8.529 1.00 49.68 136 LEU F CA 1
ATOM 9565 C C . LEU F 1 131 ? -3.156 -125.568 -7.371 1.00 51.78 136 LEU F C 1
ATOM 9566 O O . LEU F 1 131 ? -4.085 -124.754 -7.336 1.00 53.14 136 LEU F O 1
ATOM 9571 N N . LYS F 1 132 ? -2.978 -126.489 -6.428 1.00 53.90 137 LYS F N 1
ATOM 9572 C CA . LYS F 1 132 ? -3.889 -126.577 -5.288 1.00 56.13 137 LYS F CA 1
ATOM 9573 C C . LYS F 1 132 ? -3.868 -125.280 -4.484 1.00 55.93 137 LYS F C 1
ATOM 9574 O O . LYS F 1 132 ? -4.918 -124.704 -4.175 1.00 55.76 137 LYS F O 1
ATOM 9580 N N . LYS F 1 133 ? -2.670 -124.820 -4.142 1.00 55.89 138 LYS F N 1
ATOM 9581 C CA . LYS F 1 133 ? -2.543 -123.592 -3.380 1.00 57.74 138 LYS F CA 1
ATOM 9582 C C . LYS F 1 133 ? -3.107 -122.419 -4.174 1.00 58.04 138 LYS F C 1
ATOM 9583 O O . LYS F 1 133 ? -3.765 -121.536 -3.611 1.00 59.76 138 LYS F O 1
ATOM 9589 N N . LEU F 1 134 ? -2.858 -122.420 -5.483 1.00 56.32 139 LEU F N 1
ATOM 9590 C CA . LEU F 1 134 ? -3.343 -121.354 -6.353 1.00 54.79 139 LEU F CA 1
ATOM 9591 C C . LEU F 1 134 ? -4.856 -121.258 -6.275 1.00 53.87 139 LEU F C 1
ATOM 9592 O O . LEU F 1 134 ? -5.416 -120.161 -6.246 1.00 54.00 139 LEU F O 1
ATOM 9605 N N . ASP F 1 136 ? -6.716 -121.903 -3.795 1.00 58.16 141 ASP F N 1
ATOM 9606 C CA . ASP F 1 136 ? -7.105 -121.274 -2.535 1.00 59.97 141 ASP F CA 1
ATOM 9607 C C . ASP F 1 136 ? -7.019 -119.766 -2.682 1.00 59.40 141 ASP F C 1
ATOM 9608 O O . ASP F 1 136 ? -7.943 -119.031 -2.317 1.00 59.71 141 ASP F O 1
ATOM 9613 N N . ILE F 1 137 ? -5.890 -119.317 -3.219 1.00 57.79 142 ILE F N 1
ATOM 9614 C CA . ILE F 1 137 ? -5.642 -117.905 -3.433 1.00 55.76 142 ILE F CA 1
ATOM 9615 C C . ILE F 1 137 ? -6.718 -117.279 -4.312 1.00 55.60 142 ILE F C 1
ATOM 9616 O O . ILE F 1 137 ? -7.244 -116.212 -3.996 1.00 58.09 142 ILE F O 1
ATOM 9621 N N . LEU F 1 138 ? -7.059 -117.951 -5.405 1.00 55.35 143 LEU F N 1
ATOM 9622 C CA . LEU F 1 138 ? -8.073 -117.435 -6.316 1.00 55.99 143 LEU F CA 1
ATOM 9623 C C . LEU F 1 138 ? -9.440 -117.379 -5.659 1.00 57.48 143 LEU F C 1
ATOM 9624 O O . LEU F 1 138 ? -10.226 -116.450 -5.893 1.00 58.46 143 LEU F O 1
ATOM 9629 N N . TYR F 1 139 ? -9.725 -118.373 -4.831 1.00 58.76 144 TYR F N 1
ATOM 9630 C CA . TYR F 1 139 ? -11.005 -118.425 -4.142 1.00 61.50 144 TYR F CA 1
ATOM 9631 C C . TYR F 1 139 ? -11.127 -117.220 -3.207 1.00 62.16 144 TYR F C 1
ATOM 9632 O O . TYR F 1 139 ? -12.153 -116.538 -3.188 1.00 62.86 144 TYR F O 1
ATOM 9641 N N . ASP F 1 140 ? -10.072 -116.958 -2.442 1.00 62.67 145 ASP F N 1
ATOM 9642 C CA . ASP F 1 140 ? -10.069 -115.836 -1.518 1.00 64.14 145 ASP F CA 1
ATOM 9643 C C . ASP F 1 140 ? -10.239 -114.504 -2.232 1.00 64.45 145 ASP F C 1
ATOM 9644 O O . ASP F 1 140 ? -10.617 -113.509 -1.608 1.00 65.91 145 ASP F O 1
ATOM 9649 N N . LYS F 1 141 ? -9.950 -114.470 -3.530 1.00 62.75 146 LYS F N 1
ATOM 9650 C CA . LYS F 1 141 ? -10.090 -113.230 -4.279 1.00 60.75 146 LYS F CA 1
ATOM 9651 C C . LYS F 1 141 ? -11.510 -113.070 -4.781 1.00 60.12 146 LYS F C 1
ATOM 9652 O O . LYS F 1 141 ? -11.840 -112.077 -5.428 1.00 61.57 146 LYS F O 1
ATOM 9658 N N . GLY F 1 142 ? -12.355 -114.051 -4.490 1.00 58.77 147 GLY F N 1
ATOM 9659 C CA . GLY F 1 142 ? -13.734 -113.964 -4.937 1.00 59.36 147 GLY F CA 1
ATOM 9660 C C . GLY F 1 142 ? -14.017 -114.686 -6.240 1.00 59.32 147 GLY F C 1
ATOM 9661 O O . GLY F 1 142 ? -15.143 -114.650 -6.751 1.00 59.96 147 GLY F O 1
ATOM 9662 N N . ILE F 1 143 ? -12.998 -115.337 -6.788 1.00 58.87 148 ILE F N 1
ATOM 9663 C CA . ILE F 1 143 ? -13.153 -116.071 -8.039 1.00 59.13 148 ILE F CA 1
ATOM 9664 C C . ILE F 1 143 ? -13.677 -117.462 -7.676 1.00 58.90 148 ILE F C 1
ATOM 9665 O O . ILE F 1 143 ? -12.910 -118.320 -7.235 1.00 59.05 148 ILE F O 1
ATOM 9670 N N . LYS F 1 144 ? -14.974 -117.693 -7.853 1.00 58.90 149 LYS F N 1
ATOM 9671 C CA . LYS F 1 144 ? -15.523 -119.002 -7.513 1.00 59.95 149 LYS F CA 1
ATOM 9672 C C . LYS F 1 144 ? -15.810 -119.938 -8.673 1.00 58.27 149 LYS F C 1
ATOM 9673 O O . LYS F 1 144 ? -16.115 -121.113 -8.459 1.00 58.81 149 LYS F O 1
ATOM 9679 N N . SER F 1 145 ? -15.723 -119.431 -9.895 1.00 55.72 150 SER F N 1
ATOM 9680 C CA . SER F 1 145 ? -15.969 -120.266 -11.063 1.00 54.69 150 SER F CA 1
ATOM 9681 C C . SER F 1 145 ? -14.889 -119.894 -12.070 1.00 53.78 150 SER F C 1
ATOM 9682 O O . SER F 1 145 ? -14.637 -118.707 -12.311 1.00 54.71 150 SER F O 1
ATOM 9685 N N . ILE F 1 146 ? -14.250 -120.907 -12.645 1.00 50.66 151 ILE F N 1
ATOM 9686 C CA . ILE F 1 146 ? -13.195 -120.685 -13.618 1.00 47.75 151 ILE F CA 1
ATOM 9687 C C . ILE F 1 146 ? -13.324 -121.555 -14.854 1.00 47.84 151 ILE F C 1
ATOM 9688 O O . ILE F 1 146 ? -13.571 -122.755 -14.746 1.00 48.51 151 ILE F O 1
ATOM 9693 N N . LEU F 1 147 ? -13.165 -120.947 -16.027 1.00 46.44 152 LEU F N 1
ATOM 9694 C CA . LEU F 1 147 ? -13.246 -121.695 -17.266 1.00 45.53 152 LEU F CA 1
ATOM 9695 C C . LEU F 1 147 ? -11.793 -121.980 -17.587 1.00 47.70 152 LEU F C 1
ATOM 9696 O O . LEU F 1 147 ? -11.006 -121.056 -17.824 1.00 48.52 152 LEU F O 1
ATOM 9701 N N . LEU F 1 148 ? -11.415 -123.253 -17.559 1.00 47.93 153 LEU F N 1
ATOM 9702 C CA . LEU F 1 148 ? -10.040 -123.643 -17.858 1.00 47.98 153 LEU F CA 1
ATOM 9703 C C . LEU F 1 148 ? -9.975 -123.945 -19.350 1.00 49.19 153 LEU F C 1
ATOM 9704 O O . LEU F 1 148 ? -10.647 -124.846 -19.815 1.00 49.06 153 LEU F O 1
ATOM 9709 N N . GLU F 1 149 ? -9.196 -123.192 -20.108 1.00 51.76 154 GLU F N 1
ATOM 9710 C CA . GLU F 1 149 ? -9.089 -123.428 -21.544 1.00 53.55 154 GLU F CA 1
ATOM 9711 C C . GLU F 1 149 ? -7.817 -124.172 -21.935 1.00 53.47 154 GLU F C 1
ATOM 9712 O O . GLU F 1 149 ? -7.563 -124.441 -23.096 1.00 55.79 154 GLU F O 1
ATOM 9718 N N . GLY F 1 150 ? -7.027 -124.538 -20.936 1.00 52.44 155 GLY F N 1
ATOM 9719 C CA . GLY F 1 150 ? -5.794 -125.266 -21.191 1.00 50.80 155 GLY F CA 1
ATOM 9720 C C . GLY F 1 150 ? -4.491 -124.508 -21.422 1.00 49.90 155 GLY F C 1
ATOM 9721 O O . GLY F 1 150 ? -4.212 -123.465 -20.831 1.00 52.23 155 GLY F O 1
ATOM 9722 N N . GLY F 1 151 ? -3.666 -125.014 -22.334 1.00 47.73 156 GLY F N 1
ATOM 9723 C CA . GLY F 1 151 ? -3.988 -126.203 -23.061 1.00 44.66 156 GLY F CA 1
ATOM 9724 C C . GLY F 1 151 ? -3.523 -127.503 -22.443 1.00 44.74 156 GLY F C 1
ATOM 9725 O O . GLY F 1 151 ? -3.529 -127.720 -21.228 1.00 43.54 156 GLY F O 1
ATOM 9726 N N . GLY F 1 152 ? -3.153 -128.385 -23.351 1.00 44.55 157 GLY F N 1
ATOM 9727 C CA . GLY F 1 152 ? -2.686 -129.718 -23.028 1.00 42.94 157 GLY F CA 1
ATOM 9728 C C . GLY F 1 152 ? -1.863 -129.996 -21.795 1.00 44.09 157 GLY F C 1
ATOM 9729 O O . GLY F 1 152 ? -2.156 -130.936 -21.068 1.00 44.52 157 GLY F O 1
ATOM 9730 N N . THR F 1 153 ? -0.798 -129.236 -21.584 1.00 43.69 158 THR F N 1
ATOM 9731 C CA . THR F 1 153 ? 0.052 -129.433 -20.430 1.00 42.36 158 THR F CA 1
ATOM 9732 C C . THR F 1 153 ? -0.600 -128.967 -19.140 1.00 43.61 158 THR F C 1
ATOM 9733 O O . THR F 1 153 ? -0.522 -129.651 -18.114 1.00 45.28 158 THR F O 1
ATOM 9737 N N . LEU F 1 154 ? -1.258 -127.825 -19.176 1.00 41.79 159 LEU F N 1
ATOM 9738 C CA . LEU F 1 154 ? -1.901 -127.326 -17.979 1.00 41.40 159 LEU F CA 1
ATOM 9739 C C . LEU F 1 154 ? -3.057 -128.250 -17.620 1.00 42.13 159 LEU F C 1
ATOM 9740 O O . LEU F 1 154 ? -3.290 -128.534 -16.446 1.00 42.09 159 LEU F O 1
ATOM 9745 N N . ASN F 1 155 ? -3.783 -128.723 -18.629 1.00 41.35 160 ASN F N 1
ATOM 9746 C CA . ASN F 1 155 ? -4.908 -129.610 -18.370 1.00 41.11 160 ASN F CA 1
ATOM 9747 C C . ASN F 1 155 ? -4.410 -130.822 -17.598 1.00 42.03 160 ASN F C 1
ATOM 9748 O O . ASN F 1 155 ? -5.055 -131.275 -16.649 1.00 41.39 160 ASN F O 1
ATOM 9753 N N . TRP F 1 156 ? -3.264 -131.358 -18.003 1.00 41.26 161 TRP F N 1
ATOM 9754 C CA . TRP F 1 156 ? -2.733 -132.516 -17.300 1.00 42.71 161 TRP F CA 1
ATOM 9755 C C . TRP F 1 156 ? -2.533 -132.149 -15.830 1.00 43.95 161 TRP F C 1
ATOM 9756 O O . TRP F 1 156 ? -2.964 -132.870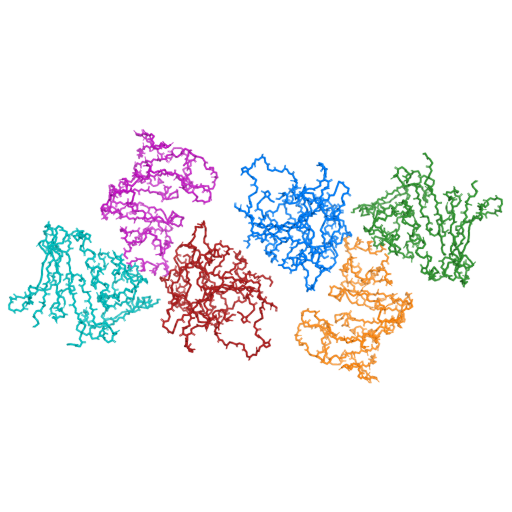 -14.932 1.00 44.06 161 TRP F O 1
ATOM 9767 N N . GLY F 1 157 ? -1.887 -131.011 -15.598 1.00 43.98 162 GLY F N 1
ATOM 9768 C CA . GLY F 1 157 ? -1.640 -130.569 -14.245 1.00 43.59 162 GLY F CA 1
ATOM 9769 C C . GLY F 1 157 ? -2.897 -130.455 -13.414 1.00 45.43 162 GLY F C 1
ATOM 9770 O O . GLY F 1 157 ? -2.910 -130.835 -12.247 1.00 46.62 162 GLY F O 1
ATOM 9779 N N . PHE F 1 159 ? -5.952 -131.969 -14.057 1.00 48.78 164 PHE F N 1
ATOM 9780 C CA . PHE F 1 159 ? -6.587 -133.270 -13.893 1.00 48.20 164 PHE F CA 1
ATOM 9781 C C . PHE F 1 159 ? -5.814 -134.136 -12.902 1.00 50.23 164 PHE F C 1
ATOM 9782 O O . PHE F 1 159 ? -6.411 -134.842 -12.084 1.00 48.94 164 PHE F O 1
ATOM 9790 N N . LYS F 1 160 ? -4.488 -134.071 -12.964 1.00 51.63 165 LYS F N 1
ATOM 9791 C CA . LYS F 1 160 ? -3.665 -134.858 -12.061 1.00 53.25 165 LYS F CA 1
ATOM 9792 C C . LYS F 1 160 ? -3.976 -134.535 -10.601 1.00 54.79 165 LYS F C 1
ATOM 9793 O O . LYS F 1 160 ? -3.993 -135.428 -9.759 1.00 56.24 165 LYS F O 1
ATOM 9799 N N . GLU F 1 161 ? -4.220 -133.264 -10.298 1.00 54.68 166 GLU F N 1
ATOM 9800 C CA . GLU F 1 161 ? -4.526 -132.866 -8.930 1.00 54.15 166 GLU F CA 1
ATOM 9801 C C . GLU F 1 161 ? -6.021 -132.966 -8.652 1.00 53.75 166 GLU F C 1
ATOM 9802 O O . GLU F 1 161 ? -6.489 -132.560 -7.587 1.00 54.29 166 GLU F O 1
ATOM 9808 N N . GLY F 1 162 ? -6.769 -133.499 -9.614 1.00 52.37 167 GLY F N 1
ATOM 9809 C CA . GLY F 1 162 ? -8.204 -133.637 -9.444 1.00 50.76 167 GLY F CA 1
ATOM 9810 C C . GLY F 1 162 ? -8.913 -132.330 -9.147 1.00 51.99 167 GLY F C 1
ATOM 9811 O O . GLY F 1 162 ? -9.813 -132.296 -8.311 1.00 52.46 167 GLY F O 1
ATOM 9812 N N . LEU F 1 163 ? -8.530 -131.257 -9.837 1.00 51.70 168 LEU F N 1
ATOM 9813 C CA . LEU F 1 163 ? -9.153 -129.952 -9.622 1.00 50.13 168 LEU F CA 1
ATOM 9814 C C . LEU F 1 163 ? -10.253 -129.594 -10.623 1.00 50.50 168 LEU F C 1
ATOM 9815 O O . LEU F 1 163 ? -10.869 -128.531 -10.510 1.00 52.33 168 LEU F O 1
ATOM 9820 N N . VAL F 1 164 ? -10.505 -130.460 -11.600 1.00 49.27 169 VAL F N 1
ATOM 9821 C CA . VAL F 1 164 ? -11.543 -130.187 -12.597 1.00 48.24 169 VAL F CA 1
ATOM 9822 C C . VAL F 1 164 ? -12.889 -130.783 -12.180 1.00 48.53 169 VAL F C 1
ATOM 9823 O O . VAL F 1 164 ? -12.973 -131.961 -11.845 1.00 49.21 169 VAL F O 1
ATOM 9827 N N . ASP F 1 165 ? -13.943 -129.973 -12.225 1.00 49.44 170 ASP F N 1
ATOM 9828 C CA . ASP F 1 165 ? -15.275 -130.435 -11.846 1.00 51.18 170 ASP F CA 1
ATOM 9829 C C . ASP F 1 165 ? -16.098 -130.959 -13.004 1.00 51.38 170 ASP F C 1
ATOM 9830 O O . ASP F 1 165 ? -16.747 -131.991 -12.885 1.00 52.28 170 ASP F O 1
ATOM 9835 N N . GLU F 1 166 ? -16.111 -130.247 -14.119 1.00 52.03 171 GLU F N 1
ATOM 9836 C CA . GLU F 1 166 ? -16.877 -130.729 -15.257 1.00 52.51 171 GLU F CA 1
ATOM 9837 C C . GLU F 1 166 ? -16.130 -130.458 -16.556 1.00 50.96 171 GLU F C 1
ATOM 9838 O O . GLU F 1 166 ? -15.206 -129.644 -16.600 1.00 51.26 171 GLU F O 1
ATOM 9844 N N . VAL F 1 167 ? -16.536 -131.151 -17.611 1.00 48.88 172 VAL F N 1
ATOM 9845 C CA . VAL F 1 167 ? -15.900 -131.007 -18.907 1.00 46.73 172 VAL F CA 1
ATOM 9846 C C . VAL F 1 167 ? -16.859 -130.866 -20.079 1.00 47.75 172 VAL F C 1
ATOM 9847 O O . VAL F 1 167 ? -17.894 -131.525 -20.144 1.00 48.36 172 VAL F O 1
ATOM 9851 N N . SER F 1 168 ? -16.507 -129.991 -21.009 1.00 48.04 173 SER F N 1
ATOM 9852 C CA . SER F 1 168 ? -17.324 -129.774 -22.192 1.00 48.72 173 SER F CA 1
ATOM 9853 C C . SER F 1 168 ? -16.301 -129.816 -23.313 1.00 47.48 173 SER F C 1
ATOM 9854 O O . SER F 1 168 ? -15.289 -129.118 -23.274 1.00 47.22 173 SER F O 1
ATOM 9857 N N . VAL F 1 169 ? -16.562 -130.650 -24.303 1.00 47.19 174 VAL F N 1
ATOM 9858 C CA . VAL F 1 169 ? -15.663 -130.792 -25.428 1.00 46.47 174 VAL F CA 1
ATOM 9859 C C . VAL F 1 169 ? -16.368 -130.674 -26.760 1.00 46.77 174 VAL F C 1
ATOM 9860 O O . VAL F 1 169 ? -17.414 -131.291 -26.972 1.00 48.91 174 VAL F O 1
ATOM 9864 N N . TYR F 1 170 ? -15.803 -129.870 -27.654 1.00 44.74 175 TYR F N 1
ATOM 9865 C CA . TYR F 1 170 ? -16.389 -129.702 -28.976 1.00 43.96 175 TYR F CA 1
ATOM 9866 C C . TYR F 1 170 ? -15.483 -130.532 -29.874 1.00 43.26 175 TYR F C 1
ATOM 9867 O O . TYR F 1 170 ? -14.272 -130.300 -29.913 1.00 43.08 175 TYR F O 1
ATOM 9876 N N . ILE F 1 171 ? -16.048 -131.503 -30.580 1.00 43.33 176 ILE F N 1
ATOM 9877 C CA . ILE F 1 171 ? -15.244 -132.341 -31.460 1.00 42.86 176 ILE F CA 1
ATOM 9878 C C . ILE F 1 171 ? -15.508 -131.963 -32.899 1.00 44.45 176 ILE F C 1
ATOM 9879 O O . ILE F 1 171 ? -16.633 -132.058 -33.380 1.00 46.86 176 ILE F O 1
ATOM 9884 N N . ALA F 1 172 ? -14.461 -131.534 -33.584 1.00 46.06 177 ALA F N 1
ATOM 9885 C CA . ALA F 1 172 ? -14.557 -131.133 -34.980 1.00 46.77 177 ALA F CA 1
ATOM 9886 C C . ALA F 1 172 ? -14.495 -132.355 -35.879 1.00 47.18 177 ALA F C 1
ATOM 9887 O O . ALA F 1 172 ? -13.810 -133.327 -35.573 1.00 47.27 177 ALA F O 1
ATOM 9889 N N . PRO F 1 173 ? -15.206 -132.315 -37.015 1.00 48.24 178 PRO F N 1
ATOM 9890 C CA . PRO F 1 173 ? -15.219 -133.441 -37.950 1.00 47.73 178 PRO F CA 1
ATOM 9891 C C . PRO F 1 173 ? -13.948 -133.524 -38.776 1.00 47.95 178 PRO F C 1
ATOM 9892 O O . PRO F 1 173 ? -14.005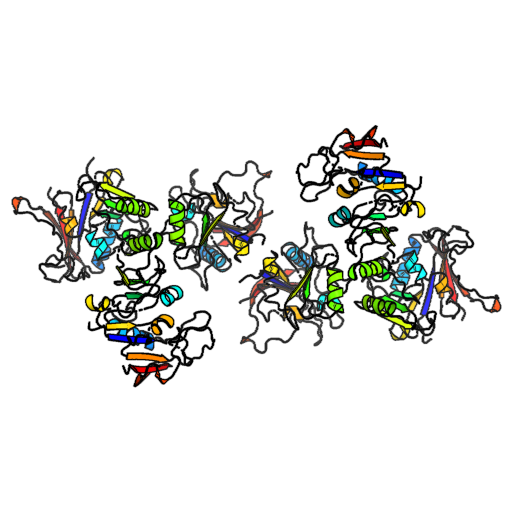 -133.504 -40.010 1.00 47.57 178 PRO F O 1
ATOM 9896 N N . LYS F 1 174 ? -12.799 -133.600 -38.113 1.00 47.17 179 LYS F N 1
ATOM 9897 C CA . LYS F 1 174 ? -11.545 -133.693 -38.856 1.00 48.52 179 LYS F CA 1
ATOM 9898 C C . LYS F 1 174 ? -10.456 -134.455 -38.107 1.00 47.04 179 LYS F C 1
ATOM 9899 O O . LYS F 1 174 ? -10.546 -134.657 -36.891 1.00 45.83 179 LYS F O 1
ATOM 9905 N N . ILE F 1 175 ? -9.434 -134.880 -38.850 1.00 44.60 180 ILE F N 1
ATOM 9906 C CA . ILE F 1 175 ? -8.314 -135.624 -38.291 1.00 42.80 180 ILE F CA 1
ATOM 9907 C C . ILE F 1 175 ? -6.976 -134.988 -38.667 1.00 43.42 180 ILE F C 1
ATOM 9908 O O . ILE F 1 175 ? -6.688 -134.791 -39.849 1.00 43.75 180 ILE F O 1
ATOM 9913 N N . PHE F 1 176 ? -6.159 -134.681 -37.656 1.00 41.93 181 PHE F N 1
ATOM 9914 C CA . PHE F 1 176 ? -4.846 -134.059 -37.863 1.00 40.72 181 PHE F CA 1
ATOM 9915 C C . PHE F 1 176 ? -3.686 -135.036 -37.901 1.00 41.47 181 PHE F C 1
ATOM 9916 O O . PHE F 1 176 ? -2.774 -134.911 -38.725 1.00 40.16 181 PHE F O 1
ATOM 9924 N N . GLY F 1 177 ? -3.706 -135.992 -36.975 1.00 42.39 182 GLY F N 1
ATOM 9925 C CA . GLY F 1 177 ? -2.643 -136.977 -36.904 1.00 41.81 182 GLY F CA 1
ATOM 9926 C C . GLY F 1 177 ? -1.425 -136.341 -36.246 1.00 41.66 182 GLY F C 1
ATOM 9927 O O . GLY F 1 177 ? -1.483 -135.196 -35.798 1.00 41.11 182 GLY F O 1
ATOM 9928 N N . GLY F 1 178 ? -0.326 -137.081 -36.161 1.00 41.57 183 GLY F N 1
ATOM 9929 C CA . GLY F 1 178 ? 0.874 -136.538 -35.555 1.00 42.51 183 GLY F CA 1
ATOM 9930 C C . GLY F 1 178 ? 1.116 -136.877 -34.099 1.00 44.72 183 GLY F C 1
ATOM 9931 O O . GLY F 1 178 ? 0.431 -136.379 -33.198 1.00 43.43 183 GLY F O 1
ATOM 9932 N N . LYS F 1 179 ? 2.112 -137.720 -33.852 1.00 46.19 184 LYS F N 1
ATOM 9933 C CA . LYS F 1 179 ? 2.411 -138.096 -32.486 1.00 47.64 184 LYS F CA 1
ATOM 9934 C C . LYS F 1 179 ? 2.968 -136.927 -31.677 1.00 47.93 184 LYS F C 1
ATOM 9935 O O . LYS F 1 179 ? 3.009 -136.983 -30.455 1.00 46.74 184 LYS F O 1
ATOM 9941 N N . GLU F 1 180 ? 3.369 -135.861 -32.361 1.00 49.01 185 GLU F N 1
ATOM 9942 C CA . GLU F 1 180 ? 3.913 -134.689 -31.691 1.00 50.02 185 GLU F CA 1
ATOM 9943 C C . GLU F 1 180 ? 2.874 -133.575 -31.553 1.00 48.37 185 GLU F C 1
ATOM 9944 O O . GLU F 1 180 ? 3.128 -132.559 -30.911 1.00 48.51 185 GLU F O 1
ATOM 9950 N N . ALA F 1 181 ? 1.709 -133.759 -32.164 1.00 45.71 186 ALA F N 1
ATOM 9951 C CA . ALA F 1 181 ? 0.660 -132.753 -32.086 1.00 44.20 186 ALA F CA 1
ATOM 9952 C C . ALA F 1 181 ? 0.112 -132.693 -30.661 1.00 43.67 186 ALA F C 1
ATOM 9953 O O . ALA F 1 181 ? 0.019 -133.705 -29.978 1.00 43.54 186 ALA F O 1
ATOM 9955 N N . PRO F 1 182 ? -0.264 -131.497 -30.195 1.00 43.39 187 PRO F N 1
ATOM 9956 C CA . PRO F 1 182 ? -0.808 -131.315 -28.845 1.00 42.04 187 PRO F CA 1
ATOM 9957 C C . PRO F 1 182 ? -2.183 -131.982 -28.740 1.00 42.54 187 PRO F C 1
ATOM 9958 O O . PRO F 1 182 ? -2.982 -131.916 -29.683 1.00 43.26 187 PRO F O 1
ATOM 9962 N N . THR F 1 183 ? -2.466 -132.615 -27.603 1.00 41.18 188 THR F N 1
ATOM 9963 C CA . THR F 1 183 ? -3.756 -133.275 -27.419 1.00 40.67 188 THR F CA 1
ATOM 9964 C C . THR F 1 183 ? -4.484 -132.594 -26.269 1.00 40.73 188 THR F C 1
ATOM 9965 O O . THR F 1 183 ? -3.901 -131.780 -25.550 1.00 39.92 188 THR F O 1
ATOM 9969 N N . TYR F 1 184 ? -5.761 -132.923 -26.104 1.00 40.57 189 TYR F N 1
ATOM 9970 C CA . TYR F 1 184 ? -6.572 -132.343 -25.038 1.00 40.13 189 TYR F CA 1
ATOM 9971 C C . TYR F 1 184 ? -5.807 -132.434 -23.714 1.00 39.22 189 TYR F C 1
ATOM 9972 O O . TYR F 1 184 ? -5.768 -131.477 -22.944 1.00 40.36 189 TYR F O 1
ATOM 9981 N N . VAL F 1 185 ? -5.196 -133.580 -23.442 1.00 39.55 190 VAL F N 1
ATOM 9982 C CA . VAL F 1 185 ? -4.437 -133.741 -22.201 1.00 38.97 190 VAL F CA 1
ATOM 9983 C C . VAL F 1 185 ? -3.104 -134.421 -22.483 1.00 39.87 190 VAL F C 1
ATOM 9984 O O . VAL F 1 185 ? -3.073 -135.558 -22.950 1.00 40.64 190 VAL F O 1
ATOM 9988 N N . ASP F 1 186 ? -2.007 -133.718 -22.203 1.00 40.25 191 ASP F N 1
ATOM 9989 C CA . ASP F 1 186 ? -0.667 -134.257 -22.424 1.00 41.85 191 ASP F CA 1
ATOM 9990 C C . ASP F 1 186 ? 0.037 -134.477 -21.090 1.00 42.32 191 ASP F C 1
ATOM 9991 O O . ASP F 1 186 ? -0.463 -135.193 -20.234 1.00 41.93 191 ASP F O 1
ATOM 9996 N N . GLY F 1 187 ? 1.191 -133.854 -20.897 1.00 43.14 192 GLY F N 1
ATOM 9997 C CA . GLY F 1 187 ? 1.888 -134.043 -19.642 1.00 43.75 192 GLY F CA 1
ATOM 9998 C C . GLY F 1 187 ? 2.374 -135.478 -19.477 1.00 47.16 192 GLY F C 1
ATOM 9999 O O . GLY F 1 187 ? 2.542 -136.221 -20.451 1.00 46.00 192 GLY F O 1
ATOM 10000 N N . GLU F 1 188 ? 2.578 -135.872 -18.224 1.00 49.03 193 GLU F N 1
ATOM 10001 C CA . GLU F 1 188 ? 3.051 -137.206 -17.881 1.00 50.95 193 GLU F CA 1
ATOM 10002 C C . GLU F 1 188 ? 2.066 -138.324 -18.230 1.00 50.42 193 GLU F C 1
ATOM 10003 O O . GLU F 1 188 ? 2.435 -139.305 -18.874 1.00 49.25 193 GLU F O 1
ATOM 10009 N N . GLY F 1 189 ? 0.816 -138.172 -17.804 1.00 49.85 194 GLY F N 1
ATOM 10010 C CA . GLY F 1 189 ? -0.193 -139.177 -18.086 1.00 49.93 194 GLY F CA 1
ATOM 10011 C C . GLY F 1 189 ? -0.325 -140.215 -16.985 1.00 51.15 194 GLY F C 1
ATOM 10012 O O . GLY F 1 189 ? 0.640 -140.496 -16.274 1.00 50.78 194 GLY F O 1
ATOM 10013 N N . PHE F 1 190 ? -1.524 -140.774 -16.824 1.00 51.08 195 PHE F N 1
ATOM 10014 C CA . PHE F 1 190 ? -1.765 -141.792 -15.801 1.00 50.55 195 PHE F CA 1
ATOM 10015 C C . PHE F 1 190 ? -1.224 -143.131 -16.297 1.00 52.74 195 PHE F C 1
ATOM 10016 O O . PHE F 1 190 ? -1.368 -143.472 -17.474 1.00 52.60 195 PHE F O 1
ATOM 10024 N N . LYS F 1 191 ? -0.621 -143.902 -15.398 1.00 54.59 196 LYS F N 1
ATOM 10025 C CA . LYS F 1 191 ? -0.061 -145.197 -15.764 1.00 56.30 196 LYS F CA 1
ATOM 10026 C C . LYS F 1 191 ? -1.074 -146.315 -15.977 1.00 56.25 196 LYS F C 1
ATOM 10027 O O . LYS F 1 191 ? -0.866 -147.201 -16.812 1.00 56.10 196 LYS F O 1
ATOM 10033 N N . THR F 1 192 ? -2.166 -146.283 -15.225 1.00 55.64 197 THR F N 1
ATOM 10034 C CA . THR F 1 192 ? -3.182 -147.319 -15.351 1.00 56.44 197 THR F CA 1
ATOM 10035 C C . THR F 1 192 ? -4.589 -146.751 -15.406 1.00 56.52 197 THR F C 1
ATOM 10036 O O . THR F 1 192 ? -4.833 -145.616 -14.999 1.00 56.54 197 THR F O 1
ATOM 10040 N N . VAL F 1 193 ? -5.520 -147.555 -15.898 1.00 56.51 198 VAL F N 1
ATOM 10041 C CA . VAL F 1 193 ? -6.901 -147.119 -15.994 1.00 58.54 198 VAL F CA 1
ATOM 10042 C C . VAL F 1 193 ? -7.461 -146.886 -14.597 1.00 60.47 198 VAL F C 1
ATOM 10043 O O . VAL F 1 193 ? -8.321 -146.036 -14.400 1.00 61.27 198 VAL F O 1
ATOM 10047 N N . ASP F 1 194 ? -6.962 -147.641 -13.625 1.00 62.53 199 ASP F N 1
ATOM 10048 C CA . ASP F 1 194 ? -7.425 -147.516 -12.251 1.00 64.17 199 ASP F CA 1
ATOM 10049 C C . ASP F 1 194 ? -7.209 -146.123 -11.665 1.00 63.50 199 ASP F C 1
ATOM 10050 O O . ASP F 1 194 ? -8.053 -145.619 -10.927 1.00 63.84 199 ASP F O 1
ATOM 10055 N N . GLU F 1 195 ? -6.093 -145.491 -12.000 1.00 62.52 200 GLU F N 1
ATOM 10056 C CA . GLU F 1 195 ? -5.819 -144.161 -11.476 1.00 61.42 200 GLU F CA 1
ATOM 10057 C C . GLU F 1 195 ? -6.184 -143.007 -12.410 1.00 59.48 200 GLU F C 1
ATOM 10058 O O . GLU F 1 195 ? -5.962 -141.845 -12.077 1.00 59.21 200 GLU F O 1
ATOM 10064 N N . CYS F 1 196 ? -6.761 -143.318 -13.567 1.00 57.43 201 CYS F N 1
ATOM 10065 C CA . CYS F 1 196 ? -7.134 -142.272 -14.511 1.00 55.73 201 CYS F CA 1
ATOM 10066 C C . CYS F 1 196 ? -8.390 -141.538 -14.062 1.00 54.43 201 CYS F C 1
ATOM 10067 O O . CYS F 1 196 ? -9.089 -141.986 -13.156 1.00 55.24 201 CYS F O 1
ATOM 10070 N N . VAL F 1 197 ? -8.667 -140.408 -14.707 1.00 52.74 202 VAL F N 1
ATOM 10071 C CA . VAL F 1 197 ? -9.834 -139.590 -14.397 1.00 49.88 202 VAL F CA 1
ATOM 10072 C C . VAL F 1 197 ? -11.101 -140.228 -14.947 1.00 49.37 202 VAL F C 1
ATOM 10073 O O . VAL F 1 197 ? -11.141 -140.622 -16.111 1.00 48.22 202 VAL F O 1
ATOM 10077 N N . LYS F 1 198 ? -12.129 -140.324 -14.105 1.00 49.44 203 LYS F N 1
ATOM 10078 C CA . LYS F 1 198 ? -13.411 -140.912 -14.497 1.00 50.35 203 LYS F CA 1
ATOM 10079 C C . LYS F 1 198 ? -14.444 -139.838 -14.744 1.00 49.20 203 LYS F C 1
ATOM 10080 O O . LYS F 1 198 ? -14.541 -138.867 -14.002 1.00 48.19 203 LYS F O 1
ATOM 10086 N N . LEU F 1 199 ? -15.249 -140.036 -15.772 1.00 49.68 204 LEU F N 1
ATOM 10087 C CA . LEU F 1 199 ? -16.269 -139.064 -16.110 1.00 50.15 204 LEU F CA 1
ATOM 10088 C C . LEU F 1 199 ? -17.629 -139.696 -16.333 1.00 51.35 204 LEU F C 1
ATOM 10089 O O . LEU F 1 199 ? -17.754 -140.914 -16.414 1.00 50.95 204 LEU F O 1
ATOM 10094 N N . GLU F 1 200 ? -18.646 -138.846 -16.440 1.00 53.01 205 GLU F N 1
ATOM 10095 C CA . GLU F 1 200 ? -20.008 -139.302 -16.675 1.00 54.93 205 GLU F CA 1
ATOM 10096 C C . GLU F 1 200 ? -20.596 -138.454 -17.796 1.00 53.61 205 GLU F C 1
ATOM 10097 O O . GLU F 1 200 ? -20.724 -137.238 -17.656 1.00 53.18 205 GLU F O 1
ATOM 10103 N N . LEU F 1 201 ? -20.938 -139.097 -18.910 1.00 53.07 206 LEU F N 1
ATOM 10104 C CA . LEU F 1 201 ? -21.513 -138.401 -20.058 1.00 53.41 206 LEU F CA 1
ATOM 10105 C C . LEU F 1 201 ? -22.876 -137.878 -19.651 1.00 55.55 206 LEU F C 1
ATOM 10106 O O . LEU F 1 201 ? -23.833 -138.640 -19.554 1.00 57.69 206 LEU F O 1
ATOM 10111 N N . LYS F 1 202 ? -22.973 -136.577 -19.417 1.00 57.55 207 LYS F N 1
ATOM 10112 C CA . LYS F 1 202 ? -24.237 -135.976 -19.015 1.00 58.86 207 LYS F CA 1
ATOM 10113 C C . LYS F 1 202 ? -25.096 -135.499 -20.168 1.00 58.90 207 LYS F C 1
ATOM 10114 O O . LYS F 1 202 ? -26.317 -135.628 -20.129 1.00 61.01 207 LYS F O 1
ATOM 10120 N N . ASN F 1 203 ? -24.471 -134.950 -21.200 1.00 58.30 208 ASN F N 1
ATOM 10121 C CA . ASN F 1 203 ? -25.237 -134.458 -22.336 1.00 57.03 208 ASN F CA 1
ATOM 10122 C C . ASN F 1 203 ? -24.388 -134.337 -23.597 1.00 55.74 208 ASN F C 1
ATOM 10123 O O . ASN F 1 203 ? -23.160 -134.322 -23.533 1.00 55.80 208 ASN F O 1
ATOM 10128 N N . PHE F 1 204 ? -25.049 -134.259 -24.745 1.00 53.57 209 PHE F N 1
ATOM 10129 C CA . PHE F 1 204 ? -24.358 -134.138 -26.027 1.00 52.88 209 PHE F CA 1
ATOM 10130 C C . PHE F 1 204 ? -25.335 -133.723 -27.114 1.00 53.25 209 PHE F C 1
ATOM 10131 O O . PHE F 1 204 ? -26.524 -134.023 -27.043 1.00 55.14 209 PHE F O 1
ATOM 10139 N N . TYR F 1 205 ? -24.828 -133.043 -28.133 1.00 52.71 210 TYR F N 1
ATOM 10140 C CA . TYR F 1 205 ? -25.669 -132.589 -29.228 1.00 51.98 210 TYR F CA 1
ATOM 10141 C C . TYR F 1 205 ? -24.817 -132.025 -30.333 1.00 52.33 210 TYR F C 1
ATOM 10142 O O . TYR F 1 205 ? -23.739 -131.502 -30.072 1.00 52.86 210 TYR F O 1
ATOM 10151 N N . ARG F 1 206 ? -25.284 -132.107 -31.571 1.00 53.40 211 ARG F N 1
ATOM 10152 C CA . ARG F 1 206 ? -24.458 -131.558 -32.624 1.00 55.70 211 ARG F CA 1
ATOM 10153 C C . ARG F 1 206 ? -24.519 -130.039 -32.598 1.00 55.70 211 ARG F C 1
ATOM 10154 O O . ARG F 1 206 ? -25.489 -129.439 -32.133 1.00 56.24 211 ARG F O 1
ATOM 10162 N N . LEU F 1 207 ? -23.428 -129.430 -33.041 1.00 55.06 212 LEU F N 1
ATOM 10163 C CA . LEU F 1 207 ? -23.292 -127.986 -33.091 1.00 54.80 212 LEU F CA 1
ATOM 10164 C C . LEU F 1 207 ? -22.502 -127.752 -34.355 1.00 55.20 212 LEU F C 1
ATOM 10165 O O . LEU F 1 207 ? -21.359 -128.199 -34.478 1.00 54.64 212 LEU F O 1
ATOM 10170 N N . GLY F 1 208 ? -23.112 -127.061 -35.307 1.00 56.02 213 GLY F N 1
ATOM 10171 C CA . GLY F 1 208 ? -22.417 -126.808 -36.552 1.00 55.17 213 GLY F CA 1
ATOM 10172 C C . GLY F 1 208 ? -22.174 -128.165 -37.177 1.00 54.91 213 GLY F C 1
ATOM 10173 O O . GLY F 1 208 ? -23.024 -129.047 -37.092 1.00 54.03 213 GLY F O 1
ATOM 10174 N N . GLU F 1 209 ? -21.008 -128.344 -37.781 1.00 55.61 214 GLU F N 1
ATOM 10175 C CA . GLU F 1 209 ? -20.658 -129.606 -38.419 1.00 56.67 214 GLU F CA 1
ATOM 10176 C C . GLU F 1 209 ? -20.089 -130.617 -37.410 1.00 55.23 214 GLU F C 1
ATOM 10177 O O . GLU F 1 209 ? -19.819 -131.765 -37.762 1.00 54.31 214 GLU F O 1
ATOM 10183 N N . GLY F 1 210 ? -19.915 -130.193 -36.160 1.00 52.72 215 GLY F N 1
ATOM 10184 C CA . GLY F 1 210 ? -19.377 -131.092 -35.155 1.00 50.10 215 GLY F CA 1
ATOM 10185 C C . GLY F 1 210 ? -20.354 -131.509 -34.082 1.00 49.21 215 GLY F C 1
ATOM 10186 O O . GLY F 1 210 ? -21.568 -131.518 -34.298 1.00 49.95 215 GLY F O 1
ATOM 10187 N N . ILE F 1 211 ? -19.824 -131.842 -32.910 1.00 48.28 216 ILE F N 1
ATOM 10188 C CA . ILE F 1 211 ? -20.662 -132.266 -31.797 1.00 47.44 216 ILE F CA 1
ATOM 10189 C C . ILE F 1 211 ? -20.059 -131.858 -30.456 1.00 47.26 216 ILE F C 1
ATOM 10190 O O . ILE F 1 211 ? -18.837 -131.801 -30.295 1.00 46.43 216 ILE F O 1
ATOM 10195 N N . VAL F 1 212 ? -20.927 -131.567 -29.495 1.00 46.47 217 VAL F N 1
ATOM 10196 C CA . VAL F 1 212 ? -20.485 -131.165 -28.171 1.00 46.19 217 VAL F CA 1
ATOM 10197 C C . VAL F 1 212 ? -20.796 -132.260 -27.168 1.00 47.13 217 VAL F C 1
ATOM 10198 O O . VAL F 1 212 ? -21.886 -132.828 -27.190 1.00 49.28 217 VAL F O 1
ATOM 10202 N N . LEU F 1 213 ? -19.835 -132.559 -26.298 1.00 47.16 218 LEU F N 1
ATOM 10203 C CA . LEU F 1 213 ? -20.015 -133.588 -25.282 1.00 47.60 218 LEU F CA 1
ATOM 10204 C C . LEU F 1 213 ? -19.815 -132.920 -23.932 1.00 49.24 218 LEU F C 1
ATOM 10205 O O . LEU F 1 213 ? -18.851 -132.172 -23.740 1.00 49.42 218 LEU F O 1
ATOM 10210 N N . GLU F 1 214 ? -20.736 -133.169 -23.005 1.00 50.34 219 GLU F N 1
ATOM 10211 C CA . GLU F 1 214 ? -20.651 -132.583 -21.671 1.00 51.63 219 GLU F CA 1
ATOM 10212 C C . GLU F 1 214 ? -20.553 -133.688 -20.634 1.00 51.52 219 GLU F C 1
ATOM 10213 O O . GLU F 1 214 ? -21.387 -134.587 -20.596 1.00 53.31 219 GLU F O 1
ATOM 10219 N N . PHE F 1 215 ? -19.520 -133.619 -19.804 1.00 50.97 220 PHE F N 1
ATOM 10220 C CA . PHE F 1 215 ? -19.295 -134.611 -18.768 1.00 50.05 220 PHE F CA 1
ATOM 10221 C C . PHE F 1 215 ? -19.142 -133.974 -17.403 1.00 52.63 220 PHE F C 1
ATOM 10222 O O . PHE F 1 215 ? -18.843 -132.782 -17.273 1.00 53.59 220 PHE F O 1
ATOM 10230 N N . LYS F 1 216 ? -19.343 -134.794 -16.382 1.00 53.52 221 LYS F N 1
ATOM 10231 C CA . LYS F 1 216 ? -19.208 -134.348 -15.017 1.00 54.92 221 LYS F CA 1
ATOM 10232 C C . LYS F 1 216 ? -18.041 -135.211 -14.560 1.00 54.99 221 LYS F C 1
ATOM 10233 O O . LYS F 1 216 ? -17.959 -136.381 -14.925 1.00 55.03 221 LYS F O 1
ATOM 10239 N N . VAL F 1 217 ? -17.118 -134.648 -13.798 1.00 55.92 222 VAL F N 1
ATOM 10240 C CA . VAL F 1 217 ? -15.994 -135.444 -13.350 1.00 57.45 222 VAL F CA 1
ATOM 10241 C C . VAL F 1 217 ? -16.380 -136.155 -12.065 1.00 60.28 222 VAL F C 1
ATOM 10242 O O . VAL F 1 217 ? -16.886 -135.538 -11.135 1.00 62.03 222 VAL F O 1
ATOM 10246 N N . LYS F 1 218 ? -16.163 -137.462 -12.023 1.00 63.53 223 LYS F N 1
ATOM 10247 C CA . LYS F 1 218 ? -16.492 -138.237 -10.839 1.00 66.59 223 LYS F CA 1
ATOM 10248 C C . LYS F 1 218 ? -15.295 -138.211 -9.905 1.00 68.90 223 LYS F C 1
ATOM 10249 O O . LYS F 1 218 ? -14.324 -138.938 -10.097 1.00 69.89 223 LYS F O 1
ATOM 10255 N N . LYS F 1 219 ? -15.361 -137.340 -8.906 1.00 72.10 224 LYS F N 1
ATOM 10256 C CA . LYS F 1 219 ? -14.283 -137.202 -7.932 1.00 75.52 224 LYS F CA 1
ATOM 10257 C C . LYS F 1 219 ? -14.228 -138.428 -7.018 1.00 77.41 224 LYS F C 1
ATOM 10258 O O . LYS F 1 219 ? -13.156 -139.076 -6.946 1.00 78.50 224 LYS F O 1
#

Nearest PDB structures (foldseek):
  2azn-assembly1_A  TM=1.002E+00  e=5.282E-43  Methanocaldococcus jannaschii
  6p8c-assembly1_B  TM=9.663E-01  e=4.763E-28  Methanothermobacter thermautotrophicus str. Delta H
  5xux-assembly2_C  TM=9.286E-01  e=3.135E-24  Methanosarcina mazei Go1
  5xv0-assembly3_E  TM=9.325E-01  e=2.351E-23  Methanosarcina mazei Go1
  2b3z-assembly1_D  TM=9.161E-01  e=3.668E-22  Bacillus subtilis

Organism: Methanocaldococcus jannaschii (strain ATCC 43067 / DSM 2661 / JAL-1 / JCM 10045 / NBRC 100440) (NCBI:txid243232)

B-factor: mean 55.88, std 15.52, range [24.29, 154.07]